Protein AF-A0A1F3BP06-F1 (afdb_monomer_lite)

pLDDT: mean 85.28, std 14.92, range [28.75, 98.5]

Secondary structure (DSSP, 8-state):
--HHHHHHHHHHHHHHHHHHT-HHHHHHHHHHHHHH--TTTHHHHHHHHHHHHHHHHHHHHHHHHHHHHHTT-HHHHHHHHHHHHHH--HHHHHHHHHHHHHHHHHHHHHTT-EEEEPPTTTS-S--GGGGGG---STTSPPPEE-TTSSEEEEEEEETTEEEEEEEETTTTEEEEEEEEE-SS---S-EEEEETTEEEEE-TTSEEEEEEETTEEEEEEEESGGGS-TTPPEEEEEE-TTSSEEEEEE--TTT--EEEEETTTTEEEEEETT-SEEEE-TT-SS-EEEEE-SS-TT-EEEEETTSPBPS----TT--EEEEEE-TTSSSEEEEEE---SSSTT-PPEEEEEE-TTSPPPPPEE-TTB-TTS--EEEEETTTTEEEEEEEETTEEEEEEEEEETTEEEEEEEEE--TT-EEEE-TTSS-EEEEEEETTEEEEEE--SS----------GGG---SS-TTTS-------HHHHHHHHHHHHT-SHHHHHHHHHHHHHHHTT-HHHHHHHHHHHHHTT-HHHHHHHHHHHHHHSTT-HHHHHHHHHHHHHTT-HHHHHHHHTT--GGGS-HHHHHHHHHHHHHHHHHTT-HHHHHHHHHHHHHH-TTSS-THHHHHHHHHHHS---SS--TTS-HHHHHHHHHHHHHHHHHHT-HHHHHHHH-SHHHHHS--HHHHHHHHHHHHHSPP-SHHHHHHHHHHHHHHHT--SSS-S---PPTT-PPPHHHHHHHHHHHHHHHHHHTTS--PPPPPP--------------------PPP---PPPPPP-PPPPHHHHHHHHSTTHHHHHHHHHHHHHHSTT--TT----TTGGGSHHHHHHHHHHHHHHHHTT--HHHHHHHHHHHHHHHHHHHHHHHTT--EEEE-HHHHHHHHTB---SBGGG---SSSEEEEEE--HHHHHHHHHHHHHHT-TTTTPPPSEEEEEEEEEE-TTS-EEEEEEEEEE--SSSPPEEEEEEEEE-TT-BHHHHHH---TT--TTHHHHTTSHHHHHHHHHHHHHHHHHTSTT---PEEPPHHHHHHHHHTTS-HHHHHHHHHHHHHHHTTS--S-EEEE--SS-HHHHHHHHHHHTSTTHHHHHHHHEEPBEEEPPPTT-S----EEE--EESSHHHHTTTTS------

Radius of gyration: 38.18 Å; chains: 1; bounding box: 111×83×106 Å

Sequence (1154 aa):
MNRKRLATEAFDEVEALLRGGDLRAARRALVAARELATPAELERAAALGQRLEACERLEGPSVAYDDALARGDWLAARNQAERAAGLVAGEEGSVWRARAADLAARVTAEWRVGEVELDGATAGGELADCAGLISTTFAAPPPLLTDDGSSLLLVSTFGRWVFVREVAVEPLRLRRICWLRSRVRLDYPTIQVEGNSIHLVASGGEVLQLSLNPFGVVRRYSLRPFMLPDRSVAESHVVSSGRYVWAQVKELEEGGIVVVDRDEWRVARRLHRFDLFEAVPGSEPSRMLATAFDEVTHAGLHDESGKAVEWSAPPELAVKSLAAHPGGEGFLALVEAEGADGFDDIPFGLVELLPGKRPSGPLVVTGSHHEVQVSFAVSRDERLAWLLTDVEGRPSLTAFCPTSKGLEIAWRVGASHVTALARDSRSRRVIAVTPSATGLDIAVLRDSPPAIPETPRLHLGTGLATAPFTSCAFQARTAEAVDLVEELHRHREEERLARWVEVRRRERRGDPVALAELADALLNSHELDLAEELLALSLDRHPGHPLLQLCLADLAAGRDRWDDVERWIEGIAPAELPRPRGCHVHHLRGLARLRAGDPDGSLAHFVAGAELGPRQCDVEWNLDLSRALLAPLETDLEPGASALSRVVRACRLADAQLARGEWAAARDALEIPPVHFRLEVQSAARLAAAHLALEPSTPRDLFRKAVALARYASVDPAERIPRSEIPGLGRDAGRLAAIRERAERWLEEFERRELGPPPPPSRAGHAQPEATSGPQAPGRAVPADAPKTPPTHALPPLGHEAIRAFVPRLDAAVRETVRYAREQPGWDETQTLRDDLPDFRPVRTFLHGYLDEQLERGADKELALAEAELVGQHLDYCVNFELHRRKVFFADASLAWMLGRTNLDIEARALRLPFPCFAVVFTDRATLAIAEALLKEDGGILAGQRLEILTVYVKRTPAPDGHSGMSLSMVFDSRAGEWPYLLGRDLCFAEDDDLETILDSRFRDVAPHARETFRRPEMRKLVHVVVNAILYATSADVAWPLTPSPVRALRAESRTRGKAKQARVAHRAEELRRTRSGEDVYYLPGRIPISQLRALEQVERQPTGHELLSRFMVRGHWRRANPGWLNQRLRWIEPYWKGPELAAIVEKEYRLKI

Structure (mmCIF, N/CA/C/O backbone):
data_AF-A0A1F3BP06-F1
#
_entry.id   AF-A0A1F3BP06-F1
#
loop_
_atom_site.group_PDB
_atom_site.id
_atom_site.type_symbol
_atom_site.label_atom_id
_atom_site.label_alt_id
_atom_site.label_comp_id
_atom_site.label_asym_id
_atom_site.label_entity_id
_atom_site.label_seq_id
_atom_site.pdbx_PDB_ins_code
_atom_site.Cartn_x
_atom_site.Cartn_y
_atom_site.Cartn_z
_atom_site.occupancy
_atom_site.B_iso_or_equiv
_atom_site.auth_seq_id
_atom_site.auth_comp_id
_atom_site.auth_asym_id
_atom_site.auth_atom_id
_atom_site.pdbx_PDB_model_num
ATOM 1 N N . MET A 1 1 ? -44.894 7.930 62.038 1.00 55.56 1 MET A N 1
ATOM 2 C CA . MET A 1 1 ? -43.973 6.956 61.408 1.00 55.56 1 MET A CA 1
ATOM 3 C C . MET A 1 1 ? -42.545 7.399 61.674 1.00 55.56 1 MET A C 1
ATOM 5 O O . MET A 1 1 ? -42.266 8.584 61.571 1.00 55.56 1 MET A O 1
ATOM 9 N N . ASN A 1 2 ? -41.682 6.486 62.115 1.00 83.50 2 ASN A N 1
ATOM 10 C CA . ASN A 1 2 ? -40.335 6.804 62.589 1.00 83.50 2 ASN A CA 1
ATOM 11 C C . ASN A 1 2 ? -39.445 7.201 61.393 1.00 83.50 2 ASN A C 1
ATOM 13 O O . ASN A 1 2 ? -39.225 6.366 60.521 1.00 83.50 2 ASN A O 1
ATOM 17 N N . ARG A 1 3 ? -38.966 8.454 61.325 1.00 86.94 3 ARG A N 1
ATOM 18 C CA . ARG A 1 3 ? -38.182 9.012 60.194 1.00 86.94 3 ARG A CA 1
ATOM 19 C C . ARG A 1 3 ? -37.010 8.111 59.777 1.00 86.94 3 ARG A C 1
ATOM 21 O O . ARG A 1 3 ? -36.770 7.934 58.592 1.00 86.94 3 ARG A O 1
ATOM 28 N N . LYS A 1 4 ? -36.377 7.450 60.752 1.00 87.25 4 LYS A N 1
ATOM 29 C CA . LYS A 1 4 ? -35.311 6.456 60.552 1.00 87.25 4 LYS A CA 1
ATOM 30 C C . LYS A 1 4 ? -35.734 5.267 59.674 1.00 87.25 4 LYS A C 1
ATOM 32 O O . LYS A 1 4 ? -34.972 4.807 58.834 1.00 87.25 4 LYS A O 1
ATOM 37 N N . ARG A 1 5 ? -36.965 4.772 59.848 1.00 90.88 5 ARG A N 1
ATOM 38 C CA . ARG A 1 5 ? -37.495 3.652 59.056 1.00 90.88 5 ARG A CA 1
ATOM 39 C C . ARG A 1 5 ? -37.707 4.059 57.595 1.00 90.88 5 ARG A C 1
ATOM 41 O O . ARG A 1 5 ? -37.316 3.310 56.714 1.00 90.88 5 ARG A O 1
ATOM 48 N N . LEU A 1 6 ? -38.251 5.256 57.362 1.00 92.19 6 LEU A N 1
ATOM 49 C CA . LEU A 1 6 ? -38.431 5.808 56.014 1.00 92.19 6 LEU A CA 1
ATOM 50 C C . LEU A 1 6 ? -37.092 6.042 55.302 1.00 92.19 6 LEU A C 1
ATOM 52 O O . LEU A 1 6 ? -36.970 5.724 54.127 1.00 92.19 6 LEU A O 1
ATOM 56 N N . ALA A 1 7 ? -36.080 6.553 56.013 1.00 91.25 7 ALA A N 1
ATOM 57 C CA . ALA A 1 7 ? -34.735 6.703 55.459 1.00 91.25 7 ALA A CA 1
ATOM 58 C C . ALA A 1 7 ? -34.120 5.343 55.084 1.00 91.25 7 ALA A C 1
ATOM 60 O O . ALA A 1 7 ? -33.553 5.202 54.006 1.00 91.25 7 ALA A O 1
ATOM 61 N N . THR A 1 8 ? -34.284 4.325 55.938 1.00 92.62 8 THR A N 1
ATOM 62 C CA . THR A 1 8 ? -33.804 2.959 55.659 1.00 92.62 8 THR A CA 1
ATOM 63 C C . THR A 1 8 ? -34.478 2.368 54.418 1.00 92.62 8 THR A C 1
ATOM 65 O O . THR A 1 8 ? -33.775 1.928 53.515 1.00 92.62 8 THR A O 1
ATOM 68 N N . GLU A 1 9 ? -35.813 2.429 54.337 1.00 94.44 9 GLU A N 1
ATOM 69 C CA . GLU A 1 9 ? -36.585 1.953 53.177 1.00 94.44 9 GLU A CA 1
ATOM 70 C C . GLU A 1 9 ? -36.152 2.675 51.883 1.00 94.44 9 GLU A C 1
ATOM 72 O O . GLU A 1 9 ? -35.949 2.026 50.859 1.00 94.44 9 GLU A O 1
ATOM 77 N N . ALA A 1 10 ? -35.912 3.991 51.942 1.00 94.25 10 ALA A N 1
ATOM 78 C CA . ALA A 1 10 ? -35.436 4.768 50.796 1.00 94.25 10 ALA A CA 1
ATOM 79 C C . ALA A 1 10 ? -34.009 4.383 50.355 1.00 94.25 10 ALA A C 1
ATOM 81 O O . ALA A 1 10 ? -33.737 4.295 49.159 1.00 94.25 10 ALA A O 1
ATOM 82 N N . PHE A 1 11 ? -33.081 4.120 51.283 1.00 96.94 11 PHE A N 1
ATOM 83 C CA . PHE A 1 11 ? -31.737 3.645 50.918 1.00 96.94 11 PHE A CA 1
ATOM 84 C C . PHE A 1 11 ? -31.742 2.219 50.357 1.00 96.94 11 PHE A C 1
ATOM 86 O O . PHE A 1 11 ? -30.967 1.926 49.445 1.00 96.94 11 PHE A O 1
ATOM 93 N N . ASP A 1 12 ? -32.617 1.347 50.858 1.00 95.50 12 ASP A N 1
ATOM 94 C CA . ASP A 1 12 ? -32.779 -0.009 50.330 1.00 95.50 12 ASP A CA 1
ATOM 95 C C . ASP A 1 12 ? -33.375 0.017 48.907 1.00 95.50 12 ASP A C 1
ATOM 97 O O . ASP A 1 12 ? -32.960 -0.767 48.051 1.00 95.50 12 ASP A O 1
ATOM 101 N N . GLU A 1 13 ? -34.273 0.967 48.615 1.00 96.75 13 GLU A N 1
ATOM 102 C CA . GLU A 1 13 ? -34.768 1.233 47.257 1.00 96.75 13 GLU A CA 1
ATOM 103 C C . GLU A 1 13 ? -33.640 1.695 46.321 1.00 96.75 13 GLU A C 1
ATOM 105 O O . GLU A 1 13 ? -33.503 1.157 45.221 1.00 96.75 13 GLU A O 1
ATOM 110 N N . VAL A 1 14 ? -32.780 2.626 46.757 1.00 96.94 14 VAL A N 1
ATOM 111 C CA . VAL A 1 14 ? -31.599 3.047 45.976 1.00 96.94 14 VAL A CA 1
ATOM 112 C C . VAL A 1 14 ? -30.707 1.850 45.651 1.00 96.94 14 VAL A C 1
ATOM 114 O O . VAL A 1 14 ? -30.286 1.692 44.506 1.00 96.94 14 VAL A O 1
ATOM 117 N N . GLU A 1 15 ? -30.432 0.982 46.625 1.00 95.94 15 GLU A N 1
ATOM 118 C CA . GLU A 1 15 ? -29.653 -0.236 46.387 1.00 95.94 15 GLU A CA 1
ATOM 119 C C . GLU A 1 15 ? -30.330 -1.195 45.407 1.00 95.94 15 GLU A C 1
ATOM 121 O O . GLU A 1 15 ? -29.646 -1.782 44.566 1.00 95.94 15 GLU A O 1
ATOM 126 N N . ALA A 1 16 ? -31.648 -1.377 45.509 1.00 94.56 16 ALA A N 1
ATOM 127 C CA . ALA A 1 16 ? -32.401 -2.231 44.599 1.00 94.56 16 ALA A CA 1
ATOM 128 C C . ALA A 1 16 ? -32.359 -1.692 43.161 1.00 94.56 16 ALA A C 1
ATOM 130 O O . ALA A 1 16 ? -32.106 -2.457 42.231 1.00 94.56 16 ALA A O 1
ATOM 131 N N . LEU A 1 17 ? -32.524 -0.378 42.984 1.00 95.56 17 LEU A N 1
ATOM 132 C CA . LEU A 1 17 ? -32.450 0.289 41.682 1.00 95.56 17 LEU A CA 1
ATOM 133 C C . LEU A 1 17 ? -31.041 0.222 41.083 1.00 95.56 17 LEU A C 1
ATOM 135 O O . LEU A 1 17 ? -30.901 -0.071 39.897 1.00 95.56 17 LEU A O 1
ATOM 139 N N . LEU A 1 18 ? -29.998 0.401 41.902 1.00 92.19 18 LEU A N 1
ATOM 140 C CA . LEU A 1 18 ? -28.608 0.209 41.476 1.00 92.19 18 LEU A CA 1
ATOM 141 C C . LEU A 1 18 ? -28.344 -1.232 41.023 1.00 92.19 18 LEU A C 1
ATOM 143 O O . LEU A 1 18 ? -27.716 -1.437 39.989 1.00 92.19 18 LEU A O 1
ATOM 147 N N . ARG A 1 19 ? -28.851 -2.238 41.749 1.00 89.19 19 ARG A N 1
ATOM 148 C CA . ARG A 1 19 ? -28.746 -3.651 41.335 1.00 89.19 19 ARG A CA 1
ATOM 149 C C . ARG A 1 19 ? -29.540 -3.952 40.061 1.00 89.19 19 ARG A C 1
ATOM 151 O O . ARG A 1 19 ? -29.143 -4.833 39.308 1.00 89.19 19 ARG A O 1
ATOM 158 N N . GLY A 1 20 ? -30.644 -3.243 39.834 1.00 89.50 20 GLY A N 1
ATOM 159 C CA . GLY A 1 20 ? -31.466 -3.356 38.628 1.00 89.50 20 GLY A CA 1
ATOM 160 C C . GLY A 1 20 ? -30.930 -2.590 37.413 1.00 89.50 20 GLY A C 1
ATOM 161 O O . GLY A 1 20 ? -31.470 -2.760 36.324 1.00 89.50 20 GLY A O 1
ATOM 162 N N . GLY A 1 21 ? -29.896 -1.758 37.580 1.00 89.88 21 GLY A N 1
ATOM 163 C CA . GLY A 1 21 ? -29.308 -0.954 36.505 1.00 89.88 21 GLY A CA 1
ATOM 164 C C . GLY A 1 21 ? -30.097 0.306 36.120 1.00 89.88 21 GLY A C 1
ATOM 165 O O . GLY A 1 21 ? -29.717 0.977 35.164 1.00 89.88 21 GLY A O 1
ATOM 166 N N . ASP A 1 22 ? -31.160 0.684 36.844 1.00 93.62 22 ASP A N 1
ATOM 167 C CA . ASP A 1 22 ? -31.890 1.938 36.582 1.00 93.62 22 ASP A CA 1
ATOM 168 C C . ASP A 1 22 ? -31.203 3.112 37.292 1.00 93.62 22 ASP A C 1
ATOM 170 O O . ASP A 1 22 ? -31.629 3.592 38.348 1.00 93.62 22 ASP A O 1
ATOM 174 N N . LEU A 1 23 ? -30.095 3.572 36.706 1.00 93.38 23 LEU A N 1
ATOM 175 C CA . LEU A 1 23 ? -29.242 4.615 37.285 1.00 93.38 23 LEU A CA 1
ATOM 176 C C . LEU A 1 23 ? -29.985 5.948 37.445 1.00 93.38 23 LEU A C 1
ATOM 178 O O . LEU A 1 23 ? -29.809 6.655 38.440 1.00 93.38 23 LEU A O 1
ATOM 182 N N . ARG A 1 24 ? -30.890 6.272 36.511 1.00 93.50 24 ARG A N 1
ATOM 183 C CA . ARG A 1 24 ? -31.710 7.491 36.584 1.00 93.50 24 ARG A CA 1
ATOM 184 C C . ARG A 1 24 ? -32.691 7.434 37.750 1.00 93.50 24 ARG A C 1
ATOM 186 O O . ARG A 1 24 ? -32.846 8.438 38.450 1.00 93.50 24 ARG A O 1
ATOM 193 N N . ALA A 1 25 ? -33.369 6.305 37.960 1.00 94.06 25 ALA A N 1
ATOM 194 C CA . ALA A 1 25 ? -34.243 6.134 39.116 1.00 94.06 25 ALA A CA 1
ATOM 195 C C . ALA A 1 25 ? -33.443 6.104 40.421 1.00 94.06 25 ALA A C 1
ATOM 197 O O . ALA A 1 25 ? -33.821 6.800 41.362 1.00 94.06 25 ALA A O 1
ATOM 198 N N . ALA A 1 26 ? -32.305 5.405 40.455 1.00 95.38 26 ALA A N 1
ATOM 199 C CA . ALA A 1 26 ? -31.419 5.362 41.615 1.00 95.38 26 ALA A CA 1
ATOM 200 C C . ALA A 1 26 ? -30.927 6.763 42.021 1.00 95.38 26 ALA A C 1
ATOM 202 O O . ALA A 1 26 ? -30.936 7.091 43.207 1.00 95.38 26 ALA A O 1
ATOM 203 N N . ARG A 1 27 ? -30.577 7.630 41.057 1.00 97.19 27 ARG A N 1
ATOM 204 C CA . ARG A 1 27 ? -30.199 9.028 41.326 1.00 97.19 27 ARG A CA 1
ATOM 205 C C . ARG A 1 27 ? -31.329 9.820 41.972 1.00 97.19 27 ARG A C 1
ATOM 207 O O . ARG A 1 27 ? -31.093 10.518 42.956 1.00 97.19 27 ARG A O 1
ATOM 214 N N . ARG A 1 28 ? -32.556 9.696 41.453 1.00 95.94 28 ARG A N 1
ATOM 215 C CA . ARG A 1 28 ? -33.739 10.355 42.037 1.00 95.94 28 ARG A CA 1
ATOM 216 C C . ARG A 1 28 ? -34.028 9.841 43.449 1.00 95.94 28 ARG A C 1
ATOM 218 O O . ARG A 1 28 ? -34.210 10.650 44.355 1.00 95.94 28 ARG A O 1
ATOM 225 N N . ALA A 1 29 ? -34.006 8.523 43.640 1.00 95.56 29 ALA A N 1
ATOM 226 C CA . ALA A 1 29 ? -34.218 7.891 44.938 1.00 95.56 29 ALA A CA 1
ATOM 227 C C . ALA A 1 29 ? -33.137 8.299 45.956 1.00 95.56 29 ALA A C 1
ATOM 229 O O . ALA A 1 29 ? -33.453 8.559 47.113 1.00 95.56 29 ALA A O 1
ATOM 230 N N . LEU A 1 30 ? -31.876 8.456 45.533 1.00 97.19 30 LEU A N 1
ATOM 231 C CA . LEU A 1 30 ? -30.782 8.872 46.413 1.00 97.19 30 LEU A CA 1
ATOM 232 C C . LEU A 1 30 ? -30.933 10.322 46.884 1.00 97.19 30 LEU A C 1
ATOM 234 O O . LEU A 1 30 ? -30.637 10.619 48.043 1.00 97.19 30 LEU A O 1
ATOM 238 N N . VAL A 1 31 ? -31.395 11.222 46.010 1.00 96.75 31 VAL A N 1
ATOM 239 C CA . VAL A 1 31 ? -31.714 12.606 46.397 1.00 96.75 31 VAL A CA 1
ATOM 240 C C . VAL A 1 31 ? -32.822 12.610 47.452 1.00 96.75 31 VAL A C 1
ATOM 242 O O . VAL A 1 31 ? -32.635 13.210 48.507 1.00 96.75 31 VAL A O 1
ATOM 245 N N . ALA A 1 32 ? -33.907 11.862 47.230 1.00 94.94 32 ALA A N 1
ATOM 246 C CA . ALA A 1 32 ? -35.000 11.744 48.198 1.00 94.94 32 ALA A CA 1
ATOM 247 C C . ALA A 1 32 ? -34.546 11.113 49.533 1.00 94.94 32 ALA A C 1
ATOM 249 O O . ALA A 1 32 ? -34.895 11.596 50.610 1.00 94.94 32 ALA A O 1
ATOM 250 N N . ALA A 1 33 ? -33.706 10.073 49.489 1.00 95.38 33 ALA A N 1
ATOM 251 C CA . ALA A 1 33 ? -33.167 9.423 50.683 1.00 95.38 33 ALA A CA 1
ATOM 252 C C . ALA A 1 33 ? -32.270 10.366 51.510 1.00 95.38 33 ALA A C 1
ATOM 254 O O . ALA A 1 33 ? -32.316 10.340 52.742 1.00 95.38 33 ALA A O 1
ATOM 255 N N . ARG A 1 34 ? -31.494 11.247 50.857 1.00 96.38 34 ARG A N 1
ATOM 256 C CA . ARG A 1 34 ? -30.649 12.255 51.527 1.00 96.38 34 ARG A CA 1
ATOM 257 C C . ARG A 1 34 ? -31.455 13.277 52.329 1.00 96.38 34 ARG A C 1
ATOM 259 O O . ARG A 1 34 ? -30.985 13.700 53.380 1.00 96.38 34 ARG A O 1
ATOM 266 N N . GLU A 1 35 ? -32.658 13.640 51.888 1.00 95.31 35 GLU A N 1
ATOM 267 C CA . GLU A 1 35 ? -33.542 14.562 52.627 1.00 95.31 35 GLU A CA 1
ATOM 268 C C . GLU A 1 35 ? -34.089 13.934 53.925 1.00 95.31 35 GLU A C 1
ATOM 270 O O . GLU A 1 35 ? -34.347 14.613 54.930 1.00 95.31 35 GLU A O 1
ATOM 275 N N . LEU A 1 36 ? -34.243 12.609 53.926 1.00 93.56 36 LEU A N 1
ATOM 276 C CA . LEU A 1 36 ? -34.746 11.840 55.063 1.00 93.56 36 LEU A CA 1
ATOM 277 C C . LEU A 1 36 ? -33.640 11.425 56.046 1.00 93.56 36 LEU A C 1
ATOM 279 O O . LEU A 1 36 ? -33.959 11.151 57.207 1.00 93.56 36 LEU A O 1
ATOM 283 N N . ALA A 1 37 ? -32.378 11.429 55.604 1.00 94.62 37 ALA A N 1
ATOM 284 C CA . ALA A 1 37 ? -31.219 10.909 56.322 1.00 94.62 37 ALA A CA 1
ATOM 285 C C . ALA A 1 37 ? -30.910 11.638 57.642 1.00 94.62 37 ALA A C 1
ATOM 287 O O . ALA A 1 37 ? -30.903 12.867 57.738 1.00 94.62 37 ALA A O 1
ATOM 288 N N . THR A 1 38 ? -30.588 10.859 58.671 1.00 92.69 38 THR A N 1
ATOM 289 C CA . THR A 1 38 ? -29.954 11.335 59.909 1.00 92.69 38 THR A CA 1
ATOM 290 C C . THR A 1 38 ? -28.439 11.520 59.720 1.00 92.69 38 THR A C 1
ATOM 292 O O . THR A 1 38 ? -27.876 10.969 58.774 1.00 92.69 38 THR A O 1
ATOM 295 N N . PRO A 1 39 ? -27.726 12.227 60.624 1.00 90.81 39 PRO A N 1
ATOM 296 C CA . PRO A 1 39 ? -26.273 12.395 60.513 1.00 90.81 39 PRO A CA 1
ATOM 297 C C . PRO A 1 39 ? -25.488 11.080 60.386 1.00 90.81 39 PRO A C 1
ATOM 299 O O . PRO A 1 39 ? -24.510 11.030 59.651 1.00 90.81 39 PRO A O 1
ATOM 302 N N . ALA A 1 40 ? -25.946 10.006 61.040 1.00 88.06 40 ALA A N 1
ATOM 303 C CA . ALA A 1 40 ? -25.337 8.678 60.930 1.00 88.06 40 ALA A CA 1
ATOM 304 C C . ALA A 1 40 ? -25.599 7.995 59.571 1.00 88.06 40 ALA A C 1
ATOM 306 O O . ALA A 1 40 ? -24.833 7.138 59.149 1.00 88.06 40 ALA A O 1
ATOM 307 N N . GLU A 1 41 ? -26.673 8.363 58.869 1.00 93.81 41 GLU A N 1
ATOM 308 C CA . GLU A 1 41 ? -27.045 7.791 57.567 1.00 93.81 41 GLU A CA 1
ATOM 309 C C . GLU A 1 41 ? -26.444 8.567 56.385 1.00 93.81 41 GLU A C 1
ATOM 311 O O . GLU A 1 41 ? -26.406 8.049 55.268 1.00 93.81 41 GLU A O 1
ATOM 316 N N . LEU A 1 42 ? -25.924 9.780 56.613 1.00 92.94 42 LEU A N 1
ATOM 317 C CA . LEU A 1 42 ? -25.230 10.559 55.582 1.00 92.94 42 LEU A CA 1
ATOM 318 C C . LEU A 1 42 ? -23.994 9.832 55.036 1.00 92.94 42 LEU A C 1
ATOM 320 O O . LEU A 1 42 ? -23.699 9.954 53.850 1.00 92.94 42 LEU A O 1
ATOM 324 N N . GLU A 1 43 ? -23.318 9.028 55.858 1.00 92.25 43 GLU A N 1
ATOM 325 C CA . GLU A 1 43 ? -22.202 8.185 55.418 1.00 92.25 43 GLU A CA 1
ATOM 326 C C . GLU A 1 43 ? -22.671 7.095 54.438 1.00 92.25 43 GLU A C 1
ATOM 328 O O . GLU A 1 43 ? -22.087 6.928 53.365 1.00 92.25 43 GLU A O 1
ATOM 333 N N . ARG A 1 44 ? -23.805 6.434 54.725 1.00 94.31 44 ARG A N 1
ATOM 334 C CA . ARG A 1 44 ? -24.442 5.476 53.800 1.00 94.31 44 ARG A CA 1
ATOM 335 C C . ARG A 1 44 ? -24.867 6.163 52.498 1.00 94.31 44 ARG A C 1
ATOM 337 O O . ARG A 1 44 ? -24.647 5.621 51.417 1.00 94.31 44 ARG A O 1
ATOM 344 N N . ALA A 1 45 ? -25.418 7.375 52.578 1.00 93.94 45 ALA A N 1
ATOM 345 C CA . ALA A 1 45 ? -25.799 8.169 51.409 1.00 93.94 45 ALA A CA 1
ATOM 346 C C . ALA A 1 45 ? -24.596 8.625 50.563 1.00 93.94 45 ALA A C 1
ATOM 348 O O . ALA A 1 45 ? -24.706 8.768 49.341 1.00 93.94 45 ALA A O 1
ATOM 349 N N . ALA A 1 46 ? -23.455 8.895 51.200 1.00 93.12 46 ALA A N 1
ATOM 350 C CA . ALA A 1 46 ? -22.206 9.207 50.519 1.00 93.12 46 ALA A CA 1
ATOM 351 C C . ALA A 1 46 ? -21.665 7.966 49.797 1.00 93.12 46 ALA A C 1
ATOM 353 O O . ALA A 1 46 ? -21.367 8.051 48.607 1.00 93.12 46 ALA A O 1
ATOM 354 N N . ALA A 1 47 ? -21.648 6.808 50.464 1.00 91.69 47 ALA A N 1
ATOM 355 C CA . ALA A 1 47 ? -21.233 5.538 49.869 1.00 91.69 47 ALA A CA 1
ATOM 356 C C . ALA A 1 47 ? -22.117 5.134 48.673 1.00 91.69 47 ALA A C 1
ATOM 358 O O . ALA A 1 47 ? -21.602 4.785 47.611 1.00 91.69 47 ALA A O 1
ATOM 359 N N . LEU A 1 48 ? -23.447 5.247 48.795 1.00 93.50 48 LEU A N 1
ATOM 360 C CA . LEU A 1 48 ? -24.374 4.984 47.686 1.00 93.50 48 LEU A CA 1
ATOM 361 C C . LEU A 1 48 ? -24.233 6.003 46.550 1.00 93.50 48 LEU A C 1
ATOM 363 O O . LEU A 1 48 ? -24.350 5.628 45.388 1.00 93.50 48 LEU A O 1
ATOM 367 N N . GLY A 1 49 ? -23.927 7.265 46.865 1.00 94.81 49 GLY A N 1
ATOM 368 C CA . GLY A 1 49 ? -23.614 8.282 45.860 1.00 94.81 49 GLY A CA 1
ATOM 369 C C . GLY A 1 49 ? -22.350 7.965 45.070 1.00 94.81 49 GLY A C 1
ATOM 370 O O . GLY A 1 49 ? -22.388 7.973 43.845 1.00 94.81 49 GLY A O 1
ATOM 371 N N . GLN A 1 50 ? -21.265 7.602 45.756 1.00 91.31 50 GLN A N 1
ATOM 372 C CA . GLN A 1 50 ? -20.024 7.170 45.108 1.00 91.31 50 GLN A CA 1
ATOM 373 C C . GLN A 1 50 ? -20.249 5.929 44.236 1.00 91.31 50 GLN A C 1
ATOM 375 O O . GLN A 1 50 ? -19.720 5.847 43.128 1.00 91.31 50 GLN A O 1
ATOM 380 N N . ARG A 1 51 ? -21.067 4.980 44.708 1.00 90.25 51 ARG A N 1
ATOM 381 C CA . ARG A 1 51 ? -21.407 3.766 43.959 1.00 90.25 51 ARG A CA 1
ATOM 382 C C . ARG A 1 51 ? -22.275 4.053 42.731 1.00 90.25 51 ARG A C 1
ATOM 384 O O . ARG A 1 51 ? -22.027 3.475 41.680 1.00 90.25 51 ARG A O 1
ATOM 391 N N . LEU A 1 52 ? -23.251 4.954 42.836 1.00 93.25 52 LEU A N 1
ATOM 392 C CA . LEU A 1 52 ? -24.054 5.409 41.699 1.00 93.25 52 LEU A CA 1
ATOM 393 C C . LEU A 1 52 ? -23.186 6.101 40.643 1.00 93.25 52 LEU A C 1
ATOM 395 O O . LEU A 1 52 ? -23.272 5.750 39.474 1.00 93.25 52 LEU A O 1
ATOM 399 N N . GLU A 1 53 ? -22.318 7.031 41.049 1.00 92.38 53 GLU A N 1
ATOM 400 C CA . GLU A 1 53 ? -21.386 7.702 40.132 1.00 92.38 53 GLU A CA 1
ATOM 401 C C . GLU A 1 53 ? -20.432 6.709 39.457 1.00 92.38 53 GLU A C 1
ATOM 403 O O . GLU A 1 53 ? -20.126 6.844 38.275 1.00 92.38 53 GLU A O 1
ATOM 408 N N . ALA A 1 54 ? -19.974 5.691 40.190 1.00 88.25 54 ALA A N 1
ATOM 409 C CA . ALA A 1 54 ? -19.207 4.585 39.629 1.00 88.25 54 ALA A CA 1
ATOM 410 C C . ALA A 1 54 ? -20.007 3.811 38.564 1.00 88.25 54 ALA A C 1
ATOM 412 O O . ALA A 1 54 ? -19.490 3.596 37.469 1.00 88.25 54 ALA A O 1
ATOM 413 N N . CYS A 1 55 ? -21.269 3.461 38.839 1.00 89.06 55 CYS A N 1
ATOM 414 C CA . CYS A 1 55 ? -22.139 2.771 37.879 1.00 89.06 55 CYS A CA 1
ATOM 415 C C . CYS A 1 55 ? -22.421 3.627 36.630 1.00 89.06 55 CYS A C 1
ATOM 417 O O . CYS A 1 55 ? -22.361 3.122 35.514 1.00 89.06 55 CYS A O 1
ATOM 419 N N . GLU A 1 56 ? -22.667 4.931 36.792 1.00 91.94 56 GLU A N 1
ATOM 420 C CA . GLU A 1 56 ? -22.878 5.865 35.672 1.00 91.94 56 GLU A CA 1
ATOM 421 C C . GLU A 1 56 ? -21.621 6.007 34.805 1.00 91.94 56 GLU A C 1
ATOM 423 O O . GLU A 1 56 ? -21.710 6.023 33.578 1.00 91.94 56 GLU A O 1
ATOM 428 N N . ARG A 1 57 ? -20.428 6.042 35.415 1.00 90.50 57 ARG A N 1
ATOM 429 C CA . ARG A 1 57 ? -19.161 6.023 34.664 1.00 90.50 57 ARG A CA 1
ATOM 430 C C . ARG A 1 57 ? -18.940 4.700 33.922 1.00 90.50 57 ARG A C 1
ATOM 432 O O . ARG A 1 57 ? -18.277 4.710 32.885 1.00 90.50 57 ARG A O 1
ATOM 439 N N . LEU A 1 58 ? -19.476 3.586 34.429 1.00 92.50 58 LEU A N 1
ATOM 440 C CA . LEU A 1 58 ? -19.372 2.261 33.811 1.00 92.50 58 LEU A CA 1
ATOM 441 C C . LEU A 1 58 ? -20.356 2.012 32.666 1.00 92.50 58 LEU A C 1
ATOM 443 O O . LEU A 1 58 ? -20.038 1.188 31.812 1.00 92.50 58 LEU A O 1
ATOM 447 N N . GLU A 1 59 ? -21.509 2.686 32.622 1.00 91.94 59 GLU A N 1
ATOM 448 C CA . GLU A 1 59 ? -22.566 2.415 31.632 1.00 91.94 59 GLU A CA 1
ATOM 449 C C . GLU A 1 59 ? -22.023 2.442 30.192 1.00 91.94 59 GLU A C 1
ATOM 451 O O . GLU A 1 59 ? -22.173 1.473 29.449 1.00 91.94 59 GLU A O 1
ATOM 456 N N . GLY A 1 60 ? -21.288 3.498 29.826 1.00 91.38 60 GLY A N 1
ATOM 457 C CA . GLY A 1 60 ? -20.673 3.630 28.500 1.00 91.38 60 GLY A CA 1
ATOM 458 C C . GLY A 1 60 ? -19.672 2.510 28.168 1.00 91.38 60 GLY A C 1
ATOM 459 O O . GLY A 1 60 ? -19.872 1.796 27.183 1.00 91.38 60 GLY A O 1
ATOM 460 N N . PRO A 1 61 ? -18.597 2.323 28.963 1.00 92.88 61 PRO A N 1
ATOM 461 C CA . PRO A 1 61 ? -17.636 1.239 28.761 1.00 92.88 61 PRO A CA 1
ATOM 462 C C . PRO A 1 61 ? -18.256 -0.163 28.775 1.00 92.88 61 PRO A C 1
ATOM 464 O O . PRO A 1 61 ? -17.836 -1.004 27.986 1.00 92.88 61 PRO A O 1
ATOM 467 N N . SER A 1 62 ? -19.259 -0.426 29.621 1.00 92.44 62 SER A N 1
ATOM 468 C CA . SER A 1 62 ? -19.917 -1.737 29.693 1.00 92.44 62 SER A CA 1
ATOM 469 C C . SER A 1 62 ? -20.725 -2.037 28.430 1.00 92.44 62 SER A C 1
ATOM 471 O O . SER A 1 62 ? -20.591 -3.122 27.873 1.00 92.44 62 SER A O 1
ATOM 473 N N . VAL A 1 63 ? -21.504 -1.073 27.928 1.00 92.31 63 VAL A N 1
ATOM 474 C CA . VAL A 1 63 ? -22.240 -1.237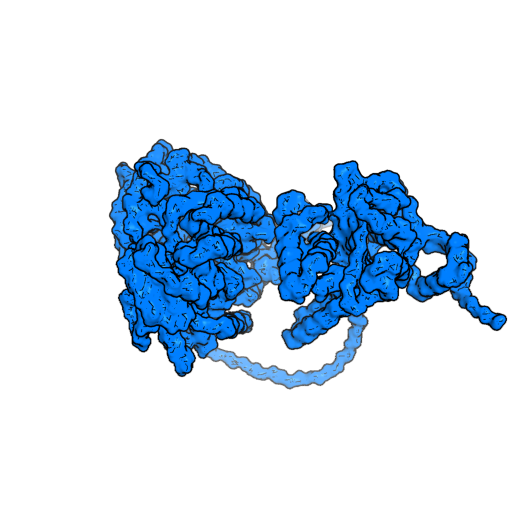 26.662 1.00 92.31 63 VAL A CA 1
ATOM 475 C C . VAL A 1 63 ? -21.265 -1.421 25.496 1.00 92.31 63 VAL A C 1
ATOM 477 O O . VAL A 1 63 ? -21.416 -2.344 24.700 1.00 92.31 63 VAL A O 1
ATOM 480 N N . ALA A 1 64 ? -20.207 -0.606 25.431 1.00 91.44 64 ALA A N 1
ATOM 481 C CA . ALA A 1 64 ? -19.189 -0.721 24.387 1.00 91.44 64 ALA A CA 1
ATOM 482 C C . ALA A 1 64 ? -18.418 -2.056 24.447 1.00 91.44 64 ALA A C 1
ATOM 484 O O . ALA A 1 64 ? -18.005 -2.573 23.406 1.00 91.44 64 ALA A O 1
ATOM 485 N N . TYR A 1 65 ? -18.220 -2.609 25.649 1.00 96.31 65 TYR A N 1
ATOM 486 C CA . TYR A 1 65 ? -17.645 -3.934 25.875 1.00 96.31 65 TYR A CA 1
ATOM 487 C C . TYR A 1 65 ? -18.535 -5.038 25.291 1.00 96.31 65 TYR A C 1
ATOM 489 O O . TYR A 1 65 ? -18.052 -5.842 24.491 1.00 96.31 65 TYR A O 1
ATOM 497 N N . ASP A 1 66 ? -19.825 -5.049 25.633 1.00 95.12 66 ASP A N 1
ATOM 498 C CA . ASP A 1 66 ? -20.776 -6.058 25.152 1.00 95.12 66 ASP A CA 1
ATOM 499 C C . ASP A 1 66 ? -20.961 -5.974 23.629 1.00 95.12 66 ASP A C 1
ATOM 501 O O . ASP A 1 66 ? -20.917 -6.989 22.928 1.00 95.12 66 ASP A O 1
ATOM 505 N N . ASP A 1 67 ? -21.053 -4.757 23.093 1.00 94.00 67 ASP A N 1
ATOM 506 C CA . ASP A 1 67 ? -21.101 -4.491 21.656 1.00 94.00 67 ASP A CA 1
ATOM 507 C C . ASP A 1 67 ? -19.851 -5.009 20.926 1.00 94.00 67 ASP A C 1
ATOM 509 O O . ASP A 1 67 ? -19.937 -5.563 19.824 1.00 94.00 67 ASP A O 1
ATOM 513 N N . ALA A 1 68 ? -18.666 -4.831 21.519 1.00 93.44 68 ALA A N 1
ATOM 514 C CA . ALA A 1 68 ? -17.418 -5.340 20.960 1.00 93.44 68 ALA A CA 1
ATOM 515 C C . ALA A 1 68 ? -17.366 -6.875 20.983 1.00 93.44 68 ALA A C 1
ATOM 517 O O . ALA A 1 68 ? -16.985 -7.481 19.978 1.00 93.44 68 ALA A O 1
ATOM 518 N N . LEU A 1 69 ? -17.814 -7.511 22.072 1.00 94.81 69 LEU A N 1
ATOM 519 C CA . LEU A 1 69 ? -17.942 -8.969 22.147 1.00 94.81 69 LEU A CA 1
ATOM 520 C C . LEU A 1 69 ? -18.913 -9.511 21.094 1.00 94.81 69 LEU A C 1
ATOM 522 O O . LEU A 1 69 ? -18.593 -10.491 20.422 1.00 94.81 69 LEU A O 1
ATOM 526 N N . ALA A 1 70 ? -20.061 -8.857 20.898 1.00 93.62 70 ALA A N 1
ATOM 527 C CA . ALA A 1 70 ? -21.058 -9.257 19.905 1.00 93.62 70 ALA A CA 1
ATOM 528 C C . ALA A 1 70 ? -20.514 -9.205 18.465 1.00 93.62 70 ALA A C 1
ATOM 530 O O . ALA A 1 70 ? -20.885 -10.030 17.629 1.00 93.62 70 ALA A O 1
ATOM 531 N N . ARG A 1 71 ? -19.593 -8.274 18.176 1.00 92.88 71 ARG A N 1
ATOM 532 C CA . ARG A 1 71 ? -18.882 -8.187 16.887 1.00 92.88 71 ARG A CA 1
ATOM 533 C C . ARG A 1 71 ? -17.682 -9.135 16.769 1.00 92.88 71 ARG A C 1
ATOM 535 O O . ARG A 1 71 ? -17.108 -9.234 15.686 1.00 92.88 71 ARG A O 1
ATOM 542 N N . GLY A 1 72 ? -17.286 -9.807 17.851 1.00 93.38 72 GLY A N 1
ATOM 543 C CA . GLY A 1 72 ? -16.059 -10.607 17.909 1.00 93.38 72 GLY A CA 1
ATOM 544 C C . GLY A 1 72 ? -14.775 -9.768 17.881 1.00 93.38 72 GLY A C 1
ATOM 545 O O . GLY A 1 72 ? -13.733 -10.259 17.451 1.00 93.38 72 GLY A O 1
ATOM 546 N N . ASP A 1 73 ? -14.836 -8.500 18.300 1.00 93.50 73 ASP A N 1
ATOM 547 C CA . ASP A 1 73 ? -13.671 -7.618 18.405 1.00 93.50 73 ASP A CA 1
ATOM 548 C C . ASP A 1 73 ? -13.068 -7.698 19.814 1.00 93.50 73 ASP A C 1
ATOM 550 O O . ASP A 1 73 ? -13.328 -6.870 20.691 1.00 93.50 73 ASP A O 1
ATOM 554 N N . TRP A 1 74 ? -12.258 -8.736 20.039 1.00 95.31 74 TRP A N 1
ATOM 555 C CA . TRP A 1 74 ? -11.648 -9.004 21.345 1.00 95.31 74 TRP A CA 1
ATOM 556 C C . TRP A 1 74 ? -10.729 -7.876 21.822 1.00 95.31 74 TRP A C 1
ATOM 558 O O . TRP A 1 74 ? -10.624 -7.649 23.025 1.00 95.31 74 TRP A O 1
ATOM 568 N N . LEU A 1 75 ? -10.086 -7.155 20.896 1.00 95.06 75 LEU A N 1
ATOM 569 C CA . LEU A 1 75 ? -9.186 -6.050 21.224 1.00 95.06 75 LEU A CA 1
ATOM 570 C C . LEU A 1 75 ? -9.971 -4.847 21.750 1.00 95.06 75 LEU A C 1
ATOM 572 O O . LEU A 1 75 ? -9.631 -4.298 22.798 1.00 95.06 75 LEU A O 1
ATOM 576 N N . ALA A 1 76 ? -11.046 -4.467 21.054 1.00 93.25 76 ALA A N 1
ATOM 577 C CA . ALA A 1 76 ? -11.930 -3.409 21.525 1.00 93.25 76 ALA A CA 1
ATOM 578 C C . ALA A 1 76 ? -12.583 -3.784 22.864 1.00 93.25 76 ALA A C 1
ATOM 580 O O . ALA A 1 76 ? -12.579 -2.967 23.784 1.00 93.25 76 ALA A O 1
ATOM 581 N N . ALA A 1 77 ? -13.064 -5.025 23.008 1.00 96.12 77 ALA A N 1
ATOM 582 C CA . ALA A 1 77 ? -13.643 -5.509 24.259 1.00 96.12 77 ALA A CA 1
ATOM 583 C C . ALA A 1 77 ? -12.626 -5.456 25.412 1.00 96.12 77 ALA A C 1
ATOM 585 O O . ALA A 1 77 ? -12.942 -4.941 26.483 1.00 96.12 77 ALA A O 1
ATOM 586 N N . ARG A 1 78 ? -11.378 -5.905 25.199 1.00 96.88 78 ARG A N 1
ATOM 587 C CA . ARG A 1 78 ? -10.319 -5.822 26.218 1.00 96.88 78 ARG A CA 1
ATOM 588 C C . ARG A 1 78 ? -10.114 -4.383 26.684 1.00 96.88 78 ARG A C 1
ATOM 590 O O . ARG A 1 78 ? -10.149 -4.123 27.882 1.00 96.88 78 ARG A O 1
ATOM 597 N N . ASN A 1 79 ? -9.961 -3.452 25.745 1.00 94.00 79 ASN A N 1
ATOM 598 C CA . ASN A 1 79 ? -9.706 -2.046 26.055 1.00 94.00 79 ASN A CA 1
ATOM 599 C C . ASN A 1 79 ? -10.869 -1.407 26.840 1.00 94.00 79 ASN A C 1
ATOM 601 O O . ASN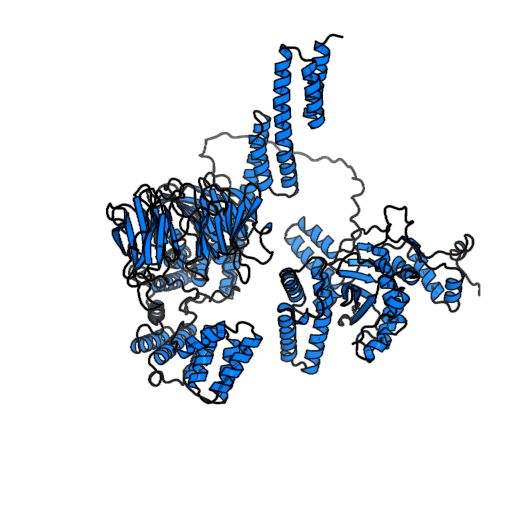 A 1 79 ? -10.634 -0.621 27.757 1.00 94.00 79 ASN A O 1
ATOM 605 N N . GLN A 1 80 ? -12.123 -1.758 26.526 1.00 95.56 80 GLN A N 1
ATOM 606 C CA . GLN A 1 80 ? -13.275 -1.288 27.306 1.00 95.56 80 GLN A CA 1
ATOM 607 C C . GLN A 1 80 ? -13.326 -1.914 28.706 1.00 95.56 80 GLN A C 1
ATOM 609 O O . GLN A 1 80 ? -13.654 -1.214 29.661 1.00 95.56 80 GLN A O 1
ATOM 614 N N . ALA A 1 81 ? -12.938 -3.184 28.859 1.00 96.56 81 ALA A N 1
ATOM 615 C CA . ALA A 1 81 ? -12.830 -3.828 30.169 1.00 96.56 81 ALA A CA 1
ATOM 616 C C . ALA A 1 81 ? -11.719 -3.213 31.040 1.00 96.56 81 ALA A C 1
ATOM 618 O O . ALA A 1 81 ? -11.928 -3.006 32.232 1.00 96.56 81 ALA A O 1
ATOM 619 N N . GLU A 1 82 ? -10.562 -2.871 30.465 1.00 95.56 82 GLU A N 1
ATOM 620 C CA . GLU A 1 82 ? -9.481 -2.155 31.166 1.00 95.56 82 GLU A CA 1
ATOM 621 C C . GLU A 1 82 ? -9.930 -0.758 31.603 1.00 95.56 82 GLU A C 1
ATOM 623 O O . GLU A 1 82 ? -9.708 -0.353 32.746 1.00 95.56 82 GLU A O 1
ATOM 628 N N . ARG A 1 83 ? -10.631 -0.036 30.719 1.00 94.12 83 ARG A N 1
ATOM 629 C CA . ARG A 1 83 ? -11.222 1.263 31.049 1.00 94.12 83 ARG A CA 1
ATOM 630 C C . ARG A 1 83 ? -12.245 1.138 32.176 1.00 94.12 83 ARG A C 1
ATOM 632 O O . ARG A 1 83 ? -12.188 1.915 33.123 1.00 94.12 83 ARG A O 1
ATOM 639 N N . ALA A 1 84 ? -13.144 0.157 32.100 1.00 94.38 84 ALA A N 1
ATOM 640 C CA . ALA A 1 84 ? -14.118 -0.133 33.147 1.00 94.38 84 ALA A CA 1
ATOM 641 C C . ALA A 1 84 ? -13.425 -0.435 34.485 1.00 94.38 84 ALA A C 1
ATOM 643 O O . ALA A 1 84 ? -13.764 0.166 35.501 1.00 94.38 84 ALA A O 1
ATOM 644 N N . ALA A 1 85 ? -12.388 -1.276 34.476 1.00 95.50 85 ALA A N 1
ATOM 645 C CA . ALA A 1 85 ? -11.584 -1.585 35.655 1.00 95.50 85 ALA A CA 1
ATOM 646 C C . ALA A 1 85 ? -10.931 -0.352 36.301 1.00 95.50 85 ALA A C 1
ATOM 648 O O . ALA A 1 85 ? -10.816 -0.308 37.522 1.00 95.50 85 ALA A O 1
ATOM 649 N N . GLY A 1 86 ? -10.506 0.639 35.510 1.00 93.94 86 GLY A N 1
ATOM 650 C CA . GLY A 1 86 ? -9.939 1.890 36.025 1.00 93.94 86 GLY A CA 1
ATOM 651 C C . GLY A 1 86 ? -10.970 2.849 36.635 1.00 93.94 86 GLY A C 1
ATOM 652 O O . GLY A 1 86 ? -10.599 3.735 37.402 1.00 93.94 86 GLY A O 1
ATOM 653 N N . LEU A 1 87 ? -12.258 2.686 36.314 1.00 92.00 87 LEU A N 1
ATOM 654 C CA . LEU A 1 87 ? -13.340 3.569 36.769 1.00 92.00 87 LEU A CA 1
ATOM 655 C C . LEU A 1 87 ? -13.992 3.117 38.083 1.00 92.00 87 LEU A C 1
ATOM 657 O O . LEU A 1 87 ? -14.679 3.925 38.721 1.00 92.00 87 LEU A O 1
ATOM 661 N N . VAL A 1 88 ? -13.777 1.861 38.492 1.00 91.56 88 VAL A N 1
ATOM 662 C CA . VAL A 1 88 ? -14.338 1.277 39.720 1.00 91.56 88 VAL A CA 1
ATOM 663 C C . VAL A 1 88 ? -13.290 0.579 40.579 1.00 91.56 88 VAL A C 1
ATOM 665 O O . VAL A 1 88 ? -12.388 -0.090 40.087 1.00 91.56 88 VAL A O 1
ATOM 668 N N . ALA A 1 89 ? -13.420 0.721 41.897 1.00 90.06 89 ALA A N 1
ATOM 669 C CA . ALA A 1 89 ? -12.517 0.113 42.869 1.00 90.06 89 ALA A CA 1
ATOM 670 C C . ALA A 1 89 ? -13.067 -1.219 43.417 1.00 90.06 89 ALA A C 1
ATOM 672 O O . ALA A 1 89 ? -14.217 -1.590 43.184 1.00 90.06 89 ALA A O 1
ATOM 673 N N . GLY A 1 90 ? -12.246 -1.936 44.188 1.00 91.44 90 GLY A N 1
ATOM 674 C CA . GLY A 1 90 ? -12.674 -3.119 44.940 1.00 91.44 90 GLY A CA 1
ATOM 675 C C . GLY A 1 90 ? -12.907 -4.373 44.088 1.00 91.44 90 GLY A C 1
ATOM 676 O O . GLY A 1 90 ? -12.165 -4.661 43.143 1.00 91.44 90 GLY A O 1
ATOM 677 N N . GLU A 1 91 ? -13.912 -5.161 44.470 1.00 90.88 91 GLU A N 1
ATOM 678 C CA . GLU A 1 91 ? -14.233 -6.449 43.844 1.00 90.88 91 GLU A CA 1
ATOM 679 C C . GLU A 1 91 ? -14.693 -6.280 42.390 1.00 90.88 91 GLU A C 1
ATOM 681 O O . GLU A 1 91 ? -14.200 -6.975 41.506 1.00 90.88 91 GLU A O 1
ATOM 686 N N . GLU A 1 92 ? -15.538 -5.285 42.109 1.00 89.38 92 GLU A N 1
ATOM 687 C CA . GLU A 1 92 ? -16.044 -5.012 40.759 1.00 89.38 92 GLU A CA 1
ATOM 688 C C . GLU A 1 92 ? -14.917 -4.640 39.782 1.00 89.38 92 GLU A C 1
ATOM 690 O O . GLU A 1 92 ? -14.824 -5.196 38.685 1.00 89.38 92 GLU A O 1
ATOM 695 N N . GLY A 1 93 ? -13.976 -3.791 40.209 1.00 92.62 93 GLY A N 1
ATOM 696 C CA . GLY A 1 93 ? -12.771 -3.498 39.424 1.00 92.62 93 GLY A CA 1
ATOM 697 C C . GLY A 1 93 ? -11.866 -4.718 39.240 1.00 92.62 93 GLY A C 1
ATOM 698 O O . GLY A 1 93 ? -11.170 -4.839 38.233 1.00 92.62 93 GLY A O 1
ATOM 699 N N . SER A 1 94 ? -11.876 -5.663 40.182 1.00 95.50 94 SER A N 1
ATOM 700 C CA . SER A 1 94 ? -11.149 -6.935 40.052 1.00 95.50 94 SER A CA 1
ATOM 701 C C . SER A 1 94 ? -11.804 -7.864 39.024 1.00 95.50 94 SER A C 1
ATOM 703 O O . SER A 1 94 ? -11.091 -8.488 38.239 1.00 95.50 94 SER A O 1
ATOM 705 N N . VAL A 1 95 ? -13.141 -7.894 38.952 1.00 95.62 95 VAL A N 1
ATOM 706 C CA . VAL A 1 95 ? -13.893 -8.632 37.921 1.00 95.62 95 VAL A CA 1
ATOM 707 C C . VAL A 1 95 ? -13.584 -8.090 36.525 1.00 95.62 95 VAL A C 1
ATOM 709 O O . VAL A 1 95 ? -13.282 -8.867 35.619 1.00 95.62 95 VAL A O 1
ATOM 712 N N . TRP A 1 96 ? -13.596 -6.767 36.340 1.00 96.06 96 TRP A N 1
ATOM 713 C CA . TRP A 1 96 ? -13.248 -6.159 35.051 1.00 96.06 96 TRP A CA 1
ATOM 714 C C . TRP A 1 96 ? -11.786 -6.404 34.655 1.00 96.06 96 TRP A C 1
ATOM 716 O O . TRP A 1 96 ? -11.527 -6.721 33.495 1.00 96.06 96 TRP A O 1
ATOM 726 N N . ARG A 1 97 ? -10.839 -6.377 35.607 1.00 96.69 97 ARG A N 1
ATOM 727 C CA . ARG A 1 97 ? -9.440 -6.778 35.353 1.00 96.69 97 ARG A CA 1
ATOM 728 C C . ARG A 1 97 ? -9.319 -8.239 34.928 1.00 96.69 97 ARG A C 1
ATOM 730 O O . ARG A 1 97 ? -8.561 -8.533 34.011 1.00 96.69 97 ARG A O 1
ATOM 737 N N . ALA A 1 98 ? -10.078 -9.144 35.544 1.00 96.69 98 ALA A N 1
ATOM 738 C CA . ALA A 1 98 ? -10.093 -10.551 35.148 1.00 96.69 98 ALA A CA 1
ATOM 739 C C . ALA A 1 98 ? -10.654 -10.741 33.726 1.00 96.69 98 ALA A C 1
ATOM 741 O O . ALA A 1 98 ? -10.077 -11.484 32.935 1.00 96.69 98 ALA A O 1
ATOM 742 N N . ARG A 1 99 ? -11.726 -10.019 33.365 1.00 97.75 99 ARG A N 1
ATOM 743 C CA . ARG A 1 99 ? -12.271 -10.006 31.992 1.00 97.75 99 ARG A CA 1
ATOM 744 C C . ARG A 1 99 ? -11.265 -9.462 30.980 1.00 97.75 99 ARG A C 1
ATOM 746 O O . ARG A 1 99 ? -11.107 -10.043 29.910 1.00 97.75 99 ARG A O 1
ATOM 753 N N . ALA A 1 100 ? -10.584 -8.367 31.317 1.00 96.19 100 ALA A N 1
ATOM 754 C CA . ALA A 1 100 ? -9.519 -7.810 30.492 1.00 96.19 100 ALA A CA 1
ATOM 755 C C . ALA A 1 100 ? -8.373 -8.815 30.305 1.00 96.19 100 ALA A C 1
ATOM 757 O O . ALA A 1 100 ? -7.925 -9.008 29.182 1.00 96.19 100 ALA A O 1
ATOM 758 N N . ALA A 1 101 ? -7.949 -9.513 31.362 1.00 95.19 101 ALA A N 1
ATOM 759 C CA . ALA A 1 101 ? -6.905 -10.533 31.277 1.00 95.19 101 ALA A CA 1
ATOM 760 C C . ALA A 1 101 ? -7.306 -11.733 30.392 1.00 95.19 101 ALA A C 1
ATOM 762 O O . ALA A 1 101 ? -6.504 -12.161 29.562 1.00 95.19 101 ALA A O 1
ATOM 763 N N . ASP A 1 102 ? -8.546 -12.236 30.498 1.00 95.75 102 ASP A N 1
ATOM 764 C CA . ASP A 1 102 ? -9.059 -13.296 29.606 1.00 95.75 102 ASP A CA 1
ATOM 765 C C . ASP A 1 102 ? -9.050 -12.839 28.140 1.00 95.75 102 ASP A C 1
ATOM 767 O O . ASP A 1 102 ? -8.551 -13.534 27.254 1.00 95.75 102 ASP A O 1
ATOM 771 N N . LEU A 1 103 ? -9.541 -11.625 27.875 1.00 96.00 103 LEU A N 1
ATOM 772 C CA . LEU A 1 103 ? -9.550 -11.065 26.526 1.00 96.00 103 LEU A CA 1
ATOM 773 C C . LEU A 1 103 ? -8.145 -10.762 26.007 1.00 96.00 103 LEU A C 1
ATOM 775 O O . LEU A 1 103 ? -7.899 -10.951 24.819 1.00 96.00 103 LEU A O 1
ATOM 779 N N . ALA A 1 104 ? -7.209 -10.355 26.866 1.00 93.81 104 ALA A N 1
ATOM 780 C CA . ALA A 1 104 ? -5.806 -10.196 26.505 1.00 93.81 104 ALA A CA 1
ATOM 781 C C . ALA A 1 104 ? -5.212 -11.528 26.034 1.00 93.81 104 ALA A C 1
ATOM 783 O O . ALA A 1 104 ? -4.607 -11.566 24.967 1.00 93.81 104 ALA A O 1
ATOM 784 N N . ALA A 1 105 ? -5.470 -12.629 26.748 1.00 92.31 105 ALA A N 1
ATOM 785 C CA . ALA A 1 105 ? -5.046 -13.962 26.324 1.00 92.31 105 ALA A CA 1
ATOM 786 C C . ALA A 1 105 ? -5.661 -14.361 24.968 1.00 92.31 105 ALA A C 1
ATOM 788 O O . ALA A 1 105 ? -4.964 -14.904 24.109 1.00 92.31 105 ALA A O 1
ATOM 789 N N . ARG A 1 106 ? -6.938 -14.028 24.723 1.00 94.19 106 ARG A N 1
ATOM 790 C CA . ARG A 1 106 ? -7.588 -14.252 23.416 1.00 94.19 106 ARG A CA 1
ATOM 791 C C . ARG A 1 106 ? -7.000 -13.396 22.301 1.00 94.19 106 ARG A C 1
ATOM 793 O O . ARG A 1 106 ? -6.844 -13.900 21.195 1.00 94.19 106 ARG A O 1
ATOM 800 N N . VAL A 1 107 ? -6.667 -12.133 22.572 1.00 93.69 107 VAL A N 1
ATOM 801 C CA . VAL A 1 107 ? -5.991 -11.244 21.614 1.00 93.69 107 VAL A CA 1
ATOM 802 C C . VAL A 1 107 ? -4.603 -11.788 21.290 1.00 93.69 107 VAL A C 1
ATOM 804 O O . VAL A 1 107 ? -4.287 -11.930 20.115 1.00 93.69 107 VAL A O 1
ATOM 807 N N . THR A 1 108 ? -3.804 -12.157 22.294 1.00 92.44 108 THR A N 1
ATOM 808 C CA . THR A 1 108 ? -2.488 -12.796 22.118 1.00 92.44 108 THR A CA 1
ATOM 809 C C . THR A 1 108 ? -2.602 -14.048 21.259 1.00 92.44 108 THR A C 1
ATOM 811 O O . THR A 1 108 ? -1.857 -14.198 20.290 1.00 92.44 108 THR A O 1
ATOM 814 N N . ALA A 1 109 ? -3.575 -14.913 21.563 1.00 90.44 109 ALA A N 1
ATOM 815 C CA . ALA A 1 109 ? -3.839 -16.099 20.770 1.00 90.44 109 ALA A CA 1
ATOM 816 C C . ALA A 1 109 ? -4.217 -15.717 19.338 1.00 90.44 109 ALA A C 1
ATOM 818 O O . ALA A 1 109 ? -3.578 -16.178 18.404 1.00 90.44 109 ALA A O 1
ATOM 819 N N . GLU A 1 110 ? -5.206 -14.858 19.127 1.00 91.00 110 GLU A N 1
ATOM 820 C CA . GLU A 1 110 ? -5.683 -14.512 17.791 1.00 91.00 110 GLU A CA 1
ATOM 821 C C . GLU A 1 110 ? -4.622 -13.834 16.913 1.00 91.00 110 GLU A C 1
ATOM 823 O O . GLU A 1 110 ? -4.478 -14.177 15.739 1.00 91.00 110 GLU A O 1
ATOM 828 N N . TRP A 1 111 ? -3.884 -12.883 17.480 1.00 93.25 111 TRP A N 1
ATOM 829 C CA . TRP A 1 111 ? -2.832 -12.133 16.797 1.00 93.25 111 TRP A CA 1
ATOM 830 C C . TRP A 1 111 ? -1.499 -12.881 16.776 1.00 93.25 111 TRP A C 1
ATOM 832 O O . TRP A 1 111 ? -0.522 -12.363 16.243 1.00 93.25 111 TRP A O 1
ATOM 842 N N . ARG A 1 112 ? -1.449 -14.100 17.332 1.00 92.75 112 ARG A N 1
ATOM 843 C CA . ARG A 1 112 ? -0.262 -14.970 17.358 1.00 92.75 112 ARG A CA 1
ATOM 844 C C . ARG A 1 112 ? 0.966 -14.245 17.893 1.00 92.75 112 ARG A C 1
ATOM 846 O O . ARG A 1 112 ? 2.050 -14.339 17.322 1.00 92.75 112 ARG A O 1
ATOM 853 N N . VAL A 1 113 ? 0.754 -13.489 18.965 1.00 94.44 113 VAL A N 1
ATOM 854 C CA . VAL A 1 113 ? 1.810 -12.729 19.621 1.00 94.44 113 VAL A CA 1
ATOM 855 C C . VAL A 1 113 ? 2.756 -13.719 20.295 1.00 94.44 113 VAL A C 1
ATOM 857 O O . VAL A 1 113 ? 2.328 -14.528 21.117 1.00 94.44 113 VAL A O 1
ATOM 860 N N . GLY A 1 114 ? 4.029 -13.665 19.922 1.00 93.44 114 GLY A N 1
ATOM 861 C CA . GLY A 1 114 ? 5.111 -14.406 20.552 1.00 93.44 114 GLY A CA 1
ATOM 862 C C . GLY A 1 114 ? 6.214 -13.460 21.002 1.00 93.44 114 GLY A C 1
ATOM 863 O O . GLY A 1 114 ? 6.512 -12.470 20.334 1.00 93.44 114 GLY A O 1
ATOM 864 N N . GLU A 1 115 ? 6.805 -13.770 22.147 1.00 95.38 115 GLU A N 1
ATOM 865 C CA . GLU A 1 115 ? 7.871 -13.001 22.778 1.00 95.38 115 GLU A CA 1
ATOM 866 C C . GLU A 1 115 ? 8.861 -13.983 23.400 1.00 95.38 115 GLU A C 1
ATOM 868 O O . GLU A 1 115 ? 8.460 -14.941 24.065 1.00 95.38 115 GLU A O 1
ATOM 873 N N . VAL A 1 116 ? 10.152 -13.760 23.160 1.00 94.44 116 VAL A N 1
ATOM 874 C CA . VAL A 1 116 ? 11.230 -14.555 23.745 1.00 94.44 116 VAL A CA 1
ATOM 875 C C . VAL A 1 116 ? 12.357 -13.628 24.173 1.00 94.44 116 VAL A C 1
ATOM 877 O O . VAL A 1 116 ? 12.959 -12.942 23.344 1.00 94.44 116 VAL A O 1
ATOM 880 N N . GLU A 1 117 ? 12.661 -13.641 25.467 1.00 93.31 117 GLU A N 1
ATOM 881 C CA . GLU A 1 117 ? 13.889 -13.062 26.002 1.00 93.31 117 GLU A CA 1
ATOM 882 C C . GLU A 1 117 ? 15.045 -14.047 25.774 1.00 93.31 117 GLU A C 1
ATOM 884 O O . GLU A 1 117 ? 14.931 -15.239 26.070 1.00 93.31 117 GLU A O 1
ATOM 889 N N . LEU A 1 118 ? 16.136 -13.563 25.188 1.00 90.50 118 LEU A N 1
ATOM 890 C CA . LEU A 1 118 ? 17.319 -14.357 24.878 1.00 90.50 118 LEU A CA 1
ATOM 891 C C . LEU A 1 118 ? 18.317 -14.259 26.034 1.00 90.50 118 LEU A C 1
ATOM 893 O O . LEU A 1 118 ? 18.617 -13.172 26.534 1.00 90.50 118 LEU A O 1
ATOM 897 N N . ASP A 1 119 ? 18.848 -15.404 26.456 1.00 79.75 119 ASP A N 1
ATOM 898 C CA . ASP A 1 119 ? 19.880 -15.454 27.486 1.00 79.75 119 ASP A CA 1
ATOM 899 C C . ASP A 1 119 ? 21.250 -15.006 26.938 1.00 79.75 119 ASP A C 1
ATOM 901 O O . ASP A 1 119 ? 21.488 -14.952 25.732 1.00 79.75 119 ASP A O 1
ATOM 905 N N . GLY A 1 120 ? 22.194 -14.684 27.827 1.00 69.25 120 GLY A N 1
ATOM 906 C CA . GLY A 1 120 ? 23.518 -14.191 27.427 1.00 69.25 120 GLY A CA 1
ATOM 907 C C . GLY A 1 120 ? 24.356 -15.169 26.585 1.00 69.25 120 GLY A C 1
ATOM 908 O O . GLY A 1 120 ? 25.300 -14.724 25.942 1.00 69.25 120 GLY A O 1
ATOM 909 N N . ALA A 1 121 ? 24.026 -16.468 26.574 1.00 61.97 121 ALA A N 1
ATOM 910 C CA . ALA A 1 121 ? 24.727 -17.488 25.789 1.00 61.97 121 ALA A CA 1
ATOM 911 C C . ALA A 1 121 ? 24.153 -17.636 24.366 1.00 61.97 121 ALA A C 1
ATOM 913 O O . ALA A 1 121 ? 24.903 -17.863 23.420 1.00 61.97 121 ALA A O 1
ATOM 914 N N . THR A 1 122 ? 22.837 -17.471 24.197 1.00 56.31 122 THR A N 1
ATOM 915 C CA . THR A 1 122 ? 22.122 -17.512 22.905 1.00 56.31 122 THR A CA 1
ATOM 916 C C . THR A 1 122 ? 22.041 -16.147 22.214 1.00 56.31 122 THR A C 1
ATOM 918 O O . THR A 1 122 ? 21.862 -16.073 20.992 1.00 56.31 122 THR A O 1
ATOM 921 N N . ALA A 1 123 ? 22.260 -15.065 22.965 1.00 55.88 123 ALA A N 1
ATOM 922 C CA . ALA A 1 123 ? 22.388 -13.692 22.481 1.00 55.88 123 ALA A CA 1
ATOM 923 C C . ALA A 1 123 ? 23.707 -13.410 21.736 1.00 55.88 123 ALA A C 1
ATOM 925 O O . ALA A 1 123 ? 24.050 -12.239 21.579 1.00 55.88 123 ALA A O 1
ATOM 926 N N . GLY A 1 124 ? 24.445 -14.453 21.312 1.00 50.91 124 GLY A N 1
ATOM 927 C CA . GLY A 1 124 ? 25.750 -14.359 20.648 1.00 50.91 124 GLY A CA 1
ATOM 928 C C . GLY A 1 124 ? 25.829 -13.178 19.680 1.00 50.91 124 GLY A C 1
ATOM 929 O O . GLY A 1 124 ? 24.859 -12.911 18.968 1.00 50.91 124 GLY A O 1
ATOM 930 N N . GLY A 1 125 ? 26.970 -12.476 19.693 1.00 54.94 125 GLY A N 1
ATOM 931 C CA . GLY A 1 125 ? 27.170 -11.140 19.104 1.00 54.94 125 GLY A CA 1
ATOM 932 C C . GLY A 1 125 ? 26.954 -11.010 17.593 1.00 54.94 125 GLY A C 1
ATOM 933 O O . GLY A 1 125 ? 27.132 -9.932 17.039 1.00 54.94 125 GLY A O 1
ATOM 934 N N . GLU A 1 126 ? 26.553 -12.079 16.916 1.00 65.81 126 GLU A N 1
ATOM 935 C CA . GLU A 1 126 ? 26.206 -12.059 15.504 1.00 65.81 126 GLU A CA 1
ATOM 936 C C . GLU A 1 126 ? 24.799 -11.480 15.329 1.00 65.81 126 GLU A C 1
ATOM 938 O O . GLU A 1 126 ? 23.788 -12.139 15.579 1.00 65.81 126 GLU A O 1
ATOM 943 N N 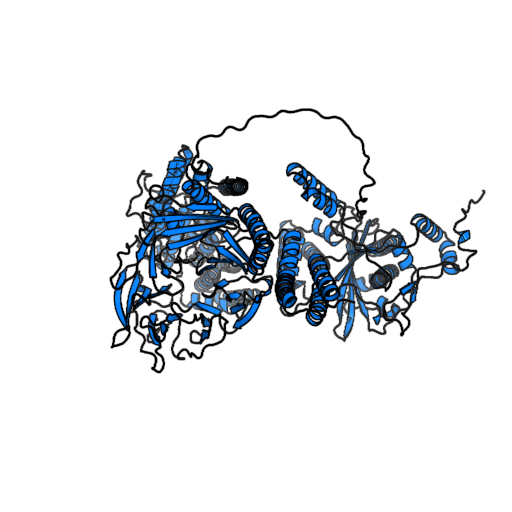. LEU A 1 127 ? 24.732 -10.227 14.883 1.00 78.62 127 LEU A N 1
ATOM 944 C CA . LEU A 1 127 ? 23.507 -9.534 14.468 1.00 78.62 127 LEU A CA 1
ATOM 945 C C . LEU A 1 127 ? 23.282 -9.688 12.950 1.00 78.62 127 LEU A C 1
ATOM 947 O O . LEU A 1 127 ? 22.704 -8.812 12.308 1.00 78.62 127 LEU A O 1
ATOM 951 N N . ALA A 1 128 ? 23.789 -10.775 12.355 1.00 74.38 128 ALA A N 1
ATOM 952 C CA . ALA A 1 128 ? 23.803 -11.006 10.907 1.00 74.38 128 ALA A CA 1
ATOM 953 C C . ALA A 1 128 ? 22.407 -10.895 10.274 1.00 74.38 128 ALA A C 1
ATOM 955 O O . ALA A 1 128 ? 22.220 -10.193 9.279 1.00 74.38 128 ALA A O 1
ATOM 956 N N . ASP A 1 129 ? 21.399 -11.490 10.918 1.00 75.94 129 ASP A N 1
ATOM 957 C CA . ASP A 1 129 ? 20.002 -11.463 10.475 1.00 75.94 129 ASP A CA 1
ATOM 958 C C . ASP A 1 129 ? 19.300 -10.110 10.703 1.00 75.94 129 ASP A C 1
ATOM 960 O O . ASP A 1 129 ? 18.176 -9.897 10.236 1.00 75.94 129 ASP A O 1
ATOM 964 N N . CYS A 1 130 ? 19.961 -9.179 11.395 1.00 81.50 130 CYS A N 1
ATOM 965 C CA . CYS A 1 130 ? 19.496 -7.811 11.607 1.00 81.50 130 CYS A CA 1
ATOM 966 C C . CYS A 1 130 ? 20.028 -6.837 10.545 1.00 81.50 130 CYS A C 1
ATOM 968 O O . CYS A 1 130 ? 19.438 -5.776 10.354 1.00 81.50 130 CYS A O 1
ATOM 970 N N . ALA A 1 131 ? 21.104 -7.186 9.834 1.00 76.81 131 ALA A N 1
ATOM 971 C CA . ALA A 1 131 ? 21.784 -6.283 8.907 1.00 76.81 131 ALA A CA 1
ATOM 972 C C . ALA A 1 131 ? 20.882 -5.766 7.779 1.00 76.81 131 ALA A C 1
ATOM 974 O O . ALA A 1 131 ? 20.919 -4.593 7.424 1.00 76.81 131 ALA A O 1
ATOM 975 N N . GLY A 1 132 ? 20.009 -6.631 7.258 1.00 69.75 132 GLY A N 1
ATOM 976 C CA . GLY A 1 132 ? 19.060 -6.261 6.208 1.00 69.75 132 GLY A CA 1
ATOM 977 C C . GLY A 1 132 ? 17.837 -5.476 6.675 1.00 69.75 132 GLY A C 1
ATOM 978 O O . GLY A 1 132 ? 16.906 -5.311 5.895 1.00 69.75 132 GLY A O 1
ATOM 979 N N . LEU A 1 133 ? 17.783 -5.067 7.945 1.00 75.88 133 LEU A N 1
ATOM 980 C CA . LEU A 1 133 ? 16.726 -4.197 8.473 1.00 75.88 133 LEU A CA 1
ATOM 981 C C . LEU A 1 133 ? 17.106 -2.724 8.403 1.00 75.88 133 LEU A C 1
ATOM 983 O O . LEU A 1 133 ? 16.247 -1.866 8.562 1.00 75.88 133 LEU A O 1
ATOM 987 N N . ILE A 1 134 ? 18.382 -2.442 8.162 1.00 71.50 134 ILE A N 1
ATOM 988 C CA . ILE A 1 134 ? 18.892 -1.093 7.991 1.00 71.50 134 ILE A CA 1
ATOM 989 C C . ILE A 1 134 ? 19.037 -0.902 6.501 1.00 71.50 134 ILE A C 1
ATOM 991 O O . ILE A 1 134 ? 20.063 -1.236 5.919 1.00 71.50 134 ILE A O 1
ATOM 995 N N . SER A 1 135 ? 17.955 -0.461 5.873 1.00 66.06 135 SER A N 1
ATOM 996 C CA . SER A 1 135 ? 18.009 0.030 4.507 1.00 66.06 135 SER A CA 1
ATOM 997 C C . SER A 1 135 ? 17.720 1.516 4.537 1.00 66.06 135 SER A C 1
ATOM 999 O O . SER A 1 135 ? 16.760 1.954 5.158 1.00 66.06 135 SER A O 1
ATOM 1001 N N . THR A 1 136 ? 18.570 2.283 3.869 1.00 50.09 136 THR A N 1
ATOM 1002 C CA . THR A 1 136 ? 18.359 3.707 3.617 1.00 50.09 136 THR A CA 1
ATOM 1003 C C . THR A 1 136 ? 17.343 3.934 2.492 1.00 50.09 136 THR A C 1
ATOM 1005 O O . THR A 1 136 ? 16.917 5.060 2.265 1.00 50.09 136 THR A O 1
ATOM 1008 N N . THR A 1 137 ? 16.891 2.876 1.808 1.00 54.72 137 THR A N 1
ATOM 1009 C CA . THR A 1 137 ? 15.830 2.990 0.799 1.00 54.72 137 THR A CA 1
ATOM 1010 C C . THR A 1 137 ? 14.474 3.290 1.447 1.00 54.72 137 THR A C 1
ATOM 1012 O O . THR A 1 137 ? 14.172 2.774 2.522 1.00 54.72 137 THR A O 1
ATOM 1015 N N . PHE A 1 138 ? 13.638 4.079 0.759 1.00 49.34 138 PHE A N 1
ATOM 1016 C CA . PHE A 1 138 ? 12.338 4.618 1.209 1.00 49.34 138 PHE A CA 1
ATOM 1017 C C . PHE A 1 138 ? 11.330 3.609 1.808 1.00 49.34 138 PHE A C 1
ATOM 1019 O O . PHE A 1 138 ? 10.298 4.012 2.334 1.00 49.34 138 PHE A O 1
ATOM 1026 N N . ALA A 1 139 ? 11.588 2.304 1.725 1.00 56.22 139 ALA A N 1
ATOM 1027 C CA . ALA A 1 139 ? 10.675 1.251 2.157 1.00 56.22 139 ALA A CA 1
ATOM 1028 C C . ALA A 1 139 ? 10.967 0.685 3.557 1.00 56.22 139 ALA A C 1
ATOM 1030 O O . ALA A 1 139 ? 10.069 0.085 4.155 1.00 56.22 139 ALA A O 1
ATOM 1031 N N . ALA A 1 140 ? 12.199 0.809 4.069 1.00 62.78 140 ALA A N 1
ATOM 1032 C CA . ALA A 1 140 ? 12.534 0.260 5.379 1.00 62.78 140 ALA A CA 1
ATOM 1033 C C . ALA A 1 140 ? 12.330 1.313 6.478 1.00 62.78 140 ALA A C 1
ATOM 1035 O O . ALA A 1 140 ? 12.796 2.444 6.345 1.00 62.78 140 ALA A O 1
ATOM 1036 N N . PRO A 1 141 ? 11.660 0.955 7.583 1.00 72.81 141 PRO A N 1
ATOM 1037 C CA . PRO A 1 141 ? 11.538 1.847 8.723 1.00 72.81 141 PRO A CA 1
ATOM 1038 C C . PRO A 1 141 ? 12.929 2.136 9.307 1.00 72.81 141 PRO A C 1
ATOM 1040 O O . PRO A 1 141 ? 13.742 1.210 9.418 1.00 72.81 141 PRO A O 1
ATOM 1043 N N . PRO A 1 142 ? 13.214 3.386 9.708 1.00 81.75 142 PRO A N 1
ATOM 1044 C CA . PRO A 1 142 ? 14.495 3.717 10.313 1.00 81.75 142 PRO A CA 1
ATOM 1045 C C . PRO A 1 142 ? 14.691 2.931 11.621 1.00 81.75 142 PRO A C 1
ATOM 1047 O O . PRO A 1 142 ? 13.709 2.573 12.278 1.00 81.75 142 PRO A O 1
ATOM 1050 N N . PRO A 1 143 ? 15.942 2.662 12.033 1.00 89.12 143 PRO A N 1
ATOM 1051 C CA . PRO A 1 143 ? 16.221 2.137 13.366 1.00 89.12 143 PRO A CA 1
ATOM 1052 C C . PRO A 1 143 ? 15.711 3.105 14.448 1.00 89.12 143 PRO A C 1
ATOM 1054 O O . PRO A 1 143 ? 15.874 4.319 14.332 1.00 89.12 143 PRO A O 1
ATOM 1057 N N . LEU A 1 144 ? 15.099 2.575 15.512 1.00 92.38 144 LEU A N 1
ATOM 1058 C CA . LEU A 1 144 ? 14.438 3.377 16.553 1.00 92.38 144 LEU A CA 1
ATOM 1059 C C . LEU A 1 144 ? 15.070 3.106 17.914 1.00 92.38 144 LEU A C 1
ATOM 1061 O O . LEU A 1 144 ? 15.311 1.950 18.250 1.00 92.38 144 LEU A O 1
ATOM 1065 N N . LEU A 1 145 ? 15.302 4.138 18.723 1.00 95.31 145 LEU A N 1
ATOM 1066 C CA . LEU A 1 145 ? 15.682 3.944 20.123 1.00 95.31 145 LEU A CA 1
ATOM 1067 C C . LEU A 1 145 ? 14.452 3.988 21.027 1.00 95.31 145 LEU A C 1
ATOM 1069 O O . LEU A 1 145 ? 13.506 4.736 20.780 1.00 95.31 145 LEU A O 1
ATOM 1073 N N . THR A 1 146 ? 14.492 3.213 22.106 1.00 95.19 146 THR A N 1
ATOM 1074 C CA . THR A 1 146 ? 13.589 3.406 23.244 1.00 95.19 146 THR A CA 1
ATOM 1075 C C . THR A 1 146 ? 13.788 4.793 23.861 1.00 95.19 146 THR A C 1
ATOM 1077 O O . THR A 1 146 ? 14.856 5.387 23.736 1.00 95.19 146 THR A O 1
ATOM 1080 N N . ASP A 1 147 ? 12.779 5.314 24.562 1.00 91.56 147 ASP A N 1
ATOM 1081 C CA . ASP A 1 147 ? 12.819 6.657 25.173 1.00 91.56 147 ASP A CA 1
ATOM 1082 C C . ASP A 1 147 ? 13.976 6.873 26.166 1.00 91.56 147 ASP A C 1
ATOM 1084 O O . ASP A 1 147 ? 14.393 8.003 26.415 1.00 91.56 147 ASP A O 1
ATOM 1088 N N . ASP A 1 148 ? 14.479 5.800 26.776 1.00 92.75 148 ASP A N 1
ATOM 1089 C CA . ASP A 1 148 ? 15.644 5.823 27.667 1.00 92.75 148 ASP A CA 1
ATOM 1090 C C . ASP A 1 148 ? 16.982 5.666 26.915 1.00 92.75 148 ASP A C 1
ATOM 1092 O O . ASP A 1 148 ? 18.054 5.710 27.524 1.00 92.75 148 ASP A O 1
ATOM 1096 N N . GLY A 1 149 ? 16.923 5.448 25.598 1.00 93.75 149 GLY A N 1
ATOM 1097 C CA . GLY A 1 149 ? 18.047 5.174 24.711 1.00 93.75 149 GLY A CA 1
ATOM 1098 C C . GLY A 1 149 ? 18.892 3.974 25.140 1.00 93.75 149 GLY A C 1
ATOM 1099 O O . GLY A 1 149 ? 20.094 3.947 24.863 1.00 93.75 149 GLY A O 1
ATOM 1100 N N . SER A 1 150 ? 18.309 3.018 25.874 1.00 94.88 150 SER A N 1
ATOM 1101 C CA . SER A 1 150 ? 19.001 1.803 26.322 1.00 94.88 150 SER A CA 1
ATOM 1102 C C . SER A 1 150 ? 18.937 0.678 25.292 1.00 94.88 150 SER A C 1
ATOM 1104 O O . SER A 1 150 ? 19.815 -0.192 25.277 1.00 94.88 150 SER A O 1
ATOM 1106 N N . SER A 1 151 ? 17.922 0.700 24.424 1.00 95.75 151 SER A N 1
ATOM 1107 C CA . SER A 1 151 ? 17.669 -0.362 23.459 1.00 95.75 151 SER A CA 1
ATOM 1108 C C . SER A 1 151 ? 17.346 0.191 22.074 1.00 95.75 151 SER A C 1
ATOM 1110 O O . SER A 1 151 ? 16.587 1.144 21.914 1.00 95.75 151 SER A O 1
ATOM 1112 N N . LEU A 1 152 ? 17.932 -0.444 21.065 1.00 95.62 152 LEU A N 1
ATOM 1113 C CA . LEU A 1 152 ? 17.627 -0.270 19.657 1.00 95.62 152 LEU A CA 1
ATOM 1114 C C . LEU A 1 152 ? 16.545 -1.274 19.253 1.00 95.62 152 LEU A C 1
ATOM 1116 O O . LEU A 1 152 ? 16.688 -2.482 19.447 1.00 95.62 152 LEU A O 1
ATOM 1120 N N . LEU A 1 153 ? 15.479 -0.770 18.651 1.00 95.81 153 LEU A N 1
ATOM 1121 C CA . LEU A 1 153 ? 14.371 -1.543 18.123 1.00 95.81 153 LEU A CA 1
ATOM 1122 C C . LEU A 1 153 ? 14.487 -1.619 16.603 1.00 95.81 153 LEU A C 1
ATOM 1124 O O . LEU A 1 153 ? 14.511 -0.604 15.907 1.00 95.81 153 LEU A O 1
ATOM 1128 N N . LEU A 1 154 ? 14.537 -2.848 16.095 1.00 94.00 154 LEU A N 1
ATOM 1129 C CA . LEU A 1 154 ? 14.531 -3.142 14.667 1.00 94.00 154 LEU A CA 1
ATOM 1130 C C . LEU A 1 154 ? 13.243 -3.880 14.330 1.00 94.00 154 LEU A C 1
ATOM 1132 O O . LEU A 1 154 ? 13.031 -5.022 14.755 1.00 94.00 154 LEU A O 1
ATOM 1136 N N . VAL A 1 155 ? 12.381 -3.225 13.560 1.00 93.81 155 VAL A N 1
ATOM 1137 C CA . VAL A 1 155 ? 11.063 -3.751 13.214 1.00 93.81 155 VAL A CA 1
ATOM 1138 C C . VAL A 1 155 ? 11.010 -4.051 11.722 1.00 93.81 155 VAL A C 1
ATOM 1140 O O . VAL A 1 155 ? 11.365 -3.225 10.894 1.00 93.81 155 VAL A O 1
ATOM 1143 N N . SER A 1 156 ? 10.572 -5.257 11.372 1.00 92.19 156 SER A N 1
ATOM 1144 C CA . SER A 1 156 ? 10.307 -5.664 9.986 1.00 92.19 156 SER A CA 1
ATOM 1145 C C . SER A 1 156 ? 8.856 -6.068 9.838 1.00 92.19 156 SER A C 1
ATOM 1147 O O . SER A 1 156 ? 8.280 -6.685 10.737 1.00 92.19 156 SER A O 1
ATOM 1149 N N . THR A 1 157 ? 8.286 -5.767 8.677 1.00 92.50 157 THR A N 1
ATOM 1150 C CA . THR A 1 157 ? 6.944 -6.211 8.315 1.00 92.50 157 THR A CA 1
ATOM 1151 C C . THR A 1 157 ? 6.975 -6.923 6.972 1.00 92.50 157 THR A C 1
ATOM 1153 O O . THR A 1 157 ? 7.682 -6.510 6.058 1.00 92.50 157 THR A O 1
ATOM 1156 N N . PHE A 1 158 ? 6.256 -8.040 6.883 1.00 91.81 158 PHE A N 1
ATOM 1157 C CA . PHE A 1 158 ? 6.175 -8.863 5.679 1.00 91.81 158 PHE A CA 1
ATOM 1158 C C . PHE A 1 158 ? 4.729 -9.322 5.492 1.00 91.81 158 PHE A C 1
ATOM 1160 O O . PHE A 1 158 ? 4.256 -10.270 6.132 1.00 91.81 158 PHE A O 1
ATOM 1167 N N . GLY A 1 159 ? 3.988 -8.588 4.658 1.00 90.75 159 GLY A N 1
ATOM 1168 C CA . GLY A 1 159 ? 2.551 -8.766 4.483 1.00 90.75 159 GLY A CA 1
ATOM 1169 C C . GLY A 1 159 ? 1.804 -8.557 5.801 1.00 90.75 159 GLY A C 1
ATOM 1170 O O . GLY A 1 159 ? 1.585 -7.434 6.234 1.00 90.75 159 GLY A O 1
ATOM 1171 N N . ARG A 1 160 ? 1.379 -9.644 6.451 1.00 94.06 160 ARG A N 1
ATOM 1172 C CA . ARG A 1 160 ? 0.658 -9.593 7.739 1.00 94.06 160 ARG A CA 1
ATOM 1173 C C . ARG A 1 160 ? 1.556 -9.778 8.957 1.00 94.06 160 ARG A C 1
ATOM 1175 O O . ARG A 1 160 ? 1.085 -9.603 10.074 1.00 94.06 160 ARG A O 1
ATOM 1182 N N . TRP A 1 161 ? 2.803 -10.184 8.774 1.00 95.44 161 TRP A N 1
ATOM 1183 C CA . TRP A 1 161 ? 3.693 -10.483 9.888 1.00 95.44 161 TRP A CA 1
ATOM 1184 C C . TRP A 1 161 ? 4.464 -9.246 10.322 1.00 95.44 161 TRP A C 1
ATOM 1186 O O . TRP A 1 161 ? 4.948 -8.497 9.477 1.00 95.44 161 TRP A O 1
ATOM 1196 N N . VAL A 1 162 ? 4.594 -9.065 11.633 1.00 95.88 162 VAL A N 1
ATOM 1197 C CA . VAL A 1 162 ? 5.448 -8.049 12.254 1.00 95.88 162 VAL A CA 1
ATOM 1198 C C . VAL A 1 162 ? 6.477 -8.773 13.105 1.00 95.88 162 VAL A C 1
ATOM 1200 O O . VAL A 1 162 ? 6.111 -9.621 13.918 1.00 95.88 162 VAL A O 1
ATOM 1203 N N . PHE A 1 163 ? 7.748 -8.430 12.927 1.00 95.56 163 PHE A N 1
ATOM 1204 C CA . PHE A 1 163 ? 8.872 -8.981 13.673 1.00 95.56 163 PHE A CA 1
ATOM 1205 C C . PHE A 1 163 ? 9.646 -7.841 14.325 1.00 95.56 163 PHE A C 1
ATOM 1207 O O . PHE A 1 163 ? 10.101 -6.930 13.635 1.00 95.56 163 PHE A O 1
ATOM 1214 N N . VAL A 1 164 ? 9.823 -7.908 15.638 1.00 95.94 164 VAL A N 1
ATOM 1215 C CA . VAL A 1 164 ? 10.512 -6.904 16.452 1.00 95.94 164 VAL A CA 1
ATOM 1216 C C . VAL A 1 164 ? 11.747 -7.548 17.066 1.00 95.94 164 VAL A C 1
ATOM 1218 O O . VAL A 1 164 ? 11.681 -8.654 17.600 1.00 95.94 164 VAL A O 1
ATOM 1221 N N . ARG A 1 165 ? 12.881 -6.861 16.976 1.00 95.06 165 ARG A N 1
ATOM 1222 C CA . ARG A 1 165 ? 14.132 -7.228 17.642 1.00 95.06 165 ARG A CA 1
ATOM 1223 C C . ARG A 1 165 ? 14.529 -6.080 18.545 1.00 95.06 165 ARG A C 1
ATOM 1225 O O . ARG A 1 165 ? 14.581 -4.943 18.089 1.00 95.06 165 ARG A O 1
ATOM 1232 N N . GLU A 1 166 ? 14.828 -6.390 19.791 1.00 95.44 166 GLU A N 1
ATOM 1233 C CA . GLU A 1 166 ? 15.355 -5.433 20.750 1.00 95.44 166 GLU A CA 1
ATOM 1234 C C . GLU A 1 166 ? 16.817 -5.756 21.024 1.00 95.44 166 GLU A C 1
ATOM 1236 O O . GLU A 1 166 ? 17.155 -6.818 21.556 1.00 95.44 166 GLU A O 1
ATOM 1241 N N . VAL A 1 167 ? 17.686 -4.833 20.637 1.00 94.19 167 VAL A N 1
ATOM 1242 C CA . VAL A 1 167 ? 19.132 -4.912 20.807 1.00 94.19 167 VAL A CA 1
ATOM 1243 C C . VAL A 1 167 ? 19.516 -3.943 21.915 1.00 94.19 167 VAL A C 1
ATOM 1245 O O . VAL A 1 167 ? 19.243 -2.753 21.807 1.00 94.19 167 VAL A O 1
ATOM 1248 N N . ALA A 1 168 ? 20.147 -4.418 22.987 1.00 93.31 168 ALA A N 1
ATOM 1249 C CA . ALA A 1 168 ? 20.722 -3.507 23.973 1.00 93.31 168 ALA A CA 1
ATOM 1250 C C . ALA A 1 168 ? 21.824 -2.691 23.297 1.00 93.31 168 ALA A C 1
ATOM 1252 O O . ALA A 1 168 ? 22.693 -3.267 22.646 1.00 93.31 168 ALA A O 1
ATOM 1253 N N . VAL A 1 169 ? 21.810 -1.374 23.488 1.00 92.31 169 VAL A N 1
ATOM 1254 C CA . VAL A 1 169 ? 22.877 -0.492 22.996 1.00 92.31 169 VAL A CA 1
ATOM 1255 C C . VAL A 1 169 ? 24.168 -0.733 23.788 1.00 92.31 169 VAL A C 1
ATOM 1257 O O . VAL A 1 169 ? 25.262 -0.692 23.239 1.00 92.31 169 VAL A O 1
ATOM 1260 N N . GLU A 1 170 ? 24.055 -1.063 25.075 1.00 89.12 170 GLU A N 1
ATOM 1261 C CA . GLU A 1 170 ? 25.189 -1.424 25.927 1.00 89.12 170 GLU A CA 1
ATOM 1262 C C . GLU A 1 170 ? 24.774 -2.566 26.883 1.00 89.12 170 GLU A C 1
ATOM 1264 O O . GLU A 1 170 ? 23.876 -2.372 27.707 1.00 89.12 170 GLU A O 1
ATOM 1269 N N . PRO A 1 171 ? 25.379 -3.774 26.816 1.00 85.38 171 PRO A N 1
ATOM 1270 C CA . PRO A 1 171 ? 26.316 -4.269 25.799 1.00 85.38 171 PRO A CA 1
ATOM 1271 C C . PRO A 1 171 ? 25.576 -4.635 24.501 1.00 85.38 171 PRO A C 1
ATOM 1273 O O . PRO A 1 171 ? 24.471 -5.158 24.586 1.00 85.38 171 PRO A O 1
ATOM 1276 N N . LEU A 1 172 ? 26.186 -4.409 23.333 1.00 85.62 172 LEU A N 1
ATOM 1277 C CA . LEU A 1 172 ? 25.625 -4.676 21.996 1.00 85.62 172 LEU A CA 1
ATOM 1278 C C . LEU A 1 172 ? 25.167 -6.126 21.795 1.00 85.62 172 LEU A C 1
ATOM 1280 O O . LEU A 1 172 ? 25.895 -6.962 21.265 1.00 85.62 172 LEU A O 1
ATOM 1284 N N . ARG A 1 173 ? 23.950 -6.439 22.244 1.00 88.19 173 ARG A N 1
ATOM 1285 C CA . ARG A 1 173 ? 23.407 -7.801 22.253 1.00 88.19 173 ARG A CA 1
ATOM 1286 C C . ARG A 1 173 ? 21.926 -7.804 21.935 1.00 88.19 173 ARG A C 1
ATOM 1288 O O . ARG A 1 173 ? 21.172 -6.978 22.448 1.00 88.19 173 ARG A O 1
ATOM 1295 N N . LEU A 1 174 ? 21.494 -8.785 21.153 1.00 91.44 174 LEU A N 1
ATOM 1296 C CA . LEU A 1 174 ? 20.076 -9.047 20.939 1.00 91.44 174 LEU A CA 1
ATOM 1297 C C . LEU A 1 174 ? 19.467 -9.571 22.247 1.00 91.44 174 LEU A C 1
ATOM 1299 O O . LEU A 1 174 ? 19.787 -10.675 22.679 1.00 91.44 174 LEU A O 1
ATOM 1303 N N . ARG A 1 175 ? 18.622 -8.770 22.898 1.00 92.00 175 ARG A N 1
ATOM 1304 C CA . ARG A 1 175 ? 17.991 -9.119 24.180 1.00 92.00 175 ARG A CA 1
ATOM 1305 C C . ARG A 1 175 ? 16.705 -9.889 23.990 1.00 92.00 175 ARG A C 1
ATOM 1307 O O . ARG A 1 175 ? 16.421 -10.805 24.751 1.00 92.00 175 ARG A O 1
ATOM 1314 N N . ARG A 1 176 ? 15.897 -9.471 23.022 1.00 94.06 176 ARG A N 1
ATOM 1315 C CA . ARG A 1 176 ? 14.528 -9.950 22.897 1.00 94.06 176 ARG A CA 1
ATOM 1316 C C . ARG A 1 176 ? 14.091 -9.967 21.443 1.00 94.06 176 ARG A C 1
ATOM 1318 O O . ARG A 1 176 ? 14.446 -9.087 20.659 1.00 94.06 176 ARG A O 1
ATOM 1325 N N . ILE A 1 177 ? 13.329 -10.995 21.097 1.00 95.38 177 ILE A N 1
ATOM 1326 C CA . ILE A 1 177 ? 12.695 -11.155 19.792 1.00 95.38 177 ILE A CA 1
ATOM 1327 C C . ILE A 1 177 ? 11.199 -11.344 19.991 1.00 95.38 177 ILE A C 1
ATOM 1329 O O . ILE A 1 177 ? 10.762 -12.127 20.836 1.00 95.38 177 ILE A O 1
ATOM 1333 N N . CYS A 1 178 ? 10.417 -10.627 19.197 1.00 96.50 178 CYS A N 1
ATOM 1334 C CA . CYS A 1 178 ? 8.970 -10.686 19.256 1.00 96.50 178 CYS A CA 1
ATOM 1335 C C . CYS A 1 178 ? 8.376 -10.781 17.857 1.00 96.50 178 CYS A C 1
ATOM 1337 O O . CYS A 1 178 ? 8.933 -10.266 16.886 1.00 96.50 178 CYS A O 1
ATOM 1339 N N . TRP A 1 179 ? 7.218 -11.415 17.746 1.00 96.38 179 TRP A N 1
ATOM 1340 C CA . TRP A 1 179 ? 6.480 -11.486 16.496 1.00 96.38 179 TRP A CA 1
ATOM 1341 C C . TRP A 1 179 ? 4.981 -11.467 16.739 1.00 96.38 179 TRP A C 1
ATOM 1343 O O . TRP A 1 179 ? 4.499 -11.823 17.811 1.00 96.38 179 TRP A O 1
ATOM 1353 N N . LEU A 1 180 ? 4.234 -11.059 15.723 1.00 96.69 180 LEU A N 1
ATOM 1354 C CA . LEU A 1 180 ? 2.786 -11.203 15.674 1.00 96.69 180 LEU A CA 1
ATOM 1355 C C . LEU A 1 180 ? 2.315 -11.264 14.226 1.00 96.69 180 LEU A C 1
ATOM 1357 O O . LEU A 1 180 ? 3.044 -10.907 13.296 1.00 96.69 180 LEU A O 1
ATOM 1361 N N . ARG A 1 181 ? 1.060 -11.661 14.044 1.00 94.81 181 ARG A N 1
ATOM 1362 C CA . ARG A 1 181 ? 0.359 -11.600 12.769 1.00 94.81 181 ARG A CA 1
ATOM 1363 C C . ARG A 1 181 ? -0.824 -10.644 12.860 1.00 94.81 181 ARG A C 1
ATOM 1365 O O . ARG A 1 181 ? -1.802 -10.892 13.561 1.00 94.81 181 ARG A O 1
ATOM 1372 N N . SER A 1 182 ? -0.751 -9.569 12.091 1.00 94.00 182 SER A N 1
ATOM 1373 C CA . SER A 1 182 ? -1.840 -8.627 11.895 1.00 94.00 182 SER A CA 1
ATOM 1374 C C . SER A 1 182 ? -2.996 -9.244 11.107 1.00 94.00 182 SER A C 1
ATOM 1376 O O . SER A 1 182 ? -2.813 -10.067 10.206 1.00 94.00 182 SER A O 1
ATOM 1378 N N . ARG A 1 183 ? -4.224 -8.811 11.410 1.00 90.06 183 ARG A N 1
ATOM 1379 C CA . ARG A 1 183 ? -5.416 -9.176 10.621 1.00 90.06 183 ARG A CA 1
ATOM 1380 C C . ARG A 1 183 ? -5.424 -8.530 9.229 1.00 90.06 183 ARG A C 1
ATOM 1382 O O . ARG A 1 183 ? -6.131 -9.000 8.339 1.00 90.06 183 ARG A O 1
ATOM 1389 N N . VAL A 1 184 ? -4.649 -7.465 9.046 1.00 89.38 184 VAL A N 1
ATOM 1390 C CA . VAL A 1 184 ? -4.523 -6.693 7.804 1.00 89.38 184 VAL A CA 1
ATOM 1391 C C . VAL A 1 184 ? -3.083 -6.719 7.315 1.00 89.38 184 VAL A C 1
ATOM 1393 O O . VAL A 1 184 ? -2.163 -6.914 8.109 1.00 89.38 184 VAL A O 1
ATOM 1396 N N . ARG A 1 185 ? -2.886 -6.555 6.003 1.00 90.12 185 ARG A N 1
ATOM 1397 C CA . ARG A 1 185 ? -1.539 -6.348 5.466 1.00 90.12 185 ARG A CA 1
ATOM 1398 C C . ARG A 1 185 ? -1.015 -4.996 5.953 1.00 90.12 185 ARG A C 1
ATOM 1400 O O . ARG A 1 185 ? -1.774 -4.032 6.024 1.00 90.12 185 ARG A O 1
ATOM 1407 N N . LEU A 1 186 ? 0.254 -4.969 6.326 1.00 90.50 186 LEU A N 1
ATOM 1408 C CA . LEU A 1 186 ? 0.990 -3.794 6.766 1.00 90.50 186 LEU A CA 1
ATOM 1409 C C . LEU A 1 186 ? 2.089 -3.542 5.738 1.00 90.50 186 LEU A C 1
ATOM 1411 O O . LEU A 1 186 ? 3.259 -3.788 6.005 1.00 90.50 186 LEU A O 1
ATOM 1415 N N . ASP A 1 187 ? 1.691 -3.156 4.530 1.00 83.81 187 ASP A N 1
ATOM 1416 C CA . ASP A 1 187 ? 2.634 -2.893 3.448 1.00 83.81 187 ASP A CA 1
ATOM 1417 C C . ASP A 1 187 ? 3.273 -1.506 3.673 1.00 83.81 187 ASP A C 1
ATOM 1419 O O . ASP A 1 187 ? 2.555 -0.512 3.842 1.00 83.81 187 ASP A O 1
ATOM 1423 N N . TYR A 1 188 ? 4.610 -1.460 3.710 1.00 83.12 188 TYR A N 1
ATOM 1424 C CA . TYR A 1 188 ? 5.440 -0.257 3.905 1.00 83.12 188 TYR A CA 1
ATOM 1425 C C . TYR A 1 188 ? 5.019 0.630 5.091 1.00 83.12 188 TYR A C 1
ATOM 1427 O O . TYR A 1 188 ? 4.662 1.791 4.897 1.00 83.12 188 TYR A O 1
ATOM 1435 N N . PRO A 1 189 ? 4.980 0.104 6.329 1.00 89.81 189 PRO A N 1
ATOM 1436 C CA . PRO A 1 189 ? 4.518 0.893 7.450 1.00 89.81 189 PRO A CA 1
ATOM 1437 C C . PRO A 1 189 ? 5.583 1.888 7.905 1.00 89.81 189 PRO A C 1
ATOM 1439 O O . PRO A 1 189 ? 6.746 1.519 8.074 1.00 89.81 189 PRO A O 1
ATOM 1442 N N . THR A 1 190 ? 5.166 3.113 8.221 1.00 90.31 190 THR A N 1
ATOM 1443 C CA . THR A 1 190 ? 5.987 3.997 9.050 1.00 90.31 190 THR A CA 1
ATOM 1444 C C . THR A 1 190 ? 5.971 3.478 10.483 1.00 90.31 190 THR A C 1
ATOM 1446 O O . THR A 1 190 ? 4.916 3.077 10.987 1.00 90.31 190 THR A O 1
ATOM 1449 N N . ILE A 1 191 ? 7.135 3.450 11.136 1.00 92.06 191 ILE A N 1
ATOM 1450 C CA . ILE A 1 191 ? 7.289 2.874 12.474 1.00 92.06 191 ILE A CA 1
ATOM 1451 C C . ILE A 1 191 ? 7.897 3.890 13.416 1.00 92.06 191 ILE A C 1
ATOM 1453 O O . ILE A 1 191 ? 8.840 4.594 13.063 1.00 92.06 191 ILE A O 1
ATOM 1457 N N . GLN A 1 192 ? 7.347 3.948 14.622 1.00 91.88 192 GLN A N 1
ATOM 1458 C CA . GLN A 1 192 ? 7.773 4.875 15.655 1.00 91.88 192 GLN A CA 1
ATOM 1459 C C . GLN A 1 192 ? 7.689 4.255 17.031 1.00 91.88 192 GLN A C 1
ATOM 1461 O O . GLN A 1 192 ? 6.923 3.318 17.256 1.00 91.88 192 GLN A O 1
ATOM 1466 N N . VAL A 1 193 ? 8.476 4.800 17.948 1.00 91.62 193 VAL A N 1
ATOM 1467 C CA . VAL A 1 193 ? 8.535 4.360 19.336 1.00 91.62 193 VAL A CA 1
ATOM 1468 C C . VAL A 1 193 ? 8.207 5.544 20.225 1.00 91.62 193 VAL A C 1
ATOM 1470 O O . VAL A 1 193 ? 8.756 6.629 20.052 1.00 91.62 193 VAL A O 1
ATOM 1473 N N . GLU A 1 194 ? 7.294 5.313 21.158 1.00 89.56 194 GLU A N 1
ATOM 1474 C CA . GLU A 1 194 ? 6.858 6.295 22.139 1.00 89.56 194 GLU A CA 1
ATOM 1475 C C . GLU A 1 194 ? 6.623 5.583 23.472 1.00 89.56 194 GLU A C 1
ATOM 1477 O O . GLU A 1 194 ? 5.735 4.731 23.606 1.00 89.56 194 GLU A O 1
ATOM 1482 N N . GLY A 1 195 ? 7.442 5.896 24.473 1.00 90.12 195 GLY A N 1
ATOM 1483 C CA . GLY A 1 195 ? 7.401 5.238 25.771 1.00 90.12 195 GLY A CA 1
ATOM 1484 C C . GLY A 1 195 ? 7.514 3.722 25.644 1.00 90.12 195 GLY A C 1
ATOM 1485 O O . GLY A 1 195 ? 8.504 3.175 25.166 1.00 90.12 195 GLY A O 1
ATOM 1486 N N . ASN A 1 196 ? 6.465 3.033 26.091 1.00 93.19 196 ASN A N 1
ATOM 1487 C CA . ASN A 1 196 ? 6.351 1.578 26.030 1.00 93.19 196 ASN A CA 1
ATOM 1488 C C . ASN A 1 196 ? 5.568 1.096 24.793 1.00 93.19 196 ASN A C 1
ATOM 1490 O O . ASN A 1 196 ? 5.019 -0.007 24.822 1.00 93.19 196 ASN A O 1
ATOM 1494 N N . SER A 1 197 ? 5.437 1.918 23.748 1.00 94.56 197 SER A N 1
ATOM 1495 C CA . SER A 1 197 ? 4.651 1.600 22.555 1.00 94.56 197 SER A CA 1
ATOM 1496 C C . SER A 1 197 ? 5.468 1.650 21.265 1.00 94.56 197 SER A C 1
ATOM 1498 O O . SER A 1 197 ? 6.286 2.543 21.077 1.00 94.56 197 SER A O 1
ATOM 1500 N N . ILE A 1 198 ? 5.189 0.719 20.351 1.00 95.38 198 ILE A N 1
ATOM 1501 C CA . ILE A 1 198 ? 5.549 0.820 18.932 1.00 95.38 198 ILE A CA 1
ATOM 1502 C C . ILE A 1 198 ? 4.285 1.177 18.155 1.00 95.38 198 ILE A C 1
ATOM 1504 O O . ILE A 1 198 ? 3.266 0.495 18.274 1.00 95.38 198 ILE A O 1
ATOM 1508 N N . HIS A 1 199 ? 4.354 2.202 17.321 1.00 94.94 199 HIS A N 1
ATOM 1509 C CA . HIS A 1 199 ? 3.293 2.595 16.405 1.00 94.94 199 HIS A CA 1
ATOM 1510 C C . HIS A 1 199 ? 3.693 2.187 14.993 1.00 94.94 199 HIS A C 1
ATOM 1512 O O . HIS A 1 199 ? 4.775 2.542 14.543 1.00 94.94 199 HIS A O 1
ATOM 1518 N N . LEU A 1 200 ? 2.836 1.431 14.307 1.00 95.06 200 LEU A N 1
ATOM 1519 C CA . LEU A 1 200 ? 2.987 1.080 12.899 1.00 95.06 200 LEU A CA 1
ATOM 1520 C C . LEU A 1 200 ? 1.810 1.664 12.131 1.00 95.06 200 LEU A C 1
ATOM 1522 O O . LEU A 1 200 ? 0.667 1.335 12.441 1.00 95.06 200 LEU A O 1
ATOM 1526 N N . VAL A 1 201 ? 2.074 2.486 11.125 1.00 93.62 201 VAL A N 1
ATOM 1527 C CA . VAL A 1 201 ? 1.048 3.057 10.247 1.00 93.62 201 VAL A CA 1
ATOM 1528 C C . VAL A 1 201 ? 1.314 2.563 8.832 1.00 93.62 201 VAL A C 1
ATOM 1530 O O . VAL A 1 201 ? 2.281 2.968 8.202 1.00 93.62 201 VAL A O 1
ATOM 1533 N N . ALA A 1 202 ? 0.484 1.646 8.345 1.00 92.38 202 ALA A N 1
ATOM 1534 C CA . ALA A 1 202 ? 0.609 1.081 7.008 1.00 92.38 202 ALA A CA 1
ATOM 1535 C C . ALA A 1 202 ? 0.140 2.059 5.926 1.00 92.38 202 ALA A C 1
ATOM 1537 O O . ALA A 1 202 ? -0.782 2.847 6.149 1.00 92.38 202 ALA A O 1
ATOM 1538 N N . SER A 1 203 ? 0.671 1.901 4.713 1.00 88.50 203 SER A N 1
ATOM 1539 C CA . SER A 1 203 ? 0.267 2.676 3.528 1.00 88.50 203 SER A CA 1
ATOM 1540 C C . SER A 1 203 ? -1.240 2.620 3.229 1.00 88.50 203 SER A C 1
ATOM 1542 O O . SER A 1 203 ? -1.819 3.565 2.704 1.00 88.50 203 SER A O 1
ATOM 1544 N N . GLY A 1 204 ? -1.932 1.548 3.627 1.00 87.94 204 GLY A N 1
ATOM 1545 C CA . GLY A 1 204 ? -3.394 1.432 3.527 1.00 87.94 204 GLY A CA 1
ATOM 1546 C C . GLY A 1 204 ? -4.199 2.240 4.560 1.00 87.94 204 GLY A C 1
ATOM 1547 O O . GLY A 1 204 ? -5.425 2.093 4.604 1.00 87.94 204 GLY A O 1
ATOM 1548 N N . GLY A 1 205 ? -3.530 3.023 5.415 1.00 91.00 205 GLY A N 1
ATOM 1549 C CA . GLY A 1 205 ? -4.112 3.805 6.509 1.00 91.00 205 GLY A CA 1
ATOM 1550 C C . GLY A 1 205 ? -4.362 3.014 7.796 1.00 91.00 205 GLY A C 1
ATOM 1551 O O . GLY A 1 205 ? -4.908 3.553 8.754 1.00 91.00 205 GLY A O 1
ATOM 1552 N N . GLU A 1 206 ? -3.999 1.733 7.852 1.00 93.44 206 GLU A N 1
ATOM 1553 C CA . GLU A 1 206 ? -4.157 0.930 9.066 1.00 93.44 206 GLU A CA 1
ATOM 1554 C C . GLU A 1 206 ? -3.085 1.300 10.084 1.00 93.44 206 GLU A C 1
ATOM 1556 O O . GLU A 1 206 ? -1.897 1.279 9.774 1.00 93.44 206 GLU A O 1
ATOM 1561 N N . VAL A 1 207 ? -3.501 1.579 11.315 1.00 93.56 207 VAL A N 1
ATOM 1562 C CA . VAL A 1 207 ? -2.588 1.901 12.404 1.00 93.56 207 VAL A CA 1
ATOM 1563 C C . VAL A 1 207 ? -2.674 0.846 13.491 1.00 93.56 207 VAL A C 1
ATOM 1565 O O . VAL A 1 207 ? -3.754 0.507 13.987 1.00 93.56 207 VAL A O 1
ATOM 1568 N N . LEU A 1 208 ? -1.513 0.345 13.883 1.00 95.56 208 LEU A N 1
ATOM 1569 C CA . LEU A 1 208 ? -1.328 -0.670 14.900 1.00 95.56 208 LEU A CA 1
ATOM 1570 C C . LEU A 1 208 ? -0.415 -0.116 15.993 1.00 95.56 208 LEU A C 1
ATOM 1572 O O . LEU A 1 208 ? 0.728 0.239 15.734 1.00 95.56 208 LEU A O 1
ATOM 1576 N N . GLN A 1 209 ? -0.918 -0.058 17.222 1.00 95.88 209 GLN A N 1
ATOM 1577 C CA . GLN A 1 209 ? -0.117 0.249 18.403 1.00 95.88 209 GLN A CA 1
ATOM 1578 C C . GLN A 1 209 ? 0.186 -1.050 19.142 1.00 95.88 209 GLN A C 1
ATOM 1580 O O . GLN A 1 209 ? -0.737 -1.779 19.519 1.00 95.88 209 GLN A O 1
AT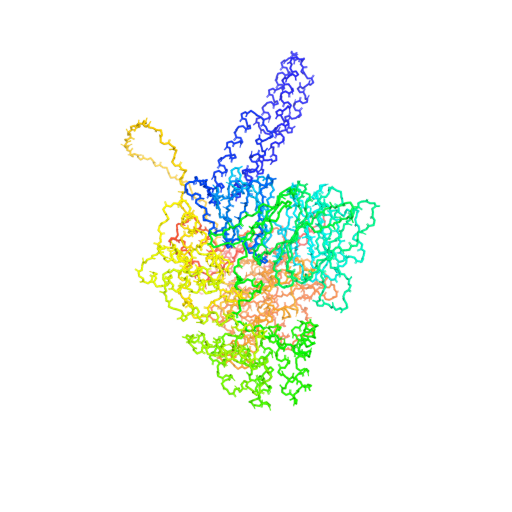OM 1585 N N . LEU A 1 210 ? 1.463 -1.316 19.377 1.00 96.50 210 LEU A N 1
ATOM 1586 C CA . LEU A 1 210 ? 1.972 -2.455 20.130 1.00 96.50 210 LEU A CA 1
ATOM 1587 C C . LEU A 1 210 ? 2.577 -1.966 21.437 1.00 96.50 210 LEU A C 1
ATOM 1589 O O . LEU A 1 210 ? 3.179 -0.905 21.449 1.00 96.50 210 LEU A O 1
ATOM 1593 N N . SER A 1 211 ? 2.449 -2.730 22.513 1.00 96.19 211 SER A N 1
ATOM 1594 C CA . SER A 1 211 ? 3.232 -2.529 23.726 1.00 96.19 211 SER A CA 1
ATOM 1595 C C . SER A 1 211 ? 4.564 -3.250 23.575 1.00 96.19 211 SER A C 1
ATOM 1597 O O . SER A 1 211 ? 4.620 -4.319 22.967 1.00 96.19 211 SER A O 1
ATOM 1599 N N . LEU A 1 212 ? 5.628 -2.659 24.111 1.00 94.19 212 LEU A N 1
ATOM 1600 C CA . LEU A 1 212 ? 6.943 -3.275 24.213 1.00 94.19 212 LEU A CA 1
ATOM 1601 C C . LEU A 1 212 ? 7.038 -4.189 25.433 1.00 94.19 212 LEU A C 1
ATOM 1603 O O . LEU A 1 212 ? 7.710 -5.208 25.357 1.00 94.19 212 LEU A O 1
ATOM 1607 N N . ASN A 1 213 ? 6.403 -3.851 26.555 1.00 93.31 213 ASN A N 1
ATOM 1608 C CA . ASN A 1 213 ? 6.506 -4.611 27.799 1.00 93.31 213 ASN A CA 1
ATOM 1609 C C . ASN A 1 213 ? 5.172 -4.637 28.580 1.00 93.31 213 ASN A C 1
ATOM 1611 O O . ASN A 1 213 ? 4.796 -3.606 29.150 1.00 93.31 213 ASN A O 1
ATOM 1615 N N . PRO A 1 214 ? 4.475 -5.789 28.652 1.00 94.06 214 PRO A N 1
ATOM 1616 C CA . PRO A 1 214 ? 4.731 -7.013 27.879 1.00 94.06 214 PRO A CA 1
ATOM 1617 C C . PRO A 1 214 ? 4.475 -6.791 26.382 1.00 94.06 214 PRO A C 1
ATOM 1619 O O . PRO A 1 214 ? 3.712 -5.894 26.013 1.00 94.06 214 PRO A O 1
ATOM 1622 N N . PHE A 1 215 ? 5.077 -7.600 25.508 1.00 96.38 215 PHE A N 1
ATOM 1623 C CA . PHE A 1 215 ? 4.847 -7.431 24.077 1.00 96.38 215 PHE A CA 1
ATOM 1624 C C . PHE A 1 215 ? 3.415 -7.832 23.694 1.00 96.38 215 PHE A C 1
ATOM 1626 O O . PHE A 1 215 ? 2.952 -8.929 24.008 1.00 96.38 215 PHE A O 1
ATOM 1633 N N . GLY A 1 216 ? 2.685 -6.958 22.996 1.00 95.75 216 GLY A N 1
ATOM 1634 C CA . GLY A 1 216 ? 1.312 -7.267 22.589 1.00 95.75 216 GLY A CA 1
ATOM 1635 C C . GLY A 1 216 ? 0.577 -6.133 21.891 1.00 95.75 216 GLY A C 1
ATOM 1636 O O . GLY A 1 216 ? 1.044 -5.004 21.833 1.00 95.75 216 GLY A O 1
ATOM 1637 N N . VAL A 1 217 ? -0.602 -6.424 21.342 1.00 96.50 217 VAL A N 1
ATOM 1638 C CA . VAL A 1 217 ? -1.398 -5.433 20.599 1.00 96.50 217 VAL A CA 1
ATOM 1639 C C . VAL A 1 217 ? -2.182 -4.551 21.566 1.00 96.50 217 VAL A C 1
ATOM 1641 O O . VAL A 1 217 ? -3.029 -5.046 22.303 1.00 96.50 217 VAL A O 1
ATOM 1644 N N . VAL A 1 218 ? -1.956 -3.239 21.547 1.00 95.12 218 VAL A N 1
ATOM 1645 C CA . VAL A 1 218 ? -2.627 -2.260 22.422 1.00 95.12 218 VAL A CA 1
ATOM 1646 C C . VAL A 1 218 ? -3.880 -1.708 21.752 1.00 95.12 218 VAL A C 1
ATOM 1648 O O . VAL A 1 218 ? -4.980 -1.790 22.298 1.00 95.12 218 VAL A O 1
ATOM 1651 N N . ARG A 1 219 ? -3.745 -1.176 20.537 1.00 93.00 219 ARG A N 1
ATOM 1652 C CA . ARG A 1 219 ? -4.856 -0.587 19.778 1.00 93.00 219 ARG A CA 1
ATOM 1653 C C . ARG A 1 219 ? -4.682 -0.858 18.291 1.00 93.00 219 ARG A C 1
ATOM 1655 O O . ARG A 1 219 ? -3.564 -0.949 17.794 1.00 93.00 219 ARG A O 1
ATOM 1662 N N . ARG A 1 220 ? -5.809 -0.933 17.590 1.00 93.38 220 ARG A N 1
ATOM 1663 C CA . ARG A 1 220 ? -5.880 -0.925 16.132 1.00 93.38 220 ARG A CA 1
ATOM 1664 C C . ARG A 1 220 ? -6.926 0.095 15.715 1.00 93.38 220 ARG A C 1
ATOM 1666 O O . ARG A 1 220 ? -8.021 0.102 16.273 1.00 93.38 220 ARG A O 1
ATOM 1673 N N . TYR A 1 221 ? -6.592 0.920 14.740 1.00 91.31 221 TYR A N 1
ATOM 1674 C CA . TYR A 1 221 ? -7.506 1.882 14.144 1.00 91.31 221 TYR A CA 1
ATOM 1675 C C . TYR A 1 221 ? -7.190 2.043 12.654 1.00 91.31 221 TYR A C 1
ATOM 1677 O O . TYR A 1 221 ? -6.187 1.530 12.167 1.00 91.31 221 TYR A O 1
ATOM 1685 N N . SER A 1 222 ? -8.085 2.686 11.910 1.00 91.56 222 SER A N 1
ATOM 1686 C CA . SER A 1 222 ? -7.966 2.844 10.459 1.00 91.56 222 SER A CA 1
ATOM 1687 C C . SER A 1 222 ? -8.151 4.307 10.114 1.00 91.56 222 SER A C 1
ATOM 1689 O O . SER A 1 222 ? -9.198 4.854 10.424 1.00 91.56 222 SER A O 1
ATOM 1691 N N . LEU A 1 223 ? -7.177 4.944 9.474 1.00 91.00 223 LEU A N 1
ATOM 1692 C CA . LEU A 1 223 ? -7.279 6.323 8.991 1.00 91.00 223 LEU A CA 1
ATOM 1693 C C . LEU A 1 223 ? -8.257 6.461 7.816 1.00 91.00 223 LEU A C 1
ATOM 1695 O O . LEU A 1 223 ? -8.627 7.577 7.464 1.00 91.00 223 LEU A O 1
ATOM 1699 N N . ARG A 1 224 ? -8.743 5.344 7.254 1.00 88.94 224 ARG A N 1
ATOM 1700 C CA . ARG A 1 224 ? -9.675 5.330 6.119 1.00 88.94 224 ARG A CA 1
ATOM 1701 C C . ARG A 1 224 ? -10.915 6.218 6.259 1.00 88.94 224 ARG A C 1
ATOM 1703 O O . ARG A 1 224 ? -11.276 6.813 5.257 1.00 88.94 224 ARG A O 1
ATOM 1710 N N . PRO A 1 225 ? -11.575 6.373 7.424 1.00 89.12 225 PRO A N 1
ATOM 1711 C CA . PRO A 1 225 ? -12.700 7.299 7.564 1.00 89.12 225 PRO A CA 1
ATOM 1712 C C . PRO A 1 225 ? -12.337 8.772 7.314 1.00 89.12 225 PRO A C 1
ATOM 1714 O O . PRO A 1 225 ? -13.234 9.586 7.119 1.00 89.12 225 PRO A O 1
ATOM 1717 N N . PHE A 1 226 ? -11.048 9.123 7.345 1.00 85.25 226 PHE A N 1
ATOM 1718 C CA . PHE A 1 226 ? -10.542 10.480 7.112 1.00 85.25 226 PHE A CA 1
ATOM 1719 C C . PHE A 1 226 ? -9.921 10.660 5.718 1.00 85.25 226 PHE A C 1
ATOM 1721 O O . PHE A 1 226 ? -9.503 11.770 5.378 1.00 85.25 226 PHE A O 1
ATOM 1728 N N . MET A 1 227 ? -9.879 9.581 4.932 1.00 80.56 227 MET A N 1
ATOM 1729 C CA . MET A 1 227 ? -9.285 9.488 3.600 1.00 80.56 227 MET A CA 1
ATOM 1730 C C . MET A 1 227 ? -10.362 9.123 2.570 1.00 80.56 227 MET A C 1
ATOM 1732 O O . MET A 1 227 ? -11.393 8.544 2.916 1.00 80.56 227 MET A O 1
ATOM 1736 N N . LEU A 1 228 ? -10.120 9.410 1.291 1.00 72.25 228 LEU A N 1
ATOM 1737 C CA . LEU A 1 228 ? -10.959 8.861 0.223 1.00 72.25 228 LEU A CA 1
ATOM 1738 C C . LEU A 1 228 ? -10.648 7.352 0.030 1.00 72.25 228 LEU A C 1
ATOM 1740 O O . LEU A 1 228 ? -9.540 6.915 0.361 1.00 72.25 228 LEU A O 1
ATOM 1744 N N . PRO A 1 229 ? -11.603 6.521 -0.442 1.00 67.88 229 PRO A N 1
ATOM 1745 C CA . PRO A 1 229 ? -11.491 5.051 -0.436 1.00 67.88 229 PRO A CA 1
ATOM 1746 C C . PRO A 1 229 ? -10.304 4.443 -1.206 1.00 67.88 229 PRO A C 1
ATOM 1748 O O . PRO A 1 229 ? -9.954 3.285 -0.956 1.00 67.88 229 PRO A O 1
ATOM 1751 N N . ASP A 1 230 ? -9.718 5.205 -2.125 1.00 63.59 230 ASP A N 1
ATOM 1752 C CA . ASP A 1 230 ? -8.638 4.851 -3.054 1.00 63.59 230 ASP A CA 1
ATOM 1753 C C . ASP A 1 230 ? -7.263 5.369 -2.630 1.00 63.59 230 ASP A C 1
ATOM 1755 O O . ASP A 1 230 ? -6.249 5.066 -3.258 1.00 63.59 230 ASP A O 1
ATOM 1759 N N . ARG A 1 231 ? -7.217 6.149 -1.550 1.00 77.50 231 ARG A N 1
ATOM 1760 C CA . ARG A 1 231 ? -6.010 6.863 -1.152 1.00 77.50 231 ARG A CA 1
ATOM 1761 C C . ARG A 1 231 ? -5.123 5.982 -0.296 1.00 77.50 231 ARG A C 1
ATOM 1763 O O . ARG A 1 231 ? -5.580 5.282 0.611 1.00 77.50 231 ARG A O 1
ATOM 1770 N N . SER A 1 232 ? -3.829 6.075 -0.561 1.00 83.69 232 SER A N 1
ATOM 1771 C CA . SER A 1 232 ? -2.785 5.555 0.309 1.00 83.69 232 SER A CA 1
ATOM 1772 C C . SER A 1 232 ? -2.215 6.676 1.171 1.00 83.69 232 SER A C 1
ATOM 1774 O O . SER A 1 232 ? -2.086 7.820 0.729 1.00 83.69 232 SER A O 1
ATOM 1776 N N . VAL A 1 233 ? -1.817 6.316 2.381 1.00 88.19 233 VAL A N 1
ATOM 1777 C CA . VAL A 1 233 ? -0.886 7.092 3.190 1.00 88.19 233 VAL A CA 1
ATOM 1778 C C . VAL A 1 233 ? 0.502 6.902 2.583 1.00 88.19 233 VAL A C 1
ATOM 1780 O O . VAL A 1 233 ? 0.973 5.770 2.479 1.00 88.19 233 VAL A O 1
ATOM 1783 N N . ALA A 1 234 ? 1.118 7.986 2.124 1.00 86.50 234 ALA A N 1
ATOM 1784 C CA . ALA A 1 234 ? 2.493 7.962 1.624 1.00 86.50 234 ALA A CA 1
ATOM 1785 C C . ALA A 1 234 ? 3.497 7.980 2.777 1.00 86.50 234 ALA A C 1
ATOM 1787 O O . ALA A 1 234 ? 4.429 7.184 2.808 1.00 86.50 234 ALA A O 1
ATOM 1788 N N . GLU A 1 235 ? 3.242 8.857 3.742 1.00 90.00 235 GLU A N 1
ATOM 1789 C CA . GLU A 1 235 ? 4.063 9.070 4.923 1.00 90.00 235 GLU A CA 1
ATOM 1790 C C . GLU A 1 235 ? 3.163 9.325 6.131 1.00 90.00 235 GLU A C 1
ATOM 1792 O O . GLU A 1 235 ? 2.049 9.841 6.003 1.00 90.00 235 GLU A O 1
ATOM 1797 N N . SER A 1 236 ? 3.620 8.948 7.323 1.00 92.88 236 SER A N 1
ATOM 1798 C CA . SER A 1 236 ? 2.885 9.208 8.556 1.00 92.88 236 SER A CA 1
ATOM 1799 C C . SER A 1 236 ? 3.792 9.369 9.764 1.00 92.88 236 SER A C 1
ATOM 1801 O O . SER A 1 236 ? 4.864 8.783 9.837 1.00 92.88 236 SER A O 1
ATOM 1803 N N . HIS A 1 237 ? 3.343 10.145 10.745 1.00 92.75 237 HIS A N 1
ATOM 1804 C CA . HIS A 1 237 ? 4.061 10.368 11.987 1.00 92.75 237 HIS A CA 1
ATOM 1805 C C . HIS A 1 237 ? 3.074 10.482 13.153 1.00 92.75 237 HIS A C 1
ATOM 1807 O O . HIS A 1 237 ? 2.249 11.389 13.205 1.00 92.75 237 HIS A O 1
ATOM 1813 N N . VAL A 1 238 ? 3.150 9.566 14.108 1.00 91.69 238 VAL A N 1
ATOM 1814 C CA . VAL A 1 238 ? 2.572 9.702 15.449 1.00 91.69 238 VAL A CA 1
ATOM 1815 C C . VAL A 1 238 ? 3.498 10.583 16.285 1.00 91.69 238 VAL A C 1
ATOM 1817 O O . VAL A 1 238 ? 4.684 10.314 16.444 1.00 91.69 238 VAL A O 1
ATOM 1820 N N . VAL A 1 239 ? 2.964 11.689 16.785 1.00 91.31 239 VAL A N 1
ATOM 1821 C CA . VAL A 1 239 ? 3.736 12.631 17.608 1.00 91.31 239 VAL A CA 1
ATOM 1822 C C . VAL A 1 239 ? 4.102 12.014 18.963 1.00 91.31 239 VAL A C 1
ATOM 1824 O O . VAL A 1 239 ? 3.442 11.089 19.427 1.00 91.31 239 VAL A O 1
ATOM 1827 N N . SER A 1 240 ? 5.102 12.580 19.637 1.00 85.00 240 SER A N 1
ATOM 1828 C CA . SER A 1 240 ? 5.641 12.108 20.927 1.00 85.00 240 SER A CA 1
ATOM 1829 C C . SER A 1 240 ? 4.651 12.069 22.099 1.00 85.00 240 SER A C 1
ATOM 1831 O O . SER A 1 240 ? 4.945 11.431 23.104 1.00 85.00 240 SER A O 1
ATOM 1833 N N . SER A 1 241 ? 3.518 12.776 22.018 1.00 86.00 241 SER A N 1
ATOM 1834 C CA . SER A 1 241 ? 2.434 12.680 23.006 1.00 86.00 241 SER A CA 1
ATOM 1835 C C . SER A 1 241 ? 1.501 11.496 22.767 1.00 86.00 241 SER A C 1
ATOM 1837 O O . SER A 1 241 ? 0.581 11.265 23.556 1.00 86.00 241 SER A O 1
ATOM 1839 N N . GLY A 1 242 ? 1.634 10.841 21.613 1.00 87.00 242 GLY A N 1
ATOM 1840 C CA . GLY A 1 242 ? 0.789 9.737 21.197 1.00 87.00 242 GLY A CA 1
ATOM 1841 C C . GLY A 1 242 ? -0.625 10.148 20.840 1.00 87.00 242 GLY A C 1
ATOM 1842 O O . GLY A 1 242 ? -1.405 9.305 20.403 1.00 87.00 242 GLY A O 1
ATOM 1843 N N . ARG A 1 243 ? -0.993 11.422 20.981 1.00 92.75 243 ARG A N 1
ATOM 1844 C CA . ARG A 1 243 ? -2.361 11.879 20.739 1.00 92.75 243 ARG A CA 1
ATOM 1845 C C . ARG A 1 243 ? -2.650 12.108 19.263 1.00 92.75 243 ARG A C 1
ATOM 1847 O O . ARG A 1 243 ? -3.747 11.790 18.818 1.00 92.75 243 ARG A O 1
ATOM 1854 N N . TYR A 1 244 ? -1.698 12.627 18.494 1.00 95.69 244 TYR A N 1
ATOM 1855 C CA . TYR A 1 244 ? -1.938 13.020 17.103 1.00 95.69 244 TYR A CA 1
ATOM 1856 C C . TYR A 1 244 ? -1.217 12.112 16.103 1.00 95.69 244 TYR A C 1
ATOM 1858 O O . TYR A 1 244 ? -0.101 11.657 16.348 1.00 95.69 244 TYR A O 1
ATOM 1866 N N . VAL A 1 245 ? -1.855 11.854 14.961 1.00 95.81 245 VAL A N 1
ATOM 1867 C CA . VAL A 1 245 ? -1.217 11.235 13.790 1.00 95.81 245 VAL A CA 1
ATOM 1868 C C . VAL A 1 245 ? -1.229 12.234 12.654 1.00 95.81 245 VAL A C 1
ATOM 1870 O O . VAL A 1 245 ? -2.295 12.682 12.237 1.00 95.81 245 VAL A O 1
ATOM 1873 N N . TRP A 1 246 ? -0.050 12.553 12.153 1.00 96.44 246 TRP A N 1
ATOM 1874 C CA . TRP A 1 246 ? 0.161 13.257 10.902 1.00 96.44 246 TRP A CA 1
ATOM 1875 C C . TRP A 1 246 ? 0.248 12.228 9.786 1.00 96.44 246 TRP A C 1
ATOM 1877 O O . TRP A 1 246 ? 0.910 11.206 9.949 1.00 96.44 246 TRP A O 1
ATOM 1887 N N . ALA A 1 247 ? -0.439 12.455 8.676 1.00 94.94 247 ALA A N 1
ATOM 1888 C CA . ALA A 1 247 ? -0.408 11.560 7.529 1.00 94.94 247 ALA A CA 1
ATOM 1889 C C . ALA A 1 247 ? -0.441 12.363 6.229 1.00 94.94 247 ALA A C 1
ATOM 1891 O O . ALA A 1 247 ? -1.312 13.215 6.057 1.00 94.94 247 ALA A O 1
ATOM 1892 N N . GLN A 1 248 ? 0.479 12.058 5.316 1.00 92.81 248 GLN A N 1
ATOM 1893 C CA . GLN A 1 248 ? 0.468 12.549 3.944 1.00 92.81 248 GLN A CA 1
ATOM 1894 C C . GLN A 1 248 ? -0.478 11.650 3.151 1.00 92.81 248 GLN A C 1
ATOM 1896 O O . GLN A 1 248 ? -0.224 10.451 2.982 1.00 92.81 248 GLN A O 1
ATOM 1901 N N . VAL A 1 249 ? -1.587 12.211 2.683 1.00 88.06 249 VAL A N 1
ATOM 1902 C CA . VAL A 1 249 ? -2.589 11.482 1.903 1.00 88.06 249 VAL A CA 1
ATOM 1903 C C . VAL A 1 249 ? -2.388 11.842 0.434 1.00 88.06 249 VAL A C 1
ATOM 1905 O O . VAL A 1 249 ? -2.443 13.015 0.082 1.00 88.06 249 VAL A O 1
ATOM 1908 N N . LYS A 1 250 ? -2.146 10.851 -0.439 1.00 76.38 250 LYS A N 1
ATOM 1909 C CA . LYS A 1 250 ? -1.945 11.101 -1.881 1.00 76.38 250 LYS A CA 1
ATOM 1910 C C . LYS A 1 250 ? -3.259 11.486 -2.576 1.00 76.38 250 LYS A C 1
ATOM 1912 O O . LYS A 1 250 ? -3.928 10.630 -3.159 1.00 76.38 250 LYS A O 1
ATOM 1917 N N . GLU A 1 251 ? -3.646 12.757 -2.518 1.00 65.75 251 GLU A N 1
ATOM 1918 C CA . GLU A 1 251 ? -4.628 13.353 -3.436 1.00 65.75 251 GLU A CA 1
ATOM 1919 C C . GLU A 1 251 ? -3.935 13.614 -4.788 1.00 65.75 251 GLU A C 1
ATOM 1921 O O . GLU A 1 251 ? -2.764 13.974 -4.818 1.00 65.75 251 GLU A O 1
ATOM 1926 N N . LEU A 1 252 ? -4.594 13.308 -5.912 1.00 43.72 252 LEU A N 1
ATOM 1927 C CA . LEU A 1 252 ? -3.910 13.065 -7.196 1.00 43.72 252 LEU A CA 1
ATOM 1928 C C . LEU A 1 252 ? -3.290 14.313 -7.856 1.00 43.72 252 LEU A C 1
ATOM 1930 O O . LEU A 1 252 ? -2.609 14.130 -8.857 1.00 43.72 252 LEU A O 1
ATOM 1934 N N . GLU A 1 253 ? -3.453 15.526 -7.311 1.00 49.25 253 GLU A N 1
ATOM 1935 C CA . GLU A 1 253 ? -2.875 16.748 -7.909 1.00 49.25 253 GLU A CA 1
ATOM 1936 C C . GLU A 1 253 ? -2.358 17.818 -6.920 1.00 49.25 253 GLU A C 1
ATOM 1938 O O . GLU A 1 253 ? -1.511 18.601 -7.329 1.00 49.25 253 GLU A O 1
ATOM 1943 N N . GLU A 1 254 ? -2.752 17.845 -5.636 1.00 54.91 254 GLU A N 1
ATOM 1944 C CA . GLU A 1 254 ? -2.310 18.908 -4.693 1.00 54.91 254 GLU A CA 1
ATOM 1945 C C . GLU A 1 254 ? -1.683 18.403 -3.381 1.00 54.91 254 GLU A C 1
ATOM 1947 O O . GLU A 1 254 ? -1.386 19.203 -2.497 1.00 54.91 254 GLU A O 1
ATOM 1952 N N . GLY A 1 255 ? -1.478 17.087 -3.224 1.00 62.62 255 GLY A N 1
ATOM 1953 C CA . GLY A 1 255 ? -0.967 16.548 -1.959 1.00 62.62 255 GLY A CA 1
ATOM 1954 C C . GLY A 1 255 ? -1.834 16.971 -0.762 1.00 62.62 255 GLY A C 1
ATOM 1955 O O . GLY A 1 255 ? -2.947 17.472 -0.904 1.00 62.62 255 GLY A O 1
ATOM 1956 N N . GLY A 1 256 ? -1.381 16.721 0.460 1.00 85.00 256 GLY A N 1
ATOM 1957 C CA . GLY A 1 256 ? -2.094 17.215 1.633 1.00 85.00 256 GLY A CA 1
ATOM 1958 C C . GLY A 1 256 ? -1.804 16.421 2.888 1.00 85.00 256 GLY A C 1
ATOM 1959 O O . GLY A 1 256 ? -1.829 15.186 2.916 1.00 85.00 256 GLY A O 1
ATOM 1960 N N . ILE A 1 257 ? -1.571 17.158 3.967 1.00 93.12 257 ILE A N 1
ATOM 1961 C CA . ILE A 1 257 ? -1.308 16.583 5.280 1.00 93.12 257 ILE A CA 1
ATOM 1962 C C . ILE A 1 257 ? -2.592 16.616 6.099 1.00 93.12 257 ILE A C 1
ATOM 1964 O O . ILE A 1 257 ? -3.213 17.667 6.288 1.00 93.12 257 ILE A O 1
ATOM 1968 N N . VAL A 1 258 ? -2.980 15.465 6.641 1.00 94.31 258 VAL A N 1
ATOM 1969 C CA . VAL A 1 258 ? -4.085 15.345 7.593 1.00 94.31 258 VAL A CA 1
ATOM 1970 C C . VAL A 1 258 ? -3.520 15.075 8.981 1.00 94.31 258 VAL A C 1
ATOM 1972 O O . VAL A 1 258 ? -2.715 14.166 9.168 1.00 94.31 258 VAL A O 1
ATOM 1975 N N . VAL A 1 259 ? -3.980 15.848 9.964 1.00 96.81 259 VAL A N 1
ATOM 1976 C CA . VAL A 1 259 ? -3.673 15.645 11.382 1.00 96.81 259 VAL A CA 1
ATOM 1977 C C . VAL A 1 259 ? -4.915 15.103 12.075 1.00 96.81 259 VAL A C 1
ATOM 1979 O O . VAL A 1 259 ? -5.958 15.761 12.106 1.00 96.81 259 VAL A O 1
ATOM 1982 N N . VAL A 1 260 ? -4.818 13.897 12.627 1.00 96.06 260 VAL A N 1
ATOM 1983 C CA . VAL A 1 260 ? -5.915 13.185 13.292 1.00 96.06 260 VAL A CA 1
ATOM 1984 C C . VAL A 1 260 ? -5.664 13.144 14.793 1.00 96.06 260 VAL A C 1
ATOM 1986 O O . VAL A 1 260 ? -4.633 12.644 15.233 1.00 96.06 260 VAL A O 1
ATOM 1989 N N . ASP A 1 261 ? -6.621 13.633 15.580 1.00 95.69 261 ASP A N 1
ATOM 1990 C CA . ASP A 1 261 ? -6.654 13.431 17.029 1.00 95.69 261 ASP A CA 1
ATOM 1991 C C . ASP A 1 261 ? -7.155 12.012 17.316 1.00 95.69 261 ASP A C 1
ATOM 1993 O O . ASP A 1 261 ? -8.282 11.660 16.963 1.00 95.69 261 ASP A O 1
ATOM 1997 N N . ARG A 1 262 ? -6.314 11.182 17.931 1.00 91.38 262 ARG A N 1
ATOM 1998 C CA . ARG A 1 262 ? -6.599 9.771 18.207 1.00 91.38 262 ARG A CA 1
ATOM 1999 C C . ARG A 1 262 ? -7.527 9.564 19.392 1.00 91.38 262 ARG A C 1
ATOM 2001 O O . ARG A 1 262 ? -8.212 8.543 19.430 1.00 91.38 262 ARG A O 1
ATOM 2008 N N . ASP A 1 263 ? -7.521 10.482 20.351 1.00 87.88 263 ASP A N 1
ATOM 2009 C CA . ASP A 1 263 ? -8.344 10.364 21.552 1.00 87.88 263 ASP A CA 1
ATOM 2010 C C . ASP A 1 263 ? -9.787 10.764 21.248 1.00 87.88 263 ASP A C 1
ATOM 2012 O O . ASP A 1 263 ? -10.727 10.102 21.691 1.00 87.88 263 ASP A O 1
ATOM 2016 N N . GLU A 1 264 ? -9.963 11.807 20.434 1.00 89.00 264 GLU A N 1
ATOM 2017 C CA . GLU A 1 264 ? -11.279 12.266 19.970 1.00 89.00 264 GLU A CA 1
ATOM 2018 C C . GLU A 1 264 ? -11.716 11.608 18.650 1.00 89.00 264 GLU A C 1
ATOM 2020 O O . GLU A 1 264 ? -12.864 11.754 18.232 1.00 89.00 264 GLU A O 1
ATOM 2025 N N . TRP A 1 265 ? -10.805 10.874 18.006 1.00 90.81 265 TRP A N 1
ATOM 2026 C CA . TRP A 1 265 ? -10.988 10.184 16.730 1.00 90.81 265 TRP A CA 1
ATOM 2027 C C . TRP A 1 265 ? -11.609 11.075 15.641 1.00 90.81 265 TRP A C 1
ATOM 2029 O O . TRP A 1 265 ? -12.588 10.715 14.981 1.00 90.81 265 TRP A O 1
ATOM 2039 N N . ARG A 1 266 ? -11.030 12.267 15.456 1.00 93.00 266 ARG A N 1
ATOM 2040 C CA . ARG A 1 266 ? -11.460 13.259 14.460 1.00 93.00 266 ARG A CA 1
ATOM 2041 C C . ARG A 1 266 ? -10.274 13.922 13.774 1.00 93.00 266 ARG A C 1
ATOM 2043 O O . ARG A 1 266 ? -9.177 13.981 14.324 1.00 93.00 266 ARG A O 1
ATOM 2050 N N . VAL A 1 267 ? -10.514 14.493 12.597 1.00 94.94 267 VAL A N 1
ATOM 2051 C CA . VAL A 1 267 ? -9.533 15.364 11.940 1.00 94.94 267 VAL A CA 1
ATOM 2052 C C . VAL A 1 267 ? -9.369 16.631 12.780 1.00 94.94 267 VAL A C 1
ATOM 2054 O O . VAL A 1 267 ? -10.300 17.430 12.893 1.00 94.94 267 VAL A O 1
ATOM 2057 N N . ALA A 1 268 ? -8.193 16.799 13.381 1.00 96.06 268 ALA A N 1
ATOM 2058 C CA . ALA A 1 268 ? -7.803 18.020 14.074 1.00 96.06 268 ALA A CA 1
ATOM 2059 C C . ALA A 1 268 ? -7.473 19.123 13.063 1.00 96.06 268 ALA A C 1
ATOM 2061 O O . ALA A 1 268 ? -7.856 20.280 13.259 1.00 96.06 268 ALA A O 1
ATOM 2062 N N . ARG A 1 269 ? -6.796 18.762 11.960 1.00 96.12 269 ARG A N 1
ATOM 2063 C CA . ARG A 1 269 ? -6.399 19.719 10.925 1.00 96.12 269 ARG A CA 1
ATOM 2064 C C . ARG A 1 269 ? -6.163 19.105 9.551 1.00 96.12 269 ARG A C 1
ATOM 2066 O O . ARG A 1 269 ? -5.849 17.926 9.435 1.00 96.12 269 ARG A O 1
ATOM 2073 N N . ARG A 1 270 ? -6.285 19.946 8.523 1.00 94.31 270 ARG A N 1
ATOM 2074 C CA . ARG A 1 270 ? -5.840 19.685 7.150 1.00 94.31 270 ARG A CA 1
ATOM 2075 C C . ARG A 1 270 ? -4.899 20.806 6.732 1.00 94.31 270 ARG A C 1
ATOM 2077 O O . ARG A 1 270 ? -5.223 21.975 6.955 1.00 94.31 270 ARG A O 1
ATOM 2084 N N . LEU A 1 271 ? -3.744 20.453 6.184 1.00 93.00 271 LEU A N 1
ATOM 2085 C CA . LEU A 1 271 ? -2.756 21.399 5.687 1.00 93.00 271 LEU A CA 1
ATOM 2086 C C . LEU A 1 271 ? -2.586 21.159 4.183 1.00 93.00 271 LEU A C 1
ATOM 2088 O O . LEU A 1 271 ? -1.888 20.242 3.772 1.00 93.00 271 LEU A O 1
ATOM 2092 N N . HIS A 1 272 ? -3.283 21.966 3.385 1.00 89.00 272 HIS A N 1
ATOM 2093 C CA . HIS A 1 272 ? -3.374 21.813 1.926 1.00 89.00 272 HIS A CA 1
ATOM 2094 C C . HIS A 1 272 ? -2.218 22.466 1.151 1.00 89.00 272 HIS A C 1
ATOM 2096 O O . HIS A 1 272 ? -2.201 22.408 -0.062 1.00 89.00 272 HIS A O 1
ATOM 2102 N N . ARG A 1 273 ? -1.297 23.154 1.837 1.00 86.31 273 ARG A N 1
ATOM 2103 C CA . ARG A 1 273 ? -0.160 23.866 1.216 1.00 86.31 273 ARG A CA 1
ATOM 2104 C C . ARG A 1 273 ? 1.174 23.152 1.397 1.00 86.31 273 ARG A C 1
ATOM 2106 O O . ARG A 1 273 ? 2.213 23.739 1.148 1.00 86.31 273 ARG A O 1
ATOM 2113 N N . PHE A 1 274 ? 1.148 21.967 1.986 1.00 89.81 274 PHE A N 1
ATOM 2114 C CA . PHE A 1 274 ? 2.358 21.253 2.343 1.00 89.81 274 PHE A CA 1
ATOM 2115 C C . PHE A 1 274 ? 2.219 19.822 1.871 1.00 89.81 274 PHE A C 1
ATOM 2117 O O . PHE A 1 274 ? 1.170 19.195 2.052 1.00 89.81 274 PHE A O 1
ATOM 2124 N N . ASP A 1 275 ? 3.313 19.319 1.331 1.00 88.19 275 ASP A N 1
ATOM 2125 C CA . ASP A 1 275 ? 3.413 17.972 0.807 1.00 88.19 275 ASP A CA 1
ATOM 2126 C C . ASP A 1 275 ? 4.114 17.075 1.808 1.00 88.19 275 ASP A C 1
ATOM 2128 O O . ASP A 1 275 ? 3.687 15.946 2.019 1.00 88.19 275 ASP A O 1
ATOM 2132 N N . LEU A 1 276 ? 5.153 17.583 2.463 1.00 90.94 276 LEU A N 1
ATOM 2133 C CA . LEU A 1 276 ? 6.014 16.812 3.345 1.00 90.94 276 LEU A CA 1
ATOM 2134 C C . LEU A 1 276 ? 5.918 17.333 4.773 1.00 90.94 276 LEU A C 1
ATOM 2136 O O . LEU A 1 276 ? 5.605 18.500 5.021 1.00 90.94 276 LEU A O 1
ATOM 2140 N N . PHE A 1 277 ? 6.201 16.458 5.730 1.00 94.25 277 PHE A N 1
ATOM 2141 C CA . PHE A 1 277 ? 6.384 16.860 7.114 1.00 94.25 277 PHE A CA 1
ATOM 2142 C C . PHE A 1 277 ? 7.376 15.968 7.828 1.00 94.25 277 PHE A C 1
ATOM 2144 O O . PHE A 1 277 ? 7.520 14.790 7.529 1.00 94.25 277 PHE A O 1
ATOM 2151 N N . GLU A 1 278 ? 7.979 16.517 8.869 1.00 93.75 278 GLU A N 1
ATOM 2152 C CA . GLU A 1 278 ? 8.819 15.765 9.785 1.00 93.75 278 GLU A CA 1
ATOM 2153 C C . GLU A 1 278 ? 8.660 16.287 11.214 1.00 93.75 278 GLU A C 1
ATOM 2155 O O . GLU A 1 278 ? 8.308 17.445 11.452 1.00 93.75 278 GLU A O 1
ATOM 2160 N N . ALA A 1 279 ? 8.921 15.429 12.198 1.00 93.69 279 ALA A N 1
ATOM 2161 C CA . ALA A 1 279 ? 9.018 15.885 13.578 1.00 93.69 279 ALA A CA 1
ATOM 2162 C C . ALA A 1 279 ? 10.359 16.567 13.822 1.00 93.69 279 ALA A C 1
ATOM 2164 O O . ALA A 1 279 ? 11.407 15.996 13.523 1.00 93.69 279 ALA A O 1
ATOM 2165 N N . VAL A 1 280 ? 10.309 17.739 14.455 1.00 95.25 280 VAL A N 1
ATOM 2166 C CA . VAL A 1 280 ? 11.482 18.550 14.787 1.00 95.25 280 VAL A CA 1
ATOM 2167 C C . VAL A 1 280 ? 12.212 17.915 15.974 1.00 95.25 280 VAL A C 1
ATOM 2169 O O . VAL A 1 280 ? 11.731 18.004 17.115 1.00 95.25 280 VAL A O 1
ATOM 2172 N N . PRO A 1 281 ? 13.370 17.277 15.752 1.00 92.00 281 PRO A N 1
ATOM 2173 C CA . PRO A 1 281 ? 14.042 16.468 16.761 1.00 92.00 281 PRO A CA 1
ATOM 2174 C C . PRO A 1 281 ? 14.454 17.303 17.973 1.00 92.00 281 PRO A C 1
ATOM 2176 O O . PRO A 1 281 ? 15.000 18.391 17.818 1.00 92.00 281 PRO A O 1
ATOM 2179 N N . GLY A 1 282 ? 14.233 16.789 19.185 1.00 91.56 282 GLY A N 1
ATOM 2180 C CA . GLY A 1 282 ? 14.655 17.434 20.435 1.00 91.56 282 GLY A CA 1
ATOM 2181 C C . GLY A 1 282 ? 13.854 18.675 20.835 1.00 91.56 282 GLY A C 1
ATOM 2182 O O . GLY A 1 282 ? 14.210 19.331 21.815 1.00 91.56 282 GLY A O 1
ATOM 2183 N N . SER A 1 283 ? 12.788 19.009 20.100 1.00 94.50 283 SER A N 1
ATOM 2184 C CA . SER A 1 283 ? 11.910 20.131 20.436 1.00 94.50 283 SER A CA 1
ATOM 2185 C C . SER A 1 283 ? 11.026 19.813 21.650 1.00 94.50 283 SER A C 1
ATOM 2187 O O . SER A 1 283 ? 10.353 18.782 21.707 1.00 94.50 283 SER A O 1
ATOM 2189 N N . GLU A 1 284 ? 11.012 20.721 22.628 1.00 92.06 284 GLU A N 1
ATOM 2190 C CA . GLU A 1 284 ? 10.121 20.679 23.791 1.00 92.06 284 GLU A CA 1
ATOM 2191 C C . GLU A 1 284 ? 9.437 22.052 23.955 1.00 92.06 284 GLU A C 1
ATOM 2193 O O . GLU A 1 284 ? 10.124 23.044 24.209 1.00 92.06 284 GLU A O 1
ATOM 2198 N N . PRO A 1 285 ? 8.099 22.149 23.808 1.00 92.81 285 PRO A N 1
ATOM 2199 C CA . PRO A 1 285 ? 7.171 21.080 23.416 1.00 92.81 285 PRO A CA 1
ATOM 2200 C C . PRO A 1 285 ? 7.410 20.609 21.972 1.00 92.81 285 PRO A C 1
ATOM 2202 O O . PRO A 1 285 ? 8.001 21.335 21.174 1.00 92.81 285 PRO A O 1
ATOM 2205 N N . SER A 1 286 ? 6.925 19.411 21.636 1.00 93.00 286 SER A N 1
ATOM 2206 C CA . SER A 1 286 ? 7.149 18.819 20.315 1.00 93.00 286 SER A CA 1
ATOM 2207 C C . SER A 1 286 ? 6.541 19.644 19.181 1.00 93.00 286 SER A C 1
ATOM 2209 O O . SER A 1 286 ? 5.438 20.195 19.291 1.00 93.00 286 SER A O 1
ATOM 2211 N N . ARG A 1 287 ? 7.304 19.744 18.091 1.00 95.94 287 ARG A N 1
ATOM 2212 C CA . ARG A 1 287 ? 6.978 20.506 16.884 1.00 95.94 287 ARG A CA 1
ATOM 2213 C C . ARG A 1 287 ? 7.065 19.638 15.637 1.00 95.94 287 ARG A C 1
ATOM 2215 O O . ARG A 1 287 ? 7.819 18.669 15.601 1.00 95.94 287 ARG A O 1
ATOM 2222 N N . MET A 1 288 ? 6.321 20.049 14.620 1.00 96.88 288 MET A N 1
ATOM 2223 C CA . MET A 1 288 ? 6.307 19.450 13.291 1.00 96.88 288 MET A CA 1
ATOM 2224 C C . MET A 1 288 ? 6.691 20.520 12.272 1.00 96.88 288 MET A C 1
ATOM 2226 O O . MET A 1 288 ? 6.131 21.618 12.298 1.00 96.88 288 MET A O 1
ATOM 2230 N N . LEU A 1 289 ? 7.652 20.215 11.410 1.00 95.94 289 LEU A N 1
ATOM 2231 C CA . LEU A 1 289 ? 7.954 21.003 10.221 1.00 95.94 289 LEU A CA 1
ATOM 2232 C C . LEU A 1 289 ? 7.070 20.480 9.089 1.00 95.94 289 LEU A C 1
ATOM 2234 O O . LEU A 1 289 ? 6.971 19.269 8.927 1.00 95.94 289 LEU A O 1
ATOM 2238 N N . ALA A 1 290 ? 6.437 21.366 8.328 1.00 94.44 290 ALA A N 1
ATOM 2239 C CA . ALA A 1 290 ? 5.726 21.030 7.099 1.00 94.44 290 ALA A CA 1
ATOM 2240 C C . ALA A 1 290 ? 6.313 21.848 5.938 1.00 94.44 290 ALA A C 1
ATOM 2242 O O . ALA A 1 290 ? 6.564 23.041 6.115 1.00 94.44 290 ALA A O 1
ATOM 2243 N N . THR A 1 291 ? 6.553 21.227 4.783 1.00 91.19 291 THR A N 1
ATOM 2244 C CA . THR A 1 291 ? 7.197 21.857 3.613 1.00 91.19 291 THR A CA 1
ATOM 2245 C C . THR A 1 291 ? 6.420 21.580 2.323 1.00 91.19 291 THR A C 1
ATOM 2247 O O . THR A 1 291 ? 5.806 20.521 2.171 1.00 91.19 291 THR A O 1
ATOM 2250 N N . ALA A 1 292 ? 6.394 22.562 1.419 1.00 88.50 292 ALA A N 1
ATOM 2251 C CA . ALA A 1 292 ? 5.800 22.457 0.082 1.00 88.50 292 ALA A CA 1
ATOM 2252 C C . ALA A 1 292 ? 6.841 21.963 -0.940 1.00 88.50 292 ALA A C 1
ATOM 2254 O O . ALA A 1 292 ? 8.027 22.274 -0.805 1.00 88.50 292 ALA A O 1
ATOM 2255 N N . PHE A 1 293 ? 6.425 21.176 -1.936 1.00 77.06 293 PHE A N 1
ATOM 2256 C CA . PHE A 1 293 ? 7.331 20.623 -2.951 1.00 77.06 293 PHE A CA 1
ATOM 2257 C C . PHE A 1 293 ? 7.662 21.624 -4.069 1.00 77.06 293 PHE A C 1
ATOM 2259 O O . PHE A 1 293 ? 8.784 21.643 -4.572 1.00 77.06 293 PHE A O 1
ATOM 2266 N N . ASP A 1 294 ? 6.687 22.443 -4.463 1.00 68.56 294 ASP A N 1
ATOM 2267 C CA . ASP A 1 294 ? 6.755 23.401 -5.574 1.00 68.56 294 ASP A CA 1
ATOM 2268 C C . ASP A 1 294 ? 7.459 24.714 -5.210 1.00 68.56 294 ASP A C 1
ATOM 2270 O O . ASP A 1 294 ? 8.066 25.366 -6.062 1.00 68.56 294 ASP A O 1
ATOM 2274 N N . GLU A 1 295 ? 7.440 25.075 -3.933 1.00 61.97 295 GLU A N 1
ATOM 2275 C CA . GLU A 1 295 ? 8.069 26.277 -3.416 1.00 61.97 295 GLU A CA 1
ATOM 2276 C C . GLU A 1 295 ? 8.992 25.888 -2.259 1.00 61.97 295 GLU A C 1
ATOM 2278 O O . GLU A 1 295 ? 8.594 25.928 -1.098 1.00 61.97 295 GLU A O 1
ATOM 2283 N N . VAL A 1 296 ? 10.249 25.526 -2.554 1.00 57.88 296 VAL A N 1
ATOM 2284 C CA . VAL A 1 296 ? 11.263 25.109 -1.552 1.00 57.88 296 VAL A CA 1
ATOM 2285 C C . VAL A 1 296 ? 11.421 26.126 -0.396 1.00 57.88 296 VAL A C 1
ATOM 2287 O O . VAL A 1 296 ? 11.893 25.795 0.690 1.00 57.88 296 VAL A O 1
ATOM 2290 N N . THR A 1 297 ? 10.964 27.365 -0.586 1.00 65.06 297 THR A N 1
ATOM 2291 C CA . THR A 1 297 ? 10.936 28.441 0.414 1.00 65.06 297 THR A CA 1
ATOM 2292 C C . THR A 1 297 ? 9.744 28.395 1.385 1.00 65.06 297 THR A C 1
ATOM 2294 O O . THR A 1 297 ? 9.773 29.063 2.421 1.00 65.06 297 THR A O 1
ATOM 2297 N N . HIS A 1 298 ? 8.696 27.610 1.119 1.00 83.44 298 HIS A N 1
ATOM 2298 C CA . HIS A 1 298 ? 7.496 27.547 1.954 1.00 83.44 298 HIS A CA 1
ATOM 2299 C C . HIS A 1 298 ? 7.585 26.419 2.982 1.00 83.44 298 HIS A C 1
ATOM 2301 O O . HIS A 1 298 ? 7.063 25.315 2.811 1.00 83.44 298 HIS A O 1
ATOM 2307 N N . ALA A 1 299 ? 8.215 26.742 4.111 1.00 91.19 299 ALA A N 1
ATOM 2308 C CA . ALA A 1 299 ? 8.223 25.917 5.311 1.00 91.19 299 ALA A CA 1
ATOM 2309 C C . ALA A 1 299 ? 7.337 26.527 6.412 1.00 91.19 299 ALA A C 1
ATOM 2311 O O . ALA A 1 299 ? 7.374 27.731 6.679 1.00 91.19 299 ALA A O 1
ATOM 2312 N N . GLY A 1 300 ? 6.561 25.686 7.095 1.00 93.38 300 GLY A N 1
ATOM 2313 C CA . GLY A 1 300 ? 5.739 26.047 8.249 1.00 93.38 300 GLY A CA 1
ATOM 2314 C C . GLY A 1 300 ? 6.107 25.232 9.486 1.00 93.38 300 GLY A C 1
ATOM 2315 O O . GLY A 1 300 ? 6.295 24.020 9.406 1.00 93.38 300 GLY A O 1
ATOM 2316 N N . LEU A 1 301 ? 6.172 25.883 10.652 1.00 96.00 301 LEU A N 1
ATOM 2317 C CA . LEU A 1 301 ? 6.330 25.201 11.937 1.00 96.00 301 LEU A CA 1
ATOM 2318 C C . LEU A 1 301 ? 4.978 25.086 12.632 1.00 96.00 301 LEU A C 1
ATOM 2320 O O . LEU A 1 301 ? 4.241 26.062 12.788 1.00 96.00 301 LEU A O 1
ATOM 2324 N N . HIS A 1 302 ? 4.675 23.888 13.105 1.00 96.81 302 HIS A N 1
ATOM 2325 C CA . HIS A 1 302 ? 3.409 23.552 13.729 1.00 96.81 302 HIS A CA 1
ATOM 2326 C C . HIS A 1 302 ? 3.634 22.890 15.089 1.00 96.81 302 HIS A C 1
ATOM 2328 O O . HIS A 1 302 ? 4.680 22.295 15.357 1.00 96.81 302 HIS A O 1
ATOM 2334 N N . ASP A 1 303 ? 2.649 22.999 15.976 1.00 96.94 303 ASP A N 1
ATOM 2335 C CA . ASP A 1 303 ? 2.577 22.135 17.147 1.00 96.94 303 ASP A CA 1
ATOM 2336 C C . ASP A 1 303 ? 2.078 20.738 16.762 1.00 96.94 303 ASP A C 1
ATOM 2338 O O . ASP A 1 303 ? 1.695 20.483 15.622 1.00 96.94 303 ASP A O 1
ATOM 2342 N N . GLU A 1 304 ? 2.063 19.824 17.725 1.00 96.06 304 GLU A N 1
ATOM 2343 C CA . GLU A 1 304 ? 1.619 18.446 17.515 1.00 96.06 304 GLU A CA 1
ATOM 2344 C C . GLU A 1 304 ? 0.193 18.303 16.942 1.00 96.06 304 GLU A C 1
ATOM 2346 O O . GLU A 1 304 ? -0.093 17.310 16.276 1.00 96.06 304 GLU A O 1
ATOM 2351 N N . SER A 1 305 ? -0.683 19.296 17.142 1.00 96.69 305 SER A N 1
ATOM 2352 C CA . SER A 1 305 ? -2.069 19.303 16.649 1.00 96.69 305 SER A CA 1
ATOM 2353 C C . SER A 1 305 ? -2.213 19.877 15.231 1.00 96.69 305 SER A C 1
ATOM 2355 O O . SER A 1 305 ? -3.317 19.936 14.683 1.00 96.69 305 SER A O 1
ATOM 2357 N N . GLY A 1 306 ? -1.111 20.337 14.628 1.00 96.75 306 GLY A N 1
ATOM 2358 C CA . GLY A 1 306 ? -1.101 21.022 13.333 1.00 96.75 306 GLY A CA 1
ATOM 2359 C C . GLY A 1 306 ? -1.349 22.521 13.423 1.00 96.75 306 GLY A C 1
ATOM 2360 O O . GLY A 1 306 ? -1.387 23.211 12.395 1.00 96.75 306 GLY A O 1
ATOM 2361 N N . LYS A 1 307 ? -1.529 23.079 14.622 1.00 97.00 307 LYS A N 1
ATOM 2362 C CA . LYS A 1 307 ? -1.693 24.523 14.773 1.00 97.00 307 LYS A CA 1
ATOM 2363 C C . LYS A 1 307 ? -0.361 25.201 14.464 1.00 97.00 307 LYS A C 1
ATOM 2365 O O . LYS A 1 307 ? 0.673 24.813 14.996 1.00 97.00 307 LYS A O 1
ATOM 2370 N N . ALA A 1 308 ? -0.401 26.206 13.593 1.00 95.62 308 ALA A N 1
ATOM 2371 C CA . ALA A 1 308 ? 0.783 26.983 13.252 1.00 95.62 308 ALA A CA 1
ATOM 2372 C C . ALA A 1 308 ? 1.360 27.639 14.515 1.00 95.62 308 ALA A C 1
ATOM 2374 O O . ALA A 1 308 ? 0.619 28.215 15.321 1.00 95.62 308 ALA A O 1
ATOM 2375 N N . VAL A 1 309 ? 2.671 27.523 14.676 1.00 94.81 309 VAL A N 1
ATOM 2376 C CA . VAL A 1 309 ? 3.454 28.210 15.700 1.00 94.81 309 VAL A CA 1
ATOM 2377 C C . VAL A 1 309 ? 4.012 29.475 15.066 1.00 94.81 309 VAL A C 1
ATOM 2379 O O . VAL A 1 309 ? 4.319 29.484 13.878 1.00 94.81 309 VAL A O 1
ATOM 2382 N N . GLU A 1 310 ? 4.116 30.551 15.844 1.00 89.81 310 GLU A N 1
ATOM 2383 C CA . GLU A 1 310 ? 4.756 31.778 15.378 1.00 89.81 310 GLU A CA 1
ATOM 2384 C C . GLU A 1 310 ? 6.236 31.498 15.100 1.00 89.81 310 GLU A C 1
ATOM 2386 O O . GLU A 1 310 ? 7.077 31.426 15.994 1.00 89.81 310 GLU A O 1
ATOM 2391 N N . TRP A 1 311 ? 6.507 31.243 13.831 1.00 86.00 311 TRP A N 1
ATOM 2392 C CA . TRP A 1 311 ? 7.805 30.989 13.252 1.00 86.00 311 TRP A CA 1
ATOM 2393 C C . TRP A 1 311 ? 7.656 31.288 11.771 1.00 86.00 311 TRP A C 1
ATOM 2395 O O . TRP A 1 311 ? 6.714 30.831 11.121 1.00 86.00 311 TRP A O 1
ATOM 2405 N N . SER A 1 312 ? 8.571 32.080 11.245 1.00 71.06 312 SER A N 1
ATOM 2406 C CA . SER A 1 312 ? 8.677 32.294 9.814 1.00 71.06 312 SER A CA 1
ATOM 2407 C C . SER A 1 312 ? 10.059 31.821 9.435 1.00 71.06 312 SER A C 1
ATOM 2409 O O . SER A 1 312 ? 11.047 32.361 9.943 1.00 71.06 312 SER A O 1
ATOM 2411 N N . ALA A 1 313 ? 10.120 30.798 8.581 1.00 78.38 313 ALA A N 1
ATOM 2412 C CA . ALA A 1 313 ? 11.333 30.547 7.831 1.00 78.38 313 ALA A CA 1
ATOM 2413 C C . ALA A 1 313 ? 11.729 31.878 7.175 1.00 78.38 313 ALA A C 1
ATOM 2415 O O . ALA A 1 313 ? 10.857 32.550 6.608 1.00 78.38 313 ALA A O 1
ATOM 2416 N N . PRO A 1 314 ? 12.986 32.321 7.313 1.00 82.06 314 PRO A N 1
ATOM 2417 C CA . PRO A 1 314 ? 13.456 33.449 6.531 1.00 82.06 314 PRO A CA 1
ATOM 2418 C C . PRO A 1 314 ? 13.177 33.139 5.051 1.00 82.06 314 PRO A C 1
ATOM 2420 O O . PRO A 1 314 ? 13.502 32.032 4.622 1.00 82.06 314 PRO A O 1
ATOM 2423 N N . PRO A 1 315 ? 12.517 34.036 4.297 1.00 80.44 315 PRO A N 1
ATOM 2424 C CA . PRO A 1 315 ? 12.062 33.752 2.931 1.00 80.44 315 PRO A CA 1
ATOM 2425 C C . PRO A 1 315 ? 13.206 33.388 1.973 1.00 80.44 315 PRO A C 1
ATOM 2427 O O . PRO A 1 315 ? 12.966 32.778 0.939 1.00 80.44 315 PRO A O 1
ATOM 2430 N N . GLU A 1 316 ? 14.439 33.746 2.330 1.00 83.81 316 GLU A N 1
ATOM 2431 C CA . GLU A 1 316 ? 15.680 33.393 1.644 1.00 83.81 316 GLU A CA 1
ATOM 2432 C C . GLU A 1 316 ? 16.223 31.983 1.958 1.00 83.81 316 GLU A C 1
ATOM 2434 O O . GLU A 1 316 ? 17.238 31.592 1.393 1.00 83.81 316 GLU A O 1
ATOM 2439 N N . LEU A 1 317 ? 15.615 31.222 2.877 1.00 86.31 317 LEU A N 1
ATOM 2440 C CA . LEU A 1 317 ? 16.106 29.900 3.275 1.00 86.31 317 LEU A CA 1
ATOM 2441 C C . LEU A 1 317 ? 15.199 28.775 2.771 1.00 86.31 317 LEU A C 1
ATOM 2443 O O . LEU A 1 317 ? 14.081 28.581 3.246 1.00 86.31 317 LEU A O 1
ATOM 2447 N N . ALA A 1 318 ? 15.759 27.952 1.891 1.00 89.69 318 ALA A N 1
ATOM 2448 C CA . ALA A 1 318 ? 15.229 26.662 1.474 1.00 89.69 318 ALA A CA 1
ATOM 2449 C C . ALA A 1 318 ? 15.419 25.607 2.585 1.00 89.69 318 ALA A C 1
ATOM 2451 O O . ALA A 1 318 ? 16.380 24.834 2.573 1.00 89.69 318 ALA A O 1
ATOM 2452 N N . VAL A 1 319 ? 14.545 25.607 3.599 1.00 91.88 319 VAL A N 1
ATOM 2453 C CA . VAL A 1 319 ? 14.653 24.700 4.759 1.00 91.88 319 VAL A CA 1
ATOM 2454 C C . VAL A 1 319 ? 14.266 23.272 4.365 1.00 91.88 319 VAL A C 1
ATOM 2456 O O . VAL A 1 319 ? 13.102 22.988 4.099 1.00 91.88 319 VAL A O 1
ATOM 2459 N N . LYS A 1 320 ? 15.238 22.356 4.399 1.00 90.56 320 LYS A N 1
ATOM 2460 C CA . LYS A 1 320 ? 15.042 20.922 4.126 1.00 90.56 320 LYS A CA 1
ATOM 2461 C C . LYS A 1 320 ? 14.725 20.115 5.370 1.00 90.56 320 LYS A C 1
ATOM 2463 O O . LYS A 1 320 ? 13.931 19.186 5.301 1.00 90.56 320 LYS A O 1
ATOM 2468 N N . SER A 1 321 ? 15.359 20.456 6.489 1.00 93.75 321 SER A N 1
ATOM 2469 C CA . SER A 1 321 ? 15.095 19.813 7.773 1.00 93.75 321 SER A CA 1
ATOM 2470 C C . SER A 1 321 ? 15.325 20.772 8.937 1.00 93.75 321 SER A C 1
ATOM 2472 O O . SER A 1 321 ? 16.097 21.728 8.826 1.00 93.75 321 SER A O 1
ATOM 2474 N N . LEU A 1 322 ? 14.659 20.534 10.065 1.00 95.75 322 LEU A N 1
ATOM 2475 C CA . LEU A 1 322 ? 14.762 21.370 11.260 1.00 95.75 322 LEU A CA 1
ATOM 2476 C C . LEU A 1 322 ? 14.945 20.518 12.514 1.00 95.75 322 LEU A C 1
ATOM 2478 O O . LEU A 1 322 ? 14.197 19.573 12.737 1.00 95.75 322 LEU A O 1
ATOM 2482 N N . ALA A 1 323 ? 15.863 20.914 13.398 1.00 96.38 323 ALA A N 1
ATOM 2483 C CA . ALA A 1 323 ? 16.013 20.332 14.732 1.00 96.38 323 ALA A CA 1
ATOM 2484 C C . ALA A 1 323 ? 16.114 21.379 15.832 1.00 96.38 323 ALA A C 1
ATOM 2486 O O . ALA A 1 323 ? 16.416 22.541 15.580 1.00 96.38 323 ALA A O 1
ATOM 2487 N N . ALA A 1 324 ? 15.848 20.977 17.074 1.00 96.44 324 ALA A N 1
ATOM 2488 C CA . ALA A 1 324 ? 16.146 21.815 18.224 1.00 96.44 324 ALA A CA 1
ATOM 2489 C C . ALA A 1 324 ? 17.643 22.112 18.270 1.00 96.44 324 ALA A C 1
ATOM 2491 O O . ALA A 1 324 ? 18.476 21.252 17.978 1.00 96.44 324 ALA A O 1
ATOM 2492 N N . HIS A 1 325 ? 17.989 23.334 18.654 1.00 96.75 325 HIS A N 1
ATOM 2493 C CA . HIS A 1 325 ? 19.383 23.712 18.773 1.00 96.75 325 HIS A CA 1
ATOM 2494 C C . HIS A 1 325 ? 20.071 22.887 19.885 1.00 96.75 325 HIS A C 1
ATOM 2496 O O . HIS A 1 325 ? 19.540 22.823 21.001 1.00 96.75 325 HIS A O 1
ATOM 2502 N N . PRO A 1 326 ? 21.261 22.294 19.653 1.00 95.81 326 PRO A N 1
ATOM 2503 C CA . PRO A 1 326 ? 21.953 21.477 20.659 1.00 95.81 326 PRO A CA 1
ATOM 2504 C C . PRO A 1 326 ? 22.300 22.251 21.943 1.00 95.81 326 PRO A C 1
ATOM 2506 O O . PRO A 1 326 ? 22.401 21.665 23.018 1.00 95.81 326 PRO A O 1
ATOM 2509 N N . GLY A 1 327 ? 22.437 23.579 21.852 1.00 93.81 327 GLY A N 1
ATOM 2510 C CA . GLY A 1 327 ? 22.633 24.470 23.002 1.00 93.81 327 GLY A CA 1
ATOM 2511 C C . GLY A 1 327 ? 21.376 24.727 23.849 1.00 93.81 327 GLY A C 1
ATOM 2512 O O . GLY A 1 327 ? 21.481 25.359 24.896 1.00 93.81 327 GLY A O 1
ATOM 2513 N N . GLY A 1 328 ? 20.200 24.249 23.426 1.00 89.06 328 GLY A N 1
ATOM 2514 C CA . GLY A 1 328 ? 18.954 24.262 24.200 1.00 89.06 328 GLY A CA 1
ATOM 2515 C C . GLY A 1 328 ? 17.946 25.365 23.859 1.00 89.06 328 GLY A C 1
ATOM 2516 O O . GLY A 1 328 ? 16.765 25.176 24.138 1.00 89.06 328 GLY A O 1
ATOM 2517 N N . GLU A 1 329 ? 18.360 26.471 23.236 1.00 90.50 329 GLU A N 1
ATOM 2518 C CA . GLU A 1 329 ? 17.457 27.543 22.784 1.00 90.50 329 GLU A CA 1
ATOM 2519 C C . GLU A 1 329 ? 17.467 27.677 21.260 1.00 90.50 329 GLU A C 1
ATOM 2521 O O . GLU A 1 329 ? 18.534 27.759 20.658 1.00 90.50 329 GLU A O 1
ATOM 2526 N N . GLY A 1 330 ? 16.283 27.763 20.649 1.00 94.88 330 GLY A N 1
ATOM 2527 C CA . GLY A 1 330 ? 16.129 27.940 19.204 1.00 94.88 330 GLY A CA 1
ATOM 2528 C C . GLY A 1 330 ? 16.183 26.642 18.404 1.00 94.88 330 GLY A C 1
ATOM 2529 O O . GLY A 1 330 ? 15.980 25.547 18.934 1.00 94.88 330 GLY A O 1
ATOM 2530 N N . PHE A 1 331 ? 16.452 26.784 17.110 1.00 96.75 331 PHE A N 1
ATOM 2531 C CA . PHE A 1 331 ? 16.516 25.678 16.161 1.00 96.75 331 PHE A CA 1
ATOM 2532 C C . PHE A 1 331 ? 17.806 25.707 15.345 1.00 96.75 331 PHE A C 1
ATOM 2534 O O . PHE A 1 331 ? 18.473 26.735 15.235 1.00 96.75 331 PHE A O 1
ATOM 2541 N N . LEU A 1 332 ? 18.134 24.563 14.763 1.00 96.88 332 LEU A N 1
ATOM 2542 C CA . LEU A 1 332 ? 19.158 24.400 13.752 1.00 96.88 332 LEU A CA 1
ATOM 2543 C C . LEU A 1 332 ? 18.468 23.922 12.471 1.00 96.88 332 LEU A C 1
ATOM 2545 O O . LEU A 1 332 ? 17.841 22.861 12.471 1.00 96.88 332 LEU A O 1
ATOM 2549 N N . ALA A 1 333 ? 18.535 24.732 11.418 1.00 96.00 333 ALA A N 1
ATOM 2550 C CA . ALA A 1 333 ? 17.942 24.432 10.121 1.00 96.00 333 ALA A CA 1
ATOM 2551 C C . ALA A 1 333 ? 19.008 23.893 9.166 1.00 96.00 333 ALA A C 1
ATOM 2553 O O . ALA A 1 333 ? 20.069 24.499 9.012 1.00 96.00 333 ALA A O 1
ATOM 2554 N N . LEU A 1 334 ? 18.706 22.774 8.517 1.00 95.56 334 LEU A N 1
ATOM 2555 C CA . LEU A 1 334 ? 19.417 22.296 7.342 1.00 95.56 334 LEU A CA 1
ATOM 2556 C C . LEU A 1 334 ? 18.800 22.968 6.115 1.00 95.56 334 LEU A C 1
ATOM 2558 O O . LEU A 1 334 ? 17.598 22.831 5.878 1.00 95.56 334 LEU A O 1
ATOM 2562 N N . VAL A 1 335 ? 19.613 23.696 5.358 1.00 94.19 335 VAL A N 1
ATOM 2563 C CA . VAL A 1 335 ? 19.185 24.485 4.199 1.00 94.19 335 VAL A CA 1
ATOM 2564 C C . VAL A 1 335 ? 20.002 24.136 2.961 1.00 94.19 335 VAL A C 1
ATOM 2566 O O . VAL A 1 335 ? 21.121 23.630 3.070 1.00 94.19 335 VAL A O 1
ATOM 2569 N N . GLU A 1 336 ? 19.470 24.447 1.787 1.00 91.19 336 GLU A N 1
ATOM 2570 C CA . GLU A 1 336 ? 20.280 24.594 0.576 1.00 91.19 336 GLU A CA 1
ATOM 2571 C C . GLU A 1 336 ? 21.038 25.926 0.655 1.00 91.19 336 GLU A C 1
ATOM 2573 O O . GLU A 1 336 ? 20.435 26.983 0.850 1.00 91.19 336 GLU A O 1
ATOM 2578 N N . ALA A 1 337 ? 22.368 25.893 0.580 1.00 87.50 337 ALA A N 1
ATOM 2579 C CA . ALA A 1 337 ? 23.171 27.107 0.655 1.00 87.50 337 ALA A CA 1
ATOM 2580 C C . ALA A 1 337 ? 23.245 27.770 -0.733 1.00 87.50 337 ALA A C 1
ATOM 2582 O O . ALA A 1 337 ? 24.142 27.465 -1.519 1.00 87.50 337 ALA A O 1
ATOM 2583 N N . GLU A 1 338 ? 22.300 28.668 -1.039 1.00 72.38 338 GLU A N 1
ATOM 2584 C CA . GLU A 1 338 ? 22.319 29.480 -2.266 1.00 72.38 338 GLU A CA 1
ATOM 2585 C C . GLU A 1 338 ? 23.636 30.270 -2.385 1.00 72.38 338 GLU A C 1
ATOM 2587 O O . GLU A 1 338 ? 24.034 31.000 -1.471 1.00 72.38 338 GLU A O 1
ATOM 2592 N N . GLY A 1 339 ? 24.329 30.124 -3.520 1.00 58.38 339 GLY A N 1
ATOM 2593 C CA . GLY A 1 339 ? 25.587 30.836 -3.772 1.00 58.38 339 GLY A CA 1
ATOM 2594 C C . GLY A 1 339 ? 26.463 30.329 -4.923 1.00 58.38 339 GLY A C 1
ATOM 2595 O O . GLY A 1 339 ? 27.485 30.957 -5.197 1.00 58.38 339 GLY A O 1
ATOM 2596 N N . ALA A 1 340 ? 26.104 29.237 -5.603 1.00 48.19 340 ALA A N 1
ATOM 2597 C CA . ALA A 1 340 ? 26.799 28.772 -6.803 1.00 48.19 340 ALA A CA 1
ATOM 2598 C C . ALA A 1 340 ? 25.884 28.940 -8.023 1.00 48.19 340 ALA A C 1
ATOM 2600 O O . ALA A 1 340 ? 24.751 28.468 -8.017 1.00 48.19 340 ALA A O 1
ATOM 2601 N N . ASP A 1 341 ? 26.360 29.636 -9.054 1.00 46.50 341 ASP A N 1
ATOM 2602 C CA . ASP A 1 341 ? 25.664 29.773 -10.334 1.00 46.50 341 ASP A CA 1
ATOM 2603 C C . ASP A 1 341 ? 25.560 28.389 -11.013 1.00 46.50 341 ASP A C 1
ATOM 2605 O O . ASP A 1 341 ? 26.459 27.980 -11.745 1.00 46.50 341 ASP A O 1
ATOM 2609 N N . GLY A 1 342 ? 24.491 27.637 -10.735 1.00 59.97 342 GLY A N 1
ATOM 2610 C CA . GLY A 1 342 ? 24.222 26.326 -11.334 1.00 59.97 342 GLY A CA 1
ATOM 2611 C C . GLY A 1 342 ? 23.313 25.458 -10.462 1.00 59.97 342 GLY A C 1
ATOM 2612 O O . GLY A 1 342 ? 23.545 25.328 -9.264 1.00 59.97 342 GLY A O 1
ATOM 2613 N N . PHE A 1 343 ? 22.285 24.856 -11.063 1.00 60.38 343 PHE A N 1
ATOM 2614 C CA . PHE A 1 343 ? 21.329 23.986 -10.363 1.00 60.38 343 PHE A CA 1
ATOM 2615 C C . PHE A 1 343 ? 21.964 22.687 -9.826 1.00 60.38 343 PHE A C 1
ATOM 2617 O O . PHE A 1 343 ? 21.440 22.106 -8.881 1.00 60.38 343 PHE A O 1
ATOM 2624 N N . ASP A 1 344 ? 23.116 22.272 -10.358 1.00 66.50 344 ASP A N 1
ATOM 2625 C CA . ASP A 1 344 ? 23.617 20.905 -10.158 1.00 66.50 344 ASP A CA 1
ATOM 2626 C C . ASP A 1 344 ? 24.507 20.717 -8.906 1.00 66.50 344 ASP A C 1
ATOM 2628 O O . ASP A 1 344 ? 24.682 19.594 -8.442 1.00 66.50 344 ASP A O 1
ATOM 2632 N N . ASP A 1 345 ? 25.037 21.789 -8.299 1.00 75.94 345 ASP A N 1
ATOM 2633 C CA . ASP A 1 345 ? 26.070 21.697 -7.243 1.00 75.94 345 ASP A CA 1
ATOM 2634 C C . ASP A 1 345 ? 25.756 22.522 -5.980 1.00 75.94 345 ASP A C 1
ATOM 2636 O O . ASP A 1 345 ? 26.652 23.061 -5.328 1.00 75.94 345 ASP A O 1
ATOM 2640 N N . ILE A 1 346 ? 24.480 22.643 -5.600 1.00 86.19 346 ILE A N 1
ATOM 2641 C CA . ILE A 1 346 ? 24.109 23.368 -4.373 1.00 86.19 346 ILE A CA 1
ATOM 2642 C C . ILE A 1 346 ? 24.470 22.516 -3.138 1.00 86.19 346 ILE A C 1
ATOM 2644 O O . ILE A 1 346 ? 23.916 21.418 -2.979 1.00 86.19 346 ILE A O 1
ATOM 2648 N N . PRO A 1 347 ? 25.374 22.980 -2.247 1.00 92.12 347 PRO A N 1
ATOM 2649 C CA . PRO A 1 347 ? 25.739 22.242 -1.047 1.00 92.12 347 PRO A CA 1
ATOM 2650 C C . PRO A 1 347 ? 24.722 22.452 0.076 1.00 92.12 347 PRO A C 1
ATOM 2652 O O . PRO A 1 347 ? 24.010 23.459 0.136 1.00 92.12 347 PRO A O 1
ATOM 2655 N N . PHE A 1 348 ? 24.712 21.533 1.040 1.00 93.38 348 PHE A N 1
ATOM 2656 C CA . PHE A 1 348 ? 23.970 21.735 2.277 1.00 93.38 348 PHE A CA 1
ATOM 2657 C C . PHE A 1 348 ? 24.653 22.777 3.172 1.00 93.38 348 PHE A C 1
ATOM 2659 O O . PHE A 1 348 ? 25.881 22.822 3.302 1.00 93.38 348 PHE A O 1
ATOM 2666 N N . GLY A 1 349 ? 23.841 23.586 3.847 1.00 95.00 349 GLY A N 1
ATOM 2667 C CA . GLY A 1 349 ? 24.257 24.519 4.887 1.00 95.00 349 GLY A CA 1
ATOM 2668 C C . GLY A 1 349 ? 23.486 24.301 6.185 1.00 95.00 349 GLY A C 1
ATOM 2669 O O . GLY A 1 349 ? 22.344 23.848 6.178 1.00 95.00 349 GLY A O 1
ATOM 2670 N N . LEU A 1 350 ? 24.105 24.644 7.314 1.00 96.69 350 LEU A N 1
ATOM 2671 C CA . LEU A 1 350 ? 23.444 24.667 8.621 1.00 96.69 350 LEU A CA 1
ATOM 2672 C C . LEU A 1 350 ? 23.288 26.106 9.120 1.00 96.69 350 LEU A C 1
ATOM 2674 O O . LEU A 1 350 ? 24.266 26.850 9.166 1.00 96.69 350 LEU A O 1
ATOM 2678 N N . VAL A 1 351 ? 22.072 26.490 9.508 1.00 96.12 351 VAL A N 1
ATOM 2679 C CA . VAL A 1 351 ? 21.734 27.843 9.980 1.00 96.12 351 VAL A CA 1
ATOM 2680 C C . VAL A 1 351 ? 21.165 27.794 11.397 1.00 96.12 351 VAL A C 1
ATOM 2682 O O . VAL A 1 351 ? 20.172 27.113 11.660 1.00 96.12 351 VAL A O 1
ATOM 2685 N N . GLU A 1 352 ? 21.766 28.550 12.316 1.00 96.44 352 GLU A N 1
ATOM 2686 C CA . GLU A 1 352 ? 21.261 28.735 13.676 1.00 96.44 352 GLU A CA 1
ATOM 2687 C C . GLU A 1 352 ? 20.104 29.748 13.685 1.00 96.44 352 GLU A C 1
ATOM 2689 O O . GLU A 1 352 ? 20.252 30.908 13.289 1.00 96.44 352 GLU A O 1
ATOM 2694 N N . LEU A 1 353 ? 18.948 29.318 14.194 1.00 94.94 353 LEU A N 1
ATOM 2695 C CA . LEU A 1 353 ? 17.731 30.114 14.350 1.00 94.94 353 LEU A CA 1
ATOM 2696 C C . LEU A 1 353 ? 17.458 30.344 15.842 1.00 94.94 353 LEU A C 1
ATOM 2698 O O . LEU A 1 353 ? 16.671 29.633 16.474 1.00 94.94 353 LEU A O 1
ATOM 2702 N N . LEU A 1 354 ? 18.144 31.330 16.425 1.00 93.75 354 LEU A N 1
ATOM 2703 C CA . LEU A 1 354 ? 18.069 31.637 17.857 1.00 93.75 354 LEU A CA 1
ATOM 2704 C C . LEU A 1 354 ? 16.987 32.697 18.162 1.00 93.75 354 LEU A C 1
ATOM 2706 O O . LEU A 1 354 ? 16.881 33.683 17.427 1.00 93.75 354 LEU A O 1
ATOM 2710 N N . PRO A 1 355 ? 16.215 32.568 19.262 1.00 91.88 355 PRO A N 1
ATOM 2711 C CA . PRO A 1 355 ? 15.166 33.526 19.609 1.00 91.88 355 PRO A CA 1
ATOM 2712 C C . PRO A 1 355 ? 15.695 34.962 19.733 1.00 91.88 355 PRO A C 1
ATOM 2714 O O . PRO A 1 355 ? 16.695 35.218 20.403 1.00 91.88 355 PRO A O 1
ATOM 2717 N N . GLY A 1 356 ? 15.019 35.913 19.083 1.00 91.44 356 GLY A N 1
ATOM 2718 C CA . GLY A 1 356 ? 15.375 37.337 19.126 1.00 91.44 356 GLY A CA 1
ATOM 2719 C C . GLY A 1 356 ? 16.670 37.714 18.393 1.00 91.44 356 GLY A C 1
ATOM 2720 O O . GLY A 1 356 ? 17.070 38.878 18.440 1.00 91.44 356 GLY A O 1
ATOM 2721 N N . LYS A 1 357 ? 17.326 36.768 17.710 1.00 91.94 357 LYS A N 1
ATOM 2722 C CA . LYS A 1 357 ? 18.512 37.019 16.885 1.00 91.94 357 LYS A CA 1
ATOM 2723 C C . LYS A 1 357 ? 18.172 36.853 15.408 1.00 91.94 357 LYS A C 1
ATOM 2725 O O . LYS A 1 357 ? 17.225 36.163 15.045 1.00 91.94 357 LYS A O 1
ATOM 2730 N N . ARG A 1 358 ? 18.959 37.504 14.549 1.00 91.31 358 ARG A N 1
ATOM 2731 C CA . ARG A 1 358 ? 18.919 37.213 13.112 1.00 91.31 358 ARG A CA 1
ATOM 2732 C C . ARG A 1 358 ? 19.463 35.797 12.872 1.00 91.31 358 ARG A C 1
ATOM 2734 O O . ARG A 1 358 ? 20.363 35.404 13.621 1.00 91.31 358 ARG A O 1
ATOM 2741 N N . PRO A 1 359 ? 18.953 35.071 11.860 1.00 93.62 359 PRO A N 1
ATOM 2742 C CA . PRO A 1 359 ? 19.550 33.816 11.414 1.00 93.62 359 PRO A CA 1
ATOM 2743 C C . PRO A 1 359 ? 21.061 33.970 11.216 1.00 93.62 359 PRO A C 1
ATOM 2745 O O . PRO A 1 359 ? 21.520 35.019 10.746 1.00 93.62 359 PRO A O 1
ATOM 2748 N N . SER A 1 360 ? 21.841 32.956 11.596 1.00 93.62 360 SER A N 1
ATOM 2749 C CA . SER A 1 360 ? 23.264 32.932 11.246 1.00 93.62 360 SER A CA 1
ATOM 2750 C C . SER A 1 360 ? 23.442 32.830 9.725 1.00 93.62 360 SER A C 1
ATOM 2752 O O . SER A 1 360 ? 22.522 32.458 9.000 1.00 93.62 360 SER A O 1
ATOM 2754 N N . GLY A 1 361 ? 24.649 33.109 9.226 1.00 92.31 361 GLY A N 1
ATOM 2755 C CA . GLY A 1 361 ? 25.006 32.642 7.883 1.00 92.31 361 GLY A CA 1
ATOM 2756 C C . GLY A 1 361 ? 25.021 31.104 7.836 1.00 92.31 361 GLY A C 1
ATOM 2757 O O . GLY A 1 361 ? 25.247 30.484 8.883 1.00 92.31 361 GLY A O 1
ATOM 2758 N N . PRO A 1 362 ? 24.788 30.484 6.664 1.00 93.44 362 PRO A N 1
ATOM 2759 C CA . PRO A 1 362 ? 24.876 29.037 6.526 1.00 93.44 362 PRO A CA 1
ATOM 2760 C C . PRO A 1 362 ? 26.322 28.570 6.727 1.00 93.44 362 PRO A C 1
ATOM 2762 O O . PRO A 1 362 ? 27.236 28.998 6.020 1.00 93.44 362 PRO A O 1
ATOM 2765 N N . LEU A 1 363 ? 26.537 27.661 7.678 1.00 95.75 363 LEU A N 1
ATOM 2766 C CA . LEU A 1 363 ? 27.767 26.882 7.764 1.00 95.75 363 LEU A CA 1
ATOM 2767 C C . LEU A 1 363 ? 27.736 25.835 6.646 1.00 95.75 363 LEU A C 1
ATOM 2769 O O . LEU A 1 363 ? 27.114 24.783 6.791 1.00 95.75 363 LEU A O 1
ATOM 2773 N N . VAL A 1 364 ? 28.365 26.160 5.517 1.00 95.12 364 VAL A N 1
ATOM 2774 C CA . VAL A 1 364 ? 28.379 25.311 4.320 1.00 95.12 364 VAL A CA 1
ATOM 2775 C C . VAL A 1 364 ? 29.175 24.033 4.573 1.00 95.12 364 VAL A C 1
ATOM 2777 O O . VAL A 1 364 ? 30.331 24.065 5.002 1.00 95.12 364 VAL A O 1
ATOM 2780 N N . VAL A 1 365 ? 28.570 22.894 4.255 1.00 93.81 365 VAL A N 1
ATOM 2781 C CA . VAL A 1 365 ? 29.224 21.587 4.272 1.00 93.81 365 VAL A CA 1
ATOM 2782 C C . VAL A 1 365 ? 29.860 21.362 2.901 1.00 93.81 365 VAL A C 1
ATOM 2784 O O . VAL A 1 365 ? 29.262 20.765 2.008 1.00 93.81 365 VAL A O 1
ATOM 2787 N N . THR A 1 366 ? 31.078 21.879 2.714 1.00 91.94 366 THR A N 1
ATOM 2788 C CA . THR A 1 366 ? 31.807 21.794 1.437 1.00 91.94 366 THR A CA 1
ATOM 2789 C C . THR A 1 366 ? 31.901 20.355 0.930 1.00 91.94 366 THR A C 1
ATOM 2791 O O . THR A 1 366 ? 32.286 19.464 1.692 1.00 91.94 366 THR A O 1
ATOM 2794 N N . GLY A 1 367 ? 31.570 20.156 -0.350 1.00 89.56 367 GLY A N 1
ATOM 2795 C CA . GLY A 1 367 ? 31.573 18.859 -1.031 1.00 89.56 367 GLY A CA 1
ATOM 2796 C C . GLY A 1 367 ? 30.274 18.062 -0.890 1.00 89.56 367 GLY A C 1
ATOM 2797 O O . GLY A 1 367 ? 30.187 16.981 -1.464 1.00 89.56 367 GLY A O 1
ATOM 2798 N N . SER A 1 368 ? 29.290 18.553 -0.130 1.00 91.50 368 SER A N 1
ATOM 2799 C CA . SER A 1 368 ? 27.950 17.955 -0.107 1.00 91.50 368 SER A CA 1
ATOM 2800 C C . SER A 1 368 ? 27.100 18.392 -1.298 1.00 91.50 368 SER A C 1
ATOM 2802 O O . SER A 1 368 ? 27.355 19.449 -1.870 1.00 91.50 368 SER A O 1
ATOM 2804 N N . HIS A 1 369 ? 26.092 17.587 -1.643 1.00 84.69 369 HIS A N 1
ATOM 2805 C CA . HIS A 1 369 ? 25.144 17.862 -2.727 1.00 84.69 369 HIS A CA 1
ATOM 2806 C C . HIS A 1 369 ? 23.708 17.687 -2.223 1.00 84.69 369 HIS A C 1
ATOM 2808 O O . HIS A 1 369 ? 23.399 16.678 -1.584 1.00 84.69 369 HIS A O 1
ATOM 2814 N N . HIS A 1 370 ? 22.839 18.657 -2.516 1.00 78.56 370 HIS A N 1
ATOM 2815 C CA . HIS A 1 370 ? 21.466 18.701 -2.001 1.00 78.56 370 HIS A CA 1
ATOM 2816 C C . HIS A 1 370 ? 20.560 17.550 -2.480 1.00 78.56 370 HIS A C 1
ATOM 2818 O O . HIS A 1 370 ? 19.612 17.185 -1.785 1.00 78.56 370 HIS A O 1
ATOM 2824 N N . GLU A 1 371 ? 20.858 16.957 -3.638 1.00 76.75 371 GLU A N 1
ATOM 2825 C CA . GLU A 1 371 ? 20.098 15.827 -4.193 1.00 76.75 371 GLU A CA 1
ATOM 2826 C C . GLU A 1 371 ? 20.368 14.500 -3.468 1.00 76.75 371 GLU A C 1
ATOM 2828 O O . GLU A 1 371 ? 19.663 13.509 -3.675 1.00 76.75 371 GLU A O 1
ATOM 2833 N N . VAL A 1 372 ? 21.397 14.450 -2.618 1.00 78.88 372 VAL A N 1
ATOM 2834 C CA . VAL A 1 372 ? 21.776 13.221 -1.926 1.00 78.88 372 VAL A CA 1
ATOM 2835 C C . VAL A 1 372 ? 20.952 13.048 -0.658 1.00 78.88 372 VAL A C 1
ATOM 2837 O O . VAL A 1 372 ? 20.656 13.997 0.068 1.00 78.88 372 VAL A O 1
ATOM 2840 N N . GLN A 1 373 ? 20.619 11.793 -0.355 1.00 80.06 373 GLN A N 1
ATOM 2841 C CA . GLN A 1 373 ? 19.958 11.430 0.888 1.00 80.06 373 GLN A CA 1
ATOM 2842 C C . GLN A 1 373 ? 20.727 11.969 2.101 1.00 80.06 373 GLN A C 1
ATOM 2844 O O . GLN A 1 373 ? 21.920 11.717 2.277 1.00 80.06 373 GLN A O 1
ATOM 2849 N N . VAL A 1 374 ? 20.005 12.675 2.967 1.00 89.62 374 VAL A N 1
ATOM 2850 C CA . VAL A 1 374 ? 20.549 13.283 4.177 1.00 89.62 374 VAL A CA 1
ATOM 2851 C C . VAL A 1 374 ? 19.826 12.756 5.411 1.00 89.62 374 VAL A C 1
ATOM 2853 O O . VAL A 1 374 ? 18.610 12.573 5.411 1.00 89.62 374 VAL A O 1
ATOM 2856 N N . SER A 1 375 ? 20.576 12.499 6.481 1.00 91.62 375 SER A N 1
ATOM 2857 C CA . SER A 1 375 ? 20.021 12.216 7.804 1.00 91.62 375 SER A CA 1
ATOM 2858 C C . SER A 1 375 ? 20.563 13.218 8.811 1.00 91.62 375 SER A C 1
ATOM 2860 O O . SER A 1 375 ? 21.776 13.416 8.921 1.00 91.62 375 SER A O 1
ATOM 2862 N N . PHE A 1 376 ? 19.652 13.853 9.544 1.00 94.25 376 PHE A N 1
ATOM 2863 C CA . PHE A 1 376 ? 19.964 14.907 10.497 1.00 94.25 376 PHE A CA 1
ATOM 2864 C C . PHE A 1 376 ? 19.451 14.547 11.895 1.00 94.25 376 PHE A C 1
ATOM 2866 O O . PHE A 1 376 ? 18.282 14.198 12.099 1.00 94.25 376 PHE A O 1
ATOM 2873 N N . ALA A 1 377 ? 20.344 14.601 12.882 1.00 95.38 377 ALA A N 1
ATOM 2874 C CA . ALA A 1 377 ? 20.036 14.271 14.267 1.00 95.38 377 ALA A CA 1
ATOM 2875 C C . ALA A 1 377 ? 20.710 15.247 15.233 1.00 95.38 377 ALA A C 1
ATOM 2877 O O . ALA A 1 377 ? 21.757 15.814 14.943 1.00 95.38 377 ALA A O 1
ATOM 2878 N N . VAL A 1 378 ? 20.128 15.407 16.419 1.00 96.75 378 VAL A N 1
ATOM 2879 C CA . VAL A 1 378 ? 20.681 16.225 17.503 1.00 96.75 378 VAL A CA 1
ATOM 2880 C C . VAL A 1 378 ? 20.661 15.422 18.797 1.00 96.75 378 VAL A C 1
ATOM 2882 O O . VAL A 1 378 ? 19.773 14.592 18.984 1.00 96.75 378 VAL A O 1
ATOM 2885 N N . SER A 1 379 ? 21.623 15.663 19.684 1.00 96.62 379 SER A N 1
ATOM 2886 C CA . SER A 1 379 ? 21.586 15.228 21.080 1.00 96.62 379 SER A CA 1
ATOM 2887 C C . SER A 1 379 ? 21.670 16.443 21.990 1.00 96.62 379 SER A C 1
ATOM 2889 O O . SER A 1 379 ? 22.612 17.235 21.908 1.00 96.62 379 SER A O 1
ATOM 2891 N N . ARG A 1 380 ? 20.700 16.573 22.897 1.00 92.56 380 ARG A N 1
ATOM 2892 C CA . ARG A 1 380 ? 20.722 17.609 23.939 1.00 92.56 380 ARG A CA 1
ATOM 2893 C C . ARG A 1 380 ? 21.669 17.274 25.090 1.00 92.56 380 ARG A C 1
ATOM 2895 O O . ARG A 1 380 ? 22.205 18.196 25.702 1.00 92.56 380 ARG A O 1
ATOM 2902 N N . ASP A 1 381 ? 21.884 15.989 25.368 1.00 94.88 381 ASP A N 1
ATOM 2903 C CA . ASP A 1 381 ? 22.776 15.551 26.446 1.00 94.88 381 ASP A CA 1
ATOM 2904 C C . ASP A 1 381 ? 24.244 15.759 26.043 1.00 94.88 381 ASP A C 1
ATOM 2906 O O . ASP A 1 381 ? 25.022 16.311 26.819 1.00 94.88 381 ASP A O 1
ATOM 2910 N N . GLU A 1 382 ? 24.597 15.413 24.800 1.00 96.56 382 GLU A N 1
ATOM 2911 C CA . GLU A 1 382 ? 25.944 15.609 24.244 1.00 96.56 382 GLU A CA 1
ATOM 2912 C C . GLU A 1 382 ? 26.166 17.039 23.722 1.00 96.56 382 GLU A C 1
ATOM 2914 O O . GLU A 1 382 ? 27.303 17.453 23.517 1.00 96.56 382 GLU A O 1
ATOM 2919 N N . ARG A 1 383 ? 25.090 17.817 23.521 1.00 96.94 383 ARG A N 1
ATOM 2920 C CA . ARG A 1 383 ? 25.110 19.168 22.923 1.00 96.94 383 ARG A CA 1
ATOM 2921 C C . ARG A 1 383 ? 25.756 19.195 21.537 1.00 96.94 383 ARG A C 1
ATOM 2923 O O . ARG A 1 383 ? 26.514 20.107 21.205 1.00 96.94 383 ARG A O 1
ATOM 2930 N N . LEU A 1 384 ? 25.409 18.211 20.717 1.00 97.94 384 LEU A N 1
ATOM 2931 C CA . LEU A 1 384 ? 25.923 18.049 19.360 1.00 97.94 384 LEU A CA 1
ATOM 2932 C C . LEU A 1 384 ? 24.783 17.860 18.368 1.00 97.94 384 LEU A C 1
ATOM 2934 O O . LEU A 1 384 ? 23.728 17.321 18.707 1.00 97.94 384 LEU A O 1
ATOM 2938 N N . ALA A 1 385 ? 25.025 18.276 17.132 1.00 97.75 385 ALA A N 1
ATOM 2939 C CA . ALA A 1 385 ? 24.233 17.883 15.976 1.00 97.75 385 ALA A CA 1
ATOM 2940 C C . ALA A 1 385 ? 25.086 17.015 15.048 1.00 97.75 385 ALA A C 1
ATOM 2942 O O . ALA A 1 385 ? 26.294 17.214 14.951 1.00 97.75 385 ALA A O 1
ATOM 2943 N N . TRP A 1 386 ? 24.466 16.068 14.354 1.00 97.75 386 TRP A N 1
ATOM 2944 C CA . TRP A 1 386 ? 25.126 15.208 13.381 1.00 97.75 386 TRP A CA 1
ATOM 2945 C C . TRP A 1 386 ? 24.405 15.264 12.047 1.00 97.75 386 TRP A C 1
ATOM 2947 O O . TRP A 1 386 ? 23.177 15.172 11.989 1.00 97.75 386 TRP A O 1
ATOM 2957 N N . LEU A 1 387 ? 25.197 15.367 10.985 1.00 96.69 387 LEU A N 1
ATOM 2958 C CA . LEU A 1 387 ? 24.755 15.274 9.604 1.00 96.69 387 LEU A CA 1
ATOM 2959 C C . LEU A 1 387 ? 25.426 14.065 8.961 1.00 96.69 387 LEU A C 1
ATOM 2961 O O . LEU A 1 387 ? 26.656 13.998 8.904 1.00 96.69 387 LEU A O 1
ATOM 2965 N N . LEU A 1 388 ? 24.617 13.125 8.486 1.00 94.94 388 LEU A N 1
ATOM 2966 C CA . LEU A 1 388 ? 25.050 12.040 7.617 1.00 94.94 388 LEU A CA 1
ATOM 2967 C C . LEU A 1 388 ? 24.612 12.378 6.190 1.00 94.94 388 LEU A C 1
ATOM 2969 O O . LEU A 1 388 ? 23.415 12.449 5.916 1.00 94.94 388 LEU A O 1
ATOM 2973 N N . THR A 1 389 ? 25.577 12.629 5.313 1.00 93.44 389 THR A N 1
ATOM 2974 C CA . THR A 1 389 ? 25.369 12.998 3.902 1.00 93.44 389 THR A CA 1
ATOM 2975 C C . THR A 1 389 ? 26.592 12.579 3.086 1.00 93.44 389 THR A C 1
ATOM 2977 O O . THR A 1 389 ? 27.632 12.253 3.669 1.00 93.44 389 THR A O 1
ATOM 2980 N N . ASP A 1 390 ? 26.504 12.595 1.758 1.00 90.69 390 ASP A N 1
ATOM 2981 C CA . ASP A 1 390 ? 27.688 12.409 0.923 1.00 90.69 390 ASP A CA 1
ATOM 2982 C C . ASP A 1 390 ? 28.495 13.706 0.856 1.00 90.69 390 ASP A C 1
ATOM 2984 O O . ASP A 1 390 ? 27.955 14.793 0.680 1.00 90.69 390 ASP A O 1
ATOM 2988 N N . VAL A 1 391 ? 29.811 13.579 0.992 1.00 91.25 391 VAL A N 1
ATOM 2989 C CA . VAL A 1 391 ? 30.800 14.642 0.837 1.00 91.25 391 VAL A CA 1
ATOM 2990 C C . VAL A 1 391 ? 31.835 14.154 -0.169 1.00 91.25 391 VAL A C 1
ATOM 2992 O O . VAL A 1 391 ? 32.452 13.110 0.037 1.00 91.25 391 VAL A O 1
ATOM 2995 N N . GLU A 1 392 ? 32.001 14.877 -1.275 1.00 89.31 392 GLU A N 1
ATOM 2996 C CA . GLU A 1 392 ? 32.874 14.497 -2.396 1.00 89.31 392 GLU A CA 1
ATOM 2997 C C . GLU A 1 392 ? 32.521 13.099 -2.952 1.00 89.31 392 GLU A C 1
ATOM 2999 O O . GLU A 1 392 ? 33.388 12.282 -3.281 1.00 89.31 392 GLU A O 1
ATOM 3004 N N . GLY A 1 393 ? 31.216 12.796 -3.002 1.00 83.38 393 GLY A N 1
ATOM 3005 C CA . GLY A 1 393 ? 30.680 11.507 -3.450 1.00 83.38 393 GLY A CA 1
ATOM 3006 C C . GLY A 1 393 ? 30.969 10.335 -2.503 1.00 83.38 393 GLY A C 1
ATOM 3007 O O . GLY A 1 393 ? 31.007 9.182 -2.944 1.00 83.38 393 GLY A O 1
ATOM 3008 N N . ARG A 1 394 ? 31.246 10.607 -1.220 1.00 87.75 394 ARG A N 1
ATOM 3009 C CA . ARG A 1 394 ? 31.458 9.585 -0.185 1.00 87.75 394 ARG A CA 1
ATOM 3010 C C . ARG A 1 394 ? 30.604 9.867 1.053 1.00 87.75 394 ARG A C 1
ATOM 3012 O O . ARG A 1 394 ? 30.650 10.992 1.543 1.00 87.75 394 ARG A O 1
ATOM 3019 N N . PRO A 1 395 ? 29.927 8.868 1.637 1.00 89.38 395 PRO A N 1
ATOM 3020 C CA . PRO A 1 395 ? 29.152 9.062 2.853 1.00 89.38 395 PRO A CA 1
ATOM 3021 C C . PRO A 1 395 ? 30.052 9.503 3.994 1.00 89.38 395 PRO A C 1
ATOM 3023 O O . PRO A 1 395 ? 31.096 8.900 4.264 1.00 89.38 395 PRO A O 1
ATOM 3026 N N . SER A 1 396 ? 29.635 10.550 4.688 1.00 94.00 396 SER A N 1
ATOM 3027 C CA . SER A 1 396 ? 30.368 11.107 5.808 1.00 94.00 396 SER A CA 1
ATOM 3028 C C . SER A 1 396 ? 29.426 11.489 6.938 1.00 94.00 396 SER A C 1
ATOM 3030 O O . SER A 1 396 ? 28.380 12.100 6.725 1.00 94.00 396 SER A O 1
ATOM 3032 N N . LEU A 1 397 ? 29.829 11.145 8.161 1.00 96.56 397 LEU A N 1
ATOM 3033 C CA . LEU A 1 397 ? 29.183 11.595 9.384 1.00 96.56 397 LEU A CA 1
ATOM 3034 C C . LEU A 1 397 ? 29.962 12.794 9.933 1.00 96.56 397 LEU A C 1
ATOM 3036 O O . LEU A 1 397 ? 31.109 12.653 10.367 1.00 96.56 397 LEU A O 1
ATOM 3040 N N . THR A 1 398 ? 29.341 13.971 9.916 1.00 97.75 398 THR A N 1
ATOM 3041 C CA . THR A 1 398 ? 29.915 15.212 10.456 1.00 97.75 398 THR A CA 1
ATOM 3042 C C . THR A 1 398 ? 29.190 15.603 11.738 1.00 97.75 398 THR A C 1
ATOM 3044 O O . THR A 1 398 ? 27.964 15.689 11.745 1.00 97.75 398 THR A O 1
ATOM 3047 N N . ALA A 1 399 ? 29.939 15.854 12.811 1.00 98.19 399 ALA A N 1
ATOM 3048 C CA . ALA A 1 399 ? 29.423 16.378 14.068 1.00 98.19 399 ALA A CA 1
ATOM 3049 C C . ALA A 1 399 ? 29.658 17.885 14.172 1.00 98.19 399 ALA A C 1
ATOM 3051 O O . ALA A 1 399 ? 30.727 18.385 13.816 1.00 98.19 399 ALA A O 1
ATOM 3052 N N . PHE A 1 400 ? 28.681 18.590 14.725 1.00 98.06 400 PHE A N 1
ATOM 3053 C CA . PHE A 1 400 ? 28.684 20.033 14.904 1.00 98.06 400 PHE A CA 1
ATOM 3054 C C . PHE A 1 400 ? 28.441 20.374 16.368 1.00 98.06 400 PHE A C 1
ATOM 3056 O O . PHE A 1 400 ? 27.547 19.805 17.000 1.00 98.06 400 PHE A O 1
ATOM 3063 N N . CYS A 1 401 ? 29.216 21.317 16.896 1.00 97.38 401 CYS A N 1
ATOM 3064 C CA . CYS A 1 401 ? 29.076 21.817 18.255 1.00 97.38 401 CYS A CA 1
ATOM 3065 C C . CYS A 1 401 ? 28.816 23.333 18.249 1.00 97.38 401 CYS A C 1
ATOM 3067 O O . CYS A 1 401 ? 29.424 24.067 17.467 1.00 97.38 401 CYS A O 1
ATOM 3069 N N . PRO A 1 402 ? 27.913 23.833 19.106 1.00 96.19 402 PRO A N 1
ATOM 3070 C CA . PRO A 1 402 ? 27.722 25.266 19.270 1.00 96.19 402 PRO A CA 1
ATOM 3071 C C . PRO A 1 402 ? 28.876 25.861 20.088 1.00 96.19 402 PRO A C 1
ATOM 3073 O O . PRO A 1 402 ? 29.178 25.392 21.189 1.00 96.19 402 PRO A O 1
ATOM 3076 N N . THR A 1 403 ? 29.503 26.920 19.578 1.00 95.44 403 THR A N 1
ATOM 3077 C CA . THR A 1 403 ? 30.561 27.679 20.262 1.00 95.44 403 THR A CA 1
ATOM 3078 C C . THR A 1 403 ? 30.132 29.130 20.485 1.00 95.44 403 THR A C 1
ATOM 3080 O O . THR A 1 403 ? 29.049 29.565 20.095 1.00 95.44 403 THR A O 1
ATOM 3083 N N . SER A 1 404 ? 30.984 29.931 21.130 1.00 92.50 404 SER A N 1
ATOM 3084 C CA . SER A 1 404 ? 30.733 31.371 21.276 1.00 92.50 404 SER A CA 1
ATOM 3085 C C . SER A 1 404 ? 30.783 32.140 19.949 1.00 92.50 404 SER A C 1
ATOM 3087 O O . SER A 1 404 ? 30.326 33.283 19.905 1.00 92.50 404 SER A O 1
ATOM 3089 N N . LYS A 1 405 ? 31.332 31.540 18.884 1.00 92.75 405 LYS A N 1
ATOM 3090 C CA . LYS A 1 405 ? 31.415 32.118 17.535 1.00 92.75 405 LYS A CA 1
ATOM 3091 C C . LYS A 1 405 ? 30.298 31.635 16.602 1.00 92.75 405 LYS A C 1
ATOM 3093 O O . LYS A 1 405 ? 30.277 32.051 15.448 1.00 92.75 405 LYS A O 1
ATOM 3098 N N . GLY A 1 406 ? 29.385 30.809 17.110 1.00 93.12 406 GLY A N 1
ATOM 3099 C CA . GLY A 1 406 ? 28.365 30.107 16.336 1.00 93.12 406 GLY A CA 1
ATOM 3100 C C . GLY A 1 406 ? 28.682 28.619 16.220 1.00 93.12 406 GLY A C 1
ATOM 3101 O O . GLY A 1 406 ? 29.482 28.079 16.985 1.00 93.12 406 GLY A O 1
ATOM 3102 N N . LEU A 1 407 ? 28.034 27.947 15.280 1.00 96.38 407 LEU A N 1
ATOM 3103 C CA . LEU A 1 407 ? 28.228 26.523 15.033 1.00 96.38 407 LEU A CA 1
ATOM 3104 C C . LEU A 1 407 ? 29.597 26.220 14.390 1.00 96.38 407 LEU A C 1
ATOM 3106 O O . LEU A 1 407 ? 29.974 26.834 13.393 1.00 96.38 407 LEU A O 1
ATOM 3110 N N . GLU A 1 408 ? 30.323 25.233 14.921 1.00 96.81 408 GLU A N 1
ATOM 3111 C CA . GLU A 1 408 ? 31.602 24.749 14.379 1.00 96.81 408 GLU A CA 1
ATOM 3112 C C . GLU A 1 408 ? 31.566 23.226 14.156 1.00 96.81 408 GLU A C 1
ATOM 3114 O O . GLU A 1 408 ? 30.797 22.505 14.794 1.00 96.81 408 GLU A O 1
ATOM 3119 N N . ILE A 1 409 ? 32.403 22.715 13.245 1.00 97.56 409 ILE A N 1
ATOM 3120 C CA . ILE A 1 409 ? 32.577 21.267 13.045 1.00 97.56 409 ILE A CA 1
ATOM 3121 C C . ILE A 1 409 ? 33.427 20.717 14.195 1.00 97.56 409 ILE A C 1
ATOM 3123 O O . ILE A 1 409 ? 34.593 21.080 14.330 1.00 97.56 409 ILE A O 1
ATOM 3127 N N . ALA A 1 410 ? 32.862 19.808 14.990 1.00 97.50 410 ALA A N 1
ATOM 3128 C CA . ALA A 1 410 ? 33.576 19.126 16.067 1.00 97.50 410 ALA A CA 1
ATOM 3129 C C . ALA A 1 410 ? 34.504 18.033 15.516 1.00 97.50 410 ALA A C 1
ATOM 3131 O O . ALA A 1 410 ? 35.672 17.945 15.890 1.00 97.50 410 ALA A O 1
ATOM 3132 N N . TRP A 1 411 ? 33.984 17.207 14.605 1.00 97.75 411 TRP A N 1
ATOM 3133 C CA . TRP A 1 411 ? 34.738 16.173 13.897 1.00 97.75 411 TRP A CA 1
ATOM 3134 C C . TRP A 1 411 ? 33.979 15.694 12.655 1.00 97.75 411 TRP A C 1
ATOM 3136 O O . TRP A 1 411 ? 32.778 15.921 12.504 1.00 97.75 411 TRP A O 1
ATOM 3146 N N . ARG A 1 412 ? 34.690 15.001 11.762 1.00 96.75 412 ARG A N 1
ATOM 3147 C CA . ARG A 1 412 ? 34.137 14.344 10.574 1.00 96.75 412 ARG A CA 1
ATOM 3148 C C . ARG A 1 412 ? 34.798 12.982 10.392 1.00 96.75 412 ARG A C 1
ATOM 3150 O O . ARG A 1 412 ? 36.019 12.886 10.491 1.00 96.75 412 ARG A O 1
ATOM 3157 N N . VAL A 1 413 ? 34.003 11.955 10.104 1.00 96.25 413 VAL A N 1
ATOM 3158 C CA . VAL A 1 413 ? 34.485 10.601 9.783 1.00 96.25 413 VAL A CA 1
ATOM 3159 C C . VAL A 1 413 ? 33.807 10.061 8.525 1.00 96.25 413 VAL A C 1
ATOM 3161 O O . VAL A 1 413 ? 32.720 10.512 8.151 1.00 96.25 413 VAL A O 1
ATOM 3164 N N . GLY A 1 414 ? 34.459 9.110 7.855 1.00 93.00 414 GLY A N 1
ATOM 3165 C CA . GLY A 1 414 ? 33.831 8.326 6.792 1.00 93.00 414 GLY A CA 1
ATOM 3166 C C . GLY A 1 414 ? 32.715 7.444 7.355 1.00 93.00 414 GLY A C 1
ATOM 3167 O O . GLY A 1 414 ? 32.784 6.997 8.501 1.00 93.00 414 GLY A O 1
ATOM 3168 N N . ALA A 1 415 ? 31.676 7.219 6.560 1.00 91.19 415 ALA A N 1
ATOM 3169 C CA . ALA A 1 415 ? 30.564 6.342 6.895 1.00 91.19 415 ALA A CA 1
ATOM 3170 C C . ALA A 1 415 ? 30.258 5.395 5.726 1.00 91.19 415 ALA A C 1
ATOM 3172 O O . ALA A 1 415 ? 30.814 5.511 4.633 1.00 91.19 415 ALA A O 1
ATOM 3173 N N . SER A 1 416 ? 29.361 4.442 5.955 1.00 86.00 416 SER A N 1
ATOM 3174 C CA . SER A 1 416 ? 28.835 3.587 4.897 1.00 86.00 416 SER A CA 1
ATOM 3175 C C . SER A 1 416 ? 27.598 4.215 4.258 1.00 86.00 416 SER A C 1
ATOM 3177 O O . SER A 1 416 ? 26.829 4.886 4.941 1.00 86.00 416 SER A O 1
ATOM 3179 N N . HIS A 1 417 ? 27.326 3.920 2.981 1.00 79.62 417 HIS A N 1
ATOM 3180 C CA . HIS A 1 417 ? 26.099 4.371 2.289 1.00 79.62 417 HIS A CA 1
ATOM 3181 C C . HIS A 1 417 ? 24.811 3.818 2.928 1.00 79.62 417 HIS A C 1
ATOM 3183 O O . HIS A 1 417 ? 23.709 4.274 2.643 1.00 79.62 417 HIS A O 1
ATOM 3189 N N . VAL A 1 418 ? 24.953 2.798 3.773 1.00 81.19 418 VAL A N 1
ATOM 3190 C CA . VAL A 1 418 ? 23.862 2.131 4.492 1.00 81.19 418 VAL A CA 1
ATOM 3191 C C . VAL A 1 418 ? 23.874 2.440 5.988 1.00 81.19 418 VAL A C 1
ATOM 3193 O O . VAL A 1 418 ? 23.139 1.814 6.750 1.00 81.19 418 VAL A O 1
ATOM 3196 N N . THR A 1 419 ? 24.727 3.367 6.432 1.00 90.00 419 THR A N 1
ATOM 3197 C CA . THR A 1 419 ? 24.676 3.871 7.803 1.00 90.00 419 THR A CA 1
ATOM 3198 C C . THR A 1 419 ? 23.354 4.614 8.001 1.00 90.00 419 THR A C 1
ATOM 3200 O O . THR A 1 419 ? 22.931 5.391 7.150 1.00 90.00 419 THR A O 1
ATOM 3203 N N . ALA A 1 420 ? 22.699 4.386 9.134 1.00 92.00 420 ALA A N 1
ATOM 3204 C CA . ALA A 1 420 ? 21.504 5.114 9.539 1.00 92.00 420 ALA A CA 1
ATOM 3205 C C . ALA A 1 420 ? 21.694 5.703 10.938 1.00 92.00 420 ALA A C 1
ATOM 3207 O O . ALA A 1 420 ? 22.377 5.117 11.783 1.00 92.00 420 ALA A O 1
ATOM 3208 N N . LEU A 1 421 ? 21.072 6.854 11.191 1.00 94.44 421 LEU A N 1
ATOM 3209 C CA . LEU A 1 421 ? 21.025 7.460 12.517 1.00 94.44 421 LEU A CA 1
ATOM 3210 C C . LEU A 1 421 ? 19.731 7.051 13.222 1.00 94.44 421 LEU A C 1
ATOM 3212 O O . LEU A 1 421 ? 18.647 7.172 12.655 1.00 94.44 421 LEU A O 1
ATOM 3216 N N . ALA A 1 422 ? 19.848 6.594 14.466 1.00 94.44 422 ALA A N 1
ATOM 3217 C CA . ALA A 1 422 ? 18.713 6.360 15.353 1.00 94.44 422 ALA A CA 1
ATOM 3218 C C . ALA A 1 422 ? 18.811 7.282 16.565 1.00 94.44 422 ALA A C 1
ATOM 3220 O O . ALA A 1 422 ? 19.901 7.543 17.076 1.00 94.44 422 ALA A O 1
ATOM 3221 N N . ARG A 1 423 ? 17.664 7.752 17.044 1.00 94.38 423 ARG A N 1
ATOM 3222 C CA . ARG A 1 423 ? 17.559 8.630 18.212 1.00 94.38 423 ARG A CA 1
ATOM 3223 C C . ARG A 1 423 ? 16.359 8.249 19.062 1.00 94.38 423 ARG A C 1
ATOM 3225 O O . ARG A 1 423 ? 15.414 7.651 18.544 1.00 94.38 423 ARG A O 1
ATOM 3232 N N . ASP A 1 424 ? 16.396 8.595 20.343 1.00 93.31 424 ASP A N 1
ATOM 3233 C CA . ASP A 1 424 ? 15.210 8.511 21.197 1.00 93.31 424 ASP A CA 1
ATOM 3234 C C . ASP A 1 424 ? 14.251 9.676 20.905 1.00 93.31 424 ASP A C 1
ATOM 3236 O O . ASP A 1 424 ? 14.625 10.679 20.289 1.00 93.31 424 ASP A O 1
ATOM 3240 N N . SER A 1 425 ? 13.005 9.552 21.363 1.00 87.06 425 SER A N 1
ATOM 3241 C CA . SER A 1 425 ? 11.938 10.534 21.123 1.00 87.06 425 SER A CA 1
ATOM 3242 C C . SER A 1 425 ? 12.248 11.939 21.660 1.00 87.06 425 SER A C 1
ATOM 3244 O O . SER A 1 425 ? 11.726 12.924 21.136 1.00 87.06 425 SER A O 1
ATOM 3246 N N . ARG A 1 426 ? 13.123 12.059 22.669 1.00 89.31 426 ARG A N 1
ATOM 3247 C CA . ARG A 1 426 ? 13.561 13.338 23.245 1.00 89.31 426 ARG A CA 1
ATOM 3248 C C . ARG A 1 426 ? 14.896 13.822 22.692 1.00 89.31 426 ARG A C 1
ATOM 3250 O O . ARG A 1 426 ? 15.378 14.866 23.135 1.00 89.31 426 ARG A O 1
ATOM 3257 N N . SER A 1 427 ? 15.489 13.100 21.739 1.00 92.81 427 SER A N 1
ATOM 3258 C CA . SER A 1 427 ? 16.804 13.407 21.173 1.00 92.81 427 SER A CA 1
ATOM 3259 C C . SER A 1 427 ? 17.865 13.624 22.260 1.00 92.81 427 SER A C 1
ATOM 3261 O O . SER A 1 427 ? 18.593 14.619 22.258 1.00 92.81 427 SER A O 1
ATOM 3263 N N . ARG A 1 428 ? 17.926 12.729 23.249 1.00 93.00 428 ARG A N 1
ATOM 3264 C CA . ARG A 1 428 ? 18.970 12.730 24.286 1.00 93.00 428 ARG A CA 1
ATOM 3265 C C . ARG A 1 428 ? 20.180 11.925 23.848 1.00 93.00 428 ARG A C 1
ATOM 3267 O O . ARG A 1 428 ? 21.312 12.344 24.051 1.00 93.00 428 ARG A O 1
ATOM 3274 N N . ARG A 1 429 ? 19.954 10.808 23.174 1.00 94.94 429 ARG A N 1
ATOM 3275 C CA . ARG A 1 429 ? 20.965 9.912 22.632 1.00 94.94 429 ARG A CA 1
ATOM 3276 C C . ARG A 1 429 ? 20.758 9.746 21.139 1.00 94.94 429 ARG A C 1
ATOM 3278 O O . ARG A 1 429 ? 19.636 9.613 20.654 1.00 94.94 429 ARG A O 1
ATOM 3285 N N . VAL A 1 430 ? 21.874 9.708 20.426 1.00 96.38 430 VAL A N 1
ATOM 3286 C CA . VAL A 1 430 ? 21.922 9.375 19.007 1.00 96.38 430 VAL A CA 1
ATOM 3287 C C . VAL A 1 430 ? 22.942 8.263 18.829 1.00 96.38 430 VAL A C 1
ATOM 3289 O O . VAL A 1 430 ? 24.027 8.297 19.412 1.00 96.38 430 VAL A O 1
ATOM 3292 N N . ILE A 1 431 ? 22.588 7.260 18.036 1.00 96.75 431 ILE A N 1
ATOM 3293 C CA . ILE A 1 431 ? 23.499 6.197 17.626 1.00 96.75 431 ILE A CA 1
ATOM 3294 C C . ILE A 1 431 ? 23.593 6.167 16.101 1.00 96.75 431 ILE A C 1
ATOM 3296 O O . ILE A 1 431 ? 22.611 6.436 15.407 1.00 96.75 431 ILE A O 1
ATOM 3300 N N . ALA A 1 432 ? 24.765 5.816 15.583 1.00 95.38 432 ALA A N 1
ATOM 3301 C CA . ALA A 1 432 ? 24.935 5.409 14.197 1.00 95.38 432 ALA A CA 1
ATOM 3302 C C . ALA A 1 432 ? 24.884 3.885 14.126 1.00 95.38 432 ALA A C 1
ATOM 3304 O O . ALA A 1 432 ? 25.536 3.199 14.916 1.00 95.38 432 ALA A O 1
ATOM 3305 N N . VAL A 1 433 ? 24.122 3.355 13.177 1.00 93.38 433 VAL A N 1
ATOM 3306 C CA . VAL A 1 433 ? 23.994 1.916 12.972 1.00 93.38 433 VAL A CA 1
ATOM 3307 C C . VAL A 1 433 ? 24.384 1.576 11.546 1.00 93.38 433 VAL A C 1
ATOM 3309 O O . VAL A 1 433 ? 23.870 2.172 10.603 1.00 93.38 433 VAL A O 1
ATOM 3312 N N . THR A 1 434 ? 25.315 0.639 11.391 1.00 89.81 434 THR A N 1
ATOM 3313 C CA . THR A 1 434 ? 25.908 0.283 10.100 1.00 89.81 434 THR A CA 1
ATOM 3314 C C . THR A 1 434 ? 25.944 -1.235 9.938 1.00 89.81 434 THR A C 1
ATOM 3316 O O . THR A 1 434 ? 26.453 -1.926 10.820 1.00 89.81 434 THR A O 1
ATOM 3319 N N . PRO A 1 435 ? 25.433 -1.788 8.827 1.00 84.69 435 PRO A N 1
ATOM 3320 C CA . PRO A 1 435 ? 25.676 -3.175 8.457 1.00 84.69 435 PRO A CA 1
ATOM 3321 C C . PRO A 1 435 ? 27.170 -3.515 8.413 1.00 84.69 435 PRO A C 1
ATOM 3323 O O . PRO A 1 435 ? 27.964 -2.800 7.806 1.00 84.69 435 PRO A O 1
ATOM 3326 N N . SER A 1 436 ? 27.546 -4.639 9.011 1.00 82.38 436 SER A N 1
ATOM 3327 C CA . SER A 1 436 ? 28.929 -5.117 9.085 1.00 82.38 436 SER A CA 1
ATOM 3328 C C . SER A 1 436 ? 29.031 -6.581 8.680 1.00 82.38 436 SER A C 1
ATOM 3330 O O . SER A 1 436 ? 28.019 -7.248 8.467 1.00 82.38 436 SER A O 1
ATOM 3332 N N . ALA A 1 437 ? 30.250 -7.115 8.550 1.00 73.12 437 ALA A N 1
ATOM 3333 C CA . ALA A 1 437 ? 30.448 -8.521 8.185 1.00 73.12 437 ALA A CA 1
ATOM 3334 C C . ALA A 1 437 ? 29.844 -9.499 9.212 1.00 73.12 437 ALA A C 1
ATOM 3336 O O . ALA A 1 437 ? 29.420 -10.586 8.825 1.00 73.12 437 ALA A O 1
ATOM 3337 N N . THR A 1 438 ? 29.769 -9.095 10.482 1.00 75.00 438 THR A N 1
ATOM 3338 C CA . THR A 1 438 ? 29.181 -9.846 11.605 1.00 75.00 438 THR A CA 1
ATOM 3339 C C . THR A 1 438 ? 27.713 -9.487 11.859 1.00 75.00 438 THR A C 1
ATOM 3341 O O . THR A 1 438 ? 27.065 -10.078 12.728 1.00 75.00 438 THR A O 1
ATOM 3344 N N . GLY A 1 439 ? 27.165 -8.539 11.094 1.00 82.00 439 GLY A N 1
ATOM 3345 C CA . GLY A 1 439 ? 25.765 -8.155 11.127 1.00 82.00 439 GLY A CA 1
ATOM 3346 C C . GLY A 1 439 ? 25.544 -6.664 11.243 1.00 82.00 439 GLY A C 1
ATOM 3347 O O . GLY A 1 439 ? 25.327 -6.005 10.231 1.00 82.00 439 GLY A O 1
ATOM 3348 N N . LEU A 1 440 ? 25.555 -6.147 12.468 1.00 86.81 440 LEU A N 1
ATOM 3349 C CA . LEU A 1 440 ? 25.331 -4.737 12.757 1.00 86.81 440 LEU A CA 1
ATOM 3350 C C . LEU A 1 440 ? 26.394 -4.219 13.709 1.00 86.81 440 LEU A C 1
ATOM 3352 O O . LEU A 1 440 ? 26.546 -4.750 14.808 1.00 86.81 440 LEU A O 1
ATOM 3356 N N . ASP A 1 441 ? 27.023 -3.122 13.313 1.00 89.00 441 ASP A N 1
ATOM 3357 C CA . ASP A 1 441 ? 27.846 -2.306 14.185 1.00 89.00 441 ASP A CA 1
ATOM 3358 C C . ASP A 1 441 ? 27.034 -1.088 14.622 1.00 89.00 441 ASP A C 1
ATOM 3360 O O . ASP A 1 441 ? 26.395 -0.406 13.815 1.00 89.00 441 ASP A O 1
ATOM 3364 N N . ILE A 1 442 ? 27.030 -0.838 15.926 1.00 92.12 442 ILE A N 1
ATOM 3365 C CA . ILE A 1 442 ? 26.304 0.260 16.559 1.00 92.12 442 ILE A CA 1
ATOM 3366 C C . ILE A 1 442 ? 27.334 1.120 17.282 1.00 92.12 442 ILE A C 1
ATOM 3368 O O . ILE A 1 442 ? 28.065 0.632 18.143 1.00 92.12 442 ILE A O 1
ATOM 3372 N N . ALA A 1 443 ? 27.366 2.406 16.954 1.00 94.69 443 ALA A N 1
ATOM 3373 C CA . ALA A 1 443 ? 28.223 3.382 17.603 1.00 94.69 443 ALA A CA 1
ATOM 3374 C C . ALA A 1 443 ? 27.369 4.439 18.305 1.00 94.69 443 ALA A C 1
ATOM 3376 O O . ALA A 1 443 ? 26.586 5.141 17.664 1.00 94.69 443 ALA A O 1
ATOM 3377 N N . VAL A 1 444 ? 27.533 4.572 19.623 1.00 95.25 444 VAL A N 1
ATOM 3378 C CA . VAL A 1 444 ? 26.945 5.687 20.377 1.00 95.25 444 VAL A CA 1
ATOM 3379 C C . VAL A 1 444 ? 27.698 6.961 20.013 1.00 95.25 444 VAL A C 1
ATOM 3381 O O . VAL A 1 444 ? 28.915 7.019 20.182 1.00 95.25 444 VAL A O 1
ATOM 3384 N N . LEU A 1 445 ? 26.987 7.963 19.498 1.00 96.94 445 LEU A N 1
ATOM 3385 C CA . LEU A 1 445 ? 27.603 9.208 19.052 1.00 96.94 445 LEU A CA 1
ATOM 3386 C C . LEU A 1 445 ? 27.828 10.147 20.235 1.00 96.94 445 LEU A C 1
ATOM 3388 O O . LEU A 1 445 ? 26.932 10.346 21.053 1.00 96.94 445 LEU A O 1
ATOM 3392 N N . ARG A 1 446 ? 29.038 10.704 20.315 1.00 96.31 446 ARG A N 1
ATOM 3393 C CA . ARG A 1 446 ? 29.510 11.577 21.400 1.00 96.31 446 ARG A CA 1
ATOM 3394 C C . ARG A 1 446 ? 30.378 12.708 20.836 1.00 96.31 446 ARG A C 1
ATOM 3396 O O . ARG A 1 446 ? 30.457 12.900 19.622 1.00 96.31 446 ARG A O 1
ATOM 3403 N N . ASP A 1 447 ? 31.060 13.434 21.713 1.00 95.06 447 ASP A N 1
ATOM 3404 C CA . ASP A 1 447 ? 32.047 14.475 21.388 1.00 95.06 447 ASP A CA 1
ATOM 3405 C C . ASP A 1 447 ? 33.316 13.974 20.680 1.00 95.06 447 ASP A C 1
ATOM 3407 O O . ASP A 1 447 ? 34.056 14.771 20.105 1.00 95.06 447 ASP A O 1
ATOM 3411 N N . SER A 1 448 ? 33.536 12.662 20.653 1.00 96.25 448 SER A N 1
ATOM 3412 C CA . SER A 1 448 ? 34.647 12.010 19.965 1.00 96.25 448 SER A CA 1
ATOM 3413 C C . SER A 1 448 ? 34.175 11.229 18.732 1.00 96.25 448 SER A C 1
ATOM 3415 O O . SER A 1 448 ? 33.071 10.675 18.734 1.00 96.25 448 SER A O 1
ATOM 3417 N N . PRO A 1 449 ? 34.999 11.171 17.666 1.00 96.44 449 PRO A N 1
ATOM 3418 C CA . PRO A 1 449 ? 34.651 10.456 16.446 1.00 96.44 449 PRO A CA 1
ATOM 3419 C C . PRO A 1 449 ? 34.466 8.953 16.724 1.00 96.44 449 PRO A C 1
ATOM 3421 O O . PRO A 1 449 ? 35.362 8.326 17.298 1.00 96.44 449 PRO A O 1
ATOM 3424 N N . PRO A 1 450 ? 33.336 8.349 16.315 1.00 95.31 450 PRO A N 1
ATOM 3425 C CA . PRO A 1 450 ? 33.104 6.922 16.486 1.00 95.31 450 PRO A CA 1
ATOM 3426 C C . PRO A 1 450 ? 33.964 6.093 15.524 1.00 95.31 450 PRO A C 1
ATOM 3428 O O . PRO A 1 450 ? 34.281 6.521 14.415 1.00 95.31 450 PRO A O 1
ATOM 3431 N N . ALA A 1 451 ? 34.262 4.852 15.912 1.00 90.44 451 ALA A N 1
ATOM 3432 C CA . ALA A 1 451 ? 34.774 3.850 14.984 1.00 90.44 451 ALA A CA 1
ATOM 3433 C C . ALA A 1 451 ? 33.603 3.277 14.173 1.00 90.44 451 ALA A C 1
ATOM 3435 O O . ALA A 1 451 ? 32.934 2.343 14.611 1.00 90.44 451 ALA A O 1
ATOM 3436 N N . ILE A 1 452 ? 33.337 3.865 13.008 1.00 86.69 452 ILE A N 1
ATOM 3437 C CA . ILE A 1 452 ? 32.401 3.311 12.028 1.00 86.69 452 ILE A CA 1
ATOM 3438 C C . ILE A 1 452 ? 33.251 2.580 10.990 1.00 86.69 452 ILE A C 1
ATOM 3440 O O . ILE A 1 452 ? 34.110 3.212 10.372 1.00 86.69 452 ILE A O 1
ATOM 3444 N N . PRO A 1 453 ? 33.077 1.264 10.803 1.00 80.44 453 PRO A N 1
ATOM 3445 C CA . PRO A 1 453 ? 33.808 0.571 9.765 1.00 80.44 453 PRO A CA 1
ATOM 3446 C C . PRO A 1 453 ? 33.383 1.128 8.416 1.00 80.44 453 PRO A C 1
ATOM 3448 O O . PRO A 1 453 ? 32.194 1.153 8.085 1.00 80.44 453 PRO A O 1
ATOM 3451 N N . GLU A 1 454 ? 34.367 1.521 7.614 1.00 71.44 454 GLU A N 1
ATOM 3452 C CA . GLU A 1 454 ? 34.155 1.667 6.184 1.00 71.44 454 GLU A CA 1
ATOM 3453 C C . GLU A 1 454 ? 33.775 0.284 5.658 1.00 71.44 454 GLU A C 1
ATOM 3455 O O . GLU A 1 454 ? 34.605 -0.619 5.533 1.00 71.44 454 GLU A O 1
ATOM 3460 N N . THR A 1 455 ? 32.485 0.068 5.420 1.00 65.75 455 THR A N 1
ATOM 3461 C CA . THR A 1 455 ? 32.063 -1.148 4.739 1.00 65.75 455 THR A CA 1
ATOM 3462 C C . THR A 1 455 ? 32.598 -1.045 3.310 1.00 65.75 455 THR A C 1
ATOM 3464 O O . THR A 1 455 ? 32.451 0.021 2.701 1.00 65.75 455 THR A O 1
ATOM 3467 N N . PRO A 1 456 ? 33.212 -2.111 2.750 1.00 59.06 456 PRO A N 1
ATOM 3468 C CA . PRO A 1 456 ? 33.577 -2.132 1.338 1.00 59.06 456 PRO A CA 1
ATOM 3469 C C . PRO A 1 456 ? 32.359 -1.674 0.562 1.00 59.06 456 PRO A C 1
ATOM 3471 O O . PRO A 1 456 ? 31.275 -2.175 0.883 1.00 59.06 456 PRO A O 1
ATOM 3474 N N . ARG A 1 457 ? 32.532 -0.714 -0.369 1.00 58.38 457 ARG A N 1
ATOM 3475 C CA . ARG A 1 457 ? 31.445 -0.137 -1.177 1.00 58.38 457 ARG A CA 1
ATOM 3476 C C . ARG A 1 457 ? 30.443 -1.241 -1.435 1.00 58.38 457 ARG A C 1
ATOM 3478 O O . ARG A 1 457 ? 30.752 -2.194 -2.158 1.00 58.38 457 ARG A O 1
ATOM 3485 N N . LEU A 1 458 ? 29.308 -1.185 -0.726 1.00 55.47 458 LEU A N 1
ATOM 3486 C CA . LEU A 1 458 ? 28.267 -2.174 -0.905 1.00 55.47 458 LEU A CA 1
ATOM 3487 C C . LEU A 1 458 ? 27.801 -1.873 -2.290 1.00 55.47 458 LEU A C 1
ATOM 3489 O O . LEU A 1 458 ? 27.090 -0.903 -2.530 1.00 55.47 458 LEU A O 1
ATOM 3493 N N . HIS A 1 459 ? 28.333 -2.659 -3.203 1.00 53.91 459 HIS A N 1
ATOM 3494 C CA . HIS A 1 459 ? 28.151 -2.348 -4.574 1.00 53.91 459 HIS A CA 1
ATOM 3495 C C . HIS A 1 459 ? 26.598 -2.380 -4.818 1.00 53.91 459 HIS A C 1
ATOM 3497 O O . HIS A 1 459 ? 25.972 -1.477 -5.357 1.00 53.91 459 HIS A O 1
ATOM 3503 N N . LEU A 1 460 ? 25.884 -3.273 -4.156 1.00 54.03 460 LEU A N 1
ATOM 3504 C CA . LEU A 1 460 ? 24.424 -3.296 -4.118 1.00 54.03 460 LEU A CA 1
ATOM 3505 C C . LEU A 1 460 ? 23.712 -2.044 -3.509 1.00 54.03 460 LEU A C 1
ATOM 3507 O O . LEU A 1 460 ? 22.523 -2.135 -3.223 1.00 54.03 460 LEU A O 1
ATOM 3511 N N . GLY A 1 461 ? 24.370 -0.906 -3.273 1.00 44.19 461 GLY A N 1
ATOM 3512 C CA . GLY A 1 461 ? 23.938 0.193 -2.401 1.00 44.19 461 GLY A CA 1
ATOM 3513 C C . GLY A 1 461 ? 23.365 1.468 -3.032 1.00 44.19 461 GLY A C 1
ATOM 3514 O O . GLY A 1 461 ? 22.990 2.350 -2.269 1.00 44.19 461 GLY A O 1
ATOM 3515 N N . THR A 1 462 ? 23.235 1.623 -4.352 1.00 42.56 462 THR A N 1
ATOM 3516 C CA . THR A 1 462 ? 22.530 2.812 -4.870 1.00 42.56 462 THR A CA 1
ATOM 3517 C C . THR A 1 462 ? 21.024 2.601 -4.747 1.00 42.56 462 THR A C 1
ATOM 3519 O O . THR A 1 462 ? 20.490 1.594 -5.221 1.00 42.56 462 THR A O 1
ATOM 3522 N N . GLY A 1 463 ? 20.336 3.540 -4.093 1.00 42.38 463 GLY A N 1
ATOM 3523 C CA . GLY A 1 463 ? 18.879 3.601 -3.914 1.00 42.38 463 GLY A CA 1
ATOM 3524 C C . GLY A 1 463 ? 18.069 3.718 -5.211 1.00 42.38 463 GLY A C 1
ATOM 3525 O O . GLY A 1 463 ? 16.941 4.197 -5.190 1.00 42.38 463 GLY A O 1
ATOM 3526 N N . LEU A 1 464 ? 18.621 3.269 -6.338 1.00 44.34 464 LEU A N 1
ATOM 3527 C CA . LEU A 1 464 ? 17.889 3.070 -7.570 1.00 44.34 464 LEU A CA 1
ATOM 3528 C C . LEU A 1 464 ? 16.896 1.923 -7.352 1.00 44.34 464 LEU A C 1
ATOM 3530 O O . LEU A 1 464 ? 17.265 0.790 -7.023 1.00 44.34 464 LEU A O 1
ATOM 3534 N N . ALA A 1 465 ? 15.617 2.251 -7.536 1.00 42.47 465 ALA A N 1
ATOM 3535 C CA . ALA A 1 465 ? 14.496 1.314 -7.514 1.00 42.47 465 ALA A CA 1
ATOM 3536 C C . ALA A 1 465 ? 14.640 0.184 -8.556 1.00 42.47 465 ALA A C 1
ATOM 3538 O O . ALA A 1 465 ? 13.971 -0.842 -8.459 1.00 42.47 465 ALA A O 1
ATOM 3539 N N . THR A 1 466 ? 15.537 0.345 -9.530 1.00 51.28 466 THR A N 1
ATOM 3540 C CA . THR A 1 466 ? 15.915 -0.656 -10.523 1.00 51.28 466 THR A CA 1
ATOM 3541 C C . THR A 1 466 ? 17.216 -1.341 -10.106 1.00 51.28 466 THR A C 1
ATOM 3543 O O . THR A 1 466 ? 18.234 -0.704 -9.834 1.00 51.28 466 THR A O 1
ATOM 3546 N N . ALA A 1 467 ? 17.213 -2.674 -10.044 1.00 53.28 467 ALA A N 1
ATOM 3547 C CA . ALA A 1 467 ? 18.471 -3.403 -9.960 1.00 53.28 467 ALA A CA 1
ATOM 3548 C C . ALA A 1 467 ? 19.267 -3.143 -11.257 1.00 53.28 467 ALA A C 1
ATOM 3550 O O . ALA A 1 467 ? 18.690 -3.299 -12.340 1.00 53.28 467 ALA A O 1
ATOM 3551 N N . PRO A 1 468 ? 20.574 -2.823 -11.182 1.00 54.84 468 PRO A N 1
ATOM 3552 C CA . PRO A 1 468 ? 21.393 -2.472 -12.352 1.00 54.84 468 PRO A CA 1
ATOM 3553 C C . PRO A 1 468 ? 21.519 -3.608 -13.387 1.00 54.84 468 PRO A C 1
ATOM 3555 O O . PRO A 1 468 ? 22.080 -3.415 -14.457 1.00 54.84 468 PRO A O 1
ATOM 3558 N N . PHE A 1 469 ? 20.984 -4.795 -13.086 1.00 60.56 469 PHE A N 1
ATOM 3559 C CA . PHE A 1 469 ? 21.045 -5.998 -13.917 1.00 60.56 469 PHE A CA 1
ATOM 3560 C C . PHE A 1 469 ? 19.836 -6.198 -14.850 1.00 60.56 469 PHE A C 1
ATOM 3562 O O . PHE A 1 469 ? 19.786 -7.184 -15.589 1.00 60.56 469 PHE A O 1
ATOM 3569 N N . THR A 1 470 ? 18.821 -5.330 -14.765 1.00 56.84 470 THR A N 1
ATOM 3570 C CA . THR A 1 470 ? 17.566 -5.476 -15.539 1.00 56.84 470 THR A CA 1
ATOM 3571 C C . THR A 1 470 ? 17.390 -4.459 -16.647 1.00 56.84 470 THR A C 1
ATOM 3573 O O . THR A 1 470 ? 16.756 -4.761 -17.650 1.00 56.84 470 THR A O 1
ATOM 3576 N N . SER A 1 471 ? 17.965 -3.276 -16.487 1.00 59.19 471 SER A N 1
ATOM 3577 C CA . SER A 1 471 ? 17.847 -2.195 -17.450 1.00 59.19 471 SER A CA 1
ATOM 3578 C C . SER A 1 471 ? 19.152 -1.435 -17.480 1.00 59.19 471 SER A C 1
ATOM 3580 O O . SER A 1 471 ? 19.690 -1.081 -16.427 1.00 59.19 471 SER A O 1
ATOM 3582 N N . CYS A 1 472 ? 19.638 -1.141 -18.677 1.00 66.25 472 CYS A N 1
ATOM 3583 C CA . CYS A 1 472 ? 20.685 -0.159 -18.805 1.00 66.25 472 CYS A CA 1
ATOM 3584 C C . CYS A 1 472 ? 20.099 1.222 -18.479 1.00 66.25 472 CYS A C 1
ATOM 3586 O O . CYS A 1 472 ? 19.251 1.717 -19.213 1.00 66.25 472 CYS A O 1
ATOM 3588 N N . ALA A 1 473 ? 20.545 1.852 -17.390 1.00 56.34 473 ALA A N 1
ATOM 3589 C CA . ALA A 1 473 ? 20.217 3.246 -17.077 1.00 56.34 473 ALA A CA 1
ATOM 3590 C C . ALA A 1 473 ? 21.100 4.221 -17.879 1.00 56.34 473 ALA A C 1
ATOM 3592 O O . ALA A 1 473 ? 21.520 5.255 -17.363 1.00 56.34 473 ALA A O 1
ATOM 3593 N N . PHE A 1 474 ? 21.461 3.862 -19.114 1.00 63.88 474 PHE A N 1
ATOM 3594 C CA . PHE A 1 474 ? 22.335 4.674 -19.946 1.00 63.88 474 PHE A CA 1
ATOM 3595 C C . PHE A 1 474 ? 21.640 5.981 -20.303 1.00 63.88 474 PHE A C 1
ATOM 3597 O O . PHE A 1 474 ? 20.797 6.052 -21.187 1.00 63.88 474 PHE A O 1
ATOM 3604 N N . GLN A 1 475 ? 22.045 7.032 -19.605 1.00 60.59 475 GLN A N 1
ATOM 3605 C CA . GLN A 1 475 ? 21.643 8.399 -19.867 1.00 60.59 475 GLN A CA 1
ATOM 3606 C C . GLN A 1 475 ? 22.723 9.089 -20.700 1.00 60.59 475 GLN A C 1
ATOM 3608 O O . GLN A 1 475 ? 23.298 10.083 -20.261 1.00 60.59 475 GLN A O 1
ATOM 3613 N N . ALA A 1 476 ? 23.004 8.629 -21.926 1.00 56.47 476 ALA A N 1
ATOM 3614 C CA . ALA A 1 476 ? 23.602 9.557 -22.896 1.00 56.47 476 ALA A CA 1
ATOM 3615 C C . ALA A 1 476 ? 22.523 10.530 -23.365 1.00 56.47 476 ALA A C 1
ATOM 3617 O O . ALA A 1 476 ? 22.114 10.530 -24.526 1.00 56.47 476 ALA A O 1
ATOM 3618 N N . ARG A 1 477 ? 22.052 11.337 -22.415 1.00 64.19 477 ARG A N 1
ATOM 3619 C CA . ARG A 1 477 ? 21.154 12.444 -22.651 1.00 64.19 477 ARG A CA 1
ATOM 3620 C C . ARG A 1 477 ? 21.953 13.464 -23.448 1.00 64.19 477 ARG A C 1
ATOM 3622 O O . ARG A 1 477 ? 22.828 14.145 -22.918 1.00 64.19 477 ARG A O 1
ATOM 3629 N N . THR A 1 478 ? 21.701 13.518 -24.750 1.00 74.75 478 THR A N 1
ATOM 3630 C CA . THR A 1 478 ? 21.975 14.747 -25.489 1.00 74.75 478 THR A CA 1
ATOM 3631 C C . THR A 1 478 ? 21.083 15.834 -24.888 1.00 74.75 478 THR A C 1
ATOM 3633 O O . THR A 1 478 ? 20.020 15.519 -24.350 1.00 74.75 478 THR A O 1
ATOM 3636 N N . ALA A 1 479 ? 21.506 17.101 -24.933 1.00 75.56 479 ALA A N 1
ATOM 3637 C CA . ALA A 1 479 ? 20.673 18.208 -24.444 1.00 75.56 479 ALA A CA 1
ATOM 3638 C C . ALA A 1 479 ? 19.256 18.140 -25.050 1.00 75.56 479 ALA A C 1
ATOM 3640 O O . ALA A 1 479 ? 18.262 18.273 -24.351 1.00 75.56 479 ALA A O 1
ATOM 3641 N N . GLU A 1 480 ? 19.181 17.754 -26.324 1.00 80.25 480 GLU A N 1
ATOM 3642 C CA . GLU A 1 480 ? 17.934 17.544 -27.050 1.00 80.25 480 GLU A CA 1
ATOM 3643 C C . GLU A 1 480 ? 17.049 16.424 -26.472 1.00 80.25 480 GLU A C 1
ATOM 3645 O O . GLU A 1 480 ? 15.836 16.594 -26.368 1.00 80.25 480 GLU A O 1
ATOM 3650 N N . ALA A 1 481 ? 17.618 15.293 -26.042 1.00 75.00 481 ALA A N 1
ATOM 3651 C CA . ALA A 1 481 ? 16.843 14.240 -25.385 1.00 75.00 481 ALA A CA 1
ATOM 3652 C C . ALA A 1 481 ? 16.278 14.696 -24.025 1.00 75.00 481 ALA A C 1
ATOM 3654 O O . ALA A 1 481 ? 15.175 14.286 -23.664 1.00 75.00 481 ALA A O 1
ATOM 3655 N N . VAL A 1 482 ? 16.998 15.551 -23.284 1.00 76.00 482 VAL A N 1
ATOM 3656 C CA . VAL A 1 482 ? 16.491 16.152 -22.033 1.00 76.00 482 VAL A CA 1
ATOM 3657 C C . VAL A 1 482 ? 15.302 17.056 -22.323 1.00 76.00 482 VAL A C 1
ATOM 3659 O O . VAL A 1 482 ? 14.238 16.854 -21.739 1.00 76.00 482 VAL A O 1
ATOM 3662 N N . ASP A 1 483 ? 15.453 17.967 -23.286 1.00 81.56 483 ASP A N 1
ATOM 3663 C CA . ASP A 1 483 ? 14.395 18.892 -23.696 1.00 81.56 483 ASP A CA 1
ATOM 3664 C C . ASP A 1 483 ? 13.131 18.134 -24.142 1.00 81.56 483 ASP A C 1
ATOM 3666 O O . ASP A 1 483 ? 12.006 18.511 -23.806 1.00 81.56 483 ASP A O 1
ATOM 3670 N N . LEU A 1 484 ? 13.298 17.016 -24.861 1.00 85.75 484 LEU A N 1
ATOM 3671 C CA . LEU A 1 484 ? 12.190 16.153 -25.277 1.00 85.75 484 LEU A CA 1
ATOM 3672 C C . LEU A 1 484 ? 11.507 15.451 -24.101 1.00 85.75 484 LEU A C 1
ATOM 3674 O O . LEU A 1 484 ? 10.284 15.328 -24.111 1.00 85.75 484 LEU A O 1
ATOM 3678 N N . VAL A 1 485 ? 12.257 14.998 -23.091 1.00 81.94 485 VAL A N 1
ATOM 3679 C CA . VAL A 1 485 ? 11.671 14.426 -21.868 1.00 81.94 485 VAL A CA 1
ATOM 3680 C C . VAL A 1 485 ? 10.876 15.496 -21.116 1.00 81.94 485 VAL A C 1
ATOM 3682 O O . VAL A 1 485 ? 9.755 15.223 -20.687 1.00 81.94 485 VAL A O 1
ATOM 3685 N N . GLU A 1 486 ? 11.387 16.721 -20.996 1.00 80.94 486 GLU A N 1
ATOM 3686 C CA . GLU A 1 486 ? 10.661 17.836 -20.372 1.00 80.94 486 GLU A CA 1
ATOM 3687 C C . GLU A 1 486 ? 9.399 18.233 -21.156 1.00 80.94 486 GLU A C 1
ATOM 3689 O O . GLU A 1 486 ? 8.340 18.483 -20.575 1.00 80.94 486 GLU A O 1
ATOM 3694 N N . GLU A 1 487 ? 9.471 18.267 -22.489 1.00 85.31 487 GLU A N 1
ATOM 3695 C CA . GLU A 1 487 ? 8.302 18.436 -23.356 1.00 85.31 487 GLU A CA 1
ATOM 3696 C C . GLU A 1 487 ? 7.272 17.324 -23.153 1.00 85.31 487 GLU A C 1
ATOM 3698 O O . GLU A 1 487 ? 6.089 17.611 -22.969 1.00 85.31 487 GLU A O 1
ATOM 3703 N N . LEU A 1 488 ? 7.712 16.066 -23.129 1.00 84.31 488 LEU A N 1
ATOM 3704 C CA . LEU A 1 488 ? 6.855 14.905 -22.909 1.00 84.31 488 LEU A CA 1
ATOM 3705 C C . LEU A 1 488 ? 6.108 15.010 -21.574 1.00 84.31 488 LEU A C 1
ATOM 3707 O O . LEU A 1 488 ? 4.895 14.792 -21.526 1.00 84.31 488 LEU A O 1
ATOM 3711 N N . HIS A 1 489 ? 6.791 15.433 -20.506 1.00 77.44 489 HIS A N 1
ATOM 3712 C CA . HIS A 1 489 ? 6.183 15.636 -19.188 1.00 77.44 489 HIS A CA 1
ATOM 3713 C C . HIS A 1 489 ? 5.070 16.699 -19.192 1.00 77.44 489 HIS A C 1
ATOM 3715 O O . HIS A 1 489 ? 4.130 16.593 -18.403 1.00 77.44 489 HIS A O 1
ATOM 3721 N N . ARG A 1 490 ? 5.108 17.675 -20.111 1.00 78.56 490 ARG A N 1
ATOM 3722 C CA . ARG A 1 490 ? 4.033 18.669 -20.303 1.00 78.56 490 ARG A CA 1
ATOM 3723 C C . ARG A 1 490 ? 2.812 18.118 -21.048 1.00 78.56 490 ARG A C 1
ATOM 3725 O O . ARG A 1 490 ? 1.757 18.752 -21.045 1.00 78.56 490 ARG A O 1
ATOM 3732 N N . HIS A 1 491 ? 2.923 16.944 -21.665 1.00 78.94 491 HIS A N 1
ATOM 3733 C CA . HIS A 1 491 ? 1.888 16.330 -22.499 1.00 78.94 491 HIS A CA 1
ATOM 3734 C C . HIS A 1 491 ? 1.317 15.029 -21.909 1.00 78.94 491 HIS A C 1
ATOM 3736 O O . HIS A 1 491 ? 0.847 14.190 -22.665 1.00 78.94 491 HIS A O 1
ATOM 3742 N N . ARG A 1 492 ? 1.283 14.874 -20.574 1.00 72.56 492 ARG A N 1
ATOM 3743 C CA . ARG A 1 492 ? 0.870 13.639 -19.861 1.00 72.56 492 ARG A CA 1
ATOM 3744 C C . ARG A 1 492 ? -0.529 13.078 -20.174 1.00 72.56 492 ARG A C 1
ATOM 3746 O O . ARG A 1 492 ? -0.804 11.932 -19.829 1.00 72.56 492 ARG A O 1
ATOM 3753 N N . GLU A 1 493 ? -1.419 13.836 -20.812 1.00 75.94 493 GLU A N 1
ATOM 3754 C CA . GLU A 1 493 ? -2.667 13.275 -21.345 1.00 75.94 493 GLU A CA 1
ATOM 3755 C C . GLU A 1 493 ? -2.352 12.358 -22.541 1.00 75.94 493 GLU A C 1
ATOM 3757 O O . GLU A 1 493 ? -1.882 12.841 -23.566 1.00 75.94 493 GLU A O 1
ATOM 3762 N N . GLU A 1 494 ? -2.655 11.059 -22.441 1.00 71.00 494 GLU A N 1
ATOM 3763 C CA . GLU A 1 494 ? -2.326 10.010 -23.432 1.00 71.00 494 GLU A CA 1
ATOM 3764 C C . GLU A 1 494 ? -2.616 10.419 -24.894 1.00 71.00 494 GLU A C 1
ATOM 3766 O O . GLU A 1 494 ? -1.766 10.297 -25.776 1.00 71.00 494 GLU A O 1
ATOM 3771 N N . GLU A 1 495 ? -3.785 11.012 -25.158 1.00 75.12 495 GLU A N 1
ATOM 3772 C CA . GLU A 1 495 ? -4.159 11.484 -26.500 1.00 75.12 495 GLU A CA 1
ATOM 3773 C C . GLU A 1 495 ? -3.367 12.710 -26.969 1.00 75.12 495 GLU A C 1
ATOM 3775 O O . GLU A 1 495 ? -3.205 12.931 -28.174 1.00 75.12 495 GLU A O 1
ATOM 3780 N N . ARG A 1 496 ? -2.917 13.567 -26.049 1.00 85.31 496 ARG A N 1
ATOM 3781 C CA . ARG A 1 496 ? -2.030 14.690 -26.378 1.00 85.31 496 ARG A CA 1
ATOM 3782 C C . ARG A 1 496 ? -0.611 14.193 -26.598 1.00 85.31 496 ARG A C 1
ATOM 3784 O O . ARG A 1 496 ? 0.028 14.675 -27.529 1.00 85.31 496 ARG A O 1
ATOM 3791 N N . LEU A 1 497 ? -0.166 13.215 -25.813 1.00 88.31 497 LEU A N 1
ATOM 3792 C CA . LEU A 1 497 ? 1.147 12.603 -25.945 1.00 88.31 497 LEU A CA 1
ATOM 3793 C C . LEU A 1 497 ? 1.311 11.924 -27.305 1.00 88.31 497 LEU A C 1
ATOM 3795 O O . LEU A 1 497 ? 2.221 12.279 -28.049 1.00 88.31 497 LEU A O 1
ATOM 3799 N N . ALA A 1 498 ? 0.393 11.030 -27.685 1.00 90.06 498 ALA A N 1
ATOM 3800 C CA . ALA A 1 498 ? 0.452 10.342 -28.977 1.00 90.06 498 ALA A CA 1
ATOM 3801 C C . ALA A 1 498 ? 0.459 11.332 -30.159 1.00 90.06 498 ALA A C 1
ATOM 3803 O O . ALA A 1 498 ? 1.240 11.198 -31.102 1.00 90.06 498 ALA A O 1
ATOM 3804 N N . ARG A 1 499 ? -0.359 12.394 -30.083 1.00 90.19 499 ARG A N 1
ATOM 3805 C CA . ARG A 1 499 ? -0.358 13.476 -31.083 1.00 90.19 499 ARG A CA 1
ATOM 3806 C C . ARG A 1 499 ? 0.960 14.246 -31.115 1.00 90.19 499 ARG A C 1
ATOM 3808 O O . ARG A 1 499 ? 1.441 14.557 -32.202 1.00 90.19 499 ARG A O 1
ATOM 3815 N N . TRP A 1 500 ? 1.532 14.565 -29.958 1.00 94.00 500 TRP A N 1
ATOM 3816 C CA . TRP A 1 500 ? 2.824 15.243 -29.866 1.00 94.00 500 TRP A CA 1
ATOM 3817 C C . TRP A 1 500 ? 3.941 14.384 -30.473 1.00 94.00 500 TRP A C 1
ATOM 3819 O O . TRP A 1 500 ? 4.689 14.883 -31.316 1.00 94.00 500 TRP A O 1
ATOM 3829 N N . VAL A 1 501 ? 3.986 13.082 -30.158 1.00 94.88 501 VAL A N 1
ATOM 3830 C CA . VAL A 1 501 ? 4.944 12.130 -30.748 1.00 94.88 501 VAL A CA 1
ATOM 3831 C C . VAL A 1 501 ? 4.803 12.091 -32.269 1.00 94.88 501 VAL A C 1
ATOM 3833 O O . VAL A 1 501 ? 5.801 12.191 -32.981 1.00 94.88 501 VAL A O 1
ATOM 3836 N N . GLU A 1 502 ? 3.575 12.020 -32.789 1.00 95.38 502 GLU A N 1
ATOM 3837 C CA . GLU A 1 502 ? 3.316 12.027 -34.233 1.00 95.38 502 GLU A CA 1
ATOM 3838 C C . GLU A 1 502 ? 3.825 13.306 -34.915 1.00 95.38 502 GLU A C 1
ATOM 3840 O O . GLU A 1 502 ? 4.428 13.250 -35.992 1.00 95.38 502 GLU A O 1
ATOM 3845 N N . VAL A 1 503 ? 3.598 14.469 -34.297 1.00 95.00 503 VAL A N 1
ATOM 3846 C CA . VAL A 1 503 ? 4.082 15.760 -34.806 1.00 95.00 503 VAL A CA 1
ATOM 3847 C C . VAL A 1 503 ? 5.609 15.778 -34.833 1.00 95.00 503 VAL A C 1
ATOM 3849 O O . VAL A 1 503 ? 6.191 16.001 -35.899 1.00 95.00 503 VAL A O 1
ATOM 3852 N N . ARG A 1 504 ? 6.261 15.450 -33.711 1.00 95.88 504 ARG A N 1
ATOM 3853 C CA . ARG A 1 504 ? 7.726 15.404 -33.613 1.00 95.88 504 ARG A CA 1
ATOM 3854 C C . ARG A 1 504 ? 8.333 14.399 -34.592 1.00 95.88 504 ARG A C 1
ATOM 3856 O O . ARG A 1 504 ? 9.312 14.720 -35.266 1.00 95.88 504 ARG A O 1
ATOM 3863 N N . ARG A 1 505 ? 7.715 13.228 -34.775 1.00 96.50 505 ARG A N 1
ATOM 3864 C CA . ARG A 1 505 ? 8.125 12.243 -35.787 1.00 96.50 505 ARG A CA 1
ATOM 3865 C C . ARG A 1 505 ? 8.085 12.828 -37.196 1.00 96.50 505 ARG A C 1
ATOM 3867 O O . ARG A 1 505 ? 9.027 12.640 -37.964 1.00 96.50 505 ARG A O 1
ATOM 3874 N N . ARG A 1 506 ? 7.006 13.525 -37.573 1.00 95.56 506 ARG A N 1
ATOM 3875 C CA . ARG A 1 506 ? 6.872 14.131 -38.913 1.00 95.56 506 ARG A CA 1
ATOM 3876 C C . ARG A 1 506 ? 7.912 15.212 -39.165 1.00 95.56 506 ARG A C 1
ATOM 3878 O O . ARG A 1 506 ? 8.460 15.253 -40.266 1.00 95.56 506 ARG A O 1
ATOM 3885 N N . GLU A 1 507 ? 8.179 16.050 -38.167 1.00 96.25 507 GLU A N 1
ATOM 3886 C CA . GLU A 1 507 ? 9.212 17.091 -38.216 1.00 96.25 507 GLU A CA 1
ATOM 3887 C C . GLU A 1 507 ? 10.606 16.479 -38.412 1.00 96.25 507 GLU A C 1
ATOM 3889 O O . GLU A 1 507 ? 11.390 16.965 -39.225 1.00 96.25 507 GLU A O 1
ATOM 3894 N N . ARG A 1 508 ? 10.874 15.353 -37.740 1.00 95.88 508 ARG A N 1
ATOM 3895 C CA . ARG A 1 508 ? 12.178 14.673 -37.707 1.00 95.88 508 ARG A CA 1
ATOM 3896 C C . ARG A 1 508 ? 12.337 13.558 -38.746 1.00 95.88 508 ARG A C 1
ATOM 3898 O O . ARG A 1 508 ? 13.388 12.940 -38.834 1.00 95.88 508 ARG A O 1
ATOM 3905 N N . ARG A 1 509 ? 11.336 13.301 -39.598 1.00 94.50 509 ARG A N 1
ATOM 3906 C CA . ARG A 1 509 ? 11.282 12.127 -40.504 1.00 94.50 509 ARG A CA 1
ATOM 3907 C C . ARG A 1 509 ? 12.483 11.951 -41.449 1.00 94.50 509 ARG A C 1
ATOM 3909 O O . ARG A 1 509 ? 12.675 10.870 -42.006 1.00 94.50 509 ARG A O 1
ATOM 3916 N N . GLY A 1 510 ? 13.216 13.026 -41.738 1.00 95.81 510 GLY A N 1
ATOM 3917 C CA . GLY A 1 510 ? 14.391 13.017 -42.616 1.00 95.81 510 GLY A CA 1
ATOM 3918 C C . GLY A 1 510 ? 15.709 12.724 -41.899 1.00 95.81 510 GLY A C 1
ATOM 3919 O O . GLY A 1 510 ? 16.695 12.472 -42.581 1.00 95.81 510 GLY A O 1
ATOM 3920 N N . ASP A 1 511 ? 15.712 12.740 -40.568 1.00 97.38 511 ASP A N 1
ATOM 3921 C CA . ASP A 1 511 ? 16.908 12.656 -39.739 1.00 97.38 511 ASP A CA 1
ATOM 3922 C C . ASP A 1 511 ? 16.808 11.451 -38.783 1.00 97.38 511 ASP A C 1
ATOM 3924 O O . ASP A 1 511 ? 16.078 11.496 -37.788 1.00 97.38 511 ASP A O 1
ATOM 3928 N N . PRO A 1 512 ? 17.511 10.344 -39.075 1.00 96.00 512 PRO A N 1
ATOM 3929 C CA . PRO A 1 512 ? 17.457 9.151 -38.241 1.00 96.00 512 PRO A CA 1
ATOM 3930 C C . PRO A 1 512 ? 18.107 9.336 -36.860 1.00 96.00 512 PRO A C 1
ATOM 3932 O O . PRO A 1 512 ? 17.801 8.557 -35.958 1.00 96.00 512 PRO A O 1
ATOM 3935 N N . VAL A 1 513 ? 18.970 10.341 -36.665 1.00 94.44 513 VAL A N 1
ATOM 3936 C CA . VAL A 1 513 ? 19.558 10.655 -35.352 1.00 94.44 513 VAL A CA 1
ATOM 3937 C C . VAL A 1 513 ? 18.508 11.327 -34.473 1.00 94.44 513 VAL A C 1
ATOM 3939 O O . VAL A 1 513 ? 18.228 10.835 -33.383 1.00 94.44 513 VAL A O 1
ATOM 3942 N N . ALA A 1 514 ? 17.841 12.363 -34.989 1.00 94.38 514 ALA A N 1
ATOM 3943 C CA . ALA A 1 514 ? 16.779 13.068 -34.269 1.00 94.38 514 ALA A CA 1
ATOM 3944 C C . ALA A 1 514 ? 15.579 12.158 -33.930 1.00 94.38 514 ALA A C 1
ATOM 3946 O O . ALA A 1 514 ? 14.904 12.363 -32.917 1.00 94.38 514 ALA A O 1
ATOM 3947 N N . LEU A 1 515 ? 15.294 11.154 -34.771 1.00 96.69 515 LEU A N 1
ATOM 3948 C CA . LEU A 1 515 ? 14.293 10.115 -34.491 1.00 96.69 515 LEU A CA 1
ATOM 3949 C C . LEU A 1 515 ? 14.742 9.151 -33.384 1.00 96.69 515 LEU A C 1
ATOM 3951 O O . LEU A 1 515 ? 13.918 8.758 -32.561 1.00 96.69 515 LEU A O 1
ATOM 3955 N N . ALA A 1 516 ? 16.027 8.784 -33.345 1.00 94.38 516 ALA A N 1
ATOM 3956 C CA . ALA A 1 516 ? 16.575 7.950 -32.277 1.00 94.38 516 ALA A CA 1
ATOM 3957 C C . ALA A 1 516 ? 16.531 8.673 -30.922 1.00 94.38 516 ALA A C 1
ATOM 3959 O O . ALA A 1 516 ? 16.168 8.059 -29.927 1.00 94.38 516 ALA A O 1
ATOM 3960 N N . GLU A 1 517 ? 16.813 9.978 -30.880 1.00 93.00 517 GLU A N 1
ATOM 3961 C CA . GLU A 1 517 ? 16.695 10.787 -29.655 1.00 93.00 517 GLU A CA 1
ATOM 3962 C C . GLU A 1 517 ? 15.253 10.883 -29.145 1.00 93.00 517 GLU A C 1
ATOM 3964 O O . GLU A 1 517 ? 15.014 10.787 -27.943 1.00 93.00 517 GLU A O 1
ATOM 3969 N N . LEU A 1 518 ? 14.275 11.002 -30.051 1.00 94.38 518 LEU A N 1
ATOM 3970 C CA . LEU A 1 518 ? 12.858 10.952 -29.684 1.00 94.38 518 LEU A CA 1
ATOM 3971 C C . LEU A 1 518 ? 12.461 9.579 -29.122 1.00 94.38 518 LEU A C 1
ATOM 3973 O O . LEU A 1 518 ? 11.733 9.511 -28.133 1.00 94.38 518 LEU A O 1
ATOM 3977 N N . ALA A 1 519 ? 12.949 8.490 -29.721 1.00 94.19 519 ALA A N 1
ATOM 3978 C CA . ALA A 1 519 ? 12.722 7.145 -29.199 1.00 94.19 519 ALA A CA 1
ATOM 3979 C C . ALA A 1 519 ? 13.371 6.954 -27.820 1.00 94.19 519 ALA A C 1
ATOM 3981 O O . ALA A 1 519 ? 12.736 6.409 -26.922 1.00 94.19 519 ALA A O 1
ATOM 3982 N N . ASP A 1 520 ? 14.593 7.453 -27.627 1.00 90.06 520 ASP A N 1
ATOM 3983 C CA . ASP A 1 520 ? 15.302 7.432 -26.344 1.00 90.06 520 ASP A CA 1
ATOM 3984 C C . ASP A 1 520 ? 14.517 8.200 -25.264 1.00 90.06 520 ASP A C 1
ATOM 3986 O O . ASP A 1 520 ? 14.322 7.703 -24.155 1.00 90.06 520 ASP A O 1
ATOM 3990 N N . ALA A 1 521 ? 13.965 9.375 -25.590 1.00 89.56 521 ALA A N 1
ATOM 3991 C CA . ALA A 1 521 ? 13.112 10.138 -24.675 1.00 89.56 521 ALA A CA 1
ATOM 3992 C C . ALA A 1 521 ? 11.842 9.365 -24.258 1.00 89.56 521 ALA A C 1
ATOM 3994 O O . ALA A 1 521 ? 11.467 9.375 -23.080 1.00 89.56 521 ALA A O 1
ATOM 3995 N N . LEU A 1 522 ? 11.205 8.650 -25.194 1.00 91.12 522 LEU A N 1
ATOM 3996 C CA . LEU A 1 522 ? 10.038 7.803 -24.906 1.00 91.12 522 LEU A CA 1
ATOM 3997 C C . LEU A 1 522 ? 10.403 6.606 -24.022 1.00 91.12 522 LEU A C 1
ATOM 3999 O O . LEU A 1 522 ? 9.713 6.337 -23.039 1.00 91.12 522 LEU A O 1
ATOM 4003 N N . LEU A 1 523 ? 11.512 5.923 -24.318 1.00 88.38 523 LEU A N 1
ATOM 4004 C CA . LEU A 1 523 ? 12.009 4.799 -23.520 1.00 88.38 523 LEU A CA 1
ATOM 4005 C C . LEU A 1 523 ? 12.339 5.225 -22.084 1.00 88.38 523 LEU A C 1
ATOM 4007 O O . LEU A 1 523 ? 11.917 4.559 -21.138 1.00 88.38 523 LEU A O 1
ATOM 4011 N N . ASN A 1 524 ? 13.013 6.367 -21.911 1.00 82.69 524 ASN A N 1
ATOM 4012 C CA . ASN A 1 524 ? 13.336 6.933 -20.596 1.00 82.69 524 ASN A CA 1
ATOM 4013 C C . ASN A 1 524 ? 12.096 7.374 -19.806 1.00 82.69 524 ASN A C 1
ATOM 4015 O O . ASN A 1 524 ? 12.132 7.410 -18.577 1.00 82.69 524 ASN A O 1
ATOM 4019 N N . SER A 1 525 ? 11.000 7.683 -20.499 1.00 83.31 525 SER A N 1
ATOM 4020 C CA . SER A 1 525 ? 9.710 8.020 -19.883 1.00 83.31 525 SER A CA 1
ATOM 4021 C C . SER A 1 525 ? 8.810 6.795 -19.667 1.00 83.31 525 SER A C 1
ATOM 4023 O O . SER A 1 525 ? 7.679 6.941 -19.219 1.00 83.31 525 SER A O 1
ATOM 4025 N N . HIS A 1 526 ? 9.313 5.587 -19.958 1.00 86.31 526 HIS A N 1
ATOM 4026 C CA . HIS A 1 526 ? 8.584 4.316 -19.919 1.00 86.31 526 HIS A CA 1
ATOM 4027 C C . HIS A 1 526 ? 7.383 4.218 -20.885 1.00 86.31 526 HIS A C 1
ATOM 4029 O O . HIS A 1 526 ? 6.515 3.362 -20.709 1.00 86.31 526 HIS A O 1
ATOM 4035 N N . GLU A 1 527 ? 7.372 5.009 -21.960 1.00 90.06 527 GLU A N 1
ATOM 4036 C CA . GLU A 1 527 ? 6.341 5.010 -23.010 1.00 90.06 527 GLU A CA 1
ATOM 4037 C C . GLU A 1 527 ? 6.667 3.979 -24.108 1.00 90.06 527 GLU A C 1
ATOM 4039 O O . GLU A 1 527 ? 6.893 4.306 -25.277 1.00 90.06 527 GLU A O 1
ATOM 4044 N N . LEU A 1 528 ? 6.760 2.704 -23.710 1.00 90.56 528 LEU A N 1
ATOM 4045 C CA . LEU A 1 528 ? 7.315 1.625 -24.543 1.00 90.56 528 LEU A CA 1
ATOM 4046 C C . LEU A 1 528 ? 6.510 1.349 -25.823 1.00 90.56 528 LEU A C 1
ATOM 4048 O O . LEU A 1 528 ? 7.095 0.995 -26.846 1.00 90.56 528 LEU A O 1
ATOM 4052 N N . ASP A 1 529 ? 5.187 1.505 -25.777 1.00 93.56 529 ASP A N 1
ATOM 4053 C CA . ASP A 1 529 ? 4.314 1.225 -26.923 1.00 93.56 529 ASP A CA 1
ATOM 4054 C C . ASP A 1 529 ? 4.446 2.312 -28.001 1.00 93.56 529 ASP A C 1
ATOM 4056 O O . ASP A 1 529 ? 4.611 2.002 -29.182 1.00 93.56 529 ASP A O 1
ATOM 4060 N N . LEU A 1 530 ? 4.505 3.585 -27.593 1.00 94.00 530 LEU A N 1
ATOM 4061 C CA . LEU A 1 530 ? 4.774 4.706 -28.500 1.00 94.00 530 LEU A CA 1
ATOM 4062 C C . LEU A 1 530 ? 6.194 4.641 -29.079 1.00 94.00 530 LEU A C 1
ATOM 4064 O O . LEU A 1 530 ? 6.395 4.937 -30.259 1.00 94.00 530 LEU A O 1
ATOM 4068 N N . ALA A 1 531 ? 7.180 4.227 -28.273 1.00 95.19 531 ALA A N 1
ATOM 4069 C CA . ALA A 1 531 ? 8.540 3.997 -28.751 1.00 95.19 531 ALA A CA 1
ATOM 4070 C C . ALA A 1 531 ? 8.583 2.892 -29.820 1.00 95.19 531 ALA A C 1
ATOM 4072 O O . ALA A 1 531 ? 9.280 3.043 -30.823 1.00 95.19 531 ALA A O 1
ATOM 4073 N N . GLU A 1 532 ? 7.823 1.805 -29.650 1.00 96.62 532 GLU A N 1
ATOM 4074 C CA . GLU A 1 532 ? 7.737 0.728 -30.643 1.00 96.62 532 GLU A CA 1
ATOM 4075 C C . GLU A 1 532 ? 7.141 1.202 -31.967 1.00 96.62 532 GLU A C 1
ATOM 4077 O O . GLU A 1 532 ? 7.732 0.951 -33.020 1.00 96.62 532 GLU A O 1
ATOM 4082 N N . GLU A 1 533 ? 6.015 1.920 -31.928 1.00 96.06 533 GLU A N 1
ATOM 4083 C CA . GLU A 1 533 ? 5.384 2.460 -33.136 1.00 96.06 533 GLU A CA 1
ATOM 4084 C C . GLU A 1 533 ? 6.331 3.423 -33.871 1.00 96.06 533 GLU A C 1
ATOM 4086 O O . GLU A 1 533 ? 6.528 3.322 -35.089 1.00 96.06 533 GLU A O 1
ATOM 4091 N N . LEU A 1 534 ? 6.973 4.329 -33.125 1.00 97.19 534 LEU A N 1
ATOM 4092 C CA . LEU A 1 534 ? 7.958 5.262 -33.663 1.00 97.19 534 LEU A CA 1
ATOM 4093 C C . LEU A 1 534 ? 9.128 4.528 -34.329 1.00 97.19 534 LEU A C 1
ATOM 4095 O O . LEU A 1 534 ? 9.513 4.885 -35.447 1.00 97.19 534 LEU A O 1
ATOM 4099 N N . LEU A 1 535 ? 9.703 3.526 -33.660 1.00 97.06 535 LEU A N 1
ATOM 4100 C CA . LEU A 1 535 ? 10.864 2.785 -34.154 1.00 97.06 535 LEU A CA 1
ATOM 4101 C C . LEU A 1 535 ? 10.524 1.944 -35.384 1.00 97.06 535 LEU A C 1
ATOM 4103 O O . LEU A 1 535 ? 11.297 1.956 -36.342 1.00 97.06 535 LEU A O 1
ATOM 4107 N N . ALA A 1 536 ? 9.363 1.283 -35.404 1.00 96.19 536 ALA A N 1
ATOM 4108 C CA . ALA A 1 536 ? 8.906 0.502 -36.551 1.00 96.19 536 ALA A CA 1
ATOM 4109 C C . ALA A 1 536 ? 8.828 1.364 -37.823 1.00 96.19 536 ALA A C 1
ATOM 4111 O O . ALA A 1 536 ? 9.378 1.004 -38.865 1.00 96.19 536 ALA A O 1
ATOM 4112 N N . LEU A 1 537 ? 8.218 2.547 -37.722 1.00 95.81 537 LEU A N 1
ATOM 4113 C CA . LEU A 1 537 ? 8.075 3.470 -38.851 1.00 95.81 537 LEU A CA 1
ATOM 4114 C C . LEU A 1 537 ? 9.393 4.153 -39.233 1.00 95.81 537 LEU A C 1
ATOM 4116 O O . LEU A 1 537 ? 9.639 4.434 -40.408 1.00 95.81 537 LEU A O 1
ATOM 4120 N N . SER A 1 538 ? 10.256 4.418 -38.253 1.00 97.06 538 SER A N 1
ATOM 4121 C CA . SER A 1 538 ? 11.568 5.021 -38.499 1.00 97.06 538 SER A CA 1
ATOM 4122 C C . SER A 1 538 ? 12.509 4.051 -39.216 1.00 97.06 538 SER A C 1
ATOM 4124 O O . SER A 1 538 ? 13.231 4.470 -40.119 1.00 97.06 538 SER A O 1
ATOM 4126 N N . LEU A 1 539 ? 12.475 2.761 -38.865 1.00 96.00 539 LEU A N 1
ATOM 4127 C CA . LEU A 1 539 ? 13.306 1.717 -39.475 1.00 96.00 539 LEU A CA 1
ATOM 4128 C C . LEU A 1 539 ? 12.837 1.300 -40.873 1.00 96.00 539 LEU A C 1
ATOM 4130 O O . LEU A 1 539 ? 13.683 0.960 -41.694 1.00 96.00 539 LEU A O 1
ATOM 4134 N N . ASP A 1 540 ? 11.537 1.374 -41.175 1.00 96.00 540 ASP A N 1
ATOM 4135 C CA . ASP A 1 540 ? 11.034 1.203 -42.550 1.00 96.00 540 ASP A CA 1
ATOM 4136 C C . ASP A 1 540 ? 11.656 2.241 -43.502 1.00 96.00 540 ASP A C 1
ATOM 4138 O O . ASP A 1 540 ? 12.072 1.939 -44.621 1.00 96.00 540 ASP A O 1
ATOM 4142 N N . ARG A 1 541 ? 11.799 3.478 -43.017 1.00 95.94 541 ARG A N 1
ATOM 4143 C CA . ARG A 1 541 ? 12.350 4.596 -43.788 1.00 95.94 541 ARG A CA 1
ATOM 4144 C C . ARG A 1 541 ? 13.878 4.642 -43.802 1.00 95.94 541 ARG A C 1
ATOM 4146 O O . ARG A 1 541 ? 14.459 5.050 -44.807 1.00 95.94 541 ARG A O 1
ATOM 4153 N N . HIS A 1 542 ? 14.511 4.263 -42.696 1.00 96.62 542 HIS A N 1
ATOM 4154 C CA . HIS A 1 542 ? 15.963 4.304 -42.495 1.00 96.62 542 HIS A CA 1
ATOM 4155 C C . HIS A 1 542 ? 16.492 2.913 -42.104 1.00 96.62 542 HIS A C 1
ATOM 4157 O O . HIS A 1 542 ? 16.970 2.721 -40.979 1.00 96.62 542 HIS A O 1
ATOM 4163 N N . PRO A 1 543 ? 16.393 1.918 -43.005 1.00 95.75 543 PRO A N 1
ATOM 4164 C CA . PRO A 1 543 ? 16.735 0.539 -42.688 1.00 95.75 543 PRO A CA 1
ATOM 4165 C C . PRO A 1 543 ? 18.224 0.400 -42.358 1.00 95.75 543 PRO A C 1
ATOM 4167 O O . PRO A 1 543 ? 19.087 0.885 -43.087 1.00 95.75 543 PRO A O 1
ATOM 4170 N N . GLY A 1 544 ? 18.526 -0.289 -41.256 1.00 92.25 544 GLY A N 1
ATOM 4171 C CA . GLY A 1 544 ? 19.901 -0.578 -40.837 1.00 92.25 544 GLY A CA 1
ATOM 4172 C C . GLY A 1 544 ? 20.644 0.583 -40.167 1.00 92.25 544 GLY A C 1
ATOM 4173 O O . GLY A 1 544 ? 21.839 0.461 -39.920 1.00 92.25 544 GLY A O 1
ATOM 4174 N N . HIS A 1 545 ? 19.979 1.704 -39.864 1.00 96.25 545 HIS A N 1
ATOM 4175 C CA . HIS A 1 545 ? 20.635 2.801 -39.152 1.00 96.25 545 HIS A CA 1
ATOM 4176 C C . HIS A 1 545 ? 21.012 2.379 -37.715 1.00 96.25 545 HIS A C 1
ATOM 4178 O O . HIS A 1 545 ? 20.120 2.012 -36.940 1.00 96.25 545 HIS A O 1
ATOM 4184 N N . PRO A 1 546 ? 22.293 2.475 -37.304 1.00 96.31 546 PRO A N 1
ATOM 4185 C CA . PRO A 1 546 ? 22.777 1.820 -36.088 1.00 96.31 546 PRO A CA 1
ATOM 4186 C C . PRO A 1 546 ? 22.183 2.403 -34.797 1.00 96.31 546 PRO A C 1
ATOM 4188 O O . PRO A 1 546 ? 21.956 1.660 -33.848 1.00 96.31 546 PRO A O 1
ATOM 4191 N N . LEU A 1 547 ? 21.861 3.705 -34.748 1.00 94.31 547 LEU A N 1
ATOM 4192 C CA . LEU A 1 547 ? 21.213 4.298 -33.564 1.00 94.31 547 LEU A CA 1
ATOM 4193 C C . LEU A 1 547 ? 19.750 3.865 -33.406 1.00 94.31 547 LEU A C 1
ATOM 4195 O O . LEU A 1 547 ? 19.309 3.631 -32.288 1.00 94.31 547 LEU A O 1
ATOM 4199 N N . LEU A 1 548 ? 19.012 3.704 -34.510 1.00 96.06 548 LEU A N 1
ATOM 4200 C CA . LEU A 1 548 ? 17.623 3.235 -34.451 1.00 96.06 548 LEU A CA 1
ATOM 4201 C C . LEU A 1 548 ? 17.572 1.747 -34.078 1.00 96.06 548 LEU A C 1
ATOM 4203 O O . LEU A 1 548 ? 16.712 1.337 -33.304 1.00 96.06 548 LEU A O 1
ATOM 4207 N N . GLN A 1 549 ? 18.524 0.947 -34.574 1.00 96.56 549 GLN A N 1
ATOM 4208 C CA . GLN A 1 549 ? 18.688 -0.450 -34.160 1.00 96.56 549 GLN A CA 1
ATOM 4209 C C . GLN A 1 549 ? 19.066 -0.577 -32.681 1.00 96.56 549 GLN A C 1
ATOM 4211 O O . GLN A 1 549 ? 18.541 -1.452 -31.997 1.00 96.56 549 GLN A O 1
ATOM 4216 N N . LEU A 1 550 ? 19.927 0.311 -32.171 1.00 94.94 550 LEU A N 1
ATOM 4217 C CA . LEU A 1 550 ? 20.263 0.359 -30.749 1.00 94.94 550 LEU A CA 1
ATOM 4218 C C . LEU A 1 550 ? 19.030 0.684 -29.891 1.00 94.94 550 LEU A C 1
ATOM 4220 O O . LEU A 1 550 ? 18.764 -0.044 -28.943 1.00 94.94 550 LEU A O 1
ATOM 4224 N N . CYS A 1 551 ? 18.217 1.677 -30.270 1.00 94.00 551 CYS A N 1
ATOM 4225 C CA . CYS A 1 551 ? 16.954 1.965 -29.577 1.00 94.00 551 CYS A CA 1
ATOM 4226 C C . CYS A 1 551 ? 15.957 0.791 -29.640 1.00 94.00 551 CYS A C 1
ATOM 4228 O O . CYS A 1 551 ? 15.229 0.547 -28.681 1.00 94.00 551 CYS A O 1
ATOM 4230 N N . LEU A 1 552 ? 15.923 0.033 -30.743 1.00 95.00 552 LEU A N 1
ATOM 4231 C CA . LEU A 1 552 ? 15.104 -1.180 -30.843 1.00 95.00 552 LEU A CA 1
ATOM 4232 C C . LEU A 1 552 ? 15.606 -2.290 -29.910 1.00 95.00 552 LEU A C 1
ATOM 4234 O O . LEU A 1 552 ? 14.798 -3.006 -29.316 1.00 95.00 552 LEU A O 1
ATOM 4238 N N . ALA A 1 553 ? 16.923 -2.409 -29.741 1.00 94.31 553 ALA A N 1
ATOM 4239 C CA . ALA A 1 553 ? 17.516 -3.294 -28.750 1.00 94.31 553 ALA A CA 1
ATOM 4240 C C . ALA A 1 553 ? 17.196 -2.839 -27.316 1.00 94.31 553 ALA A C 1
ATOM 4242 O O . ALA A 1 553 ? 16.836 -3.673 -26.491 1.00 94.31 553 ALA A O 1
ATOM 4243 N N . ASP A 1 554 ? 17.231 -1.537 -27.026 1.00 91.75 554 ASP A N 1
ATOM 4244 C CA . ASP A 1 554 ? 16.812 -0.991 -25.728 1.00 91.75 554 ASP A CA 1
ATOM 4245 C C . ASP A 1 554 ? 15.331 -1.268 -25.438 1.00 91.75 554 ASP A C 1
ATOM 4247 O O . ASP A 1 554 ? 14.986 -1.722 -24.347 1.00 91.75 554 ASP A O 1
ATOM 4251 N N . LEU A 1 555 ? 14.453 -1.093 -26.430 1.00 92.31 555 LEU A N 1
ATOM 4252 C CA . LEU A 1 555 ? 13.041 -1.467 -26.329 1.00 92.31 555 LEU A CA 1
ATOM 4253 C C . LEU A 1 555 ? 12.869 -2.973 -26.077 1.00 92.31 555 LEU A C 1
ATOM 4255 O O . LEU A 1 555 ? 12.049 -3.379 -25.250 1.00 92.31 555 LEU A O 1
ATOM 4259 N N . ALA A 1 556 ? 13.622 -3.814 -26.791 1.00 92.62 556 ALA A N 1
ATOM 4260 C CA . ALA A 1 556 ? 13.599 -5.258 -26.595 1.00 92.62 556 ALA A CA 1
ATOM 4261 C C . ALA A 1 556 ? 14.047 -5.632 -25.174 1.00 92.62 556 ALA A C 1
ATOM 4263 O O . ALA A 1 556 ? 13.357 -6.412 -24.519 1.00 92.62 556 ALA A O 1
ATOM 4264 N N . ALA A 1 557 ? 15.119 -5.018 -24.664 1.00 88.81 557 ALA A N 1
ATOM 4265 C CA . ALA A 1 557 ? 15.580 -5.187 -23.289 1.00 88.81 557 ALA A CA 1
ATOM 4266 C C . ALA A 1 557 ? 14.522 -4.720 -22.273 1.00 88.81 557 ALA A C 1
ATOM 4268 O O . ALA A 1 557 ? 14.208 -5.451 -21.336 1.00 88.81 557 ALA A O 1
ATOM 4269 N N . GLY A 1 558 ? 13.893 -3.560 -22.499 1.00 84.56 558 GLY A N 1
ATOM 4270 C CA . GLY A 1 558 ? 12.796 -3.038 -21.674 1.00 84.56 558 GLY A CA 1
ATOM 4271 C C . GLY A 1 558 ? 11.551 -3.936 -21.643 1.00 84.56 558 GLY A C 1
ATOM 4272 O O . GLY A 1 558 ? 10.781 -3.888 -20.684 1.00 84.56 558 GLY A O 1
ATOM 4273 N N . ARG A 1 559 ? 11.373 -4.797 -22.654 1.00 87.19 559 ARG A N 1
ATOM 4274 C CA . ARG A 1 559 ? 10.335 -5.841 -22.713 1.00 87.19 559 ARG A CA 1
ATOM 4275 C C . ARG A 1 559 ? 10.838 -7.249 -22.366 1.00 87.19 559 ARG A C 1
ATOM 4277 O O . ARG A 1 559 ? 10.114 -8.212 -22.604 1.00 87.19 559 ARG A O 1
ATOM 4284 N N . ASP A 1 560 ? 12.046 -7.377 -21.817 1.00 86.38 560 ASP A N 1
ATOM 4285 C CA . ASP A 1 560 ? 12.668 -8.656 -21.432 1.00 86.38 560 ASP A CA 1
ATOM 4286 C C . ASP A 1 560 ? 12.842 -9.648 -22.612 1.00 86.38 560 ASP A C 1
ATOM 4288 O O . ASP A 1 560 ? 12.877 -10.864 -22.431 1.00 86.38 560 ASP A O 1
ATOM 4292 N N . ARG A 1 561 ? 12.968 -9.140 -23.851 1.00 91.12 561 ARG A N 1
ATOM 4293 C CA . ARG A 1 561 ? 13.173 -9.912 -25.097 1.00 91.12 561 ARG A CA 1
ATOM 4294 C C . ARG A 1 561 ? 14.661 -10.029 -25.456 1.00 91.12 561 ARG A C 1
ATOM 4296 O O . ARG A 1 561 ? 15.107 -9.519 -26.481 1.00 91.12 561 ARG A O 1
ATOM 4303 N N . TRP A 1 562 ? 15.454 -10.683 -24.609 1.00 90.88 562 TRP A N 1
ATOM 4304 C CA . TRP A 1 562 ? 16.923 -10.709 -24.742 1.00 90.88 562 TRP A CA 1
ATOM 4305 C C . TRP A 1 562 ? 17.456 -11.388 -26.014 1.00 90.88 562 TRP A C 1
ATOM 4307 O O . TRP A 1 562 ? 18.481 -10.958 -26.539 1.00 90.88 562 TRP A O 1
ATOM 4317 N N . ASP A 1 563 ? 16.740 -12.370 -26.565 1.00 92.81 563 ASP A N 1
ATOM 4318 C CA . ASP A 1 563 ? 17.104 -12.978 -27.856 1.00 92.81 563 ASP A CA 1
ATOM 4319 C C . ASP A 1 563 ? 16.994 -11.968 -29.013 1.00 92.81 563 ASP A C 1
ATOM 4321 O O . ASP A 1 563 ? 17.769 -12.002 -29.971 1.00 92.81 563 ASP A O 1
ATOM 4325 N N . ASP A 1 564 ? 16.032 -11.044 -28.928 1.00 94.88 564 ASP A N 1
ATOM 4326 C CA . ASP A 1 564 ? 15.878 -9.971 -29.906 1.00 94.88 564 ASP A CA 1
ATOM 4327 C C . ASP A 1 564 ? 16.956 -8.897 -29.710 1.00 94.88 564 ASP A C 1
ATOM 4329 O O . ASP A 1 564 ? 17.477 -8.389 -30.700 1.00 94.88 564 ASP A O 1
ATOM 4333 N N . VAL A 1 565 ? 17.344 -8.589 -28.463 1.00 94.19 565 VAL A N 1
ATOM 4334 C CA . VAL A 1 565 ? 18.450 -7.658 -28.157 1.00 94.19 565 VAL A CA 1
ATOM 4335 C C . VAL A 1 565 ? 19.705 -8.056 -28.927 1.00 94.19 565 VAL A C 1
ATOM 4337 O O . VAL A 1 565 ? 20.262 -7.233 -29.652 1.00 94.19 565 VAL A O 1
ATOM 4340 N N . GLU A 1 566 ? 20.117 -9.322 -28.824 1.00 92.94 566 GLU A N 1
ATOM 4341 C CA . GLU A 1 566 ? 21.302 -9.825 -29.519 1.00 92.94 566 GLU A CA 1
ATOM 4342 C C . GLU A 1 566 ? 21.166 -9.731 -31.044 1.00 92.94 566 GLU A C 1
ATOM 4344 O O . GLU A 1 566 ? 22.069 -9.222 -31.712 1.00 92.94 566 GLU A O 1
ATOM 4349 N N . ARG A 1 567 ? 20.009 -10.133 -31.585 1.00 94.94 567 ARG A N 1
ATOM 4350 C CA . ARG A 1 567 ? 19.721 -10.055 -33.024 1.00 94.94 567 ARG A CA 1
ATOM 4351 C C . ARG A 1 567 ? 19.833 -8.626 -33.558 1.00 94.94 567 ARG A C 1
ATOM 4353 O O . ARG A 1 567 ? 20.374 -8.417 -34.641 1.00 94.94 567 ARG A O 1
ATOM 4360 N N . TRP A 1 568 ? 19.317 -7.642 -32.822 1.00 94.56 568 TRP A N 1
ATOM 4361 C CA . TRP A 1 568 ? 19.303 -6.248 -33.271 1.00 94.56 568 TRP A CA 1
ATOM 4362 C C . TRP A 1 568 ? 20.670 -5.575 -33.181 1.00 94.56 568 TRP A C 1
ATOM 4364 O O . TRP A 1 568 ? 20.987 -4.737 -34.025 1.00 94.56 568 TRP A O 1
ATOM 4374 N N . ILE A 1 569 ? 21.499 -5.954 -32.206 1.00 94.69 569 ILE A N 1
ATOM 4375 C CA . ILE A 1 569 ? 22.828 -5.357 -32.029 1.00 94.69 569 ILE A CA 1
ATOM 4376 C C . ILE A 1 569 ? 23.939 -6.089 -32.781 1.00 94.69 569 ILE A C 1
ATOM 4378 O O . ILE A 1 569 ? 25.029 -5.533 -32.882 1.00 94.69 569 ILE A O 1
ATOM 4382 N N . GLU A 1 570 ? 23.726 -7.299 -33.309 1.00 92.88 570 GLU A N 1
ATOM 4383 C CA . GLU A 1 570 ? 24.750 -8.090 -34.019 1.00 92.88 570 GLU A CA 1
ATOM 4384 C C . GLU A 1 570 ? 25.422 -7.302 -35.159 1.00 92.88 570 GLU A C 1
ATOM 4386 O O . GLU A 1 570 ? 26.648 -7.299 -35.271 1.00 92.88 570 GLU A O 1
ATOM 4391 N N . GLY A 1 571 ? 24.639 -6.551 -35.941 1.00 89.00 571 GLY A N 1
ATOM 4392 C CA . GLY A 1 571 ? 25.129 -5.759 -37.077 1.00 89.00 571 GLY A CA 1
ATOM 4393 C C . GLY A 1 571 ? 25.770 -4.412 -36.723 1.00 89.00 571 GLY A C 1
ATOM 4394 O O . GLY A 1 571 ? 26.305 -3.747 -37.607 1.00 89.00 571 GLY A O 1
ATOM 4395 N N . ILE A 1 572 ? 25.730 -3.989 -35.456 1.00 96.00 572 ILE A N 1
ATOM 4396 C CA . ILE A 1 572 ? 26.253 -2.687 -35.032 1.00 96.00 572 ILE A CA 1
ATOM 4397 C C . ILE A 1 572 ? 27.749 -2.813 -34.725 1.00 96.00 572 ILE A C 1
ATOM 4399 O O . ILE A 1 572 ? 28.149 -3.593 -33.854 1.00 96.00 572 ILE A O 1
ATOM 4403 N N . ALA A 1 573 ? 28.581 -2.016 -35.400 1.00 95.62 573 ALA A N 1
ATOM 4404 C CA . ALA A 1 573 ? 30.007 -1.886 -35.110 1.00 95.62 573 ALA A CA 1
ATOM 4405 C C . ALA A 1 573 ? 30.227 -0.856 -33.978 1.00 95.62 573 ALA A C 1
ATOM 4407 O O . ALA A 1 573 ? 30.108 0.346 -34.221 1.00 95.62 573 ALA A O 1
ATOM 4408 N N . PRO A 1 574 ? 30.578 -1.264 -32.737 1.00 94.31 574 PRO A N 1
ATOM 4409 C CA . PRO A 1 574 ? 30.646 -0.334 -31.602 1.00 94.31 574 PRO A CA 1
ATOM 4410 C C . PRO A 1 574 ? 31.684 0.781 -31.784 1.00 94.31 574 PRO A C 1
ATOM 4412 O O . PRO A 1 574 ? 31.506 1.879 -31.267 1.00 94.31 574 PRO A O 1
ATOM 4415 N N . ALA A 1 575 ? 32.750 0.506 -32.543 1.00 92.06 575 ALA A N 1
ATOM 4416 C CA . ALA A 1 575 ? 33.819 1.457 -32.845 1.00 92.06 575 ALA A CA 1
ATOM 4417 C C . ALA A 1 575 ? 33.400 2.580 -33.813 1.00 92.06 575 ALA A C 1
ATOM 4419 O O . ALA A 1 575 ? 34.088 3.596 -33.889 1.00 92.06 575 ALA A O 1
ATOM 4420 N N . GLU A 1 576 ? 32.297 2.407 -34.547 1.00 92.00 576 GLU A N 1
ATOM 4421 C CA . GLU A 1 576 ? 31.759 3.414 -35.474 1.00 92.00 576 GLU A CA 1
ATOM 4422 C C . GLU A 1 576 ? 30.779 4.377 -34.787 1.00 92.00 576 GLU A C 1
ATOM 4424 O O . GLU A 1 576 ? 30.415 5.409 -35.350 1.00 92.00 576 GLU A O 1
ATOM 4429 N N . LEU A 1 577 ? 30.364 4.067 -33.556 1.00 91.81 577 LEU A N 1
ATOM 4430 C CA . LEU A 1 577 ? 29.492 4.911 -32.750 1.00 91.81 577 LEU A CA 1
ATOM 4431 C C . LEU A 1 577 ? 30.300 5.841 -31.830 1.00 91.81 577 LEU A C 1
ATOM 4433 O O . LEU A 1 577 ? 31.436 5.532 -31.459 1.00 91.81 577 LEU A O 1
ATOM 4437 N N . PRO A 1 578 ? 29.709 6.964 -31.373 1.00 89.88 578 PRO A N 1
ATOM 4438 C CA . PRO A 1 578 ? 30.270 7.725 -30.263 1.00 89.88 578 PRO A CA 1
ATOM 4439 C C . PRO A 1 578 ? 30.553 6.809 -29.065 1.00 89.88 578 PRO A C 1
ATOM 4441 O O . PRO A 1 578 ? 29.729 5.951 -28.744 1.00 89.88 578 PRO A O 1
ATOM 4444 N N . ARG A 1 579 ? 31.685 7.019 -28.374 1.00 89.38 579 ARG A N 1
ATOM 4445 C CA . ARG A 1 579 ? 32.149 6.158 -27.262 1.00 89.38 579 ARG A CA 1
ATOM 4446 C C . ARG A 1 579 ? 31.047 5.748 -26.263 1.00 89.38 579 ARG A C 1
ATOM 4448 O O . ARG A 1 579 ? 30.978 4.552 -25.986 1.00 89.38 579 ARG A O 1
ATOM 4455 N N . PRO A 1 580 ? 30.139 6.647 -25.813 1.00 87.38 580 PRO A N 1
ATOM 4456 C CA . PRO A 1 580 ? 29.008 6.259 -24.961 1.00 87.38 580 PRO A CA 1
ATOM 4457 C C . PRO A 1 580 ? 28.129 5.171 -25.563 1.00 87.38 580 PRO A C 1
ATOM 4459 O O . PRO A 1 580 ? 27.842 4.169 -24.915 1.00 87.38 580 PRO A O 1
ATOM 4462 N N . ARG A 1 581 ? 27.738 5.338 -26.825 1.00 90.00 581 ARG A N 1
ATOM 4463 C CA . ARG A 1 581 ? 26.855 4.406 -27.530 1.00 90.00 581 ARG A CA 1
ATOM 4464 C C . ARG A 1 581 ? 27.588 3.098 -27.856 1.00 90.00 581 ARG A C 1
ATOM 4466 O O . ARG A 1 581 ? 26.993 2.035 -27.743 1.00 90.00 581 ARG A O 1
ATOM 4473 N N . GLY A 1 582 ? 28.885 3.151 -28.175 1.00 92.81 582 GLY A N 1
ATOM 4474 C CA . GLY A 1 582 ? 29.719 1.953 -28.341 1.00 92.81 582 GLY A CA 1
ATOM 4475 C C . GLY A 1 582 ? 29.857 1.130 -27.051 1.00 92.81 582 GLY A C 1
ATOM 4476 O O . GLY A 1 582 ? 29.703 -0.092 -27.075 1.00 92.81 582 GLY A O 1
ATOM 4477 N N . CYS A 1 583 ? 30.077 1.794 -25.910 1.00 91.62 583 CYS A N 1
ATOM 4478 C CA . CYS A 1 583 ? 30.072 1.165 -24.584 1.00 91.62 583 CYS A CA 1
ATOM 4479 C C . CYS A 1 583 ? 28.709 0.519 -24.278 1.00 91.62 583 CYS A C 1
ATOM 4481 O O . CYS A 1 583 ? 28.655 -0.634 -23.848 1.00 91.62 583 CYS A O 1
ATOM 4483 N N . HIS A 1 584 ? 27.612 1.213 -24.596 1.00 91.75 584 HIS A N 1
ATOM 4484 C CA . HIS A 1 584 ? 26.246 0.712 -24.418 1.00 91.75 584 HIS A CA 1
ATOM 4485 C C . HIS A 1 584 ? 25.933 -0.535 -25.257 1.00 91.75 584 HIS A C 1
ATOM 4487 O O . HIS A 1 584 ? 25.378 -1.500 -24.738 1.00 91.75 584 HIS A O 1
ATOM 4493 N N . VAL A 1 585 ? 26.388 -0.604 -26.515 1.00 93.94 585 VAL A N 1
ATOM 4494 C CA . VAL A 1 585 ? 26.263 -1.832 -27.330 1.00 93.94 585 VAL A CA 1
ATOM 4495 C C . VAL A 1 585 ? 26.946 -3.020 -26.646 1.00 93.94 585 VAL A C 1
ATOM 4497 O O . VAL A 1 585 ? 26.370 -4.105 -26.560 1.00 93.94 585 VAL A O 1
ATOM 4500 N N . HIS A 1 586 ? 28.165 -2.830 -26.132 1.00 94.19 586 HIS A N 1
ATOM 4501 C CA . HIS A 1 586 ? 28.871 -3.872 -25.384 1.00 94.19 586 HIS A CA 1
ATOM 4502 C C . HIS A 1 586 ? 28.155 -4.252 -24.083 1.00 94.19 586 HIS A C 1
ATOM 4504 O O . HIS A 1 586 ? 28.105 -5.433 -23.742 1.00 94.19 586 HIS A O 1
ATOM 4510 N N . HIS A 1 587 ? 27.559 -3.283 -23.388 1.00 91.69 587 HIS A N 1
ATOM 4511 C CA . HIS A 1 587 ? 26.743 -3.530 -22.205 1.00 91.69 587 HIS A CA 1
ATOM 4512 C C . HIS A 1 587 ? 25.513 -4.397 -22.533 1.00 91.69 587 HIS A C 1
ATOM 4514 O O . HIS A 1 587 ? 25.320 -5.435 -21.901 1.00 91.69 587 HIS A O 1
ATOM 4520 N N . LEU A 1 588 ? 24.729 -4.052 -23.560 1.00 92.50 588 LEU A N 1
ATOM 4521 C CA . LEU A 1 588 ? 23.570 -4.850 -23.981 1.00 92.50 588 LEU A CA 1
ATOM 4522 C C . LEU A 1 588 ? 23.965 -6.258 -24.441 1.00 92.50 588 LEU A C 1
ATOM 4524 O O . LEU A 1 588 ? 23.315 -7.227 -24.049 1.00 92.50 588 LEU A O 1
ATOM 4528 N N . ARG A 1 589 ? 25.059 -6.396 -25.209 1.00 94.56 589 ARG A N 1
ATOM 4529 C CA . ARG A 1 589 ? 25.597 -7.712 -25.601 1.00 94.56 589 ARG A CA 1
ATOM 4530 C C . ARG A 1 589 ? 25.973 -8.543 -24.381 1.00 94.56 589 ARG A C 1
ATOM 4532 O O . ARG A 1 589 ? 25.603 -9.710 -24.305 1.00 94.56 589 ARG A O 1
ATOM 4539 N N . GLY A 1 590 ? 26.681 -7.953 -23.419 1.00 93.31 590 GLY A N 1
ATOM 4540 C CA . GLY A 1 590 ? 27.061 -8.657 -22.200 1.00 93.31 590 GLY A CA 1
ATOM 4541 C C . GLY A 1 590 ? 25.845 -9.116 -21.387 1.00 93.31 590 GLY A C 1
ATOM 4542 O O . GLY A 1 590 ? 25.793 -10.270 -20.967 1.00 93.31 590 GLY A O 1
ATOM 4543 N N . LEU A 1 591 ? 24.820 -8.267 -21.239 1.00 91.00 591 LEU A N 1
ATOM 4544 C CA . LEU A 1 591 ? 23.574 -8.632 -20.553 1.00 91.00 591 LEU A CA 1
ATOM 4545 C C . LEU A 1 591 ? 22.811 -9.748 -21.280 1.00 91.00 591 LEU A C 1
ATOM 4547 O O . LEU A 1 591 ? 22.372 -10.698 -20.631 1.00 91.00 591 LEU A O 1
ATOM 4551 N N . ALA A 1 592 ? 22.696 -9.674 -22.610 1.00 92.19 592 ALA A N 1
ATOM 4552 C CA . ALA A 1 592 ? 22.075 -10.726 -23.414 1.00 92.19 592 ALA A CA 1
ATOM 4553 C C . ALA A 1 592 ? 22.810 -12.068 -23.238 1.00 92.19 592 ALA A C 1
ATOM 4555 O O . ALA A 1 592 ? 22.175 -13.088 -22.969 1.00 92.19 592 ALA A O 1
ATOM 4556 N N . ARG A 1 593 ? 24.152 -12.061 -23.256 1.00 93.69 593 ARG A N 1
ATOM 4557 C CA . ARG A 1 593 ? 24.975 -13.256 -22.998 1.00 93.69 593 ARG A CA 1
ATOM 4558 C C . ARG A 1 593 ? 24.792 -13.809 -21.584 1.00 93.69 593 ARG A C 1
ATOM 4560 O O . ARG A 1 593 ? 24.611 -15.015 -21.436 1.00 93.69 593 ARG A O 1
ATOM 4567 N N . LEU A 1 594 ? 24.732 -12.962 -20.549 1.00 91.00 594 LEU A N 1
ATOM 4568 C CA . LEU A 1 594 ? 24.408 -13.420 -19.186 1.00 91.00 594 LEU A CA 1
ATOM 4569 C C . LEU A 1 594 ? 23.043 -14.101 -19.111 1.00 91.00 594 LEU A C 1
ATOM 4571 O O . LEU A 1 594 ? 22.903 -15.131 -18.449 1.00 91.00 594 LEU A O 1
ATOM 4575 N N . ARG A 1 595 ? 22.033 -13.529 -19.771 1.00 88.44 595 ARG A N 1
ATOM 4576 C CA . ARG A 1 595 ? 20.669 -14.074 -19.809 1.00 88.44 595 ARG A CA 1
ATOM 4577 C C . ARG A 1 595 ? 20.606 -15.394 -20.577 1.00 88.44 595 ARG A C 1
ATOM 4579 O O . ARG A 1 595 ? 19.872 -16.285 -20.160 1.00 88.44 595 ARG A O 1
ATOM 4586 N N . ALA A 1 596 ? 21.440 -15.552 -21.602 1.00 91.00 596 ALA A N 1
ATOM 4587 C CA . ALA A 1 596 ? 21.644 -16.806 -22.323 1.00 91.00 596 ALA A CA 1
ATOM 4588 C C . ALA A 1 596 ? 22.484 -17.848 -21.547 1.00 91.00 596 ALA A C 1
ATOM 4590 O O . ALA A 1 596 ? 22.665 -18.967 -22.024 1.00 91.00 596 ALA A O 1
ATOM 4591 N N . GLY A 1 597 ? 22.990 -17.514 -20.351 1.00 91.19 597 GLY A N 1
ATOM 4592 C CA . GLY A 1 597 ? 23.807 -18.417 -19.535 1.00 91.19 597 GLY A CA 1
ATOM 4593 C C . GLY A 1 597 ? 25.277 -18.507 -19.960 1.00 91.19 597 GLY A C 1
ATOM 4594 O O . GLY A 1 597 ? 25.930 -19.498 -19.643 1.00 91.19 597 GLY A O 1
ATOM 4595 N N . ASP A 1 598 ? 25.799 -17.487 -20.646 1.00 94.75 598 ASP A N 1
ATOM 4596 C CA . ASP A 1 598 ? 27.187 -17.375 -21.114 1.00 94.75 598 ASP A CA 1
ATOM 4597 C C . ASP A 1 598 ? 27.957 -16.272 -20.345 1.00 94.75 598 ASP A C 1
ATOM 4599 O O . ASP A 1 598 ? 28.124 -15.148 -20.836 1.00 94.75 598 ASP A O 1
ATOM 4603 N N . PRO A 1 599 ? 28.407 -16.545 -19.101 1.00 94.00 599 PRO A N 1
ATOM 4604 C CA . PRO A 1 599 ? 29.139 -15.570 -18.293 1.00 94.00 599 PRO A CA 1
ATOM 4605 C C . PRO A 1 599 ? 30.534 -15.233 -18.844 1.00 94.00 599 PRO A C 1
ATOM 4607 O O . PRO A 1 599 ? 31.016 -14.126 -18.602 1.00 94.00 599 PRO A O 1
ATOM 4610 N N . ASP A 1 600 ? 31.164 -16.135 -19.604 1.00 96.25 600 ASP A N 1
ATOM 4611 C CA . ASP A 1 600 ? 32.458 -15.895 -20.256 1.00 96.25 600 ASP A CA 1
ATOM 4612 C C . ASP A 1 600 ? 32.325 -14.885 -21.404 1.00 96.25 600 ASP A C 1
ATOM 4614 O O . ASP A 1 600 ? 33.033 -13.872 -21.430 1.00 96.25 600 ASP A O 1
ATOM 4618 N N . GLY A 1 601 ? 31.379 -15.111 -22.325 1.00 96.06 601 GLY A N 1
ATOM 4619 C CA . GLY A 1 601 ? 31.091 -14.180 -23.421 1.00 96.06 601 GLY A CA 1
ATOM 4620 C C . GLY A 1 601 ? 30.611 -12.822 -22.911 1.00 96.06 601 GLY A C 1
ATOM 4621 O O . GLY A 1 601 ? 31.014 -11.769 -23.414 1.00 96.06 601 GLY A O 1
ATOM 4622 N N . SER A 1 602 ? 29.824 -12.837 -21.837 1.00 95.12 602 SER A N 1
ATOM 4623 C CA . SER A 1 602 ? 29.447 -11.640 -21.095 1.00 95.12 602 SER A CA 1
ATOM 4624 C C . SER A 1 602 ? 30.655 -10.849 -20.579 1.00 95.12 602 SER A C 1
ATOM 4626 O O . SER A 1 602 ? 30.784 -9.654 -20.863 1.00 95.12 602 SER A O 1
ATOM 4628 N N . LEU A 1 603 ? 31.565 -11.510 -19.849 1.00 95.69 603 LEU A N 1
ATOM 4629 C CA . LEU A 1 603 ? 32.762 -10.877 -19.294 1.00 95.69 603 LEU A CA 1
ATOM 4630 C C . LEU A 1 603 ? 33.592 -10.214 -20.398 1.00 95.69 603 LEU A C 1
ATOM 4632 O O . LEU A 1 603 ? 34.021 -9.072 -20.232 1.00 95.69 603 LEU A O 1
ATOM 4636 N N . ALA A 1 604 ? 33.779 -10.900 -21.529 1.00 96.56 604 ALA A N 1
ATOM 4637 C CA . ALA A 1 604 ? 34.514 -10.366 -22.670 1.00 96.56 604 ALA A CA 1
ATOM 4638 C C . ALA A 1 604 ? 33.898 -9.056 -23.194 1.00 96.56 604 ALA A C 1
ATOM 4640 O O . ALA A 1 604 ? 34.616 -8.083 -23.431 1.00 96.56 604 ALA A O 1
ATOM 4641 N N . HIS A 1 605 ? 32.569 -8.993 -23.323 1.00 95.50 605 HIS A N 1
ATOM 4642 C CA . HIS A 1 605 ? 31.890 -7.776 -23.763 1.00 95.50 605 HIS A CA 1
ATOM 4643 C C . HIS A 1 605 ? 31.952 -6.650 -22.734 1.00 95.50 605 HIS A C 1
ATOM 4645 O O . HIS A 1 605 ? 32.202 -5.509 -23.118 1.00 95.50 605 HIS A O 1
ATOM 4651 N N . PHE A 1 606 ? 31.792 -6.935 -21.443 1.00 93.94 606 PHE A N 1
ATOM 4652 C CA . PHE A 1 606 ? 31.909 -5.895 -20.423 1.00 93.94 606 PHE A CA 1
ATOM 4653 C C . PHE A 1 606 ? 33.332 -5.342 -20.295 1.00 93.94 606 PHE A C 1
ATOM 4655 O O . PHE A 1 606 ? 33.486 -4.144 -20.064 1.00 93.94 606 PHE A O 1
ATOM 4662 N N . VAL A 1 607 ? 34.369 -6.168 -20.494 1.00 94.75 607 VAL A N 1
ATOM 4663 C CA . VAL A 1 607 ? 35.765 -5.696 -20.552 1.00 94.75 607 VAL A CA 1
ATOM 4664 C C . VAL A 1 607 ? 35.949 -4.760 -21.745 1.00 94.75 607 VAL A C 1
ATOM 4666 O O . VAL A 1 607 ? 36.418 -3.640 -21.560 1.00 94.75 607 VAL A O 1
ATOM 4669 N N . ALA A 1 608 ? 35.486 -5.162 -22.933 1.00 94.19 608 ALA A N 1
ATOM 4670 C CA . ALA A 1 608 ? 35.548 -4.319 -24.127 1.00 94.19 608 ALA A CA 1
ATOM 4671 C C . ALA A 1 608 ? 34.780 -2.991 -23.952 1.00 94.19 608 ALA A C 1
ATOM 4673 O O . ALA A 1 608 ? 35.263 -1.933 -24.346 1.00 94.19 608 ALA A O 1
ATOM 4674 N N . GLY A 1 609 ? 33.609 -3.015 -23.306 1.00 91.44 609 GLY A N 1
ATOM 4675 C CA . GLY A 1 609 ? 32.856 -1.802 -22.969 1.00 91.44 609 GLY A CA 1
ATOM 4676 C C . GLY A 1 609 ? 33.602 -0.888 -21.989 1.00 91.44 609 GLY A C 1
ATOM 4677 O O . GLY A 1 609 ? 33.648 0.326 -22.192 1.00 91.44 609 GLY A O 1
ATOM 4678 N N . ALA A 1 610 ? 34.239 -1.457 -20.959 1.00 90.06 610 ALA A N 1
ATOM 4679 C CA . ALA A 1 610 ? 35.020 -0.702 -19.977 1.00 90.06 610 ALA A CA 1
ATOM 4680 C C . ALA A 1 610 ? 36.245 -0.009 -20.600 1.00 90.06 610 ALA A C 1
ATOM 4682 O O . ALA A 1 610 ? 36.587 1.104 -20.199 1.00 90.06 610 ALA A O 1
ATOM 4683 N N . GLU A 1 611 ? 36.868 -0.628 -21.608 1.00 91.69 611 GLU A N 1
ATOM 4684 C CA . GLU A 1 611 ? 37.983 -0.048 -22.370 1.00 91.69 611 GLU A CA 1
ATOM 4685 C C . GLU A 1 611 ? 37.568 1.177 -23.207 1.00 91.69 611 GLU A C 1
ATOM 4687 O O . GLU A 1 611 ? 38.384 2.076 -23.422 1.00 91.69 611 GLU A O 1
ATOM 4692 N N . LEU A 1 612 ? 36.302 1.263 -23.644 1.00 87.75 612 LEU A N 1
ATOM 4693 C CA . LEU A 1 612 ? 35.783 2.411 -24.405 1.00 87.75 612 LEU A CA 1
ATOM 4694 C C . LEU A 1 612 ? 35.506 3.647 -23.533 1.00 87.75 612 LEU A C 1
ATOM 4696 O O . LEU A 1 612 ? 35.551 4.774 -24.038 1.00 87.75 612 LEU A O 1
ATOM 4700 N N . GLY A 1 613 ? 35.236 3.458 -22.238 1.00 76.56 613 GLY A N 1
ATOM 4701 C CA . GLY A 1 613 ? 34.970 4.550 -21.305 1.00 76.56 613 GLY A CA 1
ATOM 4702 C C . GLY A 1 613 ? 34.441 4.070 -19.948 1.00 76.56 613 GLY A C 1
ATOM 4703 O O . GLY A 1 613 ? 33.288 3.636 -19.875 1.00 76.56 613 GLY A O 1
ATOM 4704 N N . PRO A 1 614 ? 35.215 4.190 -18.853 1.00 60.66 614 PRO A N 1
ATOM 4705 C CA . PRO A 1 614 ? 34.698 3.927 -17.515 1.00 60.66 614 PRO A CA 1
ATOM 4706 C C . PRO A 1 614 ? 33.618 4.973 -17.186 1.00 60.66 614 PRO A C 1
ATOM 4708 O O . PRO A 1 614 ? 33.839 6.161 -17.412 1.00 60.66 614 PRO A O 1
ATOM 4711 N N . ARG A 1 615 ? 32.477 4.542 -16.626 1.00 65.81 615 ARG A N 1
ATOM 4712 C CA . ARG A 1 615 ? 31.341 5.364 -16.123 1.00 65.81 615 ARG A CA 1
ATOM 4713 C C . ARG A 1 615 ? 30.223 5.781 -17.090 1.00 65.81 615 ARG A C 1
ATOM 4715 O O . ARG A 1 615 ? 29.328 6.494 -16.665 1.00 65.81 615 ARG A O 1
ATOM 4722 N N . GLN A 1 616 ? 30.213 5.362 -18.357 1.00 67.94 616 GLN A N 1
ATOM 4723 C CA . GLN A 1 616 ? 29.092 5.726 -19.253 1.00 67.94 616 GLN A CA 1
ATOM 4724 C C . GLN A 1 616 ? 27.878 4.790 -19.118 1.00 67.94 616 GLN A C 1
ATOM 4726 O O . GLN A 1 616 ? 26.751 5.242 -19.252 1.00 67.94 616 GLN A O 1
ATOM 4731 N N . CYS A 1 617 ? 28.101 3.506 -18.821 1.00 76.69 617 CYS A N 1
ATOM 4732 C CA . CYS A 1 617 ? 27.071 2.464 -18.657 1.00 76.69 617 CYS A CA 1
ATOM 4733 C C . CYS A 1 617 ? 27.170 1.712 -17.315 1.00 76.69 617 CYS A C 1
ATOM 4735 O O . CYS A 1 617 ? 26.550 0.664 -17.157 1.00 76.69 617 CYS A O 1
ATOM 4737 N N . ASP A 1 618 ? 28.024 2.177 -16.396 1.00 73.75 618 ASP A N 1
ATOM 4738 C CA . ASP A 1 618 ? 28.381 1.484 -15.148 1.00 73.75 618 ASP A CA 1
ATOM 4739 C C . ASP A 1 618 ? 28.672 -0.024 -15.318 1.00 73.75 618 ASP A C 1
ATOM 4741 O O . ASP A 1 618 ? 28.266 -0.871 -14.527 1.00 73.75 618 ASP A O 1
ATOM 4745 N N . VAL A 1 619 ? 29.440 -0.398 -16.346 1.00 81.69 619 VAL A N 1
ATOM 4746 C CA . VAL A 1 619 ? 29.770 -1.811 -16.636 1.00 81.69 619 VAL A CA 1
ATOM 4747 C C . VAL A 1 619 ? 30.551 -2.524 -15.519 1.00 81.69 619 VAL A C 1
ATOM 4749 O O . VAL A 1 619 ? 30.670 -3.746 -15.540 1.00 81.69 619 VAL A O 1
ATOM 4752 N N . GLU A 1 620 ? 31.055 -1.797 -14.518 1.00 80.19 620 GLU A N 1
ATOM 4753 C CA . GLU A 1 620 ? 31.754 -2.354 -13.352 1.00 80.19 620 GLU A CA 1
ATOM 4754 C C . GLU A 1 620 ? 30.891 -3.368 -12.577 1.00 80.19 620 GLU A C 1
ATOM 4756 O O . GLU A 1 620 ? 31.403 -4.419 -12.187 1.00 80.19 620 GLU A O 1
ATOM 4761 N N . TRP A 1 621 ? 29.579 -3.118 -12.447 1.00 79.31 621 TRP A N 1
ATOM 4762 C CA . TRP A 1 621 ? 28.595 -4.054 -11.869 1.00 79.31 621 TRP A CA 1
ATOM 4763 C C . TRP A 1 621 ? 28.625 -5.416 -12.531 1.00 79.31 621 TRP A C 1
ATOM 4765 O O . TRP A 1 621 ? 28.628 -6.472 -11.904 1.00 79.31 621 TRP A O 1
ATOM 4775 N N . ASN A 1 622 ? 28.597 -5.343 -13.847 1.00 86.75 622 ASN A N 1
ATOM 4776 C CA . ASN A 1 622 ? 28.390 -6.452 -14.736 1.00 86.75 622 ASN A CA 1
ATOM 4777 C C . ASN A 1 622 ? 29.682 -7.259 -14.913 1.00 86.75 622 ASN A C 1
ATOM 4779 O O . ASN A 1 622 ? 29.650 -8.490 -14.998 1.00 86.75 622 ASN A O 1
ATOM 4783 N N . LEU A 1 623 ? 30.830 -6.575 -14.863 1.00 88.88 623 LEU A N 1
ATOM 4784 C CA . LEU A 1 623 ? 32.149 -7.187 -14.717 1.00 88.88 623 LEU A CA 1
ATOM 4785 C C . LEU A 1 623 ? 32.258 -7.982 -13.416 1.00 88.88 623 LEU A C 1
ATOM 4787 O O . LEU A 1 623 ? 32.667 -9.141 -13.446 1.00 88.88 623 LEU A O 1
ATOM 4791 N N . ASP A 1 624 ? 31.905 -7.369 -12.287 1.00 87.62 624 ASP A N 1
ATOM 4792 C CA . ASP A 1 624 ? 31.937 -8.012 -10.973 1.00 87.62 624 ASP A CA 1
ATOM 4793 C C . ASP A 1 624 ? 30.985 -9.219 -10.919 1.00 87.62 624 ASP A C 1
ATOM 4795 O O . ASP A 1 624 ? 31.402 -10.309 -10.532 1.00 87.62 624 ASP A O 1
ATOM 4799 N N . LEU A 1 625 ? 29.758 -9.083 -11.440 1.00 89.19 625 LEU A N 1
ATOM 4800 C CA . LEU A 1 625 ? 28.815 -10.196 -11.597 1.00 89.19 625 LEU A CA 1
ATOM 4801 C C . LEU A 1 625 ? 29.405 -11.346 -12.422 1.00 89.19 625 LEU A C 1
ATOM 4803 O O . LEU A 1 625 ? 29.397 -12.494 -11.978 1.00 89.19 625 LEU A O 1
ATOM 4807 N N . SER A 1 626 ? 29.925 -11.052 -13.616 1.00 92.44 626 SER A N 1
ATOM 4808 C CA . SER A 1 626 ? 30.453 -12.083 -14.518 1.00 92.44 626 SER A CA 1
ATOM 4809 C C . SER A 1 626 ? 31.654 -12.797 -13.895 1.00 92.44 626 SER A C 1
ATOM 4811 O O . SER A 1 626 ? 31.725 -14.024 -13.913 1.00 92.44 626 SER A O 1
ATOM 4813 N N . ARG A 1 627 ? 32.559 -12.051 -13.246 1.00 93.25 627 ARG A N 1
ATOM 4814 C CA . ARG A 1 627 ? 33.683 -12.627 -12.490 1.00 93.25 627 ARG A CA 1
ATOM 4815 C C . ARG A 1 627 ? 33.198 -13.504 -11.340 1.00 93.25 627 ARG A C 1
ATOM 4817 O O . ARG A 1 627 ? 33.717 -14.601 -11.168 1.00 93.25 627 ARG A O 1
ATOM 4824 N N . ALA A 1 628 ? 32.183 -13.075 -10.592 1.00 91.06 628 ALA A N 1
ATOM 4825 C CA . ALA A 1 628 ? 31.613 -13.857 -9.497 1.00 91.06 628 ALA A CA 1
ATOM 4826 C C . ALA A 1 628 ? 30.941 -15.159 -9.968 1.00 91.06 628 ALA A C 1
ATOM 4828 O O . ALA A 1 628 ? 30.985 -16.178 -9.270 1.00 91.06 628 ALA A O 1
ATOM 4829 N N . LEU A 1 629 ? 30.320 -15.145 -11.151 1.00 92.75 629 LEU A N 1
ATOM 4830 C CA . LEU A 1 629 ? 29.734 -16.332 -11.778 1.00 92.75 629 LEU A CA 1
ATOM 4831 C C . LEU A 1 629 ? 30.808 -17.323 -12.252 1.00 92.75 629 LEU A C 1
ATOM 4833 O O . LEU A 1 629 ? 30.608 -18.530 -12.123 1.00 92.75 629 LEU A O 1
ATOM 4837 N N . LEU A 1 630 ? 31.949 -16.824 -12.737 1.00 93.88 630 LEU A N 1
ATOM 4838 C CA . LEU A 1 630 ? 33.072 -17.635 -13.225 1.00 93.88 630 LEU A CA 1
ATOM 4839 C C . LEU A 1 630 ? 34.030 -18.098 -12.123 1.00 93.88 630 LEU A C 1
ATOM 4841 O O . LEU A 1 630 ? 34.729 -19.096 -12.298 1.00 93.88 630 LEU A O 1
ATOM 4845 N N . ALA A 1 631 ? 34.062 -17.405 -10.983 1.00 92.44 631 ALA A N 1
ATOM 4846 C CA . ALA A 1 631 ? 34.944 -17.745 -9.874 1.00 92.44 631 ALA A CA 1
ATOM 4847 C C . ALA A 1 631 ? 34.740 -19.208 -9.423 1.00 92.44 631 ALA A C 1
ATOM 4849 O O . ALA A 1 631 ? 33.600 -19.703 -9.415 1.00 92.44 631 ALA A O 1
ATOM 4850 N N . PRO A 1 632 ? 35.811 -19.920 -9.033 1.00 91.31 632 PRO A N 1
ATOM 4851 C CA . PRO A 1 632 ? 35.690 -21.268 -8.499 1.00 91.31 632 PRO A CA 1
ATOM 4852 C C . PRO A 1 632 ? 34.833 -21.271 -7.228 1.00 91.31 632 PRO A C 1
ATOM 4854 O O . PRO A 1 632 ? 34.853 -20.335 -6.427 1.00 91.31 632 PRO A O 1
ATOM 4857 N N . LEU A 1 633 ? 34.051 -22.337 -7.046 1.00 88.62 633 LEU A N 1
ATOM 4858 C CA . LEU A 1 633 ? 33.205 -22.493 -5.867 1.00 88.62 633 LEU A CA 1
ATOM 4859 C C . LEU A 1 633 ? 34.041 -22.997 -4.682 1.00 88.62 633 LEU A C 1
ATOM 4861 O O . LEU A 1 633 ? 34.041 -24.181 -4.358 1.00 88.62 633 LEU A O 1
ATOM 4865 N N . GLU A 1 634 ? 34.787 -22.094 -4.061 1.00 82.81 634 GLU A N 1
ATOM 4866 C CA . GLU A 1 634 ? 35.508 -22.348 -2.813 1.00 82.81 634 GLU A CA 1
ATOM 4867 C C . GLU A 1 634 ? 34.561 -22.268 -1.596 1.00 82.81 634 GLU A C 1
ATOM 4869 O O . GLU A 1 634 ? 33.518 -21.604 -1.650 1.00 82.81 634 GLU A O 1
ATOM 4874 N N . THR A 1 635 ? 34.930 -22.887 -0.468 1.00 72.88 635 THR A N 1
ATOM 4875 C CA . THR A 1 635 ? 34.080 -22.952 0.740 1.00 72.88 635 THR A CA 1
ATOM 4876 C C . THR A 1 635 ? 33.970 -21.630 1.503 1.00 72.88 635 THR A C 1
ATOM 4878 O O . THR A 1 635 ? 32.911 -21.362 2.067 1.00 72.88 635 THR A O 1
ATOM 4881 N N . ASP A 1 636 ? 35.003 -20.779 1.476 1.00 77.88 636 ASP A N 1
ATOM 4882 C CA . ASP A 1 636 ? 35.108 -19.631 2.392 1.00 77.88 636 ASP A CA 1
ATOM 4883 C C . ASP A 1 636 ? 34.909 -18.293 1.675 1.00 77.88 636 ASP A C 1
ATOM 4885 O O . ASP A 1 636 ? 35.683 -17.938 0.788 1.00 77.88 636 ASP A O 1
ATOM 4889 N N . LEU A 1 637 ? 33.889 -17.521 2.057 1.00 75.31 637 LEU A N 1
ATOM 4890 C CA . LEU A 1 637 ? 33.645 -16.198 1.475 1.00 75.31 637 LEU A CA 1
ATOM 4891 C C . LEU A 1 637 ? 34.836 -15.262 1.731 1.00 75.31 637 LEU A C 1
ATOM 4893 O O . LEU A 1 637 ? 35.165 -14.977 2.881 1.00 75.31 637 LEU A O 1
ATOM 4897 N N . GLU A 1 638 ? 35.440 -14.736 0.664 1.00 80.12 638 GLU A N 1
ATOM 4898 C CA . GLU A 1 638 ? 36.533 -13.769 0.774 1.00 80.12 638 GLU A CA 1
ATOM 4899 C C . GLU A 1 638 ? 36.055 -12.478 1.470 1.00 80.12 638 GLU A C 1
ATOM 4901 O O . GLU A 1 638 ? 35.142 -11.814 0.965 1.00 80.12 638 GLU A O 1
ATOM 4906 N N . PRO A 1 639 ? 36.667 -12.066 2.599 1.00 72.06 639 PRO A N 1
ATOM 4907 C CA . PRO A 1 639 ? 36.244 -10.873 3.338 1.00 72.06 639 PRO A CA 1
ATOM 4908 C C . PRO A 1 639 ? 36.346 -9.560 2.545 1.00 72.06 639 PRO A C 1
ATOM 4910 O O . PRO A 1 639 ? 35.647 -8.602 2.868 1.00 72.06 639 PRO A O 1
ATOM 4913 N N . GLY A 1 640 ? 37.196 -9.513 1.512 1.00 77.88 640 GLY A N 1
ATOM 4914 C CA . GLY A 1 640 ? 37.393 -8.347 0.642 1.00 77.88 640 GLY A CA 1
ATOM 4915 C C . GLY A 1 640 ? 36.536 -8.329 -0.628 1.00 77.88 640 GLY A C 1
ATOM 4916 O O . GLY A 1 640 ? 36.591 -7.351 -1.370 1.00 77.88 640 GLY A O 1
ATOM 4917 N N . ALA A 1 641 ? 35.758 -9.382 -0.898 1.00 83.69 641 ALA A N 1
ATOM 4918 C CA . ALA A 1 641 ? 34.910 -9.433 -2.084 1.00 83.69 641 ALA A CA 1
ATOM 4919 C C . ALA A 1 641 ? 33.760 -8.419 -1.997 1.00 83.69 641 ALA A C 1
ATOM 4921 O O . ALA A 1 641 ? 33.239 -8.120 -0.915 1.00 83.69 641 ALA A O 1
ATOM 4922 N N . SER A 1 642 ? 33.321 -7.927 -3.156 1.00 83.38 642 SER A N 1
ATOM 4923 C CA . SER A 1 642 ? 32.169 -7.032 -3.238 1.00 83.38 642 SER A CA 1
ATOM 4924 C C . SER A 1 642 ? 30.901 -7.696 -2.676 1.00 83.38 642 SER A C 1
ATOM 4926 O O . SER A 1 642 ? 30.766 -8.923 -2.622 1.00 83.38 642 SER A O 1
ATOM 4928 N N . ALA A 1 643 ? 29.916 -6.880 -2.299 1.00 80.81 643 ALA A N 1
ATOM 4929 C CA . ALA A 1 643 ? 28.623 -7.380 -1.836 1.00 80.81 643 ALA A CA 1
ATOM 4930 C C . ALA A 1 643 ? 27.941 -8.293 -2.870 1.00 80.81 643 ALA A C 1
ATOM 4932 O O . ALA A 1 643 ? 27.398 -9.333 -2.503 1.00 80.81 643 ALA A O 1
ATOM 4933 N N . LEU A 1 644 ? 28.004 -7.921 -4.153 1.00 84.56 644 LEU A N 1
ATOM 4934 C CA . LEU A 1 644 ? 27.433 -8.695 -5.253 1.00 84.56 644 LEU A CA 1
ATOM 4935 C C . LEU A 1 644 ? 28.150 -10.035 -5.416 1.00 84.56 644 LEU A C 1
ATOM 4937 O O . LEU A 1 644 ? 27.491 -11.073 -5.409 1.00 84.56 644 LEU A O 1
ATOM 4941 N N . SER A 1 645 ? 29.485 -10.025 -5.464 1.00 87.19 645 SER A N 1
ATOM 4942 C CA . SER A 1 645 ? 30.302 -11.239 -5.524 1.00 87.19 645 SER A CA 1
ATOM 4943 C C . SER A 1 645 ? 29.980 -12.198 -4.375 1.00 87.19 645 SER A C 1
ATOM 4945 O O . SER A 1 645 ? 29.792 -13.398 -4.589 1.00 87.19 645 SER A O 1
ATOM 4947 N N . ARG A 1 646 ? 29.821 -11.671 -3.153 1.00 87.69 646 ARG A N 1
ATOM 4948 C CA . ARG A 1 646 ? 29.430 -12.463 -1.978 1.00 87.69 646 ARG A CA 1
ATOM 4949 C C . ARG A 1 646 ? 28.029 -13.065 -2.110 1.00 87.69 646 ARG A C 1
ATOM 4951 O O . ARG A 1 646 ? 27.873 -14.241 -1.798 1.00 87.69 646 ARG A O 1
ATOM 4958 N N . VAL A 1 647 ? 27.031 -12.313 -2.590 1.00 88.31 647 VAL A N 1
ATOM 4959 C CA . VAL A 1 647 ? 25.667 -12.839 -2.826 1.00 88.31 647 VAL A CA 1
ATOM 4960 C C . VAL A 1 647 ? 25.673 -13.928 -3.895 1.00 88.31 647 VAL A C 1
ATOM 4962 O O . VAL A 1 647 ? 25.087 -14.990 -3.685 1.00 88.31 647 VAL A O 1
ATOM 4965 N N . VAL A 1 648 ? 26.347 -13.692 -5.024 1.00 91.19 648 VAL A N 1
ATOM 4966 C CA . VAL A 1 648 ? 26.434 -14.652 -6.133 1.00 91.19 648 VAL A CA 1
ATOM 4967 C C . VAL A 1 648 ? 27.065 -15.952 -5.654 1.00 91.19 648 VAL A C 1
ATOM 4969 O O . VAL A 1 648 ? 26.513 -17.036 -5.860 1.00 91.19 648 VAL A O 1
ATOM 4972 N N . ARG A 1 649 ? 28.190 -15.848 -4.945 1.00 91.38 649 ARG A N 1
ATOM 4973 C CA . ARG A 1 649 ? 28.891 -17.002 -4.392 1.00 91.38 649 ARG A CA 1
ATOM 4974 C C . ARG A 1 649 ? 28.061 -17.735 -3.340 1.00 91.38 649 ARG A C 1
ATOM 4976 O O . ARG A 1 649 ? 27.963 -18.957 -3.416 1.00 91.38 649 ARG A O 1
ATOM 4983 N N . ALA A 1 650 ? 27.414 -17.016 -2.423 1.00 91.88 650 ALA A N 1
ATOM 4984 C CA . ALA A 1 650 ? 26.496 -17.592 -1.440 1.00 91.88 650 ALA A CA 1
ATOM 4985 C C . ALA A 1 650 ? 25.353 -18.371 -2.109 1.00 91.88 650 ALA A C 1
ATOM 4987 O O . ALA A 1 650 ? 25.057 -19.496 -1.713 1.00 91.88 650 ALA A O 1
ATOM 4988 N N . CYS A 1 651 ? 24.754 -17.823 -3.171 1.00 93.69 651 CYS A N 1
ATOM 4989 C CA . CYS A 1 651 ? 23.695 -18.497 -3.920 1.00 93.69 651 CYS A CA 1
ATOM 4990 C C . CYS A 1 651 ? 24.189 -19.772 -4.610 1.00 93.69 651 CYS A C 1
ATOM 4992 O O . CYS A 1 651 ? 23.524 -20.804 -4.511 1.00 93.69 651 CYS A O 1
ATOM 4994 N N . ARG A 1 652 ? 25.356 -19.723 -5.269 1.00 94.44 652 ARG A N 1
ATOM 4995 C CA . ARG A 1 652 ? 25.962 -20.895 -5.926 1.00 94.44 652 ARG A CA 1
ATOM 4996 C C . ARG A 1 652 ? 26.336 -21.979 -4.912 1.00 94.44 652 ARG A C 1
ATOM 4998 O O . ARG A 1 652 ? 26.073 -23.157 -5.152 1.00 94.44 652 ARG A O 1
ATOM 5005 N N . LEU A 1 653 ? 26.896 -21.587 -3.765 1.00 94.50 653 LEU A N 1
ATOM 5006 C CA . LEU A 1 653 ? 27.265 -22.506 -2.687 1.00 94.50 653 LEU A CA 1
ATOM 5007 C C . LEU A 1 653 ? 26.024 -23.171 -2.092 1.00 94.50 653 LEU A C 1
ATOM 5009 O O . LEU A 1 653 ? 25.974 -24.397 -1.975 1.00 94.50 653 LEU A O 1
ATOM 5013 N N . ALA A 1 654 ? 24.990 -22.375 -1.821 1.00 94.88 654 ALA A N 1
ATOM 5014 C CA . ALA A 1 654 ? 23.717 -22.879 -1.348 1.00 94.88 654 ALA A CA 1
ATOM 5015 C C . ALA A 1 654 ? 23.065 -23.819 -2.365 1.00 94.88 654 ALA A C 1
ATOM 5017 O O . ALA A 1 654 ? 22.581 -24.871 -1.971 1.00 94.88 654 ALA A O 1
ATOM 5018 N N . ASP A 1 655 ? 23.078 -23.523 -3.667 1.00 95.00 655 ASP A N 1
ATOM 5019 C CA . ASP A 1 655 ? 22.536 -24.442 -4.675 1.00 95.00 655 ASP A CA 1
ATOM 5020 C C . ASP A 1 655 ? 23.268 -25.794 -4.677 1.00 95.00 655 ASP A C 1
ATOM 5022 O O . ASP A 1 655 ? 22.612 -26.841 -4.687 1.00 95.00 655 ASP A O 1
ATOM 5026 N N . ALA A 1 656 ? 24.602 -25.792 -4.575 1.00 94.88 656 ALA A N 1
ATOM 5027 C CA . ALA A 1 656 ? 25.399 -27.016 -4.481 1.00 94.88 656 ALA A CA 1
ATOM 5028 C C . ALA A 1 656 ? 25.126 -27.812 -3.188 1.00 94.88 656 ALA A C 1
ATOM 5030 O O . ALA A 1 656 ? 25.134 -29.045 -3.192 1.00 94.88 656 ALA A O 1
ATOM 5031 N N . GLN A 1 657 ? 24.878 -27.130 -2.070 1.00 96.00 657 GLN A N 1
ATOM 5032 C CA . GLN A 1 657 ? 24.540 -27.751 -0.784 1.00 96.00 657 GLN A CA 1
ATOM 5033 C C . GLN A 1 657 ? 23.099 -28.281 -0.768 1.00 96.00 657 GLN A C 1
ATOM 5035 O O . GLN A 1 657 ? 22.867 -29.422 -0.373 1.00 96.00 657 GLN A O 1
ATOM 5040 N N . LEU A 1 658 ? 22.135 -27.512 -1.285 1.00 94.62 658 LEU A N 1
ATOM 5041 C CA . LEU A 1 658 ? 20.741 -27.932 -1.448 1.00 94.62 658 LEU A CA 1
ATOM 5042 C C . LEU A 1 658 ? 20.637 -29.171 -2.352 1.00 94.62 658 LEU A C 1
ATOM 5044 O O . LEU A 1 658 ? 19.844 -30.064 -2.066 1.00 94.62 658 LEU A O 1
ATOM 5048 N N . ALA A 1 659 ? 21.451 -29.261 -3.410 1.00 95.06 659 ALA A N 1
ATOM 5049 C CA . ALA A 1 659 ? 21.504 -30.438 -4.283 1.00 95.06 659 ALA A CA 1
ATOM 5050 C C . ALA A 1 659 ? 22.019 -31.702 -3.566 1.00 95.06 659 ALA A C 1
ATOM 5052 O O . ALA A 1 659 ? 21.597 -32.808 -3.899 1.00 95.06 659 ALA A O 1
ATOM 5053 N N . ARG A 1 660 ? 22.890 -31.545 -2.560 1.00 97.06 660 ARG A N 1
ATOM 5054 C CA . ARG A 1 660 ? 23.418 -32.636 -1.716 1.00 97.06 660 ARG A CA 1
ATOM 5055 C C . ARG A 1 660 ? 22.565 -32.926 -0.474 1.00 97.06 660 ARG A C 1
ATOM 5057 O O . ARG A 1 660 ? 22.859 -33.864 0.257 1.00 97.06 660 ARG A O 1
ATOM 5064 N N . GLY A 1 661 ? 21.516 -32.139 -0.228 1.00 96.81 661 GLY A N 1
ATOM 5065 C CA . GLY A 1 661 ? 20.692 -32.233 0.980 1.00 96.81 661 GLY A CA 1
ATOM 5066 C C . GLY A 1 661 ? 21.331 -31.638 2.241 1.00 96.81 661 GLY A C 1
ATOM 5067 O O . GLY A 1 661 ? 20.886 -31.915 3.352 1.00 96.81 661 GLY A O 1
ATOM 5068 N N . GLU A 1 662 ? 22.361 -30.805 2.092 1.00 97.44 662 GLU A N 1
ATOM 5069 C CA . GLU A 1 662 ? 23.077 -30.130 3.182 1.00 97.44 662 GLU A CA 1
ATOM 5070 C C . GLU A 1 662 ? 22.362 -28.824 3.579 1.00 97.44 662 GLU A C 1
ATOM 5072 O O . GLU A 1 662 ? 22.884 -27.720 3.426 1.00 97.44 662 GLU A O 1
ATOM 5077 N N . TRP A 1 663 ? 21.124 -28.934 4.072 1.00 96.94 663 TRP A N 1
ATOM 5078 C CA . TRP A 1 663 ? 20.228 -27.786 4.288 1.00 96.94 663 TRP A CA 1
ATOM 5079 C C . TRP A 1 663 ? 20.772 -26.736 5.268 1.00 96.94 663 TRP A C 1
ATOM 5081 O O . TRP A 1 663 ? 20.593 -25.541 5.042 1.00 96.94 663 TRP A O 1
ATOM 5091 N N . ALA A 1 664 ? 21.437 -27.172 6.345 1.00 95.94 664 ALA A N 1
ATOM 5092 C CA . ALA A 1 664 ? 22.029 -26.278 7.345 1.00 95.94 664 ALA A CA 1
ATOM 5093 C C . ALA A 1 664 ? 23.170 -25.450 6.747 1.00 95.94 664 ALA A C 1
ATOM 5095 O O . ALA A 1 664 ? 23.169 -24.232 6.873 1.00 95.94 664 ALA A O 1
ATOM 5096 N N . ALA A 1 665 ? 24.066 -26.095 5.997 1.00 95.25 665 ALA A N 1
ATOM 5097 C CA . ALA A 1 665 ? 25.160 -25.409 5.325 1.00 95.25 665 ALA A CA 1
ATOM 5098 C C . ALA A 1 665 ? 24.641 -24.407 4.275 1.00 95.25 665 ALA A C 1
ATOM 5100 O O . ALA A 1 665 ? 25.157 -23.297 4.188 1.00 95.25 665 ALA A O 1
ATOM 5101 N N . ALA A 1 666 ? 23.570 -24.760 3.547 1.00 95.62 666 ALA A N 1
ATOM 5102 C CA . ALA A 1 666 ? 22.909 -23.855 2.602 1.00 95.62 666 ALA A CA 1
ATOM 5103 C C . ALA A 1 666 ? 22.297 -22.624 3.279 1.00 95.62 666 ALA A C 1
ATOM 5105 O O . ALA A 1 666 ? 22.391 -21.521 2.741 1.00 95.62 666 ALA A O 1
ATOM 5106 N N . ARG A 1 667 ? 21.672 -22.799 4.451 1.00 94.62 667 ARG A N 1
ATOM 5107 C CA . ARG A 1 667 ? 21.195 -21.682 5.274 1.00 94.62 667 ARG A CA 1
ATOM 5108 C C . ARG A 1 667 ? 22.370 -20.800 5.690 1.00 94.62 667 ARG A C 1
ATOM 5110 O O . ARG A 1 667 ? 22.319 -19.603 5.447 1.00 94.62 667 ARG A O 1
ATOM 5117 N N . ASP A 1 668 ? 23.419 -21.384 6.261 1.00 91.81 668 ASP A N 1
ATOM 5118 C CA . ASP A 1 668 ? 24.559 -20.637 6.805 1.00 91.81 668 ASP A CA 1
ATOM 5119 C C . ASP A 1 668 ? 25.303 -19.853 5.710 1.00 91.81 668 ASP A C 1
ATOM 5121 O O . ASP A 1 668 ? 25.689 -18.707 5.919 1.00 91.81 668 ASP A O 1
ATOM 5125 N N . ALA A 1 669 ? 25.416 -20.416 4.501 1.00 92.31 669 ALA A N 1
ATOM 5126 C CA . ALA A 1 669 ? 25.963 -19.716 3.338 1.00 92.31 669 ALA A CA 1
ATOM 5127 C C . ALA A 1 669 ? 25.136 -18.480 2.932 1.00 92.31 669 ALA A C 1
ATOM 5129 O O . ALA A 1 669 ? 25.696 -17.511 2.419 1.00 92.31 669 ALA A O 1
ATOM 5130 N N . LEU A 1 670 ? 23.814 -18.511 3.139 1.00 91.44 670 LEU A N 1
ATOM 5131 C CA . LEU A 1 670 ? 22.878 -17.445 2.763 1.00 91.44 670 LEU A CA 1
ATOM 5132 C C . LEU A 1 670 ? 22.574 -16.456 3.893 1.00 91.44 670 LEU A C 1
ATOM 5134 O O . LEU A 1 670 ? 22.120 -15.354 3.590 1.00 91.44 670 LEU A O 1
ATOM 5138 N N . GLU A 1 671 ? 22.818 -16.803 5.160 1.00 88.56 671 GLU A N 1
ATOM 5139 C CA . GLU A 1 671 ? 22.673 -15.912 6.327 1.00 88.56 671 GLU A CA 1
ATOM 5140 C C . GLU A 1 671 ? 23.825 -14.891 6.400 1.00 88.56 671 GLU A C 1
ATOM 5142 O O . GLU A 1 671 ? 24.499 -14.721 7.414 1.00 88.56 671 GLU A O 1
ATOM 5147 N N . ILE A 1 672 ? 24.048 -14.178 5.293 1.00 86.19 672 ILE A N 1
ATOM 5148 C CA . ILE A 1 672 ? 25.017 -13.092 5.187 1.00 86.19 672 ILE A CA 1
ATOM 5149 C C . ILE A 1 672 ? 24.304 -11.742 5.016 1.00 86.19 672 ILE A C 1
ATOM 5151 O O . ILE A 1 672 ? 23.270 -11.664 4.343 1.00 86.19 672 ILE A O 1
ATOM 5155 N N . PRO A 1 673 ? 24.871 -10.642 5.548 1.00 82.62 673 PRO A N 1
ATOM 5156 C CA . PRO A 1 673 ? 24.267 -9.310 5.478 1.00 82.62 673 PRO A CA 1
ATOM 5157 C C . PRO A 1 673 ? 23.771 -8.885 4.080 1.00 82.62 673 PRO A C 1
ATOM 5159 O O . PRO A 1 673 ? 22.629 -8.428 3.978 1.00 82.62 673 PRO A O 1
ATOM 5162 N N . PRO A 1 674 ? 24.540 -9.086 2.983 1.00 81.00 674 PRO A N 1
ATOM 5163 C CA . PRO A 1 674 ? 24.104 -8.674 1.646 1.00 81.00 674 PRO A CA 1
ATOM 5164 C C . PRO A 1 674 ? 22.823 -9.360 1.139 1.00 81.00 674 PRO A C 1
ATOM 5166 O O . PRO A 1 674 ? 22.017 -8.715 0.470 1.00 81.00 674 PRO A O 1
ATOM 5169 N N . VAL A 1 675 ? 22.596 -10.636 1.485 1.00 83.38 675 VAL A N 1
ATOM 5170 C CA . VAL A 1 675 ? 21.365 -11.372 1.123 1.00 83.38 675 VAL A CA 1
ATOM 5171 C C . VAL A 1 675 ? 20.161 -10.782 1.852 1.00 83.38 675 VAL A C 1
ATOM 5173 O O . VAL A 1 675 ? 19.066 -10.675 1.298 1.00 83.38 675 VAL A O 1
ATOM 5176 N N . HIS A 1 676 ? 20.357 -10.341 3.095 1.00 80.00 676 HIS A N 1
ATOM 5177 C CA . HIS A 1 676 ? 19.274 -9.761 3.870 1.00 80.00 676 HIS A CA 1
ATOM 5178 C C . HIS A 1 676 ? 18.881 -8.348 3.412 1.00 80.00 676 HIS A C 1
ATOM 5180 O O . HIS A 1 676 ? 17.717 -7.997 3.612 1.00 80.00 676 HIS A O 1
ATOM 5186 N N . PHE A 1 677 ? 19.799 -7.571 2.824 1.00 70.12 677 PHE A N 1
ATOM 5187 C CA . PHE A 1 677 ? 19.623 -6.145 2.507 1.00 70.12 677 PHE A CA 1
ATOM 5188 C C . PHE A 1 677 ? 18.795 -5.859 1.238 1.00 70.12 677 PHE A C 1
ATOM 5190 O O . PHE A 1 677 ? 17.933 -4.988 1.263 1.00 70.12 677 PHE A O 1
ATOM 5197 N N . ARG A 1 678 ? 19.015 -6.576 0.125 1.00 66.44 678 ARG A N 1
ATOM 5198 C CA . ARG A 1 678 ? 18.418 -6.231 -1.191 1.00 66.44 678 ARG A CA 1
ATOM 5199 C C . ARG A 1 678 ? 17.055 -6.862 -1.485 1.00 66.44 678 ARG A C 1
ATOM 5201 O O . ARG A 1 678 ? 16.475 -6.549 -2.520 1.00 66.44 678 ARG A O 1
ATOM 5208 N N . LEU A 1 679 ? 16.569 -7.752 -0.612 1.00 63.59 679 LEU A N 1
ATOM 5209 C CA . LEU A 1 679 ? 15.341 -8.536 -0.833 1.00 63.59 679 LEU A CA 1
ATOM 5210 C C . LEU A 1 679 ? 15.297 -9.187 -2.225 1.00 63.59 679 LEU A C 1
ATOM 5212 O O . LEU A 1 679 ? 14.241 -9.296 -2.844 1.00 63.59 679 LEU A O 1
ATOM 5216 N N . GLU A 1 680 ? 16.456 -9.611 -2.725 1.00 82.88 680 GLU A N 1
ATOM 5217 C CA . GLU A 1 680 ? 16.542 -10.233 -4.034 1.00 82.88 680 GLU A CA 1
ATOM 5218 C C . GLU A 1 680 ? 15.774 -11.566 -4.005 1.00 82.88 680 GLU A C 1
ATOM 5220 O O . GLU A 1 680 ? 15.971 -12.411 -3.125 1.00 82.88 680 GLU A O 1
ATOM 5225 N N . VAL A 1 681 ? 14.824 -11.721 -4.931 1.00 84.06 681 VAL A N 1
ATOM 5226 C CA . VAL A 1 681 ? 13.805 -12.777 -4.861 1.00 84.06 681 VAL A CA 1
ATOM 5227 C C . VAL A 1 681 ? 14.409 -14.184 -4.906 1.00 84.06 681 VAL A C 1
ATOM 5229 O O . VAL A 1 681 ? 13.916 -15.087 -4.227 1.00 84.06 681 VAL A O 1
ATOM 5232 N N . GLN A 1 682 ? 15.496 -14.386 -5.653 1.00 87.50 682 GLN A N 1
ATOM 5233 C CA . GLN A 1 682 ? 16.127 -15.687 -5.870 1.00 87.50 682 GLN A CA 1
ATOM 5234 C C . GLN A 1 682 ? 16.927 -16.161 -4.647 1.00 87.50 682 GLN A C 1
ATOM 5236 O O . GLN A 1 682 ? 16.888 -17.344 -4.292 1.00 87.50 682 GLN A O 1
ATOM 5241 N N . SER A 1 683 ? 17.646 -15.264 -3.986 1.00 90.31 683 SER A N 1
ATOM 5242 C CA . SER A 1 683 ? 18.391 -15.514 -2.752 1.00 90.31 683 SER A CA 1
ATOM 5243 C C . SER A 1 683 ? 17.437 -15.694 -1.570 1.00 90.31 683 SER A C 1
ATOM 5245 O O . SER A 1 683 ? 17.582 -16.661 -0.817 1.00 90.31 683 SER A O 1
ATOM 5247 N N . ALA A 1 684 ? 16.375 -14.882 -1.477 1.00 89.88 684 ALA A N 1
ATOM 5248 C CA . ALA A 1 684 ? 15.299 -15.081 -0.506 1.00 89.88 684 ALA A CA 1
ATOM 5249 C C . ALA A 1 684 ? 14.605 -16.443 -0.689 1.00 89.88 684 ALA A C 1
ATOM 5251 O O . ALA A 1 684 ? 14.375 -17.153 0.292 1.00 89.88 684 ALA A O 1
ATOM 5252 N N . ALA A 1 685 ? 14.339 -16.857 -1.934 1.00 93.25 685 ALA A N 1
ATOM 5253 C CA . ALA A 1 685 ? 13.767 -18.170 -2.235 1.00 93.25 685 ALA A CA 1
ATOM 5254 C C . ALA A 1 685 ? 14.687 -19.324 -1.808 1.00 93.25 685 ALA A C 1
ATOM 5256 O O . ALA A 1 685 ? 14.218 -20.346 -1.301 1.00 93.25 685 ALA A O 1
ATOM 5257 N N . ARG A 1 686 ? 16.005 -19.192 -2.012 1.00 94.81 686 ARG A N 1
ATOM 5258 C CA . ARG A 1 686 ? 16.994 -20.191 -1.572 1.00 94.81 686 ARG A CA 1
ATOM 5259 C C . ARG A 1 686 ? 17.034 -20.306 -0.053 1.00 94.81 686 ARG A C 1
ATOM 5261 O O . ARG A 1 686 ? 16.984 -21.424 0.459 1.00 94.81 686 ARG A O 1
ATOM 5268 N N . LEU A 1 687 ? 17.043 -19.172 0.645 1.00 94.56 687 LEU A N 1
ATOM 5269 C CA . LEU A 1 687 ? 17.055 -19.130 2.105 1.00 94.56 687 LEU A CA 1
ATOM 5270 C C . LEU A 1 687 ? 15.759 -19.729 2.674 1.00 94.56 687 LEU A C 1
ATOM 5272 O O . LEU A 1 687 ? 15.801 -20.587 3.556 1.00 94.56 687 LEU A O 1
ATOM 5276 N N . ALA A 1 688 ? 14.605 -19.372 2.100 1.00 95.81 688 ALA A N 1
ATOM 5277 C CA . ALA A 1 688 ? 13.315 -19.971 2.431 1.00 95.81 688 ALA A CA 1
ATOM 5278 C C . ALA A 1 688 ? 13.310 -21.492 2.204 1.00 95.81 688 ALA A C 1
ATOM 5280 O O . ALA A 1 688 ? 12.851 -22.244 3.064 1.00 95.81 688 ALA A O 1
ATOM 5281 N N . ALA A 1 689 ? 13.858 -21.969 1.082 1.00 96.81 689 ALA A N 1
ATOM 5282 C CA . ALA A 1 689 ? 13.955 -23.398 0.792 1.00 96.81 689 ALA A CA 1
ATOM 5283 C C . ALA A 1 689 ? 14.831 -24.149 1.811 1.00 96.81 689 ALA A C 1
ATOM 5285 O O . ALA A 1 689 ? 14.435 -25.230 2.252 1.00 96.81 689 ALA A O 1
ATOM 5286 N N . ALA A 1 690 ? 15.972 -23.576 2.211 1.00 97.12 690 ALA A N 1
ATOM 5287 C CA . ALA A 1 690 ? 16.841 -24.147 3.239 1.00 97.12 690 ALA A CA 1
ATOM 5288 C C . ALA A 1 690 ? 16.119 -24.232 4.596 1.00 97.12 690 ALA A C 1
ATOM 5290 O O . ALA A 1 690 ? 16.051 -25.303 5.198 1.00 97.12 690 ALA A O 1
ATOM 5291 N N . HIS A 1 691 ? 15.474 -23.146 5.038 1.00 96.94 691 HIS A N 1
ATOM 5292 C CA . HIS A 1 691 ? 14.703 -23.147 6.285 1.00 96.94 691 HIS A CA 1
ATOM 5293 C C . HIS A 1 691 ? 13.495 -24.092 6.258 1.00 96.94 691 HIS A C 1
ATOM 5295 O O . HIS A 1 691 ? 13.180 -24.703 7.278 1.00 96.94 691 HIS A O 1
ATOM 5301 N N . LEU A 1 692 ? 12.804 -24.245 5.123 1.00 97.88 692 LEU A N 1
ATOM 5302 C CA . LEU A 1 692 ? 11.694 -25.199 4.990 1.00 97.88 692 LEU A CA 1
ATOM 5303 C C . LEU A 1 692 ? 12.135 -26.650 5.210 1.00 97.88 692 LEU A C 1
ATOM 5305 O O . LEU A 1 692 ? 11.304 -27.457 5.619 1.00 97.88 692 LEU A O 1
ATOM 5309 N N . ALA A 1 693 ? 13.400 -26.978 4.938 1.00 97.44 693 ALA A N 1
ATOM 5310 C CA . ALA A 1 693 ? 13.957 -28.316 5.123 1.00 97.44 693 ALA A CA 1
ATOM 5311 C C . ALA A 1 693 ? 14.510 -28.570 6.540 1.00 97.44 693 ALA A C 1
ATOM 5313 O O . ALA A 1 693 ? 14.764 -29.719 6.894 1.00 97.44 693 ALA A O 1
ATOM 5314 N N . LEU A 1 694 ? 14.681 -27.522 7.351 1.00 96.94 694 LEU A N 1
ATOM 5315 C CA . LEU A 1 694 ? 15.212 -27.604 8.712 1.00 96.94 694 LEU A CA 1
ATOM 5316 C C . LEU A 1 694 ? 14.098 -27.465 9.751 1.00 96.94 694 LEU A C 1
ATOM 5318 O O . LEU A 1 694 ? 13.257 -26.568 9.655 1.00 96.94 694 LEU A O 1
ATOM 5322 N N . GLU A 1 695 ? 14.123 -28.295 10.790 1.00 96.25 695 GLU A N 1
ATOM 5323 C CA . GLU A 1 695 ? 13.330 -28.044 11.996 1.00 96.25 695 GLU A CA 1
ATOM 5324 C C . GLU A 1 695 ? 14.092 -27.084 12.923 1.00 96.25 695 GLU A C 1
ATOM 5326 O O . GLU A 1 695 ? 15.285 -27.287 13.158 1.00 96.25 695 GLU A O 1
ATOM 5331 N N . PRO A 1 696 ? 13.444 -26.023 13.438 1.00 94.50 696 PRO A N 1
ATOM 5332 C CA . PRO A 1 696 ? 14.102 -25.083 14.335 1.00 94.50 696 PRO A CA 1
ATOM 5333 C C . PRO A 1 696 ? 14.392 -25.752 15.685 1.00 94.50 696 PRO A C 1
ATOM 5335 O O . PRO A 1 696 ? 13.487 -26.309 16.306 1.00 94.50 696 PRO A O 1
ATOM 5338 N N . SER A 1 697 ? 15.642 -25.681 16.146 1.00 92.44 697 SER A N 1
ATOM 5339 C CA . SER A 1 697 ? 16.076 -26.252 17.430 1.00 92.44 697 SER A CA 1
ATOM 5340 C C . SER A 1 697 ? 16.025 -25.246 18.580 1.00 92.44 697 SER A C 1
ATOM 5342 O O . SER A 1 697 ? 15.894 -25.648 19.736 1.00 92.44 697 SER A O 1
ATOM 5344 N N . THR A 1 698 ? 16.087 -23.946 18.283 1.00 90.88 698 THR A N 1
ATOM 5345 C CA . THR A 1 698 ? 15.985 -22.866 19.272 1.00 90.88 698 THR A CA 1
ATOM 5346 C C . THR A 1 698 ? 14.851 -21.888 18.935 1.00 90.88 698 THR A C 1
ATOM 5348 O O . THR A 1 698 ? 14.417 -21.804 17.780 1.00 90.88 698 THR A O 1
ATOM 5351 N N . PRO A 1 699 ? 14.369 -21.085 19.905 1.00 90.19 699 PRO A N 1
ATOM 5352 C CA . PRO A 1 699 ? 13.427 -20.004 19.614 1.00 90.19 699 PRO A CA 1
ATOM 5353 C C . PRO A 1 699 ? 13.973 -18.978 18.610 1.00 90.19 699 PRO A C 1
ATOM 5355 O O . PRO A 1 699 ? 13.220 -18.458 17.787 1.00 90.19 699 PRO A O 1
ATOM 5358 N N . ARG A 1 700 ? 15.290 -18.730 18.632 1.00 90.06 700 ARG A N 1
ATOM 5359 C CA . ARG A 1 700 ? 15.969 -17.862 17.664 1.00 90.06 700 ARG A CA 1
ATOM 5360 C C . ARG A 1 700 ? 15.916 -18.454 16.252 1.00 90.06 700 ARG A C 1
ATOM 5362 O O . ARG A 1 700 ? 15.587 -17.730 15.316 1.00 90.06 700 ARG A O 1
ATOM 5369 N N . ASP A 1 701 ? 16.141 -19.761 16.096 1.00 91.44 701 ASP A N 1
ATOM 5370 C CA . ASP A 1 701 ? 16.004 -20.445 14.798 1.00 91.44 701 ASP A CA 1
ATOM 5371 C C . ASP A 1 701 ? 14.564 -20.414 14.280 1.00 91.44 701 ASP A C 1
ATOM 5373 O O . ASP A 1 701 ? 14.331 -20.203 13.088 1.00 91.44 701 ASP A O 1
ATOM 5377 N N . LEU A 1 702 ? 13.584 -20.604 15.171 1.00 93.25 702 LEU A N 1
ATOM 5378 C CA . LEU A 1 702 ? 12.164 -20.523 14.826 1.00 93.25 702 LEU A CA 1
ATOM 5379 C C . LEU A 1 702 ? 11.806 -19.128 14.307 1.00 93.25 702 LEU A C 1
ATOM 5381 O O . LEU A 1 702 ? 11.129 -19.005 13.285 1.00 93.25 702 LEU A O 1
ATOM 5385 N N . PHE A 1 703 ? 12.298 -18.091 14.982 1.00 93.31 703 PHE A N 1
ATOM 5386 C CA . PHE A 1 703 ? 12.125 -16.706 14.572 1.00 93.31 703 PHE A CA 1
ATOM 5387 C C . PHE A 1 703 ? 12.789 -16.418 13.220 1.00 93.31 703 PHE A C 1
ATOM 5389 O O . PHE A 1 703 ? 12.127 -15.889 12.329 1.00 93.31 703 PHE A O 1
ATOM 5396 N N . ARG A 1 704 ? 14.051 -16.827 13.014 1.00 92.50 704 ARG A N 1
ATOM 5397 C CA . ARG A 1 704 ? 14.756 -16.676 11.726 1.00 92.50 704 ARG A CA 1
ATOM 5398 C C . ARG A 1 704 ? 14.016 -17.367 10.584 1.00 92.50 704 ARG A C 1
ATOM 5400 O O . ARG A 1 704 ? 13.783 -16.752 9.544 1.00 92.50 704 ARG A O 1
ATOM 5407 N N . LYS A 1 705 ? 13.551 -18.601 10.811 1.00 95.38 705 LYS A N 1
ATOM 5408 C CA . LYS A 1 705 ? 12.707 -19.338 9.861 1.00 95.38 705 LYS A CA 1
ATOM 5409 C C . LYS A 1 705 ? 11.429 -18.563 9.540 1.00 95.38 705 LYS A C 1
ATOM 5411 O O . LYS A 1 705 ? 11.136 -18.355 8.367 1.00 95.38 705 LYS A O 1
ATOM 5416 N N . ALA A 1 706 ? 10.692 -18.092 10.546 1.00 95.38 706 ALA A N 1
ATOM 5417 C CA . ALA A 1 706 ? 9.466 -17.324 10.326 1.00 95.38 706 ALA A CA 1
ATOM 5418 C C . ALA A 1 706 ? 9.723 -16.034 9.527 1.00 95.38 706 ALA A C 1
ATOM 5420 O O . ALA A 1 706 ? 8.980 -15.745 8.591 1.00 95.38 706 ALA A O 1
ATOM 5421 N N . VAL A 1 707 ? 10.801 -15.307 9.834 1.00 93.12 707 VAL A N 1
ATOM 5422 C CA . VAL A 1 707 ? 11.215 -14.096 9.110 1.00 93.12 707 VAL A CA 1
ATOM 5423 C C . VAL A 1 707 ? 11.534 -14.411 7.650 1.00 93.12 707 VAL A C 1
ATOM 5425 O O . VAL A 1 707 ? 11.002 -13.746 6.765 1.00 93.12 707 VAL A O 1
ATOM 5428 N N . ALA A 1 708 ? 12.370 -15.419 7.383 1.00 93.25 708 ALA A N 1
ATOM 5429 C CA . ALA A 1 708 ? 12.770 -15.784 6.024 1.00 93.25 708 ALA A CA 1
ATOM 5430 C C . ALA A 1 708 ? 11.570 -16.215 5.166 1.00 93.25 708 ALA A C 1
ATOM 5432 O O . ALA A 1 708 ? 11.437 -15.791 4.017 1.00 93.25 708 ALA A O 1
ATOM 5433 N N . LEU A 1 709 ? 10.665 -17.015 5.739 1.00 95.62 709 LEU A N 1
ATOM 5434 C CA . LEU A 1 709 ? 9.466 -17.485 5.046 1.00 95.62 709 LEU A CA 1
ATOM 5435 C C . LEU A 1 709 ? 8.452 -16.366 4.822 1.00 95.62 709 LEU A C 1
ATOM 5437 O O . LEU A 1 709 ? 7.927 -16.256 3.718 1.00 95.62 709 LEU A O 1
ATOM 5441 N N . ALA A 1 710 ? 8.197 -15.521 5.826 1.00 93.81 710 ALA A N 1
ATOM 5442 C CA . ALA A 1 710 ? 7.278 -14.393 5.690 1.00 93.81 710 ALA A CA 1
ATOM 5443 C C . ALA A 1 710 ? 7.784 -13.391 4.652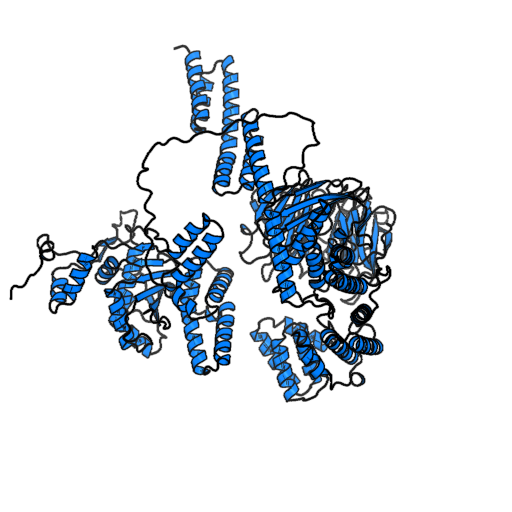 1.00 93.81 710 ALA A C 1
ATOM 5445 O O . ALA A 1 710 ? 7.014 -12.971 3.792 1.00 93.81 710 ALA A O 1
ATOM 5446 N N . ARG A 1 711 ? 9.086 -13.085 4.685 1.00 90.56 711 ARG A N 1
ATOM 5447 C CA . ARG A 1 711 ? 9.758 -12.226 3.709 1.00 90.56 711 ARG A CA 1
ATOM 5448 C C . ARG A 1 711 ? 9.575 -12.729 2.285 1.00 90.56 711 ARG A C 1
ATOM 5450 O O . ARG A 1 711 ? 9.191 -11.952 1.420 1.00 90.56 711 ARG A O 1
ATOM 5457 N N . TYR A 1 712 ? 9.825 -14.014 2.036 1.00 92.25 712 TYR A N 1
ATOM 5458 C CA . TYR A 1 712 ? 9.657 -14.570 0.696 1.00 92.25 712 TYR A CA 1
ATOM 5459 C C . TYR A 1 712 ? 8.181 -14.635 0.271 1.00 92.25 712 TYR A C 1
ATOM 5461 O O . TYR A 1 712 ? 7.844 -14.275 -0.853 1.00 92.25 712 TYR A O 1
ATOM 5469 N N . ALA A 1 713 ? 7.284 -15.023 1.181 1.00 93.19 713 ALA A N 1
ATOM 5470 C CA . ALA A 1 713 ? 5.847 -15.092 0.918 1.00 93.19 713 ALA A CA 1
ATOM 5471 C C . ALA A 1 713 ? 5.201 -13.722 0.639 1.00 93.19 713 ALA A C 1
ATOM 5473 O O . ALA A 1 713 ? 4.175 -13.659 -0.039 1.00 93.19 713 ALA A O 1
ATOM 5474 N N . SER A 1 714 ? 5.781 -12.628 1.147 1.00 88.44 714 SER A N 1
ATOM 5475 C CA . SER A 1 714 ? 5.287 -11.273 0.886 1.00 88.44 714 SER A CA 1
ATOM 5476 C C . SER A 1 714 ? 5.703 -10.699 -0.467 1.00 88.44 714 SER A C 1
ATOM 5478 O O . SER A 1 714 ? 5.115 -9.704 -0.874 1.00 88.44 714 SER A O 1
ATOM 5480 N N . VAL A 1 715 ? 6.676 -11.296 -1.165 1.00 84.94 715 VAL A N 1
ATOM 5481 C CA . VAL A 1 715 ? 7.078 -10.839 -2.505 1.00 84.94 715 VAL A CA 1
ATOM 5482 C C . VAL A 1 715 ? 5.960 -11.175 -3.488 1.00 84.94 715 VAL A C 1
ATOM 5484 O O . VAL A 1 715 ? 5.725 -12.348 -3.766 1.00 84.94 715 VAL A O 1
ATOM 5487 N N . ASP A 1 716 ? 5.235 -10.189 -4.009 1.00 77.31 716 ASP A N 1
ATOM 5488 C CA . ASP A 1 716 ? 4.234 -10.413 -5.056 1.00 77.31 716 ASP A CA 1
ATOM 5489 C C . ASP A 1 716 ? 4.945 -10.648 -6.409 1.00 77.31 716 ASP A C 1
ATOM 5491 O O . ASP A 1 716 ? 5.762 -9.821 -6.805 1.00 77.31 716 ASP A O 1
ATOM 5495 N N . PRO A 1 717 ? 4.708 -11.758 -7.141 1.00 68.44 717 PRO A N 1
ATOM 5496 C CA . PRO A 1 717 ? 5.389 -12.025 -8.403 1.00 68.44 717 PRO A CA 1
ATOM 5497 C C . PRO A 1 717 ? 4.798 -11.182 -9.545 1.00 68.44 717 PRO A C 1
ATOM 5499 O O . PRO A 1 717 ? 5.385 -11.141 -10.630 1.00 68.44 717 PRO A O 1
ATOM 5502 N N . ALA A 1 718 ? 3.611 -10.600 -9.319 1.00 64.94 718 ALA A N 1
ATOM 5503 C CA . ALA A 1 718 ? 2.848 -9.791 -10.255 1.00 64.94 718 ALA A CA 1
ATOM 5504 C C . ALA A 1 718 ? 3.073 -8.289 -10.044 1.00 64.94 718 ALA A C 1
ATOM 5506 O O . ALA A 1 718 ? 2.893 -7.527 -10.996 1.00 64.94 718 ALA A O 1
ATOM 5507 N N . GLU A 1 719 ? 3.496 -7.851 -8.851 1.00 65.12 719 GLU A N 1
ATOM 5508 C CA . GLU A 1 719 ? 4.008 -6.491 -8.683 1.00 65.12 719 GLU A CA 1
ATOM 5509 C C . GLU A 1 719 ? 5.270 -6.358 -9.542 1.00 65.12 719 GLU A C 1
ATOM 5511 O O . GLU A 1 719 ? 6.315 -6.938 -9.251 1.00 65.12 719 GLU A O 1
ATOM 5516 N N . ARG A 1 720 ? 5.152 -5.602 -10.643 1.00 46.09 720 ARG A N 1
ATOM 5517 C CA . ARG A 1 720 ? 6.244 -5.226 -11.553 1.00 46.09 720 ARG A CA 1
ATOM 5518 C C . ARG A 1 720 ? 7.218 -4.252 -10.879 1.00 46.09 720 ARG A C 1
ATOM 5520 O O . ARG A 1 720 ? 7.614 -3.258 -11.479 1.00 46.09 720 ARG A O 1
ATOM 5527 N N . ILE A 1 721 ? 7.624 -4.509 -9.638 1.00 54.44 721 ILE A N 1
ATOM 5528 C CA . ILE A 1 721 ? 8.924 -4.005 -9.209 1.00 54.44 721 ILE A CA 1
ATOM 5529 C C . ILE A 1 721 ? 9.913 -4.680 -10.171 1.00 54.44 721 ILE A C 1
ATOM 5531 O O . ILE A 1 721 ? 9.843 -5.909 -10.294 1.00 54.44 721 ILE A O 1
ATOM 5535 N N . PRO A 1 722 ? 10.748 -3.927 -10.916 1.00 53.78 722 PRO A N 1
ATOM 5536 C CA . PRO A 1 722 ? 11.721 -4.489 -11.847 1.00 53.78 722 PRO A CA 1
ATOM 5537 C C . PRO A 1 722 ? 12.445 -5.621 -11.131 1.00 53.78 722 PRO A C 1
ATOM 5539 O O . PRO A 1 722 ? 13.109 -5.383 -10.120 1.00 53.78 722 PRO A O 1
ATOM 5542 N N . ARG A 1 723 ? 12.189 -6.863 -11.561 1.00 57.44 723 ARG A N 1
ATOM 5543 C CA . ARG A 1 723 ? 12.592 -8.050 -10.808 1.00 57.44 723 ARG A CA 1
ATOM 5544 C C . ARG A 1 723 ? 14.084 -7.947 -10.563 1.00 57.44 723 ARG A C 1
ATOM 5546 O O . ARG A 1 723 ? 14.854 -8.047 -11.506 1.00 57.44 723 ARG A O 1
ATOM 5553 N N . SER A 1 724 ? 14.505 -7.788 -9.316 1.00 65.25 724 SER A N 1
ATOM 5554 C CA . SER A 1 724 ? 15.919 -7.672 -8.951 1.00 65.25 724 SER A CA 1
ATOM 5555 C C . SER A 1 724 ? 16.702 -8.977 -9.141 1.00 65.25 724 SER A C 1
ATOM 5557 O O . SER A 1 724 ? 17.754 -9.149 -8.540 1.00 65.25 724 SER A O 1
ATOM 5559 N N . GLU A 1 725 ? 16.211 -9.893 -9.980 1.00 77.81 725 GLU A N 1
ATOM 5560 C CA . GLU A 1 725 ? 16.853 -11.155 -10.305 1.00 77.81 725 GLU A CA 1
ATOM 5561 C C . GLU A 1 725 ? 18.263 -10.906 -10.828 1.00 77.81 725 GLU A C 1
ATOM 5563 O O . GLU A 1 725 ? 18.468 -10.166 -11.792 1.00 77.81 725 GLU A O 1
ATOM 5568 N N . ILE A 1 726 ? 19.230 -11.564 -10.196 1.00 85.19 726 ILE A N 1
ATOM 5569 C CA . ILE A 1 726 ? 20.614 -11.573 -10.654 1.00 85.19 726 ILE A CA 1
ATOM 5570 C C . ILE A 1 726 ? 20.701 -12.528 -11.861 1.00 85.19 726 ILE A C 1
ATOM 5572 O O . ILE A 1 726 ? 20.457 -13.732 -11.694 1.00 85.19 726 ILE A O 1
ATOM 5576 N N . PRO A 1 727 ? 21.042 -12.038 -13.070 1.00 83.25 727 PRO A N 1
ATOM 5577 C CA . PRO A 1 727 ? 21.210 -12.879 -14.250 1.00 83.25 727 PRO A CA 1
ATOM 5578 C C . PRO A 1 727 ? 22.198 -14.023 -13.993 1.00 83.25 727 PRO A C 1
ATOM 5580 O O . PRO A 1 727 ? 23.169 -13.871 -13.254 1.00 83.25 727 PRO A O 1
ATOM 5583 N N . GLY A 1 728 ? 21.930 -15.193 -14.574 1.00 83.81 728 GLY A N 1
ATOM 5584 C CA . GLY A 1 728 ? 22.734 -16.402 -14.360 1.00 83.81 728 GLY A CA 1
ATOM 5585 C C . GLY A 1 728 ? 22.449 -17.165 -13.056 1.00 83.81 728 GLY A C 1
ATOM 5586 O O . GLY A 1 728 ? 22.940 -18.278 -12.895 1.00 83.81 728 GLY A O 1
ATOM 5587 N N . LEU A 1 729 ? 21.626 -16.628 -12.141 1.00 86.00 729 LEU A N 1
ATOM 5588 C CA . LEU A 1 729 ? 21.211 -17.306 -10.895 1.00 86.00 729 LEU A CA 1
ATOM 5589 C C . LEU A 1 729 ? 19.710 -17.634 -10.833 1.00 86.00 729 LEU A C 1
ATOM 5591 O O . LEU A 1 729 ? 19.212 -18.090 -9.794 1.00 86.00 729 LEU A O 1
ATOM 5595 N N . GLY A 1 730 ? 18.978 -17.404 -11.923 1.00 81.81 730 GLY A N 1
ATOM 5596 C CA . GLY A 1 730 ? 17.532 -17.595 -11.986 1.00 81.81 730 GLY A CA 1
ATOM 5597 C C . GLY A 1 730 ? 17.107 -19.044 -11.731 1.00 81.81 730 GLY A C 1
ATOM 5598 O O . GLY A 1 730 ? 17.586 -19.972 -12.380 1.00 81.81 730 GLY A O 1
ATOM 5599 N N . ARG A 1 731 ? 16.185 -19.251 -10.787 1.00 80.75 731 ARG A N 1
ATOM 5600 C CA . ARG A 1 731 ? 15.376 -20.475 -10.709 1.00 80.75 731 ARG A CA 1
ATOM 5601 C C . ARG A 1 731 ? 14.139 -20.326 -11.577 1.00 80.75 731 ARG A C 1
ATOM 5603 O O . ARG A 1 731 ? 13.615 -19.224 -11.728 1.00 80.75 731 ARG A O 1
ATOM 5610 N N . ASP A 1 732 ? 13.645 -21.451 -12.081 1.00 85.81 732 ASP A N 1
ATOM 5611 C CA . ASP A 1 732 ? 12.400 -21.489 -12.833 1.00 85.81 732 ASP A CA 1
ATOM 5612 C C . ASP A 1 732 ? 11.222 -20.962 -11.992 1.00 85.81 732 ASP A C 1
ATOM 5614 O O . ASP A 1 732 ? 11.132 -21.186 -10.778 1.00 85.81 732 ASP A O 1
ATOM 5618 N N . ALA A 1 733 ? 10.299 -20.253 -12.645 1.00 85.62 733 ALA A N 1
ATOM 5619 C CA . ALA A 1 733 ? 9.162 -19.620 -11.979 1.00 85.62 733 ALA A CA 1
ATOM 5620 C C . ALA A 1 733 ? 8.265 -20.631 -11.237 1.00 85.62 733 ALA A C 1
ATOM 5622 O O . ALA A 1 733 ? 7.712 -20.308 -10.184 1.00 85.62 733 ALA A O 1
ATOM 5623 N N . GLY A 1 734 ? 8.158 -21.866 -11.744 1.00 90.62 734 GLY A N 1
ATOM 5624 C CA . GLY A 1 734 ? 7.396 -22.942 -11.107 1.00 90.62 734 GLY A CA 1
ATOM 5625 C C . GLY A 1 734 ? 7.975 -23.337 -9.749 1.00 90.62 734 GLY A C 1
ATOM 5626 O O . GLY A 1 734 ? 7.244 -23.453 -8.764 1.00 90.62 734 GLY A O 1
ATOM 5627 N N . ARG A 1 735 ? 9.300 -23.470 -9.654 1.00 91.81 735 ARG A N 1
ATOM 5628 C CA . ARG A 1 735 ? 10.011 -23.748 -8.404 1.00 91.81 735 ARG A CA 1
ATOM 5629 C C . ARG A 1 735 ? 9.895 -22.604 -7.409 1.00 91.81 735 ARG A C 1
ATOM 5631 O O . ARG A 1 735 ? 9.715 -22.874 -6.222 1.00 91.81 735 ARG A O 1
ATOM 5638 N N . LEU A 1 736 ? 9.978 -21.353 -7.863 1.00 91.38 736 LEU A N 1
ATOM 5639 C CA . LEU A 1 736 ? 9.744 -20.187 -7.005 1.00 91.38 736 LEU A CA 1
ATOM 5640 C C . LEU A 1 736 ? 8.326 -20.218 -6.414 1.00 91.38 736 LEU A C 1
ATOM 5642 O O . LEU A 1 736 ? 8.157 -20.188 -5.194 1.00 91.38 736 LEU A O 1
ATOM 5646 N N . ALA A 1 737 ? 7.310 -20.401 -7.261 1.00 91.44 737 ALA A N 1
ATOM 5647 C CA . ALA A 1 737 ? 5.923 -20.527 -6.823 1.00 91.44 737 ALA A CA 1
ATOM 5648 C C . ALA A 1 737 ? 5.727 -21.688 -5.827 1.00 91.44 737 ALA A C 1
ATOM 5650 O O . ALA A 1 737 ? 5.076 -21.514 -4.798 1.00 91.44 737 ALA A O 1
ATOM 5651 N N . ALA A 1 738 ? 6.356 -22.843 -6.066 1.00 94.44 738 ALA A N 1
ATOM 5652 C CA . ALA A 1 738 ? 6.276 -23.996 -5.170 1.00 94.44 738 ALA A CA 1
ATOM 5653 C C . ALA A 1 738 ? 6.943 -23.751 -3.803 1.00 94.44 738 ALA A C 1
ATOM 5655 O O . ALA A 1 738 ? 6.424 -24.180 -2.769 1.00 94.44 738 ALA A O 1
ATOM 5656 N N . ILE A 1 739 ? 8.094 -23.066 -3.762 1.00 95.50 739 ILE A N 1
ATOM 5657 C CA . ILE A 1 739 ? 8.734 -22.671 -2.495 1.00 95.50 739 ILE A CA 1
ATOM 5658 C C . ILE A 1 739 ? 7.822 -21.702 -1.742 1.00 95.50 739 ILE A C 1
ATOM 5660 O O . ILE A 1 739 ? 7.657 -21.843 -0.530 1.00 95.50 739 ILE A O 1
ATOM 5664 N N . ARG A 1 740 ? 7.198 -20.760 -2.454 1.00 94.62 740 ARG A N 1
ATOM 5665 C CA . ARG A 1 740 ? 6.306 -19.767 -1.859 1.00 94.62 740 ARG A CA 1
ATOM 5666 C C . ARG A 1 740 ? 5.081 -20.425 -1.246 1.00 94.62 740 ARG A C 1
ATOM 5668 O O . ARG A 1 740 ? 4.800 -20.184 -0.079 1.00 94.62 740 ARG A O 1
ATOM 5675 N N . GLU A 1 741 ? 4.405 -21.298 -1.987 1.00 95.75 741 GLU A N 1
ATOM 5676 C CA . GLU A 1 741 ? 3.229 -22.017 -1.490 1.00 95.75 741 GLU A CA 1
ATOM 5677 C C . GLU A 1 741 ? 3.567 -22.817 -0.220 1.00 95.75 741 GLU A C 1
ATOM 5679 O O . GLU A 1 741 ? 2.814 -22.833 0.756 1.00 95.75 741 GLU A O 1
ATOM 5684 N N . ARG A 1 742 ? 4.744 -23.459 -0.191 1.00 97.56 742 ARG A N 1
ATOM 5685 C CA . ARG A 1 742 ? 5.232 -24.165 1.002 1.00 97.56 742 ARG A CA 1
ATOM 5686 C C . ARG A 1 742 ? 5.525 -23.215 2.162 1.00 97.56 742 ARG A C 1
ATOM 5688 O O . ARG A 1 742 ? 5.222 -23.569 3.300 1.00 97.56 742 ARG A O 1
ATOM 5695 N N . ALA A 1 743 ? 6.104 -22.045 1.897 1.00 96.69 743 ALA A N 1
ATOM 5696 C CA . ALA A 1 743 ? 6.361 -21.019 2.904 1.00 96.69 743 ALA A CA 1
ATOM 5697 C C . ALA A 1 743 ? 5.051 -20.486 3.504 1.00 96.69 743 ALA A C 1
ATOM 5699 O O . ALA A 1 743 ? 4.910 -20.454 4.724 1.00 96.69 743 ALA A O 1
ATOM 5700 N N . GLU A 1 744 ? 4.066 -20.157 2.667 1.00 95.75 744 GLU A N 1
ATOM 5701 C CA . GLU A 1 744 ? 2.731 -19.714 3.084 1.00 95.75 744 GLU A CA 1
ATOM 5702 C C . GLU A 1 744 ? 2.029 -20.776 3.929 1.00 95.75 744 GLU A C 1
ATOM 5704 O O . GLU A 1 744 ? 1.570 -20.486 5.033 1.00 95.75 744 GLU A O 1
ATOM 5709 N N . ARG A 1 745 ? 2.031 -22.034 3.474 1.00 96.56 745 ARG A N 1
ATOM 5710 C CA . ARG A 1 745 ? 1.462 -23.154 4.232 1.00 96.56 745 ARG A CA 1
ATOM 5711 C C . ARG A 1 745 ? 2.145 -23.339 5.585 1.00 96.56 745 ARG A C 1
ATOM 5713 O O . ARG A 1 745 ? 1.463 -23.567 6.582 1.00 96.56 745 ARG A O 1
ATOM 5720 N N . TRP A 1 746 ? 3.474 -23.230 5.633 1.00 97.00 746 TRP A N 1
ATOM 5721 C CA . TRP A 1 746 ? 4.209 -23.310 6.893 1.00 97.00 746 TRP A CA 1
ATOM 5722 C C . TRP A 1 746 ? 3.832 -22.158 7.828 1.00 97.00 746 TRP A C 1
ATOM 5724 O O . TRP A 1 746 ? 3.617 -22.400 9.010 1.00 97.00 746 TRP A O 1
ATOM 5734 N N . LEU A 1 747 ? 3.680 -20.929 7.323 1.00 95.75 747 LEU A N 1
ATOM 5735 C CA . LEU A 1 747 ? 3.232 -19.784 8.125 1.00 95.75 747 LEU A CA 1
ATOM 5736 C C . LEU A 1 747 ? 1.797 -19.984 8.642 1.00 95.75 747 LEU A C 1
ATOM 5738 O O . LEU A 1 747 ? 1.535 -19.724 9.812 1.00 95.75 747 LEU A O 1
ATOM 5742 N N . GLU A 1 748 ? 0.892 -20.547 7.836 1.00 92.00 748 GLU A N 1
ATOM 5743 C CA . GLU A 1 748 ? -0.465 -20.933 8.265 1.00 92.00 748 GLU A CA 1
ATOM 5744 C C . GLU A 1 748 ? -0.490 -22.059 9.317 1.00 92.00 748 GLU A C 1
ATOM 5746 O O . GLU A 1 748 ? -1.452 -22.218 10.078 1.00 92.00 748 GLU A O 1
ATOM 5751 N N . GLU A 1 749 ? 0.526 -22.917 9.343 1.00 93.06 749 GLU A N 1
ATOM 5752 C CA . GLU A 1 749 ? 0.704 -23.943 10.375 1.00 93.06 749 GLU A CA 1
ATOM 5753 C C . GLU A 1 749 ? 1.365 -23.381 11.628 1.00 93.06 749 GLU A C 1
ATOM 5755 O O . GLU A 1 749 ? 0.936 -23.699 12.737 1.00 93.06 749 GLU A O 1
ATOM 5760 N N . PHE A 1 750 ? 2.349 -22.502 11.461 1.00 89.38 750 PHE A N 1
ATOM 5761 C CA . PHE A 1 750 ? 2.958 -21.723 12.529 1.00 89.38 750 PHE A CA 1
ATOM 5762 C C . PHE A 1 750 ? 1.896 -20.899 13.269 1.00 89.38 750 PHE A C 1
ATOM 5764 O O . PHE A 1 750 ? 1.889 -20.869 14.494 1.00 89.38 750 PHE A O 1
ATOM 5771 N N . GLU A 1 751 ? 0.901 -20.372 12.551 1.00 78.38 751 GLU A N 1
ATOM 5772 C CA . GLU A 1 751 ? -0.302 -19.756 13.125 1.00 78.38 751 GLU A CA 1
ATOM 5773 C C . GLU A 1 751 ? -1.181 -20.710 13.935 1.00 78.38 751 GLU A C 1
ATOM 5775 O O . GLU A 1 751 ? -1.981 -20.259 14.748 1.00 78.38 751 GLU A O 1
ATOM 5780 N N . ARG A 1 752 ? -1.142 -22.015 13.679 1.00 80.12 752 ARG A N 1
ATOM 5781 C CA . ARG A 1 752 ? -1.994 -22.993 14.372 1.00 80.12 752 ARG A CA 1
ATOM 5782 C C . ARG A 1 752 ? -1.302 -23.648 15.556 1.00 80.12 752 ARG A C 1
ATOM 5784 O O . ARG A 1 752 ? -1.998 -24.250 16.369 1.00 80.12 752 ARG A O 1
ATOM 5791 N N . ARG A 1 753 ? 0.025 -23.545 15.666 1.00 80.12 753 ARG A N 1
ATOM 5792 C CA . ARG A 1 753 ? 0.754 -24.032 16.837 1.00 80.12 753 ARG A CA 1
ATOM 5793 C C . ARG A 1 753 ? 0.346 -23.185 18.039 1.00 80.12 753 ARG A C 1
ATOM 5795 O O . ARG A 1 753 ? 0.620 -21.989 18.086 1.00 80.12 753 ARG A O 1
ATOM 5802 N N . GLU A 1 754 ? -0.302 -23.812 19.015 1.00 65.62 754 GLU A N 1
ATOM 5803 C CA . GLU A 1 754 ? -0.311 -23.264 20.364 1.00 65.62 754 GLU A CA 1
ATOM 5804 C C . GLU A 1 754 ? 1.148 -23.244 20.815 1.00 65.62 754 GLU A C 1
ATOM 5806 O O . GLU A 1 754 ? 1.754 -24.290 21.055 1.00 65.62 754 GLU A O 1
ATOM 5811 N N . LEU A 1 755 ? 1.746 -22.053 20.861 1.00 59.28 755 LEU A N 1
ATOM 5812 C CA . LEU A 1 755 ? 2.933 -21.837 21.669 1.00 59.28 755 LEU A CA 1
ATOM 5813 C C . LEU A 1 755 ? 2.447 -22.043 23.098 1.00 59.28 755 LEU A C 1
ATOM 5815 O O . LEU A 1 755 ? 1.909 -21.124 23.715 1.00 59.28 755 LEU A O 1
ATOM 5819 N N . GLY A 1 756 ? 2.509 -23.290 23.570 1.00 48.78 756 GLY A N 1
ATOM 5820 C CA . GLY A 1 756 ? 2.225 -23.589 24.962 1.00 48.78 756 GLY A CA 1
ATOM 5821 C C . GLY A 1 756 ? 3.025 -22.610 25.824 1.00 48.78 756 GLY A C 1
ATOM 5822 O O . GLY A 1 756 ? 4.137 -22.239 25.427 1.00 48.78 756 GLY A O 1
ATOM 5823 N N . PRO A 1 757 ? 2.479 -22.144 26.960 1.00 43.25 757 PRO A N 1
ATOM 5824 C CA . PRO A 1 757 ? 3.258 -21.318 27.872 1.00 43.25 757 PRO A CA 1
ATOM 5825 C C . PRO A 1 757 ? 4.606 -22.014 28.117 1.00 43.25 757 PRO A C 1
ATOM 5827 O O . PRO A 1 757 ? 4.617 -23.248 28.229 1.00 43.25 757 PRO A O 1
ATOM 5830 N N . PRO A 1 758 ? 5.736 -21.277 28.152 1.00 37.22 758 PRO A N 1
ATOM 5831 C CA . PRO A 1 758 ? 7.023 -21.885 28.461 1.00 37.22 758 PRO A CA 1
ATOM 5832 C C . PRO A 1 758 ? 6.845 -22.739 29.721 1.00 37.22 758 PRO A C 1
ATOM 5834 O O . PRO A 1 758 ? 6.192 -22.277 30.666 1.00 37.22 758 PRO A O 1
ATOM 5837 N N . PRO A 1 759 ? 7.320 -23.999 29.723 1.00 31.00 759 PRO A N 1
ATOM 5838 C CA . PRO A 1 759 ? 7.100 -24.886 30.851 1.00 31.00 759 PRO A CA 1
ATOM 5839 C C . PRO A 1 759 ? 7.591 -24.168 32.113 1.00 31.00 759 PRO A C 1
ATOM 5841 O O . PRO A 1 759 ? 8.718 -23.663 32.115 1.00 31.00 759 PRO A O 1
ATOM 5844 N N . PRO A 1 760 ? 6.764 -24.055 33.168 1.00 33.06 760 PRO A N 1
ATOM 5845 C CA . PRO A 1 760 ? 7.206 -23.426 34.401 1.00 33.06 760 PRO A CA 1
ATOM 5846 C C . PRO A 1 760 ? 8.469 -24.150 34.891 1.00 33.06 760 PRO A C 1
ATOM 5848 O O . PRO A 1 760 ? 8.545 -25.376 34.744 1.00 33.06 760 PRO A O 1
ATOM 5851 N N . PRO A 1 761 ? 9.462 -23.439 35.463 1.00 34.44 761 PRO A N 1
ATOM 5852 C CA . PRO A 1 761 ? 10.656 -24.078 36.007 1.00 34.44 761 PRO A CA 1
ATOM 5853 C C . PRO A 1 761 ? 10.220 -25.209 36.936 1.00 34.44 761 PRO A C 1
ATOM 5855 O O . PRO A 1 761 ? 9.404 -24.994 37.837 1.00 34.44 761 PRO A O 1
ATOM 5858 N N . SER A 1 762 ? 10.693 -26.426 36.644 1.00 29.39 762 SER A N 1
ATOM 5859 C CA . SER A 1 762 ? 10.147 -27.661 37.197 1.00 29.39 762 SER A CA 1
ATOM 5860 C C . SER A 1 762 ? 10.111 -27.604 38.724 1.00 29.39 762 SER A C 1
ATOM 5862 O O . SER A 1 762 ? 11.136 -27.753 39.393 1.00 29.39 762 SER A O 1
ATOM 5864 N N . ARG A 1 763 ? 8.920 -27.418 39.293 1.00 34.62 763 ARG A N 1
ATOM 5865 C CA . ARG A 1 763 ? 8.674 -27.770 40.687 1.00 34.62 763 ARG A CA 1
ATOM 5866 C C . ARG A 1 763 ? 8.350 -29.251 40.723 1.00 34.62 763 ARG A C 1
ATOM 5868 O O . ARG A 1 763 ? 7.371 -29.706 40.139 1.00 34.62 763 ARG A O 1
ATOM 5875 N N . ALA A 1 764 ? 9.246 -29.983 41.371 1.00 36.22 764 ALA A N 1
ATOM 5876 C CA . ALA A 1 764 ? 9.126 -31.401 41.621 1.00 36.22 764 ALA A CA 1
ATOM 5877 C C . ALA A 1 764 ? 7.775 -31.741 42.270 1.00 36.22 764 ALA A C 1
ATOM 5879 O O . ALA A 1 764 ? 7.402 -31.146 43.276 1.00 36.22 764 ALA A O 1
ATOM 5880 N N . GLY A 1 765 ? 7.112 -32.735 41.676 1.00 39.81 765 GLY A N 1
ATOM 5881 C CA . GLY A 1 765 ? 6.258 -33.722 42.328 1.00 39.81 765 GLY A CA 1
ATOM 5882 C C . GLY A 1 765 ? 5.005 -33.222 43.040 1.00 39.81 765 GLY A C 1
ATOM 5883 O O . GLY A 1 765 ? 5.082 -32.801 44.181 1.00 39.81 765 GLY A O 1
ATOM 5884 N N . HIS A 1 766 ? 3.838 -33.487 42.449 1.00 33.06 766 HIS A N 1
ATOM 5885 C CA . HIS A 1 766 ? 2.773 -34.207 43.152 1.00 33.06 766 HIS A CA 1
ATOM 5886 C C . HIS A 1 766 ? 1.848 -34.905 42.152 1.00 33.06 766 HIS A C 1
ATOM 5888 O O . HIS A 1 766 ? 1.301 -34.291 41.241 1.00 33.06 766 HIS A O 1
ATOM 5894 N N . ALA A 1 767 ? 1.731 -36.220 42.326 1.00 35.66 767 ALA A N 1
ATOM 5895 C CA . ALA A 1 767 ? 0.841 -37.092 41.583 1.00 35.66 767 ALA A CA 1
ATOM 5896 C C . ALA A 1 767 ? -0.621 -36.814 41.964 1.00 35.66 767 ALA A C 1
ATOM 5898 O O . ALA A 1 767 ? -0.934 -36.686 43.149 1.00 35.66 767 ALA A O 1
ATOM 5899 N N . GLN A 1 768 ? -1.510 -36.778 40.971 1.00 30.48 768 GLN A N 1
ATOM 5900 C CA . GLN A 1 768 ? -2.951 -36.917 41.177 1.00 30.48 768 GLN A CA 1
ATOM 5901 C C . GLN A 1 768 ? -3.453 -38.224 40.547 1.00 30.48 768 GLN A C 1
ATOM 5903 O O . GLN A 1 768 ? -2.922 -38.632 39.512 1.00 30.48 768 GLN A O 1
ATOM 5908 N N . PRO A 1 769 ? -4.437 -38.892 41.179 1.00 34.34 769 PRO A N 1
ATOM 5909 C CA . PRO A 1 769 ? -4.870 -40.226 40.803 1.00 34.34 769 PRO A CA 1
ATOM 5910 C C . PRO A 1 769 ? -6.011 -40.217 39.780 1.00 34.34 769 PRO A C 1
ATOM 5912 O O . PRO A 1 769 ? -6.819 -39.292 39.700 1.00 34.34 769 PRO A O 1
ATOM 5915 N N . GLU A 1 770 ? -6.061 -41.314 39.033 1.00 37.59 770 GLU A N 1
ATOM 5916 C CA . GLU A 1 770 ? -7.088 -41.701 38.072 1.00 37.59 770 GLU A CA 1
ATOM 5917 C C . GLU A 1 770 ? -8.462 -41.930 38.730 1.00 37.59 770 GLU A C 1
ATOM 5919 O O . GLU A 1 770 ? -8.563 -42.533 39.799 1.00 37.59 770 GLU A O 1
ATOM 5924 N N . ALA A 1 771 ? -9.532 -41.526 38.041 1.00 31.53 771 ALA A N 1
ATOM 5925 C CA . ALA A 1 771 ? -10.902 -42.001 38.260 1.00 31.53 771 ALA A CA 1
ATOM 5926 C C . ALA A 1 771 ? -11.641 -41.958 36.907 1.00 31.53 771 ALA A C 1
ATOM 5928 O O . ALA A 1 771 ? -11.845 -40.889 36.337 1.00 31.53 771 ALA A O 1
ATOM 5929 N N . THR A 1 772 ? -11.685 -43.086 36.197 1.00 31.03 772 THR A N 1
ATOM 5930 C CA . THR A 1 772 ? -12.780 -44.079 36.132 1.00 31.03 772 THR A CA 1
ATOM 5931 C C . THR A 1 772 ? -13.999 -43.657 35.306 1.00 31.03 772 THR A C 1
ATOM 5933 O O . THR A 1 772 ? -14.697 -42.681 35.557 1.00 31.03 772 THR A O 1
ATOM 5936 N N . SER A 1 773 ? -14.232 -44.473 34.284 1.00 35.59 773 SER A N 1
ATOM 5937 C CA . SER A 1 773 ? -15.303 -44.441 33.299 1.00 35.59 773 SER A CA 1
ATOM 5938 C C . SER A 1 773 ? -16.519 -45.264 33.744 1.00 35.59 773 SER A C 1
ATOM 5940 O O . SER A 1 773 ? -16.383 -46.313 34.370 1.00 35.59 773 SER A O 1
ATOM 5942 N N . GLY A 1 774 ? -17.715 -44.825 33.337 1.00 29.73 774 GLY A N 1
ATOM 5943 C CA . GLY A 1 774 ? -18.955 -45.616 33.342 1.00 29.73 774 GLY A CA 1
ATOM 5944 C C . GLY A 1 774 ? -20.218 -44.759 33.533 1.00 29.73 774 GLY A C 1
ATOM 5945 O O . GLY A 1 774 ? -20.120 -43.637 34.017 1.00 29.73 774 GLY A O 1
ATOM 5946 N N . PRO A 1 775 ? -21.424 -45.285 33.257 1.00 34.47 775 PRO A N 1
ATOM 5947 C CA . PRO A 1 775 ? -21.921 -45.708 31.947 1.00 34.47 775 PRO A CA 1
ATOM 5948 C C . PRO A 1 775 ? -23.178 -44.917 31.504 1.00 34.47 775 PRO A C 1
ATOM 5950 O O . PRO A 1 775 ? -23.876 -44.301 32.305 1.00 34.47 775 PRO A O 1
ATOM 5953 N N . GLN A 1 776 ? -23.480 -44.967 30.202 1.00 38.00 776 GLN A N 1
ATOM 5954 C CA . GLN A 1 776 ? -24.693 -44.415 29.581 1.00 38.00 776 GLN A CA 1
ATOM 5955 C C . GLN A 1 776 ? -25.977 -45.139 30.025 1.00 38.00 776 GLN A C 1
ATOM 5957 O O . GLN A 1 776 ? -26.009 -46.368 30.072 1.00 38.00 776 GLN A O 1
ATOM 5962 N N . ALA A 1 777 ? -27.067 -44.383 30.197 1.00 30.55 777 ALA A N 1
ATOM 5963 C CA . ALA A 1 777 ? -28.442 -44.878 30.095 1.00 30.55 777 ALA A CA 1
ATOM 5964 C C . ALA A 1 777 ? -29.396 -43.775 29.564 1.00 30.55 777 ALA A C 1
ATOM 5966 O O . ALA A 1 777 ? -29.082 -42.590 29.686 1.00 30.55 777 ALA A O 1
ATOM 5967 N N . PRO A 1 778 ? -30.526 -44.146 28.925 1.00 44.34 778 PRO A N 1
ATOM 5968 C CA . PRO A 1 778 ? -31.181 -43.351 27.887 1.00 44.34 778 PRO A CA 1
ATOM 5969 C C . PRO A 1 778 ? -32.411 -42.575 28.389 1.00 44.34 778 PRO A C 1
ATOM 5971 O O . PRO A 1 778 ? -33.176 -43.062 29.217 1.00 44.34 778 PRO A O 1
ATOM 5974 N N . GLY A 1 779 ? -32.656 -41.390 27.821 1.00 29.97 779 GLY A N 1
ATOM 5975 C CA . GLY A 1 779 ? -33.816 -40.558 28.149 1.00 29.97 779 GLY A CA 1
ATOM 5976 C C . GLY A 1 779 ? -34.212 -39.652 26.987 1.00 29.97 779 GLY A C 1
ATOM 5977 O O . GLY A 1 779 ? -33.463 -38.778 26.572 1.00 29.97 779 GLY A O 1
ATOM 5978 N N . ARG A 1 780 ? -35.392 -39.922 26.440 1.00 32.53 780 ARG A N 1
ATOM 5979 C CA . ARG A 1 780 ? -36.006 -39.352 25.237 1.00 32.53 780 ARG A CA 1
ATOM 5980 C C . ARG A 1 780 ? -36.625 -37.980 25.540 1.00 32.53 780 ARG A C 1
ATOM 5982 O O . ARG A 1 780 ? -37.443 -37.887 26.447 1.00 32.53 780 ARG A O 1
ATOM 5989 N N . ALA A 1 781 ? -36.343 -36.967 24.722 1.00 28.75 781 ALA A N 1
ATOM 5990 C CA . ALA A 1 781 ? -37.215 -35.805 24.545 1.00 28.75 781 ALA A CA 1
ATOM 5991 C C . ALA A 1 781 ? -37.092 -35.308 23.098 1.00 28.75 781 ALA A C 1
ATOM 5993 O O . ALA A 1 781 ? -36.009 -34.968 22.631 1.00 28.75 781 ALA A O 1
ATOM 5994 N N . VAL A 1 782 ? -38.209 -35.341 22.374 1.00 37.88 782 VAL A N 1
ATOM 5995 C CA . VAL A 1 782 ? -38.358 -34.770 21.031 1.00 37.88 782 VAL A CA 1
ATOM 5996 C C . VAL A 1 782 ? -38.358 -33.243 21.175 1.00 37.88 782 VAL A C 1
ATOM 5998 O O . VAL A 1 782 ? -39.217 -32.743 21.905 1.00 37.88 782 VAL A O 1
ATOM 6001 N N . PRO A 1 783 ? -37.457 -32.484 20.523 1.00 33.19 783 PRO A N 1
ATOM 6002 C CA . PRO A 1 783 ? -37.586 -31.038 20.467 1.00 33.19 783 PRO A CA 1
ATOM 6003 C C . PRO A 1 783 ? -38.589 -30.646 19.382 1.00 33.19 783 PRO A C 1
ATOM 6005 O O . PRO A 1 783 ? -38.616 -31.222 18.294 1.00 33.19 783 PRO A O 1
ATOM 6008 N N . ALA A 1 784 ? -39.395 -29.648 19.728 1.00 32.34 784 ALA A N 1
ATOM 6009 C CA . ALA A 1 784 ? -40.306 -28.924 18.864 1.00 32.34 784 ALA A CA 1
ATOM 6010 C C . ALA A 1 784 ? -39.636 -28.429 17.571 1.00 32.34 784 ALA A C 1
ATOM 6012 O O . ALA A 1 784 ? -38.426 -28.194 17.538 1.00 32.34 784 ALA A O 1
ATOM 6013 N N . ASP A 1 785 ? -40.466 -28.271 16.536 1.00 36.88 785 ASP A N 1
ATOM 6014 C CA . ASP A 1 785 ? -40.144 -27.730 15.216 1.00 36.88 785 ASP A CA 1
ATOM 6015 C C . ASP A 1 785 ? -39.008 -26.698 15.245 1.00 36.88 785 ASP A C 1
ATOM 6017 O O . ASP A 1 785 ? -39.125 -25.607 15.809 1.00 36.88 785 ASP A O 1
ATOM 6021 N N . ALA A 1 786 ? -37.907 -27.053 14.583 1.00 30.06 786 ALA A N 1
ATOM 6022 C CA . ALA A 1 786 ? -36.870 -26.109 14.206 1.00 30.06 786 ALA A CA 1
ATOM 6023 C C . ALA A 1 786 ? -37.503 -24.938 13.427 1.00 30.06 786 ALA A C 1
ATOM 6025 O O . ALA A 1 786 ? -38.448 -25.161 12.659 1.00 30.06 786 ALA A O 1
ATOM 6026 N N . PRO A 1 787 ? -36.990 -23.700 13.552 1.00 35.31 787 PRO A N 1
ATOM 6027 C CA . PRO A 1 787 ? -37.446 -22.608 12.706 1.00 35.31 787 PRO A CA 1
ATOM 6028 C C . PRO A 1 787 ? -37.206 -23.014 11.249 1.00 35.31 787 PRO A C 1
ATOM 6030 O O . PRO A 1 787 ? -36.060 -23.199 10.832 1.00 35.31 787 PRO A O 1
ATOM 6033 N N . LYS A 1 788 ? -38.292 -23.217 10.489 1.00 38.72 788 LYS A N 1
ATOM 6034 C CA . LYS A 1 788 ? -38.232 -23.480 9.048 1.00 38.72 788 LYS A CA 1
ATOM 6035 C C . LYS A 1 788 ? -37.346 -22.401 8.433 1.00 38.72 788 LYS A C 1
ATOM 6037 O O . LYS A 1 788 ? -37.638 -21.216 8.580 1.00 38.72 788 LYS A O 1
ATOM 6042 N N . THR A 1 789 ? -36.253 -22.816 7.797 1.00 43.59 789 THR A N 1
ATOM 6043 C CA . THR A 1 789 ? -35.361 -21.932 7.045 1.00 43.59 789 THR A CA 1
ATOM 6044 C C . THR A 1 789 ? -36.224 -21.032 6.155 1.00 43.59 789 THR A C 1
ATOM 6046 O O . THR A 1 789 ? -37.135 -21.560 5.507 1.00 43.59 789 THR A O 1
ATOM 6049 N N . PRO A 1 790 ? -36.016 -19.701 6.143 1.00 49.69 790 PRO A N 1
ATOM 6050 C CA . PRO A 1 790 ? -36.809 -18.821 5.297 1.00 49.69 790 PRO A CA 1
ATOM 6051 C C . PRO A 1 790 ? -36.724 -19.321 3.846 1.00 49.69 790 PRO A C 1
ATOM 6053 O O . PRO A 1 790 ? -35.627 -19.667 3.396 1.00 49.69 790 PRO A O 1
ATOM 6056 N N . PRO A 1 791 ? -37.858 -19.437 3.133 1.00 68.56 791 PRO A N 1
ATOM 6057 C CA . PRO A 1 791 ? -37.867 -19.964 1.775 1.00 68.56 791 PRO A CA 1
ATOM 6058 C C . PRO A 1 791 ? -36.961 -19.103 0.888 1.00 68.56 791 PRO A C 1
ATOM 6060 O O . PRO A 1 791 ? -37.050 -17.880 0.912 1.00 68.56 791 PRO A O 1
ATOM 6063 N N . THR A 1 792 ? -36.066 -19.736 0.133 1.00 84.06 792 THR A N 1
ATOM 6064 C CA . THR A 1 792 ? -35.247 -19.068 -0.888 1.00 84.06 792 THR A CA 1
ATOM 6065 C C . THR A 1 792 ? -36.056 -18.904 -2.174 1.00 84.06 792 THR A C 1
ATOM 6067 O O . THR A 1 792 ? -36.981 -19.676 -2.440 1.00 84.06 792 THR A O 1
ATOM 6070 N N . HIS A 1 793 ? -35.721 -17.909 -3.000 1.00 90.00 793 HIS A N 1
ATOM 6071 C CA . HIS A 1 793 ? -36.343 -17.774 -4.321 1.00 90.00 793 HIS A CA 1
ATOM 6072 C C . HIS A 1 793 ? -35.705 -18.737 -5.337 1.00 90.00 793 HIS A C 1
ATOM 6074 O O . HIS A 1 793 ? -34.587 -19.225 -5.163 1.00 90.00 793 HIS A O 1
ATOM 6080 N N . ALA A 1 794 ? -36.418 -18.991 -6.435 1.00 89.44 794 ALA A N 1
ATOM 6081 C CA . ALA A 1 794 ? -35.993 -19.891 -7.508 1.00 89.44 794 ALA A CA 1
ATOM 6082 C C . ALA A 1 794 ? -35.699 -19.148 -8.825 1.00 89.44 794 ALA A C 1
ATOM 6084 O O . ALA A 1 794 ? -35.836 -19.725 -9.901 1.00 89.44 794 ALA A O 1
ATOM 6085 N N . LEU A 1 795 ? -35.314 -17.871 -8.758 1.00 94.25 795 LEU A N 1
ATOM 6086 C CA . LEU A 1 795 ? -35.068 -17.078 -9.966 1.00 94.25 795 LEU A CA 1
ATOM 6087 C C . LEU A 1 795 ? -33.905 -17.660 -10.789 1.00 94.25 795 LEU A C 1
ATOM 6089 O O . LEU A 1 795 ? -32.880 -18.021 -10.195 1.00 94.25 795 LEU A O 1
ATOM 6093 N N . PRO A 1 796 ? -34.043 -17.741 -12.125 1.00 94.06 796 PRO A N 1
ATOM 6094 C CA . PRO A 1 796 ? -32.908 -17.933 -13.026 1.00 94.06 796 PRO A CA 1
ATOM 6095 C C . PRO A 1 796 ? -31.861 -16.812 -12.874 1.00 94.06 796 PRO A C 1
ATOM 6097 O O . PRO A 1 796 ? -32.165 -15.801 -12.235 1.00 94.06 796 PRO A O 1
ATOM 6100 N N . PRO A 1 797 ? -30.642 -16.967 -13.430 1.00 94.88 797 PRO A N 1
ATOM 6101 C CA . PRO A 1 797 ? -29.661 -15.883 -13.492 1.00 94.88 797 PRO A CA 1
ATOM 6102 C C . PRO A 1 797 ? -30.273 -14.609 -14.086 1.00 94.88 797 PRO A C 1
ATOM 6104 O O . PRO A 1 797 ? -31.023 -14.671 -15.059 1.00 94.88 797 PRO A O 1
ATOM 6107 N N . LEU A 1 798 ? -29.984 -13.463 -13.473 1.00 96.94 798 LEU A N 1
ATOM 6108 C CA . LEU A 1 798 ? -30.486 -12.164 -13.926 1.00 96.94 798 LEU A CA 1
ATOM 6109 C C . LEU A 1 798 ? -29.677 -11.656 -15.122 1.00 96.94 798 LEU A C 1
ATOM 6111 O O . LEU A 1 798 ? -28.558 -12.106 -15.352 1.00 96.94 798 LEU A O 1
ATOM 6115 N N . GLY A 1 799 ? -30.187 -10.653 -15.842 1.00 95.56 799 GLY A N 1
ATOM 6116 C CA . GLY A 1 799 ? -29.548 -10.168 -17.076 1.00 95.56 799 GLY A CA 1
ATOM 6117 C C . GLY A 1 799 ? -28.058 -9.786 -16.953 1.00 95.56 799 GLY A C 1
ATOM 6118 O O . GLY A 1 799 ? -27.284 -10.037 -17.870 1.00 95.56 799 GLY A O 1
ATOM 6119 N N . HIS A 1 800 ? -27.621 -9.228 -15.816 1.00 96.25 800 HIS A N 1
ATOM 6120 C CA . HIS A 1 800 ? -26.212 -8.891 -15.566 1.00 96.25 800 HIS A CA 1
ATOM 6121 C C . HIS A 1 800 ? -25.365 -10.125 -15.220 1.00 96.25 800 HIS A C 1
ATOM 6123 O O . HIS A 1 800 ? -24.163 -10.121 -15.453 1.00 96.25 800 HIS A O 1
ATOM 6129 N N . GLU A 1 801 ? -25.965 -11.177 -14.660 1.00 95.12 801 GLU A N 1
ATOM 6130 C CA . GLU A 1 801 ? -25.295 -12.456 -14.394 1.00 95.12 801 GLU A CA 1
ATOM 6131 C C . GLU A 1 801 ? -25.169 -13.273 -15.685 1.00 95.12 801 GLU A C 1
ATOM 6133 O O . GLU A 1 801 ? -24.126 -13.877 -15.919 1.00 95.12 801 GLU A O 1
ATOM 6138 N N . ALA A 1 802 ? -26.200 -13.240 -16.538 1.00 94.38 802 ALA A N 1
ATOM 6139 C CA . ALA A 1 802 ? -26.219 -13.904 -17.837 1.00 94.38 802 ALA A CA 1
ATOM 6140 C C . ALA A 1 802 ? -25.130 -13.348 -18.766 1.00 94.38 802 ALA A C 1
ATOM 6142 O O . ALA A 1 802 ? -24.276 -14.105 -19.215 1.00 94.38 802 ALA A O 1
ATOM 6143 N N . ILE A 1 803 ? -25.073 -12.026 -18.979 1.00 95.19 803 ILE A N 1
ATOM 6144 C CA . ILE A 1 803 ? -24.061 -11.423 -19.866 1.00 95.19 803 ILE A CA 1
ATOM 6145 C C . ILE A 1 803 ? -22.622 -11.636 -19.360 1.00 95.19 803 ILE A C 1
ATOM 6147 O O . ILE A 1 803 ? -21.710 -11.864 -20.152 1.00 95.19 803 ILE A O 1
ATOM 6151 N N . ARG A 1 804 ? -22.409 -11.664 -18.034 1.00 92.62 804 ARG A N 1
ATOM 6152 C CA . ARG A 1 804 ? -21.098 -11.963 -17.421 1.00 92.62 804 ARG A CA 1
ATOM 6153 C C . ARG A 1 804 ? -20.600 -13.376 -17.736 1.00 92.62 804 ARG A C 1
ATOM 6155 O O . ARG A 1 804 ? -19.400 -13.612 -17.640 1.00 92.62 804 ARG A O 1
ATOM 6162 N N . ALA A 1 805 ? -21.489 -14.308 -18.079 1.00 90.00 805 ALA A N 1
ATOM 6163 C CA . ALA A 1 805 ? -21.096 -15.649 -18.500 1.00 90.00 805 ALA A CA 1
ATOM 6164 C C . ALA A 1 805 ? -20.556 -15.681 -19.941 1.00 90.00 805 ALA A C 1
ATOM 6166 O O . ALA A 1 805 ? -19.771 -16.572 -20.259 1.00 90.00 805 ALA A O 1
ATOM 6167 N N . PHE A 1 806 ? -20.952 -14.720 -20.783 1.00 91.31 806 PHE A N 1
ATOM 6168 C CA . PHE A 1 806 ? -20.551 -14.638 -22.191 1.00 91.31 806 PHE A CA 1
ATOM 6169 C C . PHE A 1 806 ? -19.361 -13.714 -22.434 1.00 91.31 806 PHE A C 1
ATOM 6171 O O . PHE A 1 806 ? -18.582 -13.975 -23.344 1.00 91.31 806 PHE A O 1
ATOM 6178 N N . VAL A 1 807 ? -19.205 -12.664 -21.623 1.00 93.75 807 VAL A N 1
ATOM 6179 C CA . VAL A 1 807 ? -18.164 -11.647 -21.813 1.00 93.75 807 VAL A CA 1
ATOM 6180 C C . VAL A 1 807 ? -17.088 -11.793 -20.732 1.00 93.75 807 VAL A C 1
ATOM 6182 O O . VAL A 1 807 ? -17.301 -11.374 -19.584 1.00 93.75 807 VAL A O 1
ATOM 6185 N N . PRO A 1 808 ? -15.918 -12.380 -21.055 1.00 88.12 808 PRO A N 1
ATOM 6186 C CA . PRO A 1 808 ? -14.810 -12.486 -20.118 1.00 88.12 808 PRO A CA 1
ATOM 6187 C C . PRO A 1 808 ? -14.426 -11.115 -19.564 1.00 88.12 808 PRO A C 1
ATOM 6189 O O . PRO A 1 808 ? -14.503 -10.102 -20.248 1.00 88.12 808 PRO A O 1
ATOM 6192 N N . ARG A 1 809 ? -13.993 -11.076 -18.300 1.00 92.25 809 ARG A N 1
ATOM 6193 C CA . ARG A 1 809 ? -13.509 -9.860 -17.613 1.00 92.25 809 ARG A CA 1
ATOM 6194 C C . ARG A 1 809 ? -14.537 -8.732 -17.426 1.00 92.25 809 ARG A C 1
ATOM 6196 O O . ARG A 1 809 ? -14.220 -7.795 -16.695 1.00 92.25 809 ARG A O 1
ATOM 6203 N N . LEU A 1 810 ? -15.771 -8.852 -17.927 1.00 94.25 810 LEU A N 1
ATOM 6204 C CA . LEU A 1 810 ? -16.833 -7.852 -17.733 1.00 94.25 810 LEU A CA 1
ATOM 6205 C C . LEU A 1 810 ? -17.052 -7.512 -16.251 1.00 94.25 810 LEU A C 1
ATOM 6207 O O . LEU A 1 810 ? -17.191 -6.357 -15.871 1.00 94.25 810 LEU A O 1
ATOM 6211 N N . ASP A 1 811 ? -17.030 -8.522 -15.384 1.00 92.56 811 ASP A N 1
ATOM 6212 C CA . ASP A 1 811 ? -17.198 -8.363 -13.936 1.00 92.56 811 ASP A CA 1
ATOM 6213 C C . ASP A 1 811 ? -16.043 -7.583 -13.272 1.00 92.56 811 ASP A C 1
ATOM 6215 O O . ASP A 1 811 ? -16.252 -6.876 -12.284 1.00 92.56 811 ASP A O 1
ATOM 6219 N N . ALA A 1 812 ? -14.826 -7.694 -13.814 1.00 93.25 812 ALA A N 1
ATOM 6220 C CA . ALA A 1 812 ? -13.685 -6.900 -13.371 1.00 93.25 812 ALA A CA 1
ATOM 6221 C C . ALA A 1 812 ? -13.824 -5.447 -13.842 1.00 93.25 812 ALA A C 1
ATOM 6223 O O . ALA A 1 812 ? -13.718 -4.550 -13.009 1.00 93.25 812 ALA A O 1
ATOM 6224 N N . ALA A 1 813 ? -14.166 -5.241 -15.119 1.00 95.38 813 ALA A N 1
ATOM 6225 C CA . ALA A 1 813 ? -14.400 -3.918 -15.692 1.00 95.38 813 ALA A CA 1
ATOM 6226 C C . ALA A 1 813 ? -15.510 -3.168 -14.944 1.00 95.38 813 ALA A C 1
ATOM 6228 O O . ALA A 1 813 ? -15.298 -2.057 -14.484 1.00 95.38 813 ALA A O 1
ATOM 6229 N N . VAL A 1 814 ? -16.656 -3.810 -14.689 1.00 97.00 814 VAL A N 1
ATOM 6230 C CA . VAL A 1 814 ? -17.765 -3.213 -13.925 1.00 97.00 814 VAL A CA 1
ATOM 6231 C C . VAL A 1 814 ? -17.319 -2.754 -12.534 1.00 97.00 814 VAL A C 1
ATOM 6233 O O . VAL A 1 814 ? -17.629 -1.635 -12.128 1.00 97.00 814 VAL A O 1
ATOM 6236 N N . ARG A 1 815 ? -16.578 -3.587 -11.789 1.00 95.81 815 ARG A N 1
ATOM 6237 C CA . ARG A 1 815 ? -16.067 -3.201 -10.462 1.00 95.81 815 ARG A CA 1
ATOM 6238 C C . ARG A 1 815 ? -15.085 -2.043 -10.534 1.00 95.81 815 ARG A C 1
ATOM 6240 O O . ARG A 1 815 ? -15.111 -1.178 -9.662 1.00 95.81 815 ARG A O 1
ATOM 6247 N N . GLU A 1 816 ? -14.215 -2.058 -11.534 1.00 95.50 816 GLU A N 1
ATOM 6248 C CA . GLU A 1 816 ? -13.215 -1.023 -11.737 1.00 95.50 816 GLU A CA 1
ATOM 6249 C C . GLU A 1 816 ? -13.863 0.309 -12.111 1.00 95.50 816 GLU A C 1
ATOM 6251 O O . GLU A 1 816 ? -13.546 1.321 -11.493 1.00 95.50 816 GLU A O 1
ATOM 6256 N N . THR A 1 817 ? -14.840 0.300 -13.017 1.00 95.56 817 THR A N 1
ATOM 6257 C CA . THR A 1 817 ? -15.612 1.485 -13.395 1.00 95.56 817 THR A CA 1
ATOM 6258 C C . THR A 1 817 ? -16.426 2.030 -12.228 1.00 95.56 817 THR A C 1
ATOM 6260 O O . THR A 1 817 ? -16.443 3.234 -12.018 1.00 95.56 817 THR A O 1
ATOM 6263 N N . VAL A 1 818 ? -17.073 1.179 -11.421 1.00 96.00 818 VAL A N 1
ATOM 6264 C CA . VAL A 1 818 ? -17.795 1.636 -10.216 1.00 96.00 818 VAL A CA 1
ATOM 6265 C C . VAL A 1 818 ? -16.860 2.277 -9.205 1.00 96.00 818 VAL A C 1
ATOM 6267 O O . VAL A 1 818 ? -17.222 3.264 -8.568 1.00 96.00 818 VAL A O 1
ATOM 6270 N N . ARG A 1 819 ? -15.675 1.693 -9.027 1.00 93.25 819 ARG A N 1
ATOM 6271 C CA . ARG A 1 819 ? -14.641 2.258 -8.169 1.00 93.25 819 ARG A CA 1
ATOM 6272 C C . ARG A 1 819 ? -14.221 3.636 -8.699 1.00 93.25 819 ARG A C 1
ATOM 6274 O O . ARG A 1 819 ? -14.372 4.607 -7.971 1.00 93.25 819 ARG A O 1
ATOM 6281 N N . TYR A 1 820 ? -13.865 3.713 -9.980 1.00 91.44 820 TYR A N 1
ATOM 6282 C CA . TYR A 1 820 ? -13.482 4.948 -10.667 1.00 91.44 820 TYR A CA 1
ATOM 6283 C C . TYR A 1 820 ? -14.567 6.033 -10.581 1.00 91.44 820 TYR A C 1
ATOM 6285 O O . TYR A 1 820 ? -14.282 7.181 -10.268 1.00 91.44 820 TYR A O 1
ATOM 6293 N N . ALA A 1 821 ? -15.836 5.670 -10.774 1.00 89.81 821 ALA A N 1
ATOM 6294 C CA . ALA A 1 821 ? -16.970 6.584 -10.673 1.00 89.81 821 ALA A CA 1
ATOM 6295 C C . ALA A 1 821 ? -17.132 7.195 -9.275 1.00 89.81 821 ALA A C 1
ATOM 6297 O O . ALA A 1 821 ? -17.399 8.383 -9.150 1.00 89.81 821 ALA A O 1
ATOM 6298 N N . ARG A 1 822 ? -16.961 6.391 -8.216 1.00 90.88 822 ARG A N 1
ATOM 6299 C CA . ARG A 1 822 ? -17.059 6.862 -6.822 1.00 90.88 822 ARG A CA 1
ATOM 6300 C C . ARG A 1 822 ? -15.884 7.739 -6.398 1.00 90.88 822 ARG A C 1
ATOM 6302 O O . ARG A 1 822 ? -15.974 8.402 -5.369 1.00 90.88 822 ARG A O 1
ATOM 6309 N N . GLU A 1 823 ? -14.792 7.691 -7.150 1.00 85.88 823 GLU A N 1
ATOM 6310 C CA . GLU A 1 823 ? -13.576 8.473 -6.925 1.00 85.88 823 GLU A CA 1
ATOM 6311 C C . GLU A 1 823 ? -13.623 9.836 -7.641 1.00 85.88 823 GLU A C 1
ATOM 6313 O O . GLU A 1 823 ? -12.834 10.716 -7.300 1.00 85.88 823 GLU A O 1
ATOM 6318 N N . GLN A 1 824 ? -14.555 10.040 -8.586 1.00 83.88 824 GLN A N 1
ATOM 6319 C CA . GLN A 1 824 ? -14.735 11.312 -9.297 1.00 83.88 824 GLN A CA 1
ATOM 6320 C C . GLN A 1 824 ? -15.186 12.432 -8.334 1.00 83.88 824 GLN A C 1
ATOM 6322 O O . GLN A 1 824 ? -16.155 12.249 -7.583 1.00 83.88 824 GLN A O 1
ATOM 6327 N N . PRO A 1 825 ? -14.537 13.614 -8.351 1.00 81.62 825 PRO A N 1
ATOM 6328 C CA . PRO A 1 825 ? -14.961 14.765 -7.561 1.00 81.62 825 PRO A CA 1
ATOM 6329 C C . PRO A 1 825 ? -16.416 15.150 -7.849 1.00 81.62 825 PRO A C 1
ATOM 6331 O O . PRO A 1 825 ? -16.824 15.290 -8.998 1.00 81.62 825 PRO A O 1
ATOM 6334 N N . GLY A 1 826 ? -17.208 15.345 -6.794 1.00 81.50 826 GLY A N 1
ATOM 6335 C CA . GLY A 1 826 ? -18.620 15.717 -6.920 1.00 81.50 826 GLY A CA 1
ATOM 6336 C C . GLY A 1 826 ? -19.588 14.546 -7.113 1.00 81.50 826 GLY A C 1
ATOM 6337 O O . GLY A 1 826 ? -20.791 14.798 -7.190 1.00 81.50 826 GLY A O 1
ATOM 6338 N N . TRP A 1 827 ? -19.113 13.293 -7.130 1.00 86.44 827 TRP A N 1
ATOM 6339 C CA . TRP A 1 827 ? -19.994 12.124 -7.109 1.00 86.44 827 TRP A CA 1
ATOM 6340 C C . TRP A 1 827 ? -20.789 12.027 -5.795 1.00 86.44 827 TRP A C 1
ATOM 6342 O O . TRP A 1 827 ? -20.245 12.209 -4.702 1.00 86.44 827 TRP A O 1
ATOM 6352 N N . ASP A 1 828 ? -22.074 11.678 -5.888 1.00 86.69 828 ASP A N 1
ATOM 6353 C CA . ASP A 1 828 ? -22.928 11.375 -4.736 1.00 86.69 828 ASP A CA 1
ATOM 6354 C C . ASP A 1 828 ? -23.797 10.127 -4.976 1.00 86.69 828 ASP A C 1
ATOM 6356 O O . ASP A 1 828 ? -24.031 9.711 -6.111 1.00 86.69 828 ASP A O 1
ATOM 6360 N N . GLU A 1 829 ? -24.311 9.516 -3.900 1.00 84.94 829 GLU A N 1
ATOM 6361 C CA . GLU A 1 829 ? -25.068 8.255 -3.989 1.00 84.94 829 GLU A CA 1
ATOM 6362 C C . GLU A 1 829 ? -26.383 8.358 -4.782 1.00 84.94 829 GLU A C 1
ATOM 6364 O O . GLU A 1 829 ? -26.999 7.326 -5.061 1.00 84.94 829 GLU A O 1
ATOM 6369 N N . THR A 1 830 ? -26.831 9.568 -5.128 1.00 84.00 830 THR A N 1
ATOM 6370 C CA . THR A 1 830 ? -28.034 9.846 -5.921 1.00 84.00 830 THR A CA 1
ATOM 6371 C C . THR A 1 830 ? -27.757 10.009 -7.417 1.00 84.00 830 THR A C 1
ATOM 6373 O O . THR A 1 830 ? -28.711 9.975 -8.202 1.00 84.00 830 THR A O 1
ATOM 6376 N N . GLN A 1 831 ? -26.486 10.145 -7.807 1.00 86.00 831 GLN A N 1
ATOM 6377 C CA . GLN A 1 831 ? -26.047 10.285 -9.193 1.00 86.00 831 GLN A CA 1
ATOM 6378 C C . GLN A 1 831 ? -25.890 8.934 -9.886 1.00 86.00 831 GLN A C 1
ATOM 6380 O O . GLN A 1 831 ? -25.385 7.970 -9.317 1.00 86.00 831 GLN A O 1
ATOM 6385 N N . THR A 1 832 ? -26.282 8.901 -11.153 1.00 89.50 832 THR A N 1
ATOM 6386 C CA . THR A 1 832 ? -26.160 7.762 -12.066 1.00 89.50 832 THR A CA 1
ATOM 6387 C C . THR A 1 832 ? -25.303 8.175 -13.258 1.00 89.50 832 THR A C 1
ATOM 6389 O O . THR A 1 832 ? -25.454 9.298 -13.739 1.00 89.50 832 THR A O 1
ATOM 6392 N N . LEU A 1 833 ? -24.470 7.273 -13.771 1.00 89.19 833 LEU A N 1
ATOM 6393 C CA . LEU A 1 833 ? -23.593 7.531 -14.921 1.00 89.19 833 LEU A CA 1
ATOM 6394 C C . LEU A 1 833 ? -24.396 7.505 -16.224 1.00 89.19 833 LEU A C 1
ATOM 6396 O O . LEU A 1 833 ? -25.346 6.716 -16.324 1.00 89.19 833 LEU A O 1
ATOM 6400 N N . ARG A 1 834 ? -24.053 8.357 -17.197 1.00 75.44 834 ARG A N 1
ATOM 6401 C CA . ARG A 1 834 ? -24.835 8.542 -18.428 1.00 75.44 834 ARG A CA 1
ATOM 6402 C C . ARG A 1 834 ? -23.945 8.401 -19.674 1.00 75.44 834 ARG A C 1
ATOM 6404 O O . ARG A 1 834 ? -23.228 7.413 -19.784 1.00 75.44 834 ARG A O 1
ATOM 6411 N N . ASP A 1 835 ? -24.054 9.341 -20.617 1.00 69.19 835 ASP A N 1
ATOM 6412 C CA . ASP A 1 835 ? -23.445 9.311 -21.956 1.00 69.19 835 ASP A CA 1
ATOM 6413 C C . ASP A 1 835 ? -21.907 9.396 -21.896 1.00 69.19 835 ASP A C 1
ATOM 6415 O O . ASP A 1 835 ? -21.241 9.131 -22.887 1.00 69.19 835 ASP A O 1
ATOM 6419 N N . ASP A 1 836 ? -21.362 9.729 -20.726 1.00 77.94 836 ASP A N 1
ATOM 6420 C CA . ASP A 1 836 ? -19.940 9.801 -20.400 1.00 77.94 836 ASP A CA 1
ATOM 6421 C C . ASP A 1 836 ? -19.338 8.446 -20.009 1.00 77.94 836 ASP A C 1
ATOM 6423 O O . ASP A 1 836 ? -18.122 8.312 -19.916 1.00 77.94 836 ASP A O 1
ATOM 6427 N N . LEU A 1 837 ? -20.156 7.410 -19.785 1.00 86.25 837 LEU A N 1
ATOM 6428 C CA . LEU A 1 837 ? -19.653 6.096 -19.387 1.00 86.25 837 LEU A CA 1
ATOM 6429 C C . LEU A 1 837 ? -18.595 5.517 -20.353 1.00 86.25 837 LEU A C 1
ATOM 6431 O O . LEU A 1 837 ? -17.620 4.950 -19.854 1.00 86.25 837 LEU A O 1
ATOM 6435 N N . PRO A 1 838 ? -18.719 5.641 -21.692 1.00 85.62 838 PRO A N 1
ATOM 6436 C CA . PRO A 1 838 ? -17.670 5.216 -22.623 1.00 85.62 838 PRO A CA 1
ATOM 6437 C C . PRO A 1 838 ? -16.346 5.976 -22.459 1.00 85.62 838 PRO A C 1
ATOM 6439 O O . PRO A 1 838 ? -15.289 5.414 -22.748 1.00 85.62 838 PRO A O 1
ATOM 6442 N N . ASP A 1 839 ? -16.387 7.209 -21.949 1.00 85.00 839 ASP A N 1
ATOM 6443 C CA . ASP A 1 839 ? -15.206 8.055 -21.740 1.00 85.00 839 ASP A CA 1
ATOM 6444 C C . ASP A 1 839 ? -14.425 7.654 -20.480 1.00 85.00 839 ASP A C 1
ATOM 6446 O O . ASP A 1 839 ? -13.272 8.048 -20.285 1.00 85.00 839 ASP A O 1
ATOM 6450 N N . PHE A 1 840 ? -15.022 6.834 -19.609 1.00 91.81 840 PHE A N 1
ATOM 6451 C CA . PHE A 1 840 ? -14.363 6.386 -18.391 1.00 91.81 840 PHE A CA 1
ATOM 6452 C C . PHE A 1 840 ? -13.213 5.455 -18.761 1.00 91.81 840 PHE A C 1
ATOM 6454 O O . PHE A 1 840 ? -13.416 4.413 -19.388 1.00 91.81 840 PHE A O 1
ATOM 6461 N N . ARG A 1 841 ? -12.000 5.784 -18.297 1.00 90.75 841 ARG A N 1
ATOM 6462 C CA . ARG A 1 841 ? -10.781 5.026 -18.621 1.00 90.75 841 ARG A CA 1
ATOM 6463 C C . ARG A 1 841 ? -10.949 3.502 -18.472 1.00 90.75 841 ARG A C 1
ATOM 6465 O O . ARG A 1 841 ? -10.602 2.806 -19.423 1.00 90.75 841 ARG A O 1
ATOM 6472 N N . PRO A 1 842 ? -11.513 2.952 -17.373 1.00 92.69 842 PRO A N 1
ATOM 6473 C CA . PRO A 1 842 ? -11.697 1.503 -17.253 1.00 92.69 842 PRO A CA 1
ATOM 6474 C C . PRO A 1 842 ? -12.626 0.897 -18.313 1.00 92.69 842 PRO A C 1
ATOM 6476 O O . PRO A 1 842 ? -12.390 -0.221 -18.768 1.00 92.69 842 PRO A O 1
ATOM 6479 N N . VAL A 1 843 ? -13.667 1.629 -18.726 1.00 93.31 843 VAL A N 1
ATOM 6480 C CA . VAL A 1 843 ? -14.602 1.202 -19.779 1.00 93.31 843 VAL A CA 1
ATOM 6481 C C . VAL A 1 843 ? -13.898 1.213 -21.125 1.00 93.31 843 VAL A C 1
ATOM 6483 O O . VAL A 1 843 ? -13.910 0.199 -21.818 1.00 93.31 843 VAL A O 1
ATOM 6486 N N . ARG A 1 844 ? -13.213 2.313 -21.454 1.00 93.56 844 ARG A N 1
ATOM 6487 C CA . ARG A 1 844 ? -12.444 2.456 -22.692 1.00 93.56 844 ARG A CA 1
ATOM 6488 C C . ARG A 1 844 ? -11.385 1.363 -22.830 1.00 93.56 844 ARG A C 1
ATOM 6490 O O . ARG A 1 844 ? -11.358 0.660 -23.835 1.00 93.56 844 ARG A O 1
ATOM 6497 N N . THR A 1 845 ? -10.561 1.156 -21.801 1.00 92.38 845 THR A N 1
ATOM 6498 C CA . THR A 1 845 ? -9.538 0.098 -21.789 1.00 92.38 845 THR A CA 1
ATOM 6499 C C . THR A 1 845 ? -10.151 -1.289 -21.964 1.00 92.38 845 THR A C 1
ATOM 6501 O O . THR A 1 845 ? -9.614 -2.109 -22.706 1.00 92.38 845 THR A O 1
ATOM 6504 N N . PHE A 1 846 ? -11.277 -1.565 -21.306 1.00 96.69 846 PHE A N 1
ATOM 6505 C CA . PHE A 1 846 ? -11.950 -2.852 -21.438 1.00 96.69 846 PHE A CA 1
ATOM 6506 C C . PHE A 1 846 ? -12.533 -3.073 -22.840 1.00 96.69 846 PHE A C 1
ATOM 6508 O O . PHE A 1 846 ? -12.330 -4.146 -23.400 1.00 96.69 846 PHE A O 1
ATOM 6515 N N . LEU A 1 847 ? -13.222 -2.082 -23.413 1.00 95.25 847 LEU A N 1
ATOM 6516 C CA . LEU A 1 847 ? -13.831 -2.199 -24.740 1.00 95.25 847 LEU A CA 1
ATOM 6517 C C . LEU A 1 847 ? -12.778 -2.325 -25.847 1.00 95.25 847 LEU A C 1
ATOM 6519 O O . LEU A 1 847 ? -12.955 -3.151 -26.738 1.00 95.25 847 LEU A O 1
ATOM 6523 N N . HIS A 1 848 ? -11.665 -1.587 -25.762 1.00 93.06 848 HIS A N 1
ATOM 6524 C CA . HIS A 1 848 ? -10.543 -1.766 -26.689 1.00 93.06 848 HIS A CA 1
ATOM 6525 C C . HIS A 1 848 ? -9.909 -3.147 -26.548 1.00 93.06 848 HIS A C 1
ATOM 6527 O O . HIS A 1 848 ? -9.785 -3.853 -27.539 1.00 93.06 848 HIS A O 1
ATOM 6533 N N . GLY A 1 849 ? -9.611 -3.585 -25.320 1.00 93.75 849 GLY A N 1
ATOM 6534 C CA . GLY A 1 849 ? -9.057 -4.921 -25.104 1.00 93.75 849 GLY A CA 1
ATOM 6535 C C . GLY A 1 849 ? -9.988 -6.043 -25.580 1.00 93.75 849 GLY A C 1
ATOM 6536 O O . GLY A 1 849 ? -9.514 -7.049 -26.095 1.00 93.75 849 GLY A O 1
ATOM 6537 N N . TYR A 1 850 ? -11.308 -5.870 -25.442 1.00 93.94 850 TYR A N 1
ATOM 6538 C CA . TYR A 1 850 ? -12.296 -6.806 -25.982 1.00 93.94 850 TYR A CA 1
ATOM 6539 C C . TYR A 1 850 ? -12.300 -6.805 -27.517 1.00 93.94 850 TYR A C 1
ATOM 6541 O O . TYR A 1 850 ? -12.315 -7.874 -28.123 1.00 93.94 850 TYR A O 1
ATOM 6549 N N . LEU A 1 851 ? -12.266 -5.625 -28.145 1.00 93.62 851 LEU A N 1
ATOM 6550 C CA . LEU A 1 851 ? -12.189 -5.486 -29.600 1.00 93.62 851 LEU A CA 1
ATOM 6551 C C . LEU A 1 851 ? -10.932 -6.169 -30.156 1.00 93.62 851 LEU A C 1
ATOM 6553 O O . LEU A 1 851 ? -11.037 -6.960 -31.092 1.00 93.62 851 LEU A O 1
ATOM 6557 N N . ASP A 1 852 ? -9.773 -5.906 -29.555 1.00 91.62 852 ASP A N 1
ATOM 6558 C CA . ASP A 1 852 ? -8.495 -6.490 -29.965 1.00 91.62 852 ASP A CA 1
ATOM 6559 C C . ASP A 1 852 ? -8.526 -8.021 -29.844 1.00 91.62 852 ASP A C 1
ATOM 6561 O O . ASP A 1 852 ? -8.165 -8.720 -30.787 1.00 91.62 852 ASP A O 1
ATOM 6565 N N . GLU A 1 853 ? -9.070 -8.559 -28.746 1.00 91.94 853 GLU A N 1
ATOM 6566 C CA . GLU A 1 853 ? -9.227 -10.007 -28.546 1.00 91.94 853 GLU A CA 1
ATOM 6567 C C . GLU A 1 853 ? -10.125 -10.655 -29.620 1.00 91.94 853 GLU A C 1
ATOM 6569 O O . GLU A 1 853 ? -9.863 -11.780 -30.056 1.00 91.94 853 GLU A O 1
ATOM 6574 N N . GLN A 1 854 ? -11.178 -9.967 -30.078 1.00 92.19 854 GLN A N 1
ATOM 6575 C CA . GLN A 1 854 ? -12.026 -10.469 -31.165 1.00 92.19 854 GLN A CA 1
ATOM 6576 C C . GLN A 1 854 ? -11.310 -10.427 -32.519 1.00 92.19 854 GLN A C 1
ATOM 6578 O O . GLN A 1 854 ? -11.385 -11.390 -33.287 1.00 92.19 854 GLN A O 1
ATOM 6583 N N . LEU A 1 855 ? -10.570 -9.353 -32.800 1.00 91.31 855 LEU A N 1
ATOM 6584 C CA . LEU A 1 855 ? -9.764 -9.238 -34.017 1.00 91.31 855 LEU A CA 1
ATOM 6585 C C . LEU A 1 855 ? -8.664 -10.310 -34.066 1.00 91.31 855 LEU A C 1
ATOM 6587 O O . LEU A 1 855 ? -8.473 -10.947 -35.101 1.00 91.31 855 LEU A O 1
ATOM 6591 N N . GLU A 1 856 ? -8.000 -10.588 -32.941 1.00 91.75 856 GLU A N 1
ATOM 6592 C CA . GLU A 1 856 ? -7.009 -11.666 -32.810 1.00 91.75 856 GLU A CA 1
ATOM 6593 C C . GLU A 1 856 ? -7.614 -13.059 -33.039 1.00 91.75 856 GLU A C 1
ATOM 6595 O O . GLU A 1 856 ? -6.959 -13.951 -33.583 1.00 91.75 856 GLU A O 1
ATOM 6600 N N . ARG A 1 857 ? -8.889 -13.251 -32.679 1.00 90.25 857 ARG A N 1
ATOM 6601 C CA . ARG A 1 857 ? -9.656 -14.475 -32.973 1.00 90.25 857 ARG A CA 1
ATOM 6602 C C . ARG A 1 857 ? -10.120 -14.575 -34.427 1.00 90.25 857 ARG A C 1
ATOM 6604 O O . ARG A 1 857 ? -10.757 -15.565 -34.789 1.00 90.25 857 ARG A O 1
ATOM 6611 N N . GLY A 1 858 ? -9.783 -13.591 -35.258 1.00 91.25 858 GLY A N 1
ATOM 6612 C CA . GLY A 1 858 ? -10.122 -13.552 -36.675 1.00 91.25 858 GLY A CA 1
ATOM 6613 C C . GLY A 1 858 ? -11.544 -13.073 -36.958 1.00 91.25 858 GLY A C 1
ATOM 6614 O O . GLY A 1 858 ? -12.063 -13.362 -38.037 1.00 91.25 858 GLY A O 1
ATOM 6615 N N . ALA A 1 859 ? -12.190 -12.377 -36.014 1.00 89.56 859 ALA A N 1
ATOM 6616 C CA . ALA A 1 859 ? -13.466 -11.728 -36.281 1.00 89.56 859 ALA A CA 1
ATOM 6617 C C . ALA A 1 859 ? -13.293 -10.621 -37.333 1.00 89.56 859 ALA A C 1
ATOM 6619 O O . ALA A 1 859 ? -12.270 -9.934 -37.385 1.00 89.56 859 ALA A O 1
ATOM 6620 N N . ASP A 1 860 ? -14.314 -10.437 -38.168 1.00 94.75 860 ASP A N 1
ATOM 6621 C CA . ASP A 1 860 ? -14.366 -9.298 -39.077 1.00 94.75 860 ASP A CA 1
ATOM 6622 C C . ASP A 1 860 ? -14.405 -7.984 -38.281 1.00 94.75 860 ASP A C 1
ATOM 6624 O O . ASP A 1 860 ? -15.049 -7.904 -37.236 1.00 94.75 860 ASP A O 1
ATOM 6628 N N . LYS A 1 861 ? -13.722 -6.943 -38.770 1.00 90.50 861 LYS A N 1
ATOM 6629 C CA . LYS A 1 861 ? -13.587 -5.678 -38.039 1.00 90.50 861 LYS A CA 1
ATOM 6630 C C . LYS A 1 861 ? -14.923 -4.974 -37.814 1.00 90.50 861 LYS A C 1
ATOM 6632 O O . LYS A 1 861 ? -15.117 -4.392 -36.750 1.00 90.50 861 LYS A O 1
ATOM 6637 N N . GLU A 1 862 ? -15.818 -4.997 -38.796 1.00 90.25 862 GLU A N 1
ATOM 6638 C CA . GLU A 1 862 ? -17.136 -4.371 -38.679 1.00 90.25 862 GLU A CA 1
ATOM 6639 C C . GLU A 1 862 ? -17.990 -5.127 -37.656 1.00 90.25 862 GLU A C 1
ATOM 6641 O O . GLU A 1 862 ? -18.607 -4.513 -36.786 1.00 90.25 862 GLU A O 1
ATOM 6646 N N . LEU A 1 863 ? -17.930 -6.462 -37.686 1.00 88.19 863 LEU A N 1
ATOM 6647 C CA . LEU A 1 863 ? -18.608 -7.314 -36.712 1.00 88.19 863 LEU A CA 1
ATOM 6648 C C . LEU A 1 863 ? -18.047 -7.144 -35.290 1.00 88.19 863 LEU A C 1
ATOM 6650 O O . LEU A 1 863 ? -18.818 -7.001 -34.345 1.00 88.19 863 LEU A O 1
ATOM 6654 N N . ALA A 1 864 ? -16.723 -7.117 -35.129 1.00 90.50 864 ALA A N 1
ATOM 6655 C CA . ALA A 1 864 ? -16.066 -6.963 -33.831 1.00 90.50 864 ALA A CA 1
ATOM 6656 C C . ALA A 1 864 ? -16.358 -5.591 -33.199 1.00 90.50 864 ALA A C 1
ATOM 6658 O O . ALA A 1 864 ? -16.580 -5.498 -31.992 1.00 90.50 864 ALA A O 1
ATOM 6659 N N . LEU A 1 865 ? -16.419 -4.532 -34.016 1.00 89.44 865 LEU A N 1
ATOM 6660 C CA . LEU A 1 865 ? -16.854 -3.205 -33.577 1.00 89.44 865 LEU A CA 1
ATOM 6661 C C . LEU A 1 865 ? -18.322 -3.211 -33.135 1.00 89.44 865 LEU A C 1
ATOM 6663 O O . LEU A 1 865 ? -18.624 -2.697 -32.060 1.00 89.44 865 LEU A O 1
ATOM 6667 N N . ALA A 1 866 ? -19.214 -3.828 -33.916 1.00 87.62 866 ALA A N 1
ATOM 6668 C CA . ALA A 1 866 ? -20.629 -3.937 -33.567 1.00 87.62 866 ALA A CA 1
ATOM 6669 C C . ALA A 1 866 ? -20.849 -4.735 -32.266 1.00 87.62 866 ALA A C 1
ATOM 6671 O O . ALA A 1 866 ? -21.665 -4.352 -31.426 1.00 87.62 866 ALA A O 1
ATOM 6672 N N . GLU A 1 867 ? -20.093 -5.817 -32.052 1.00 91.19 867 GLU A N 1
ATOM 6673 C CA . GLU A 1 867 ? -20.120 -6.568 -30.794 1.00 91.19 867 GLU A CA 1
ATOM 6674 C C . GLU A 1 867 ? -19.579 -5.754 -29.614 1.00 91.19 867 GLU A C 1
ATOM 6676 O O . GLU A 1 867 ? -20.182 -5.766 -28.540 1.00 91.19 867 GLU A O 1
ATOM 6681 N N . ALA A 1 868 ? -18.469 -5.028 -29.785 1.00 91.94 868 ALA A N 1
ATOM 6682 C CA . ALA A 1 868 ? -17.922 -4.166 -28.737 1.00 91.94 868 ALA A CA 1
ATOM 6683 C C . ALA A 1 868 ? -18.912 -3.053 -28.347 1.00 91.94 868 ALA A C 1
ATOM 6685 O O . ALA A 1 868 ? -19.081 -2.758 -27.162 1.00 91.94 868 ALA A O 1
ATOM 6686 N N . GLU A 1 869 ? -19.626 -2.484 -29.321 1.00 89.81 869 GLU A N 1
ATOM 6687 C CA . GLU A 1 869 ? -20.685 -1.501 -29.083 1.00 89.81 869 GLU A CA 1
ATOM 6688 C C . GLU A 1 869 ? -21.856 -2.113 -28.294 1.00 89.81 869 GLU A C 1
ATOM 6690 O O . GLU A 1 869 ? -22.324 -1.522 -27.316 1.00 89.81 869 GLU A O 1
ATOM 6695 N N . LEU A 1 870 ? -22.270 -3.340 -28.632 1.00 90.06 870 LEU A N 1
ATOM 6696 C CA . LEU A 1 870 ? -23.285 -4.083 -27.877 1.00 90.06 870 LEU A CA 1
ATOM 6697 C C . LEU A 1 870 ? -22.837 -4.358 -26.430 1.00 90.06 870 LEU A C 1
ATOM 6699 O O . LEU A 1 870 ? -23.609 -4.165 -25.488 1.00 90.06 870 LEU A O 1
ATOM 6703 N N . VAL A 1 871 ? -21.578 -4.755 -26.222 1.00 94.25 871 VAL A N 1
ATOM 6704 C CA . VAL A 1 871 ? -20.993 -4.922 -24.879 1.00 94.25 871 VAL A CA 1
ATOM 6705 C C . VAL A 1 871 ? -21.004 -3.597 -24.108 1.00 94.25 871 VAL A C 1
ATOM 6707 O O . VAL A 1 871 ? -21.335 -3.587 -22.919 1.00 94.25 871 VAL A O 1
ATOM 6710 N N . GLY A 1 872 ? -20.718 -2.478 -24.778 1.00 92.12 872 GLY A N 1
ATOM 6711 C CA . GLY A 1 872 ? -20.838 -1.128 -24.223 1.00 92.12 872 GLY A CA 1
ATOM 6712 C C . GLY A 1 872 ? -22.245 -0.821 -23.700 1.00 92.12 872 GLY A C 1
ATOM 6713 O O . GLY A 1 872 ? -22.401 -0.318 -22.588 1.00 92.12 872 GLY A O 1
ATOM 6714 N N . GLN A 1 873 ? -23.286 -1.214 -24.436 1.00 90.19 873 GLN A N 1
ATOM 6715 C CA . GLN A 1 873 ? -24.675 -1.048 -23.989 1.00 90.19 873 GLN A CA 1
ATOM 6716 C C . GLN A 1 873 ? -24.990 -1.899 -22.747 1.00 90.19 873 GLN A C 1
ATOM 6718 O O . GLN A 1 873 ? -25.671 -1.441 -21.827 1.00 90.19 873 GLN A O 1
ATOM 6723 N N . HIS A 1 874 ? -24.456 -3.123 -22.666 1.00 94.19 874 HIS A N 1
ATOM 6724 C CA . HIS A 1 874 ? -24.610 -3.962 -21.474 1.00 94.19 874 HIS A CA 1
ATOM 6725 C C . HIS A 1 874 ? -23.852 -3.427 -20.249 1.00 94.19 874 HIS A C 1
ATOM 6727 O O . HIS A 1 874 ? -24.278 -3.653 -19.108 1.00 94.19 874 HIS A O 1
ATOM 6733 N N . LEU A 1 875 ? -22.743 -2.711 -20.458 1.00 94.56 875 LEU A N 1
ATOM 6734 C CA . LEU A 1 875 ? -21.998 -2.068 -19.379 1.00 94.56 875 LEU A CA 1
ATOM 6735 C C . LEU A 1 875 ? -22.819 -0.990 -18.670 1.00 94.56 875 LEU A C 1
ATOM 6737 O O . LEU A 1 875 ? -22.717 -0.910 -17.446 1.00 94.56 875 LEU A O 1
ATOM 6741 N N . ASP A 1 876 ? -23.662 -0.228 -19.376 1.00 92.88 876 ASP A N 1
ATOM 6742 C CA . ASP A 1 876 ? -24.420 0.880 -18.772 1.00 92.88 876 ASP A CA 1
ATOM 6743 C C . ASP A 1 876 ? -25.251 0.441 -17.566 1.00 92.88 876 ASP A C 1
ATOM 6745 O O . ASP A 1 876 ? -25.082 0.951 -16.448 1.00 92.88 876 ASP A O 1
ATOM 6749 N N . TYR A 1 877 ? -26.105 -0.564 -17.758 1.00 94.62 877 TYR A N 1
ATOM 6750 C CA . TYR A 1 877 ? -26.924 -1.055 -16.660 1.00 94.62 877 TYR A CA 1
ATOM 6751 C C . TYR A 1 877 ? -26.097 -1.855 -15.650 1.00 94.62 877 TYR A C 1
ATOM 6753 O O . TYR A 1 877 ? -26.393 -1.801 -14.459 1.00 94.62 877 TYR A O 1
ATOM 6761 N N . CYS A 1 878 ? -25.053 -2.579 -16.075 1.00 97.19 878 CYS A N 1
ATOM 6762 C CA . CYS A 1 878 ? -24.223 -3.362 -15.157 1.00 97.19 878 CYS A CA 1
ATOM 6763 C C . CYS A 1 878 ? -23.466 -2.469 -14.169 1.00 97.19 878 CYS A C 1
ATOM 6765 O O . CYS A 1 878 ? -23.446 -2.766 -12.972 1.00 97.19 878 CYS A O 1
ATOM 6767 N N . VAL A 1 879 ? -22.865 -1.382 -14.660 1.00 97.19 879 VAL A N 1
ATOM 6768 C CA . VAL A 1 879 ? -22.112 -0.419 -13.853 1.00 97.19 879 VAL A CA 1
ATOM 6769 C C . VAL A 1 879 ? -23.050 0.320 -12.915 1.00 97.19 879 VAL A C 1
ATOM 6771 O O . VAL A 1 879 ? -22.815 0.310 -11.711 1.00 97.19 879 VAL A O 1
ATOM 6774 N N . ASN A 1 880 ? -24.149 0.891 -13.412 1.00 96.06 880 ASN A N 1
ATOM 6775 C CA . ASN A 1 880 ? -25.083 1.630 -12.560 1.00 96.06 880 ASN A CA 1
ATOM 6776 C C . ASN A 1 880 ? -25.757 0.730 -11.507 1.00 96.06 880 ASN A C 1
ATOM 6778 O O . ASN A 1 880 ? -25.902 1.111 -10.343 1.00 96.06 880 ASN A O 1
ATOM 6782 N N . PHE A 1 881 ? -26.103 -0.507 -11.862 1.00 97.12 881 PHE A N 1
ATOM 6783 C CA . PHE A 1 881 ? -26.670 -1.464 -10.914 1.00 97.12 881 PHE A CA 1
ATOM 6784 C C . PHE A 1 881 ? -25.680 -1.847 -9.801 1.00 97.12 881 PHE A C 1
ATOM 6786 O O . PHE A 1 881 ? -26.049 -1.939 -8.625 1.00 97.12 881 PHE A O 1
ATOM 6793 N N . GLU A 1 882 ? -24.405 -2.032 -10.150 1.00 97.31 882 GLU A N 1
ATOM 6794 C CA . GLU A 1 882 ? -23.321 -2.266 -9.195 1.00 97.31 882 GLU A CA 1
ATOM 6795 C C . GLU A 1 882 ? -23.054 -1.023 -8.323 1.00 97.31 882 GLU A C 1
ATOM 6797 O O . GLU A 1 882 ? -22.948 -1.126 -7.093 1.00 97.31 882 GLU A O 1
ATOM 6802 N N . LEU A 1 883 ? -23.030 0.161 -8.942 1.00 95.56 883 LEU A N 1
ATOM 6803 C CA . LEU A 1 883 ? -22.826 1.463 -8.306 1.00 95.56 883 LEU A CA 1
ATOM 6804 C C . LEU A 1 883 ? -23.859 1.714 -7.203 1.00 95.56 883 LEU A C 1
ATOM 6806 O O . LEU A 1 883 ? -23.498 2.167 -6.114 1.00 95.56 883 LEU A O 1
ATOM 6810 N N . HIS A 1 884 ? -25.112 1.306 -7.420 1.00 94.75 884 HIS A N 1
ATOM 6811 C CA . HIS A 1 884 ? -26.208 1.447 -6.455 1.00 94.75 884 HIS A CA 1
ATOM 6812 C C . HIS A 1 884 ? -26.523 0.165 -5.664 1.00 94.75 884 HIS A C 1
ATOM 6814 O O . HIS A 1 884 ? -27.618 -0.007 -5.123 1.00 94.75 884 HIS A O 1
ATOM 6820 N N . ARG A 1 885 ? -25.525 -0.715 -5.491 1.00 95.12 885 ARG A N 1
ATOM 6821 C CA . ARG A 1 885 ? -25.557 -1.847 -4.543 1.00 95.12 885 ARG A CA 1
ATOM 6822 C C . ARG A 1 885 ? -26.646 -2.892 -4.850 1.00 95.12 885 ARG A C 1
ATOM 6824 O O . ARG A 1 885 ? -27.243 -3.444 -3.918 1.00 95.12 885 ARG A O 1
ATOM 6831 N N . ARG A 1 886 ? -26.875 -3.163 -6.139 1.00 96.44 886 ARG A N 1
ATOM 6832 C CA . ARG A 1 886 ? -27.612 -4.318 -6.682 1.00 96.44 886 ARG A CA 1
ATOM 6833 C C . ARG A 1 886 ? -29.000 -4.564 -6.071 1.00 96.44 886 ARG A C 1
ATOM 6835 O O . ARG A 1 886 ? -29.290 -5.641 -5.554 1.00 96.44 886 ARG A O 1
ATOM 6842 N N . LYS A 1 887 ? -29.876 -3.559 -6.082 1.00 96.94 887 LYS A N 1
ATOM 6843 C CA . LYS A 1 887 ? -31.239 -3.687 -5.532 1.00 96.94 887 LYS A CA 1
ATOM 6844 C C . LYS A 1 887 ? -32.156 -4.410 -6.516 1.00 96.94 887 LYS A C 1
ATOM 6846 O O . LYS A 1 887 ? -32.405 -3.887 -7.594 1.00 96.94 887 LYS A O 1
ATOM 6851 N N . VAL A 1 888 ? -32.678 -5.580 -6.146 1.00 98.06 888 VAL A N 1
ATOM 6852 C CA . VAL A 1 888 ? -33.554 -6.388 -7.014 1.00 98.06 888 VAL A CA 1
ATOM 6853 C C . VAL A 1 888 ? -34.949 -6.494 -6.416 1.00 98.06 888 VAL A C 1
ATOM 6855 O O . VAL A 1 888 ? -35.102 -6.977 -5.298 1.00 98.06 888 VAL A O 1
ATOM 6858 N N . PHE A 1 889 ? -35.967 -6.094 -7.169 1.00 97.38 889 PHE A N 1
ATOM 6859 C CA . PHE A 1 889 ? -37.371 -6.319 -6.852 1.00 97.38 889 PHE A CA 1
ATOM 6860 C C . PHE A 1 889 ? -37.907 -7.470 -7.694 1.00 97.38 889 PHE A C 1
ATOM 6862 O O . PHE A 1 889 ? -37.872 -7.422 -8.921 1.00 97.38 889 PHE A O 1
ATOM 6869 N N . PHE A 1 890 ? -38.421 -8.506 -7.041 1.00 96.94 890 PHE A N 1
ATOM 6870 C CA . PHE A 1 890 ? -39.051 -9.627 -7.728 1.00 96.94 890 PHE A CA 1
ATOM 6871 C C . PHE A 1 890 ? -40.571 -9.489 -7.647 1.00 96.94 890 PHE A C 1
ATOM 6873 O O . PHE A 1 890 ? -41.138 -9.604 -6.560 1.00 96.94 890 PHE A O 1
ATOM 6880 N N . ALA A 1 891 ? -41.214 -9.241 -8.791 1.00 95.06 891 ALA A N 1
ATOM 6881 C CA . ALA A 1 891 ? -42.666 -9.187 -8.894 1.00 95.06 891 ALA A CA 1
ATOM 6882 C C . ALA A 1 891 ? -43.241 -10.605 -8.982 1.00 95.06 891 ALA A C 1
ATOM 6884 O O . ALA A 1 891 ? -42.963 -11.335 -9.935 1.00 95.06 891 ALA A O 1
ATOM 6885 N N . ASP A 1 892 ? -44.051 -10.993 -7.993 1.00 91.12 892 ASP A N 1
ATOM 6886 C CA . ASP A 1 892 ? -44.783 -12.257 -8.049 1.00 91.12 892 ASP A CA 1
ATOM 6887 C C . ASP A 1 892 ? -45.690 -12.321 -9.289 1.00 91.12 892 ASP A C 1
ATOM 6889 O O . ASP A 1 892 ? -46.223 -11.306 -9.742 1.00 91.12 892 ASP A O 1
ATOM 6893 N N . ALA A 1 893 ? -45.925 -13.528 -9.807 1.00 90.12 893 ALA A N 1
ATOM 6894 C CA . ALA A 1 893 ? -46.715 -13.719 -11.019 1.00 90.12 893 ALA A CA 1
ATOM 6895 C C . ALA A 1 893 ? -48.144 -13.174 -10.899 1.00 90.12 893 ALA A C 1
ATOM 6897 O O . ALA A 1 893 ? -48.670 -12.591 -11.848 1.00 90.12 893 ALA A O 1
ATOM 6898 N N . SER A 1 894 ? -48.765 -13.315 -9.724 1.00 89.12 894 SER A N 1
ATOM 6899 C CA . SER A 1 894 ? -50.102 -12.769 -9.500 1.00 89.12 894 SER A CA 1
ATOM 6900 C C . SER A 1 894 ? -50.098 -11.245 -9.411 1.00 89.12 894 SER A C 1
ATOM 6902 O O . SER A 1 894 ? -51.031 -10.602 -9.892 1.00 89.12 894 SER A O 1
ATOM 6904 N N . LEU A 1 895 ? -49.027 -10.655 -8.869 1.00 92.12 895 LEU A N 1
ATOM 6905 C CA . LEU A 1 895 ? -48.844 -9.209 -8.850 1.00 92.12 895 LEU A CA 1
ATOM 6906 C C . LEU A 1 895 ? -48.647 -8.663 -10.264 1.00 92.12 895 LEU A C 1
ATOM 6908 O O . LEU A 1 895 ? -49.381 -7.764 -10.660 1.00 92.12 895 LEU A O 1
ATOM 6912 N N . ALA A 1 896 ? -47.713 -9.220 -11.034 1.00 93.69 896 ALA A N 1
ATOM 6913 C CA . ALA A 1 896 ? -47.409 -8.765 -12.389 1.00 93.69 896 ALA A CA 1
ATOM 6914 C C . ALA A 1 896 ? -48.659 -8.744 -13.287 1.00 93.69 896 ALA A C 1
ATOM 6916 O O . ALA A 1 896 ? -48.940 -7.735 -13.938 1.00 93.69 896 ALA A O 1
ATOM 6917 N N . TRP A 1 897 ? -49.481 -9.799 -13.229 1.00 91.31 897 TRP A N 1
ATOM 6918 C CA . TRP A 1 897 ? -50.755 -9.847 -13.950 1.00 91.31 897 TRP A CA 1
ATOM 6919 C C . TRP A 1 897 ? -51.727 -8.739 -13.510 1.00 91.31 897 TRP A C 1
ATOM 6921 O O . TRP A 1 897 ? -52.294 -8.040 -14.352 1.00 91.31 897 TRP A O 1
ATOM 6931 N N . MET A 1 898 ? -51.895 -8.521 -12.198 1.00 91.19 898 MET A N 1
ATOM 6932 C CA . MET A 1 898 ? -52.765 -7.457 -11.676 1.00 91.19 898 MET A CA 1
ATOM 6933 C C . MET A 1 898 ? -52.264 -6.053 -12.037 1.00 91.19 898 MET A C 1
ATOM 6935 O O . MET A 1 898 ? -53.067 -5.169 -12.348 1.00 91.19 898 MET A O 1
ATOM 6939 N N . LEU A 1 899 ? -50.948 -5.838 -12.030 1.00 93.19 899 LEU A N 1
ATOM 6940 C CA . LEU A 1 899 ? -50.321 -4.583 -12.446 1.00 93.19 899 LEU A CA 1
ATOM 6941 C C . LEU A 1 899 ? -50.540 -4.325 -13.943 1.00 93.19 899 LEU A C 1
ATOM 6943 O O . LEU A 1 899 ? -50.847 -3.198 -14.327 1.00 93.19 899 LEU A O 1
ATOM 6947 N N . GLY A 1 900 ? -50.524 -5.361 -14.784 1.00 90.94 900 GLY A N 1
ATOM 6948 C CA . GLY A 1 900 ? -50.940 -5.253 -16.188 1.00 90.94 900 GLY A CA 1
ATOM 6949 C C . GLY A 1 900 ? -52.411 -4.859 -16.378 1.00 90.94 900 GLY A C 1
ATOM 6950 O O . GLY A 1 900 ? -52.795 -4.372 -17.440 1.00 90.94 900 GLY A O 1
ATOM 6951 N N . ARG A 1 901 ? -53.250 -5.025 -15.346 1.00 89.88 901 ARG A N 1
ATOM 6952 C CA . ARG A 1 901 ? -54.675 -4.645 -15.325 1.00 89.88 901 ARG A CA 1
ATOM 6953 C C . ARG A 1 901 ? -54.976 -3.461 -14.406 1.00 89.88 901 ARG A C 1
ATOM 6955 O O . ARG A 1 901 ? -56.132 -3.246 -14.042 1.00 89.88 901 ARG A O 1
ATOM 6962 N N . THR A 1 902 ? -53.953 -2.701 -14.035 1.00 90.81 902 THR A N 1
ATOM 6963 C CA . THR A 1 902 ? -54.078 -1.495 -13.216 1.00 90.81 902 THR A CA 1
ATOM 6964 C C . THR A 1 902 ? -53.985 -0.263 -14.106 1.00 90.81 902 THR A C 1
ATOM 6966 O O . THR A 1 902 ? -53.028 -0.126 -14.863 1.00 90.81 902 THR A O 1
ATOM 6969 N N . ASN A 1 903 ? -54.972 0.627 -14.025 1.00 87.38 903 ASN A N 1
ATOM 6970 C CA . ASN A 1 903 ? -54.948 1.915 -14.707 1.00 87.38 903 ASN A CA 1
ATOM 6971 C C . ASN A 1 903 ? -53.886 2.832 -14.093 1.00 87.38 903 ASN A C 1
ATOM 6973 O O . ASN A 1 903 ? -53.677 2.842 -12.878 1.00 87.38 903 ASN A O 1
ATOM 6977 N N . LEU A 1 904 ? -53.267 3.639 -14.946 1.00 80.88 904 LEU A N 1
ATOM 6978 C CA . LEU A 1 904 ? -52.204 4.571 -14.592 1.00 80.88 904 LEU A CA 1
ATOM 6979 C C . LEU A 1 904 ? -52.703 6.024 -14.639 1.00 80.88 904 LEU A C 1
ATOM 6981 O O . LEU A 1 904 ? -52.065 6.900 -15.209 1.00 80.88 904 LEU A O 1
ATOM 6985 N N . ASP A 1 905 ? -53.850 6.274 -14.004 1.00 81.75 905 ASP A N 1
ATOM 6986 C CA . ASP A 1 905 ? -54.487 7.597 -13.933 1.00 81.75 905 ASP A CA 1
ATOM 6987 C C . ASP A 1 905 ? -53.831 8.460 -12.831 1.00 81.75 905 ASP A C 1
ATOM 6989 O O . ASP A 1 905 ? -54.462 8.833 -11.837 1.00 81.75 905 ASP A O 1
ATOM 6993 N N . ILE A 1 906 ? -52.523 8.710 -12.953 1.00 83.25 906 ILE A N 1
ATOM 6994 C CA . ILE A 1 906 ? -51.730 9.518 -12.016 1.00 83.25 906 ILE A CA 1
ATOM 6995 C C . ILE A 1 906 ? -50.828 10.512 -12.752 1.00 83.25 906 ILE A C 1
ATOM 6997 O O . ILE A 1 906 ? -50.363 10.249 -13.855 1.00 83.25 906 ILE A O 1
ATOM 7001 N N . GLU A 1 907 ? -50.548 11.632 -12.089 1.00 85.00 907 GLU A N 1
ATOM 7002 C CA . GLU A 1 907 ? -49.517 12.590 -12.501 1.00 85.00 907 GLU A CA 1
ATOM 7003 C C . GLU A 1 907 ? -48.113 12.021 -12.255 1.00 85.00 907 GLU A C 1
ATOM 7005 O O . GLU A 1 907 ? -47.857 11.342 -11.248 1.00 85.00 907 GLU A O 1
ATOM 7010 N N . ALA A 1 908 ? -47.184 12.380 -13.132 1.00 83.44 908 ALA A N 1
ATOM 7011 C CA . ALA A 1 908 ? -45.788 11.977 -13.101 1.00 83.44 908 ALA A CA 1
ATOM 7012 C C . ALA A 1 908 ? -45.063 12.272 -11.778 1.00 83.44 908 ALA A C 1
ATOM 7014 O O . ALA A 1 908 ? -44.201 11.497 -11.365 1.00 83.44 908 ALA A O 1
ATOM 7015 N N . ARG A 1 909 ? -45.434 13.339 -11.052 1.00 84.25 909 ARG A N 1
ATOM 7016 C CA . ARG A 1 909 ? -44.876 13.672 -9.720 1.00 84.25 909 ARG A CA 1
ATOM 7017 C C . ARG A 1 909 ? -44.968 12.531 -8.699 1.00 84.25 909 ARG A C 1
ATOM 7019 O O . ARG A 1 909 ? -44.241 12.518 -7.698 1.00 84.25 909 ARG A O 1
ATOM 7026 N N . ALA A 1 910 ? -45.889 11.591 -8.910 1.00 84.00 910 ALA A N 1
ATOM 7027 C CA . ALA A 1 910 ? -46.054 10.422 -8.059 1.00 84.00 910 ALA A CA 1
ATOM 7028 C C . ALA A 1 910 ? -45.093 9.270 -8.411 1.00 84.00 910 ALA A C 1
ATOM 7030 O O . ALA A 1 910 ? -44.880 8.384 -7.581 1.00 84.00 910 ALA A O 1
ATOM 7031 N N . LEU A 1 911 ? -44.480 9.295 -9.597 1.00 85.88 911 LEU A N 1
ATOM 7032 C CA . LEU A 1 911 ? -43.523 8.304 -10.076 1.00 85.88 911 LEU A CA 1
ATOM 7033 C C . LEU A 1 911 ? -42.135 8.566 -9.476 1.00 85.88 911 LEU A C 1
ATOM 7035 O O . LEU A 1 911 ? -41.254 9.173 -10.080 1.00 85.88 911 LEU A O 1
ATOM 7039 N N . ARG A 1 912 ? -41.948 8.105 -8.237 1.00 85.81 912 ARG A N 1
ATOM 7040 C CA . ARG A 1 912 ? -40.670 8.176 -7.518 1.00 85.81 912 ARG A CA 1
ATOM 7041 C C . ARG A 1 912 ? -39.953 6.840 -7.601 1.00 85.81 912 ARG A C 1
ATOM 7043 O O . ARG A 1 912 ? -40.569 5.791 -7.439 1.00 85.81 912 ARG A O 1
ATOM 7050 N N . LEU A 1 913 ? -38.642 6.878 -7.808 1.00 90.75 913 LEU A N 1
ATOM 7051 C CA . LEU A 1 913 ? -37.825 5.671 -7.777 1.00 90.75 913 LEU A CA 1
ATOM 7052 C C . LEU A 1 913 ? -37.462 5.313 -6.323 1.00 90.75 913 LEU A C 1
ATOM 7054 O O . LEU A 1 913 ? -37.108 6.211 -5.555 1.00 90.75 913 LEU A O 1
ATOM 7058 N N . PRO A 1 914 ? -37.522 4.028 -5.922 1.00 90.12 914 PRO A N 1
ATOM 7059 C CA . PRO A 1 914 ? -37.091 3.593 -4.591 1.00 90.12 914 PRO A CA 1
ATOM 7060 C C . PRO A 1 914 ? -35.576 3.742 -4.387 1.00 90.12 914 PRO A C 1
ATOM 7062 O O . PRO A 1 914 ? -35.128 3.945 -3.261 1.00 90.12 914 PRO A O 1
ATOM 7065 N N . PHE A 1 915 ? -34.802 3.655 -5.472 1.00 93.50 915 PHE A N 1
ATOM 7066 C CA . PHE A 1 915 ? -33.353 3.846 -5.514 1.00 93.50 915 PHE A CA 1
ATOM 7067 C C . PHE A 1 915 ? -32.958 4.511 -6.844 1.00 93.50 915 PHE A C 1
ATOM 7069 O O . PHE A 1 915 ? -33.698 4.360 -7.818 1.00 93.50 915 PHE A O 1
ATOM 7076 N N . PRO A 1 916 ? -31.802 5.195 -6.927 1.00 93.31 916 PRO A N 1
ATOM 7077 C CA . PRO A 1 916 ? -31.330 5.806 -8.176 1.00 93.31 916 PRO A CA 1
ATOM 7078 C C . PRO A 1 916 ? -31.130 4.798 -9.315 1.00 93.31 916 PRO A C 1
ATOM 7080 O O . PRO A 1 916 ? -31.426 5.113 -10.465 1.00 93.31 916 PRO A O 1
ATOM 7083 N N . CYS A 1 917 ? -30.705 3.572 -8.989 1.00 95.94 917 CYS A N 1
ATOM 7084 C CA . CYS A 1 917 ? -30.740 2.434 -9.900 1.00 95.94 917 CYS A CA 1
ATOM 7085 C C . CYS A 1 917 ? -31.137 1.141 -9.170 1.00 95.94 917 CYS A C 1
ATOM 7087 O O . CYS A 1 917 ? -30.711 0.897 -8.038 1.00 95.94 917 CYS A O 1
ATOM 7089 N N . PHE A 1 918 ? -31.970 0.317 -9.806 1.00 97.62 918 PHE A N 1
ATOM 7090 C CA . PHE A 1 918 ? -32.416 -0.991 -9.313 1.00 97.62 918 PHE A CA 1
ATOM 7091 C C . PHE A 1 918 ? -32.906 -1.865 -10.476 1.00 97.62 918 PHE A C 1
ATOM 7093 O O . PHE A 1 918 ? -33.051 -1.389 -11.597 1.00 97.62 918 PHE A O 1
ATOM 7100 N N . ALA A 1 919 ? -33.180 -3.140 -10.209 1.00 98.31 919 ALA A N 1
ATOM 7101 C CA . ALA A 1 919 ? -33.762 -4.068 -11.173 1.00 98.31 919 ALA A CA 1
ATOM 7102 C C . ALA A 1 919 ? -35.161 -4.524 -10.736 1.00 98.31 919 ALA A C 1
ATOM 7104 O O . ALA A 1 919 ? -35.391 -4.758 -9.549 1.00 98.31 919 ALA A O 1
ATOM 7105 N N . VAL A 1 920 ? -36.070 -4.703 -11.694 1.00 98.19 920 VAL A N 1
ATOM 7106 C CA . VAL A 1 920 ? -37.362 -5.382 -11.521 1.00 98.19 920 VAL A CA 1
ATOM 7107 C C . VAL A 1 920 ? -37.357 -6.659 -12.351 1.00 98.19 920 VAL A C 1
ATOM 7109 O O . VAL A 1 920 ? -36.987 -6.641 -13.523 1.00 98.19 920 VAL A O 1
ATOM 7112 N N . VAL A 1 921 ? -37.748 -7.775 -11.742 1.00 98.12 921 VAL A N 1
ATOM 7113 C CA . VAL A 1 921 ? -37.673 -9.104 -12.357 1.00 98.12 921 VAL A CA 1
ATOM 7114 C C . VAL A 1 921 ? -39.066 -9.683 -12.553 1.00 98.12 921 VAL A C 1
ATOM 7116 O O . VAL A 1 921 ? -39.850 -9.742 -11.602 1.00 98.12 921 VAL A O 1
ATOM 7119 N N . PHE A 1 922 ? -39.321 -10.175 -13.766 1.00 97.62 922 PHE A N 1
ATOM 7120 C CA . PHE A 1 922 ? -40.547 -10.865 -14.154 1.00 97.62 922 PHE A CA 1
ATOM 7121 C C . PHE A 1 922 ? -40.225 -12.265 -14.684 1.00 97.62 922 PHE A C 1
ATOM 7123 O O . PHE A 1 922 ? -39.364 -12.443 -15.547 1.00 97.62 922 PHE A O 1
ATOM 7130 N N . THR A 1 923 ? -40.937 -13.263 -14.168 1.00 95.94 923 THR A N 1
ATOM 7131 C CA . THR A 1 923 ? -40.887 -14.663 -14.637 1.00 95.94 923 THR A CA 1
ATOM 7132 C C . THR A 1 923 ? -42.277 -15.195 -14.999 1.00 95.94 923 THR A C 1
ATOM 7134 O O . THR A 1 923 ? -42.452 -16.375 -15.308 1.00 95.94 923 THR A O 1
ATOM 7137 N N . ASP A 1 924 ? -43.291 -14.330 -14.948 1.00 93.75 924 ASP A N 1
ATOM 7138 C CA . ASP A 1 924 ? -44.677 -14.690 -15.194 1.00 93.75 924 ASP A CA 1
ATOM 7139 C C . ASP A 1 924 ? -44.982 -14.785 -16.691 1.00 93.75 924 ASP A C 1
ATOM 7141 O O . ASP A 1 924 ? -44.397 -14.100 -17.530 1.00 93.75 924 ASP A O 1
ATOM 7145 N N . ARG A 1 925 ? -45.933 -15.649 -17.047 1.00 91.19 925 ARG A N 1
ATOM 7146 C CA . ARG A 1 925 ? -46.233 -15.902 -18.456 1.00 91.19 925 ARG A CA 1
ATOM 7147 C C . ARG A 1 925 ? -46.916 -14.741 -19.161 1.00 91.19 925 ARG A C 1
ATOM 7149 O O . ARG A 1 925 ? -46.754 -14.645 -20.373 1.00 91.19 925 ARG A O 1
ATOM 7156 N N . ALA A 1 926 ? -47.668 -13.903 -18.452 1.00 90.25 926 ALA A N 1
ATOM 7157 C CA . ALA A 1 926 ? -48.381 -12.794 -19.067 1.00 90.25 926 ALA A CA 1
ATOM 7158 C C . ALA A 1 926 ? -47.392 -11.721 -19.543 1.00 90.25 926 ALA A C 1
ATOM 7160 O O . ALA A 1 926 ? -47.422 -11.349 -20.714 1.00 90.25 926 ALA A O 1
ATOM 7161 N N . THR A 1 927 ? -46.459 -11.306 -18.685 1.00 95.38 927 THR A N 1
ATOM 7162 C CA . THR A 1 927 ? -45.409 -10.339 -19.034 1.00 95.38 927 THR A CA 1
ATOM 7163 C C . THR A 1 927 ? -44.459 -10.906 -20.085 1.00 95.38 927 THR A C 1
ATOM 7165 O O . THR A 1 927 ? -44.180 -10.245 -21.086 1.00 95.38 927 THR A O 1
ATOM 7168 N N . LEU A 1 928 ? -44.009 -12.157 -19.917 1.00 96.12 928 LEU A N 1
ATOM 7169 C CA . LEU A 1 928 ? -43.092 -12.785 -20.872 1.00 96.12 928 LEU A CA 1
ATOM 7170 C C . LEU A 1 928 ? -43.727 -12.982 -22.255 1.00 96.12 928 LEU A C 1
ATOM 7172 O O . LEU A 1 928 ? -43.031 -12.818 -23.245 1.00 96.12 928 LEU A O 1
ATOM 7176 N N . ALA A 1 929 ? -45.031 -13.257 -22.361 1.00 93.56 929 ALA A N 1
ATOM 7177 C CA . ALA A 1 929 ? -45.703 -13.357 -23.661 1.00 93.56 929 ALA A CA 1
ATOM 7178 C C . ALA A 1 929 ? -45.777 -12.007 -24.398 1.00 93.56 929 ALA A C 1
ATOM 7180 O O . ALA A 1 929 ? -45.690 -11.972 -25.625 1.00 93.56 929 ALA A O 1
ATOM 7181 N N . ILE A 1 930 ? -45.911 -10.893 -23.666 1.00 94.00 930 ILE A N 1
ATOM 7182 C CA . ILE A 1 930 ? -45.846 -9.548 -24.259 1.00 94.00 930 ILE A CA 1
ATOM 7183 C C . ILE A 1 930 ? -44.429 -9.287 -24.786 1.00 94.00 930 ILE A C 1
ATOM 7185 O O . ILE A 1 930 ? -44.271 -8.801 -25.904 1.00 94.00 930 ILE A O 1
ATOM 7189 N N . ALA A 1 931 ? -43.405 -9.661 -24.014 1.00 94.44 931 ALA A N 1
ATOM 7190 C CA . ALA A 1 931 ? -42.010 -9.582 -24.437 1.00 94.44 931 ALA A CA 1
ATOM 7191 C C . ALA A 1 931 ? -41.708 -10.462 -25.661 1.00 94.44 931 ALA A C 1
ATOM 7193 O O . ALA A 1 931 ? -41.111 -9.991 -26.621 1.00 94.44 931 ALA A O 1
ATOM 7194 N N . GLU A 1 932 ? -42.177 -11.708 -25.682 1.00 94.62 932 GLU A N 1
ATOM 7195 C CA . GLU A 1 932 ? -42.026 -12.625 -26.820 1.00 94.62 932 GLU A CA 1
ATOM 7196 C C . GLU A 1 932 ? -42.679 -12.064 -28.094 1.00 94.62 932 GLU A C 1
ATOM 7198 O O . GLU A 1 932 ? -42.087 -12.126 -29.172 1.00 94.62 932 GLU A O 1
ATOM 7203 N N . ALA A 1 933 ? -43.875 -11.473 -27.979 1.00 92.25 933 ALA A N 1
ATOM 7204 C CA . ALA A 1 933 ? -44.555 -10.823 -29.099 1.00 92.25 933 ALA A CA 1
ATOM 7205 C C . ALA A 1 933 ? -43.787 -9.594 -29.610 1.00 92.25 933 ALA A C 1
ATOM 7207 O O . ALA A 1 933 ? -43.677 -9.408 -30.820 1.00 92.25 933 ALA A O 1
ATOM 7208 N N . LEU A 1 934 ? -43.212 -8.797 -28.703 1.00 91.00 934 LEU A N 1
ATOM 7209 C CA . LEU A 1 934 ? -42.367 -7.660 -29.062 1.00 91.00 934 LEU A CA 1
ATOM 7210 C C . LEU A 1 934 ? -41.124 -8.106 -29.850 1.00 91.00 934 LEU A C 1
ATOM 7212 O O . LEU A 1 934 ? -40.841 -7.533 -30.901 1.00 91.00 934 LEU A O 1
ATOM 7216 N N . LEU A 1 935 ? -40.417 -9.135 -29.365 1.00 89.50 935 LEU A N 1
ATOM 7217 C CA . LEU A 1 935 ? -39.175 -9.634 -29.970 1.00 89.50 935 LEU A CA 1
ATOM 7218 C C . LEU A 1 935 ? -39.400 -10.347 -31.305 1.00 89.50 935 LEU A C 1
ATOM 7220 O O . LEU A 1 935 ? -38.564 -10.247 -32.200 1.00 89.50 935 LEU A O 1
ATOM 7224 N N . LYS A 1 936 ? -40.529 -11.051 -31.465 1.00 88.25 936 LYS A N 1
ATOM 7225 C CA . LYS A 1 936 ? -40.875 -11.739 -32.719 1.00 88.25 936 LYS A CA 1
ATOM 7226 C C . LYS A 1 936 ? -40.869 -10.787 -33.918 1.00 88.25 936 LYS A C 1
ATOM 7228 O O . LYS A 1 936 ? -40.411 -11.162 -34.989 1.00 88.25 936 LYS A O 1
ATOM 7233 N N . GLU A 1 937 ? -41.373 -9.576 -33.722 1.00 79.25 937 GLU A N 1
ATOM 7234 C CA . GLU A 1 937 ? -41.474 -8.555 -34.767 1.00 79.25 937 GLU A CA 1
ATOM 7235 C C . GLU A 1 937 ? -40.192 -7.704 -34.882 1.00 79.25 937 GLU A C 1
ATOM 7237 O O . GLU A 1 937 ? -40.034 -6.944 -35.832 1.00 79.25 937 GLU A O 1
ATOM 7242 N N . ASP A 1 938 ? -39.298 -7.737 -33.886 1.00 76.94 938 ASP A N 1
ATOM 7243 C CA . ASP A 1 938 ? -38.039 -6.964 -33.860 1.00 76.94 938 ASP A CA 1
ATOM 7244 C C . ASP A 1 938 ? -36.904 -7.670 -34.624 1.00 76.94 938 ASP A C 1
ATOM 7246 O O . ASP A 1 938 ? -35.942 -7.033 -35.034 1.00 76.94 938 ASP A O 1
ATOM 7250 N N . GLY A 1 939 ? -37.031 -8.982 -34.864 1.00 72.44 939 GLY A N 1
ATOM 7251 C CA . GLY A 1 939 ? -36.086 -9.757 -35.679 1.00 72.44 939 GLY A CA 1
ATOM 7252 C C . GLY A 1 939 ? -34.748 -10.077 -34.998 1.00 72.44 939 GLY A C 1
ATOM 7253 O O . GLY A 1 939 ? -33.839 -10.564 -35.664 1.00 72.44 939 GLY A O 1
ATOM 7254 N N . GLY A 1 940 ? -34.622 -9.823 -33.691 1.00 76.88 940 GLY A N 1
ATOM 7255 C CA . GLY A 1 940 ? -33.424 -10.130 -32.904 1.00 76.88 940 GLY A CA 1
ATOM 7256 C C . GLY A 1 940 ? -33.184 -11.631 -32.681 1.00 76.88 940 GLY A C 1
ATOM 7257 O O . GLY A 1 940 ? -34.010 -12.475 -33.026 1.00 76.88 940 GLY A O 1
ATOM 7258 N N . ILE A 1 941 ? -32.067 -11.980 -32.032 1.00 81.75 941 ILE A N 1
ATOM 7259 C CA . ILE A 1 941 ? -31.585 -13.375 -31.886 1.00 81.75 941 ILE A CA 1
ATOM 7260 C C . ILE A 1 941 ? -32.575 -14.292 -31.140 1.00 81.75 941 ILE A C 1
ATOM 7262 O O . ILE A 1 941 ? -32.583 -15.510 -31.314 1.00 81.75 941 ILE A O 1
ATOM 7266 N N . LEU A 1 942 ? -33.430 -13.693 -30.307 1.00 86.38 942 LEU A N 1
ATOM 7267 C CA . LEU A 1 942 ? -34.454 -14.384 -29.525 1.00 86.38 942 LEU A CA 1
ATOM 7268 C C . LEU A 1 942 ? -35.835 -14.388 -30.204 1.00 86.38 942 LEU A C 1
ATOM 7270 O O . LEU A 1 942 ? -36.815 -14.820 -29.592 1.00 86.38 942 LEU A O 1
ATOM 7274 N N . ALA A 1 943 ? -35.955 -13.921 -31.450 1.00 87.25 943 ALA A N 1
ATOM 7275 C CA . ALA A 1 943 ? -37.223 -13.907 -32.171 1.00 87.25 943 ALA A CA 1
ATOM 7276 C C . ALA A 1 943 ? -37.811 -15.326 -32.282 1.00 87.25 943 ALA A C 1
ATOM 7278 O O . ALA A 1 943 ? -37.169 -16.267 -32.746 1.00 87.25 943 ALA A O 1
ATOM 7279 N N . GLY A 1 944 ? -39.055 -15.491 -31.822 1.00 86.38 944 GLY A N 1
ATOM 7280 C CA . GLY A 1 944 ? -39.741 -16.788 -31.799 1.00 86.38 944 GLY A CA 1
ATOM 7281 C C . GLY A 1 944 ? -39.295 -17.744 -30.685 1.00 86.38 944 GLY A C 1
ATOM 7282 O O . GLY A 1 944 ? -39.874 -18.826 -30.564 1.00 86.38 944 GLY A O 1
ATOM 7283 N N . GLN A 1 945 ? -38.323 -17.364 -29.851 1.00 90.25 945 GLN A N 1
ATOM 7284 C CA . GLN A 1 945 ? -37.931 -18.148 -28.684 1.00 90.25 945 GLN A CA 1
ATOM 7285 C C . GLN A 1 945 ? -38.869 -17.906 -27.499 1.00 90.25 945 GLN A C 1
ATOM 7287 O O . GLN A 1 945 ? -39.507 -16.863 -27.366 1.00 90.25 945 GLN A O 1
ATOM 7292 N N . ARG A 1 946 ? -38.931 -18.895 -26.608 1.00 94.38 946 ARG A N 1
ATOM 7293 C CA . ARG A 1 946 ? -39.697 -18.824 -25.366 1.00 94.38 946 ARG A CA 1
ATOM 7294 C C . ARG A 1 946 ? -38.805 -18.274 -24.248 1.00 94.38 946 ARG A C 1
ATOM 7296 O O . ARG A 1 946 ? -37.829 -18.919 -23.887 1.00 94.38 946 ARG A O 1
ATOM 7303 N N . LEU A 1 947 ? -39.158 -17.126 -23.676 1.00 96.06 947 LEU A N 1
ATOM 7304 C CA . LEU A 1 947 ? -38.385 -16.465 -22.620 1.00 96.06 947 LEU A CA 1
ATOM 7305 C C . LEU A 1 947 ? -38.593 -17.138 -21.255 1.00 96.06 947 LEU A C 1
ATOM 7307 O O . LEU A 1 947 ? -39.707 -17.559 -20.924 1.00 96.06 947 LEU A O 1
ATOM 7311 N N . GLU A 1 948 ? -37.542 -17.215 -20.437 1.00 95.88 948 GLU A N 1
ATOM 7312 C CA . GLU A 1 948 ? -37.626 -17.669 -19.039 1.00 95.88 948 GLU A CA 1
ATOM 7313 C C . GLU A 1 948 ? -37.663 -16.500 -18.051 1.00 95.88 948 GLU A C 1
ATOM 7315 O O . GLU A 1 948 ? -38.266 -16.617 -16.980 1.00 95.88 948 GLU A O 1
ATOM 7320 N N . ILE A 1 949 ? -37.029 -15.378 -18.397 1.00 96.94 949 ILE A N 1
ATOM 7321 C CA . ILE A 1 949 ? -36.896 -14.227 -17.509 1.00 96.94 949 ILE A CA 1
ATOM 7322 C C . ILE A 1 949 ? -36.815 -12.916 -18.297 1.00 96.94 949 ILE A C 1
ATOM 7324 O O . ILE A 1 949 ? -36.216 -12.839 -19.370 1.00 96.94 949 ILE A O 1
ATOM 7328 N N . LEU A 1 950 ? -37.410 -11.874 -17.721 1.00 98.12 950 LEU A N 1
ATOM 7329 C CA . LEU A 1 950 ? -37.212 -10.481 -18.100 1.00 98.12 950 LEU A CA 1
ATOM 7330 C C . LEU A 1 950 ? -36.649 -9.740 -16.885 1.00 98.12 950 LEU A C 1
ATOM 7332 O O . LEU A 1 950 ? -37.289 -9.688 -15.832 1.00 98.12 950 LEU A O 1
ATOM 7336 N N . THR A 1 951 ? -35.454 -9.167 -17.033 1.00 98.50 951 THR A N 1
ATOM 7337 C CA . THR A 1 951 ? -34.858 -8.272 -16.033 1.00 98.50 951 THR A CA 1
ATOM 7338 C C . THR A 1 951 ? -34.879 -6.847 -16.562 1.00 98.50 951 THR A C 1
ATOM 7340 O O . THR A 1 951 ? -34.271 -6.570 -17.588 1.00 98.50 951 THR A O 1
ATOM 7343 N N . VAL A 1 952 ? -35.548 -5.937 -15.861 1.00 98.31 952 VAL A N 1
ATOM 7344 C CA . VAL A 1 952 ? -35.618 -4.523 -16.243 1.00 98.31 952 VAL A CA 1
ATOM 7345 C C . VAL A 1 952 ? -34.796 -3.701 -15.266 1.00 98.31 952 VAL A C 1
ATOM 7347 O O . VAL A 1 952 ? -35.176 -3.575 -14.103 1.00 98.31 952 VAL A O 1
ATOM 7350 N N . TYR A 1 953 ? -33.680 -3.143 -15.723 1.00 98.19 953 TYR A N 1
ATOM 7351 C CA . TYR A 1 953 ? -32.902 -2.189 -14.939 1.00 98.19 953 TYR A CA 1
ATOM 7352 C C . TYR A 1 953 ? -33.480 -0.799 -15.137 1.00 98.19 953 TYR A C 1
ATOM 7354 O O . TYR A 1 953 ? -33.652 -0.342 -16.265 1.00 98.19 953 TYR A O 1
ATOM 7362 N N . VAL A 1 954 ? -33.789 -0.147 -14.026 1.00 96.75 954 VAL A N 1
ATOM 7363 C CA . VAL A 1 954 ? -34.335 1.202 -13.985 1.00 96.75 954 VAL A CA 1
ATOM 7364 C C . VAL A 1 954 ? -33.246 2.108 -13.444 1.00 96.75 954 VAL A C 1
ATOM 7366 O O . VAL A 1 954 ? -32.714 1.847 -12.364 1.00 96.75 954 VAL A O 1
ATOM 7369 N N . LYS A 1 955 ? -32.915 3.161 -14.186 1.00 93.25 955 LYS A N 1
ATOM 7370 C CA . LYS A 1 955 ? -31.917 4.168 -13.813 1.00 93.25 955 LYS A CA 1
ATOM 7371 C C . LYS A 1 955 ? -32.560 5.546 -13.862 1.00 93.25 955 LYS A C 1
ATOM 7373 O O . LYS A 1 955 ? -33.252 5.860 -14.826 1.00 93.25 955 LYS A O 1
ATOM 7378 N N . ARG A 1 956 ? -32.353 6.379 -12.845 1.00 90.69 956 ARG A N 1
ATOM 7379 C CA . ARG A 1 956 ? -32.734 7.797 -12.897 1.00 90.69 956 ARG A CA 1
ATOM 7380 C C . ARG A 1 956 ? -31.934 8.496 -14.000 1.00 90.69 956 ARG A C 1
ATOM 7382 O O . ARG A 1 956 ? -30.763 8.205 -14.164 1.00 90.69 956 ARG A O 1
ATOM 7389 N N . THR A 1 957 ? -32.523 9.438 -14.724 1.00 84.19 957 THR A N 1
ATOM 7390 C CA . THR A 1 957 ? -31.774 10.286 -15.663 1.00 84.19 957 THR A CA 1
ATOM 7391 C C . THR A 1 957 ? -32.106 11.755 -15.400 1.00 84.19 957 THR A C 1
ATOM 7393 O O . THR A 1 957 ? -33.289 12.112 -15.431 1.00 84.19 957 THR A O 1
ATOM 7396 N N . PRO A 1 958 ? -31.116 12.623 -15.125 1.00 65.75 958 PRO A N 1
ATOM 7397 C CA . PRO A 1 958 ? -31.352 14.061 -15.079 1.00 65.75 958 PRO A CA 1
ATOM 7398 C C . PRO A 1 958 ? -31.666 14.566 -16.495 1.00 65.75 958 PRO A C 1
ATOM 7400 O O . PRO A 1 958 ? -30.921 14.275 -17.434 1.00 65.75 958 PRO A O 1
ATOM 7403 N N . ALA A 1 959 ? -32.781 15.283 -16.667 1.00 61.34 959 ALA A N 1
ATOM 7404 C CA . ALA A 1 959 ? -33.097 15.924 -17.940 1.00 61.34 959 ALA A CA 1
ATOM 7405 C C . ALA A 1 959 ? -32.533 17.362 -17.964 1.00 61.34 959 ALA A C 1
ATOM 7407 O O . ALA A 1 959 ? -32.577 18.031 -16.928 1.00 61.34 959 ALA A O 1
ATOM 7408 N N . PRO A 1 960 ? -32.045 17.861 -19.118 1.00 51.16 960 PRO A N 1
ATOM 7409 C CA . PRO A 1 960 ? -31.400 19.178 -19.233 1.00 51.16 960 PRO A CA 1
ATOM 7410 C C . PRO A 1 960 ? -32.263 20.379 -18.806 1.00 51.16 960 PRO A C 1
ATOM 7412 O O . PRO A 1 960 ? -31.719 21.410 -18.428 1.00 51.16 960 PRO A O 1
ATOM 7415 N N . ASP A 1 961 ? -33.591 20.234 -18.797 1.00 57.72 961 ASP A N 1
ATOM 7416 C CA . ASP A 1 961 ? -34.534 21.354 -18.656 1.00 57.72 961 ASP A CA 1
ATOM 7417 C C . ASP A 1 961 ? -35.369 21.297 -17.355 1.00 57.72 961 ASP A C 1
ATOM 7419 O O . ASP A 1 961 ? -36.488 21.799 -17.294 1.00 57.72 961 ASP A O 1
ATOM 7423 N N . GLY A 1 962 ? -34.871 20.634 -16.303 1.00 56.19 962 GLY A N 1
ATOM 7424 C CA . GLY A 1 962 ? -35.585 20.501 -15.019 1.00 56.19 962 GLY A CA 1
ATOM 7425 C C . GLY A 1 962 ? -36.685 19.428 -14.994 1.00 56.19 962 GLY A C 1
ATOM 7426 O O . GLY A 1 962 ? -37.338 19.238 -13.967 1.00 56.19 962 GLY A O 1
ATOM 7427 N N . HIS A 1 963 ? -36.866 18.684 -16.089 1.00 64.69 963 HIS A N 1
ATOM 7428 C CA . HIS A 1 963 ? -37.713 17.490 -16.132 1.00 64.69 963 HIS A CA 1
ATOM 7429 C C . HIS A 1 963 ? -37.058 16.301 -15.403 1.00 64.69 963 HIS A C 1
ATOM 7431 O O . HIS A 1 963 ? -35.833 16.201 -15.285 1.00 64.69 963 HIS A O 1
ATOM 7437 N N . SER A 1 964 ? -37.879 15.368 -14.918 1.00 73.38 964 SER A N 1
ATOM 7438 C CA . SER A 1 964 ? -37.394 14.083 -14.407 1.00 73.38 964 SER A CA 1
ATOM 7439 C C . SER A 1 964 ? -37.421 13.048 -15.525 1.00 73.38 964 SER A C 1
ATOM 7441 O O . SER A 1 964 ? -38.327 13.038 -16.357 1.00 73.38 964 SER A O 1
ATOM 7443 N N . GLY A 1 965 ? -36.426 12.167 -15.555 1.00 84.31 965 GLY A N 1
ATOM 7444 C CA . GLY A 1 965 ? -36.417 11.047 -16.483 1.00 84.31 965 GLY A CA 1
ATOM 7445 C C . GLY A 1 965 ? -35.980 9.749 -15.824 1.00 84.31 965 GLY A C 1
ATOM 7446 O O . GLY A 1 965 ? -35.407 9.734 -14.725 1.00 84.31 965 GLY A O 1
ATOM 7447 N N . MET A 1 966 ? -36.259 8.650 -16.513 1.00 88.81 966 MET A N 1
ATOM 7448 C CA . MET A 1 966 ? -35.679 7.353 -16.207 1.00 88.81 966 MET A CA 1
ATOM 7449 C C . MET A 1 966 ? -35.362 6.583 -17.483 1.00 88.81 966 MET A C 1
ATOM 7451 O O . MET A 1 966 ? -36.105 6.655 -18.458 1.00 88.81 966 MET A O 1
ATOM 7455 N N . SER A 1 967 ? -34.296 5.797 -17.432 1.00 90.38 967 SER A N 1
ATOM 7456 C CA . SER A 1 967 ? -33.930 4.840 -18.467 1.00 90.38 967 SER A CA 1
ATOM 7457 C C . SER A 1 967 ? -34.311 3.429 -18.034 1.00 90.38 967 SER A C 1
ATOM 7459 O O . SER A 1 967 ? -34.093 3.044 -16.879 1.00 90.38 967 SER A O 1
ATOM 7461 N N . LEU A 1 968 ? -34.899 2.669 -18.955 1.00 93.69 968 LEU A N 1
ATOM 7462 C CA . LEU A 1 968 ? -35.276 1.271 -18.792 1.00 93.69 968 LEU A CA 1
ATOM 7463 C C . LEU A 1 968 ? -34.406 0.410 -19.709 1.00 93.69 968 LEU A C 1
ATOM 7465 O O . LEU A 1 968 ? -34.592 0.414 -20.922 1.00 93.69 968 LEU A O 1
ATOM 7469 N N . SER A 1 969 ? -33.496 -0.370 -19.136 1.00 95.31 969 SER A N 1
ATOM 7470 C CA . SER A 1 969 ? -32.760 -1.411 -19.862 1.00 95.31 969 SER A CA 1
ATOM 7471 C C . SER A 1 969 ? -33.451 -2.755 -19.653 1.00 95.31 969 SER A C 1
ATOM 7473 O O . SER A 1 969 ? -33.361 -3.349 -18.575 1.00 95.31 969 SER A O 1
ATOM 7475 N N . MET A 1 970 ? -34.188 -3.217 -20.662 1.00 96.69 970 MET A N 1
ATOM 7476 C CA . MET A 1 970 ? -34.939 -4.472 -20.640 1.00 96.69 970 MET A CA 1
ATOM 7477 C C . MET A 1 970 ? -34.078 -5.600 -21.201 1.00 96.69 970 MET A C 1
ATOM 7479 O O . MET A 1 970 ? -33.745 -5.601 -22.382 1.00 96.69 970 MET A O 1
ATOM 7483 N N . VAL A 1 971 ? -33.724 -6.556 -20.346 1.00 97.31 971 VAL A N 1
ATOM 7484 C CA . VAL A 1 971 ? -32.867 -7.690 -20.691 1.00 97.31 971 VAL A CA 1
ATOM 7485 C C . VAL A 1 971 ? -33.700 -8.968 -20.713 1.00 97.31 971 VAL A C 1
ATOM 7487 O O . VAL A 1 971 ? -34.214 -9.403 -19.675 1.00 97.31 971 VAL A O 1
ATOM 7490 N N . PHE A 1 972 ? -33.840 -9.550 -21.901 1.00 96.50 972 PHE A N 1
ATOM 7491 C CA . PHE A 1 972 ? -34.630 -10.746 -22.181 1.00 96.50 972 PHE A CA 1
ATOM 7492 C C . PHE A 1 972 ? -33.718 -11.964 -22.301 1.00 96.50 972 PHE A C 1
ATOM 7494 O O . PHE A 1 972 ? -32.706 -11.911 -22.996 1.00 96.50 972 PHE A O 1
ATOM 7501 N N . ASP A 1 973 ? -34.090 -13.071 -21.662 1.00 95.25 973 ASP A N 1
ATOM 7502 C CA . ASP A 1 973 ? -33.291 -14.295 -21.708 1.00 95.25 973 ASP A CA 1
ATOM 7503 C C . ASP A 1 973 ? -34.192 -15.542 -21.802 1.00 95.25 973 ASP A C 1
ATOM 7505 O O . ASP A 1 973 ? -35.117 -15.745 -21.002 1.00 95.25 973 ASP A O 1
ATOM 7509 N N . SER A 1 974 ? -33.940 -16.369 -22.823 1.00 93.69 974 SER A N 1
ATOM 7510 C CA . SER A 1 974 ? -34.578 -17.677 -23.047 1.00 93.69 974 SER A CA 1
ATOM 7511 C C . SER A 1 974 ? -33.837 -18.826 -22.367 1.00 93.69 974 SER A C 1
ATOM 7513 O O . SER A 1 974 ? -34.368 -19.930 -22.263 1.00 93.69 974 SER A O 1
ATOM 7515 N N . ARG A 1 975 ? -32.603 -18.576 -21.920 1.00 89.75 975 ARG A N 1
ATOM 7516 C CA . ARG A 1 975 ? -31.653 -19.541 -21.363 1.00 89.75 975 ARG A CA 1
ATOM 7517 C C . ARG A 1 975 ? -31.305 -20.687 -22.307 1.00 89.75 975 ARG A C 1
ATOM 7519 O O . ARG A 1 975 ? -30.843 -21.739 -21.868 1.00 89.75 975 ARG A O 1
ATOM 7526 N N . ALA A 1 976 ? -31.451 -20.451 -23.610 1.00 86.94 976 ALA A N 1
ATOM 7527 C CA . ALA A 1 976 ? -31.070 -21.383 -24.667 1.00 86.94 976 ALA A CA 1
ATOM 7528 C C . ALA A 1 976 ? -29.552 -21.423 -24.946 1.00 86.94 976 ALA A C 1
ATOM 7530 O O . ALA A 1 976 ? -29.126 -22.134 -25.849 1.00 86.94 976 ALA A O 1
ATOM 7531 N N . GLY A 1 977 ? -28.734 -20.695 -24.172 1.00 81.12 977 GLY A N 1
ATOM 7532 C CA . GLY A 1 977 ? -27.288 -20.569 -24.402 1.00 81.12 977 GLY A CA 1
ATOM 7533 C C . GLY A 1 977 ? -26.907 -19.437 -25.360 1.00 81.12 977 GLY A C 1
ATOM 7534 O O . GLY A 1 977 ? -25.738 -19.313 -25.702 1.00 81.12 977 GLY A O 1
ATOM 7535 N N . GLU A 1 978 ? -27.881 -18.615 -25.747 1.00 87.50 978 GLU A N 1
ATOM 7536 C CA . GLU A 1 978 ? -27.702 -17.398 -26.538 1.00 87.50 978 GLU A CA 1
ATOM 7537 C C . GLU A 1 978 ? -27.448 -16.180 -25.638 1.00 87.50 978 GLU A C 1
ATOM 7539 O O . GLU A 1 978 ? -27.759 -16.203 -24.442 1.00 87.50 978 GLU A O 1
ATOM 7544 N N . TRP A 1 979 ? -26.914 -15.099 -26.216 1.00 88.69 979 TRP A N 1
ATOM 7545 C CA . TRP A 1 979 ? -26.744 -13.837 -25.495 1.00 88.69 979 TRP A CA 1
ATOM 7546 C C . TRP A 1 979 ? -28.097 -13.284 -25.024 1.00 88.69 979 TRP A C 1
ATOM 7548 O O . TRP A 1 979 ? -29.095 -13.362 -25.749 1.00 88.69 979 TRP A O 1
ATOM 7558 N N . PRO A 1 980 ? -28.161 -12.683 -23.825 1.00 92.62 980 PRO A N 1
ATOM 7559 C CA . PRO A 1 980 ? -29.374 -12.006 -23.408 1.00 92.62 980 PRO A CA 1
ATOM 7560 C C . PRO A 1 980 ? -29.631 -10.799 -24.321 1.00 92.62 980 PRO A C 1
ATOM 7562 O O . PRO A 1 980 ? -28.746 -9.972 -24.531 1.00 92.62 980 PRO A O 1
ATOM 7565 N N . TYR A 1 981 ? -30.847 -10.677 -24.849 1.00 93.00 981 TYR A N 1
ATOM 7566 C CA . TYR A 1 981 ? -31.214 -9.570 -25.733 1.00 93.00 981 TYR A CA 1
ATOM 7567 C C . TYR A 1 981 ? -31.494 -8.312 -24.909 1.00 93.00 981 TYR A C 1
ATOM 7569 O O . TYR A 1 981 ? -32.233 -8.380 -23.925 1.00 93.00 981 TYR A O 1
ATOM 7577 N N . LEU A 1 982 ? -30.928 -7.169 -25.299 1.00 92.88 982 LEU A N 1
ATOM 7578 C CA . LEU A 1 982 ? -31.095 -5.887 -24.614 1.00 92.88 982 LEU A CA 1
ATOM 7579 C C . LEU A 1 982 ? -31.945 -4.933 -25.456 1.00 92.88 982 LEU A C 1
ATOM 7581 O O . LEU A 1 982 ? -31.682 -4.725 -26.634 1.00 92.88 982 LEU A O 1
ATOM 7585 N N . LEU A 1 983 ? -32.933 -4.304 -24.821 1.00 90.38 983 LEU A N 1
ATOM 7586 C CA . LEU A 1 983 ? -33.707 -3.212 -25.401 1.00 90.38 983 LEU A CA 1
ATOM 7587 C C . LEU A 1 983 ? -33.779 -2.044 -24.414 1.00 90.38 983 LEU A C 1
ATOM 7589 O O . LEU A 1 983 ? -34.293 -2.189 -23.303 1.00 90.38 983 LEU A O 1
ATOM 7593 N N . GLY A 1 984 ? -33.262 -0.886 -24.820 1.00 88.12 984 GLY A N 1
ATOM 7594 C CA . GLY A 1 984 ? -33.310 0.351 -24.040 1.00 88.12 984 GLY A CA 1
ATOM 7595 C C . GLY A 1 984 ? -34.572 1.171 -24.322 1.00 88.12 984 GLY A C 1
ATOM 7596 O O . GLY A 1 984 ? -35.025 1.254 -25.463 1.00 88.12 984 GLY A O 1
ATOM 7597 N N . ARG A 1 985 ? -35.142 1.803 -23.292 1.00 85.62 985 ARG A N 1
ATOM 7598 C CA . ARG A 1 985 ? -36.254 2.755 -23.413 1.00 85.62 985 ARG A CA 1
ATOM 7599 C C . ARG A 1 985 ? -36.117 3.870 -22.383 1.00 85.62 985 ARG A C 1
ATOM 7601 O O . ARG A 1 985 ? -36.272 3.627 -21.191 1.00 85.62 985 ARG A O 1
ATOM 7608 N N . ASP A 1 986 ? -35.930 5.095 -22.856 1.00 85.12 986 ASP A N 1
ATOM 7609 C CA . ASP A 1 986 ? -35.936 6.280 -21.998 1.00 85.12 986 ASP A CA 1
ATOM 7610 C C . ASP A 1 986 ? -37.334 6.889 -21.899 1.00 85.12 986 ASP A C 1
ATOM 7612 O O . ASP A 1 986 ? -38.081 6.940 -22.881 1.00 85.12 986 ASP A O 1
ATOM 7616 N N . LEU A 1 987 ? -37.669 7.352 -20.698 1.00 85.62 987 LEU A N 1
ATOM 7617 C CA . LEU A 1 987 ? -38.898 8.059 -20.366 1.00 85.62 987 LEU A CA 1
ATOM 7618 C C . LEU A 1 987 ? -38.532 9.438 -19.817 1.00 85.62 987 LEU A C 1
ATOM 7620 O O . LEU A 1 987 ? -37.751 9.543 -18.869 1.00 85.62 987 LEU A O 1
ATOM 7624 N N . CYS A 1 988 ? -39.127 10.487 -20.375 1.00 80.94 988 CYS A N 1
ATOM 7625 C CA . CYS A 1 988 ? -38.949 11.864 -19.916 1.00 80.94 988 CYS A CA 1
ATOM 7626 C C . CYS A 1 988 ? -40.309 12.465 -19.591 1.00 80.94 988 CYS A C 1
ATOM 7628 O O . CYS A 1 988 ? -41.247 12.299 -20.368 1.00 80.94 988 CYS A O 1
ATOM 7630 N N . PHE A 1 989 ? -40.413 13.155 -18.458 1.00 82.56 989 PHE A N 1
ATOM 7631 C CA . PHE A 1 989 ? -41.692 13.686 -18.006 1.00 82.56 989 PHE A CA 1
ATOM 7632 C C . PHE A 1 989 ? -41.559 14.929 -17.115 1.00 82.56 989 PHE A C 1
ATOM 7634 O O . PHE A 1 989 ? -40.653 15.049 -16.284 1.00 82.56 989 PHE A O 1
ATOM 7641 N N . ALA A 1 990 ? -42.477 15.876 -17.296 1.00 81.75 990 ALA A N 1
ATOM 7642 C CA . ALA A 1 990 ? -42.758 16.971 -16.371 1.00 81.75 990 ALA A CA 1
ATOM 7643 C C . ALA A 1 990 ? -43.585 16.474 -15.183 1.00 81.75 990 ALA A C 1
ATOM 7645 O O . ALA A 1 990 ? -44.283 15.476 -15.301 1.00 81.75 990 ALA A O 1
ATOM 7646 N N . GLU A 1 991 ? -43.556 17.176 -14.046 1.00 82.06 991 GLU A N 1
ATOM 7647 C CA . GLU A 1 991 ? -44.306 16.767 -12.845 1.00 82.06 991 GLU A CA 1
ATOM 7648 C C . GLU A 1 991 ? -45.817 16.594 -13.073 1.00 82.06 991 GLU A C 1
ATOM 7650 O O . GLU A 1 991 ? -46.432 15.742 -12.424 1.00 82.06 991 GLU A O 1
ATOM 7655 N N . ASP A 1 992 ? -46.385 17.390 -13.980 1.00 83.00 992 ASP A N 1
ATOM 7656 C CA . ASP A 1 992 ? -47.814 17.431 -14.304 1.00 83.00 992 ASP A CA 1
ATOM 7657 C C . ASP A 1 992 ? -48.199 16.558 -15.506 1.00 83.00 992 ASP A C 1
ATOM 7659 O O . ASP A 1 992 ? -49.380 16.495 -15.850 1.00 83.00 992 ASP A O 1
ATOM 7663 N N . ASP A 1 993 ? -47.237 15.873 -16.132 1.00 84.44 993 ASP A N 1
ATOM 7664 C CA . ASP A 1 993 ? -47.539 14.977 -17.245 1.00 84.44 993 ASP A CA 1
ATOM 7665 C C . ASP A 1 993 ? -48.420 13.823 -16.755 1.00 84.44 993 ASP A C 1
ATOM 7667 O O . ASP A 1 993 ? -48.164 13.201 -15.713 1.00 84.44 993 ASP A O 1
ATOM 7671 N N . ASP A 1 994 ? -49.466 13.517 -17.520 1.00 80.75 994 ASP A N 1
ATOM 7672 C CA . ASP A 1 994 ? -50.195 12.267 -17.353 1.00 80.75 994 ASP A CA 1
ATOM 7673 C C . ASP A 1 994 ? -49.365 11.098 -17.893 1.00 80.75 994 ASP A C 1
ATOM 7675 O O . ASP A 1 994 ? -48.474 11.261 -18.731 1.00 80.75 994 ASP A O 1
ATOM 7679 N N . LEU A 1 995 ? -49.628 9.883 -17.406 1.00 69.38 995 LEU A N 1
ATOM 7680 C CA . LEU A 1 995 ? -48.801 8.749 -17.806 1.00 69.38 995 LEU A CA 1
ATOM 7681 C C . LEU A 1 995 ? -48.920 8.410 -19.300 1.00 69.38 995 LEU A C 1
ATOM 7683 O O . LEU A 1 995 ? -47.994 7.846 -19.869 1.00 69.38 995 LEU A O 1
ATOM 7687 N N . GLU A 1 996 ? -50.017 8.772 -19.958 1.00 70.38 996 GLU A N 1
ATOM 7688 C CA . GLU A 1 996 ? -50.146 8.641 -21.411 1.00 70.38 996 GLU A CA 1
ATOM 7689 C C . GLU A 1 996 ? -49.057 9.441 -22.130 1.00 70.38 996 GLU A C 1
ATOM 7691 O O . GLU A 1 996 ? -48.348 8.902 -22.981 1.00 70.38 996 GLU A O 1
ATOM 7696 N N . THR A 1 997 ? -48.831 10.673 -21.678 1.00 78.56 997 THR A N 1
ATOM 7697 C CA . THR A 1 997 ? -47.739 11.538 -22.124 1.00 78.56 997 THR A CA 1
ATOM 7698 C C . THR A 1 997 ? -46.369 10.949 -21.775 1.00 78.56 997 THR A C 1
ATOM 7700 O O . THR A 1 997 ? -45.465 10.980 -22.610 1.00 78.56 997 THR A O 1
ATOM 7703 N N . ILE A 1 998 ? -46.203 10.333 -20.595 1.00 75.62 998 ILE A N 1
ATOM 7704 C CA . ILE A 1 998 ? -44.936 9.676 -20.209 1.00 75.62 998 ILE A CA 1
ATOM 7705 C C . ILE A 1 998 ? -44.633 8.460 -21.092 1.00 75.62 998 ILE A C 1
ATOM 7707 O O . ILE A 1 998 ? -43.505 8.295 -21.559 1.00 75.62 998 ILE A O 1
ATOM 7711 N N . LEU A 1 999 ? -45.626 7.600 -21.328 1.00 72.25 999 LEU A N 1
ATOM 7712 C CA . LEU A 1 999 ? -45.498 6.405 -22.166 1.00 72.25 999 LEU A CA 1
ATOM 7713 C C . LEU A 1 999 ? -45.196 6.785 -23.622 1.00 72.25 999 LEU A C 1
ATOM 7715 O O . LEU A 1 999 ? -44.400 6.104 -24.282 1.00 72.25 999 LEU A O 1
ATOM 7719 N N . ASP A 1 1000 ? -45.768 7.900 -24.082 1.00 71.25 1000 ASP A N 1
ATOM 7720 C CA . ASP A 1 1000 ? -45.574 8.447 -25.423 1.00 71.25 1000 ASP A CA 1
ATOM 7721 C C . ASP A 1 1000 ? -44.348 9.373 -25.541 1.00 71.25 1000 ASP A C 1
ATOM 7723 O O . ASP A 1 1000 ? -43.996 9.765 -26.661 1.00 71.25 1000 ASP A O 1
ATOM 7727 N N . SER A 1 1001 ? -43.658 9.684 -24.434 1.00 65.94 1001 SER A N 1
ATOM 7728 C CA . SER A 1 1001 ? -42.460 10.530 -24.431 1.00 65.94 1001 SER A CA 1
ATOM 7729 C C . SER A 1 1001 ? -41.374 9.939 -25.347 1.00 65.94 1001 SER A C 1
ATOM 7731 O O . SER A 1 1001 ? -41.136 8.725 -25.406 1.00 65.94 1001 SER A O 1
ATOM 7733 N N . ARG A 1 1002 ? -40.770 10.798 -26.179 1.00 59.00 1002 ARG A N 1
ATOM 7734 C CA . ARG A 1 1002 ? -39.779 10.429 -27.205 1.00 59.00 1002 ARG A CA 1
ATOM 7735 C C . ARG A 1 1002 ? -38.503 11.224 -26.985 1.00 59.00 1002 ARG A C 1
ATOM 7737 O O . ARG A 1 1002 ? -38.580 12.442 -26.855 1.00 59.00 1002 ARG A O 1
ATOM 7744 N N . PHE A 1 1003 ? -37.342 10.581 -27.088 1.00 52.84 1003 PHE A N 1
ATOM 7745 C CA . PHE A 1 1003 ? -36.109 11.321 -27.360 1.00 52.84 1003 PHE A CA 1
ATOM 7746 C C . PHE A 1 1003 ? -36.096 11.827 -28.812 1.00 52.84 1003 PHE A C 1
ATOM 7748 O O . PHE A 1 1003 ? -36.566 11.142 -29.729 1.00 52.84 1003 PHE A O 1
ATOM 7755 N N . ARG A 1 1004 ? -35.561 13.038 -29.018 1.00 44.25 1004 ARG A N 1
ATOM 7756 C CA . ARG A 1 1004 ? -35.469 13.714 -30.326 1.00 44.25 1004 ARG A CA 1
ATOM 7757 C C . ARG A 1 1004 ? -34.463 13.065 -31.292 1.00 44.25 1004 ARG A C 1
ATOM 7759 O O . ARG A 1 1004 ? -34.621 13.250 -32.498 1.00 44.25 1004 ARG A O 1
ATOM 7766 N N . ASP A 1 1005 ? -33.573 12.193 -30.810 1.00 49.03 1005 ASP A N 1
ATOM 7767 C CA . ASP A 1 1005 ? -32.364 11.785 -31.553 1.00 49.03 1005 ASP A CA 1
ATOM 7768 C C . ASP A 1 1005 ? -32.244 10.277 -31.854 1.00 49.03 1005 ASP A C 1
ATOM 7770 O O . ASP A 1 1005 ? -31.208 9.802 -32.302 1.00 49.03 1005 ASP A O 1
ATOM 7774 N N . VAL A 1 1006 ? -33.316 9.496 -31.676 1.00 51.94 1006 VAL A N 1
ATOM 7775 C CA . VAL A 1 1006 ? -33.295 8.050 -31.982 1.00 51.94 1006 VAL A CA 1
ATOM 7776 C C . VAL A 1 1006 ? -33.395 7.794 -33.494 1.00 51.94 1006 VAL A C 1
ATOM 7778 O O . VAL A 1 1006 ? -34.238 8.409 -34.158 1.00 51.94 1006 VAL A O 1
ATOM 7781 N N . ALA A 1 1007 ? -32.610 6.848 -34.024 1.00 51.19 1007 ALA A N 1
ATOM 7782 C CA . ALA A 1 1007 ? -32.666 6.401 -35.419 1.00 51.19 1007 ALA A CA 1
ATOM 7783 C C . ALA A 1 1007 ? -34.092 5.967 -35.853 1.00 51.19 1007 ALA A C 1
ATOM 7785 O O . ALA A 1 1007 ? -34.849 5.425 -35.041 1.00 51.19 1007 ALA A O 1
ATOM 7786 N N . PRO A 1 1008 ? -34.495 6.168 -37.126 1.00 50.91 1008 PRO A N 1
ATOM 7787 C CA . PRO A 1 1008 ? -35.864 5.919 -37.588 1.00 50.91 1008 PRO A CA 1
ATOM 7788 C C . PRO A 1 1008 ? -36.422 4.516 -37.305 1.00 50.91 1008 PRO A C 1
ATOM 7790 O O . PRO A 1 1008 ? -37.603 4.414 -36.982 1.00 50.91 1008 PRO A O 1
ATOM 7793 N N . HIS A 1 1009 ? -35.603 3.459 -37.369 1.00 55.38 1009 HIS A N 1
ATOM 7794 C CA . HIS A 1 1009 ? -36.066 2.081 -37.141 1.00 55.38 1009 HIS A CA 1
ATOM 7795 C C . HIS A 1 1009 ? -36.400 1.809 -35.660 1.00 55.38 1009 HIS A C 1
ATOM 7797 O O . HIS A 1 1009 ? -37.429 1.213 -35.356 1.00 55.38 1009 HIS A O 1
ATOM 7803 N N . ALA A 1 1010 ? -35.600 2.314 -34.713 1.00 56.94 1010 ALA A N 1
ATOM 7804 C CA . ALA A 1 1010 ? -35.860 2.137 -33.282 1.00 56.94 1010 ALA A CA 1
ATOM 7805 C C . ALA A 1 1010 ? -37.117 2.910 -32.834 1.00 56.94 1010 ALA A C 1
ATOM 7807 O O . ALA A 1 1010 ? -37.834 2.487 -31.926 1.00 56.94 1010 ALA A O 1
ATOM 7808 N N . ARG A 1 1011 ? -37.478 3.992 -33.545 1.00 59.72 1011 ARG A N 1
ATOM 7809 C CA . ARG A 1 1011 ? -38.766 4.686 -33.353 1.00 59.72 1011 ARG A CA 1
ATOM 7810 C C . ARG A 1 1011 ? -39.974 3.808 -33.689 1.00 59.72 1011 ARG A C 1
ATOM 7812 O O . ARG A 1 1011 ? -41.049 4.069 -33.151 1.00 59.72 1011 ARG A O 1
ATOM 7819 N N . GLU A 1 1012 ? -39.833 2.822 -34.572 1.00 65.44 1012 GLU A N 1
ATOM 7820 C CA . GLU A 1 1012 ? -40.921 1.922 -34.961 1.00 65.44 1012 GLU A CA 1
ATOM 7821 C C . GLU A 1 1012 ? -41.180 0.864 -33.884 1.00 65.44 1012 GLU A C 1
ATOM 7823 O O . GLU A 1 1012 ? -42.320 0.737 -33.433 1.00 65.44 1012 GLU A O 1
ATOM 7828 N N . THR A 1 1013 ? -40.130 0.215 -33.364 1.00 70.00 1013 THR A N 1
ATOM 7829 C CA . THR A 1 1013 ? -40.221 -0.718 -32.222 1.00 70.00 1013 THR A CA 1
ATOM 7830 C C . THR A 1 1013 ? -40.829 -0.043 -30.988 1.00 70.00 1013 THR A C 1
ATOM 7832 O O . THR A 1 1013 ? -41.679 -0.624 -30.309 1.00 70.00 1013 THR A O 1
ATOM 7835 N N . PHE A 1 1014 ? -40.493 1.225 -30.734 1.00 71.69 1014 PHE A N 1
ATOM 7836 C CA . PHE A 1 1014 ? -41.030 1.984 -29.597 1.00 71.69 1014 PHE A CA 1
ATOM 7837 C C . PHE A 1 1014 ? -42.502 2.387 -29.715 1.00 71.69 1014 PHE A C 1
ATOM 7839 O O . PHE A 1 1014 ? -43.127 2.678 -28.698 1.00 71.69 1014 PHE A O 1
ATOM 7846 N N . ARG A 1 1015 ? -43.079 2.394 -30.921 1.00 73.94 1015 ARG A N 1
ATOM 7847 C CA . ARG A 1 1015 ? -44.510 2.679 -31.131 1.00 73.94 1015 ARG A CA 1
ATOM 7848 C C . ARG A 1 1015 ? -45.386 1.432 -31.050 1.00 73.94 1015 ARG A C 1
ATOM 7850 O O . ARG A 1 1015 ? -46.605 1.540 -31.179 1.00 73.94 1015 ARG A O 1
ATOM 7857 N N . ARG A 1 1016 ? -44.790 0.252 -30.862 1.00 83.50 1016 ARG A N 1
ATOM 7858 C CA . ARG A 1 1016 ? -45.537 -1.004 -30.829 1.00 83.50 1016 ARG A CA 1
ATOM 7859 C C . ARG A 1 1016 ? -46.410 -1.094 -29.570 1.00 83.50 1016 ARG A C 1
ATOM 7861 O O . ARG A 1 1016 ? -45.944 -0.747 -28.478 1.00 83.50 1016 ARG A O 1
ATOM 7868 N N . PRO A 1 1017 ? -47.652 -1.600 -29.682 1.00 87.38 1017 PRO A N 1
ATOM 7869 C CA . PRO A 1 1017 ? -48.534 -1.796 -28.532 1.00 87.38 1017 PRO A CA 1
ATOM 7870 C C . PRO A 1 1017 ? -47.907 -2.648 -27.419 1.00 87.38 1017 PRO A C 1
ATOM 7872 O O . PRO A 1 1017 ? -48.188 -2.437 -26.242 1.00 87.38 1017 PRO A O 1
ATOM 7875 N N . GLU A 1 1018 ? -47.056 -3.607 -27.775 1.00 91.38 1018 GLU A N 1
ATOM 7876 C CA . GLU A 1 1018 ? -46.390 -4.536 -26.861 1.00 91.38 1018 GLU A CA 1
ATOM 7877 C C . GLU A 1 1018 ? -45.355 -3.821 -25.988 1.00 91.38 1018 GLU A C 1
ATOM 7879 O O . GLU A 1 1018 ? -45.366 -3.998 -24.770 1.00 91.38 1018 GLU A O 1
ATOM 7884 N N . MET A 1 1019 ? -44.527 -2.951 -26.581 1.00 89.75 1019 MET A N 1
ATOM 7885 C CA . MET A 1 1019 ? -43.579 -2.111 -25.837 1.00 89.75 1019 MET A CA 1
ATOM 7886 C C . MET A 1 1019 ? -44.325 -1.265 -24.805 1.00 89.75 1019 MET A C 1
ATOM 7888 O O . MET A 1 1019 ? -43.984 -1.252 -23.623 1.00 89.75 1019 MET A O 1
ATOM 7892 N N . ARG A 1 1020 ? -45.413 -0.622 -25.231 1.00 88.06 1020 ARG A N 1
ATOM 7893 C CA . ARG A 1 1020 ? -46.235 0.197 -24.342 1.00 88.06 1020 ARG A CA 1
ATOM 7894 C C . ARG A 1 1020 ? -46.829 -0.607 -23.182 1.00 88.06 1020 ARG A C 1
ATOM 7896 O O . ARG A 1 1020 ? -46.791 -0.147 -22.044 1.00 88.06 1020 ARG A O 1
ATOM 7903 N N . LYS A 1 1021 ? -47.318 -1.826 -23.436 1.00 90.56 1021 LYS A N 1
ATOM 7904 C CA . LYS A 1 1021 ? -47.806 -2.739 -22.386 1.00 90.56 1021 LYS A CA 1
ATOM 7905 C C . LYS A 1 1021 ? -46.696 -3.165 -21.414 1.00 90.56 1021 LYS A C 1
ATOM 7907 O O . LYS A 1 1021 ? -46.964 -3.265 -20.220 1.00 90.56 1021 LYS A O 1
ATOM 7912 N N . LEU A 1 1022 ? -45.468 -3.401 -21.884 1.00 93.31 1022 LEU A N 1
ATOM 7913 C CA . LEU A 1 1022 ? -44.340 -3.730 -21.001 1.00 93.31 1022 LEU A CA 1
ATOM 7914 C C . LEU A 1 1022 ? -43.970 -2.557 -20.100 1.00 93.31 1022 LEU A C 1
ATOM 7916 O O . LEU A 1 1022 ? -43.890 -2.726 -18.884 1.00 93.31 1022 LEU A O 1
ATOM 7920 N N . VAL A 1 1023 ? -43.802 -1.362 -20.674 1.00 92.00 1023 VAL A N 1
ATOM 7921 C CA . VAL A 1 1023 ? -43.508 -0.151 -19.896 1.00 92.00 1023 VAL A CA 1
ATOM 7922 C C . VAL A 1 1023 ? -44.617 0.105 -18.873 1.00 92.00 1023 VAL A C 1
ATOM 7924 O O . VAL A 1 1023 ? -44.320 0.394 -17.718 1.00 92.00 1023 VAL A O 1
ATOM 7927 N N . HIS A 1 1024 ? -45.885 -0.092 -19.248 1.00 91.00 1024 HIS A N 1
ATOM 7928 C CA . HIS A 1 1024 ? -47.033 0.003 -18.339 1.00 91.00 1024 HIS A CA 1
ATOM 7929 C C . HIS A 1 1024 ? -46.879 -0.906 -17.112 1.00 91.00 1024 HIS A C 1
ATOM 7931 O O . HIS A 1 1024 ? -47.046 -0.452 -15.979 1.00 91.00 1024 HIS A O 1
ATOM 7937 N N . VAL A 1 1025 ? -46.548 -2.187 -17.308 1.00 94.69 1025 VAL A N 1
ATOM 7938 C CA . VAL A 1 1025 ? -46.348 -3.143 -16.201 1.00 94.69 1025 VAL A CA 1
ATOM 7939 C C . VAL A 1 1025 ? -45.160 -2.733 -15.327 1.00 94.69 1025 VAL A C 1
ATOM 7941 O O . VAL A 1 1025 ? -45.274 -2.748 -14.100 1.00 94.69 1025 VAL A O 1
ATOM 7944 N N . VAL A 1 1026 ? -44.048 -2.316 -15.940 1.00 95.25 1026 VAL A N 1
ATOM 7945 C CA . VAL A 1 1026 ? -42.844 -1.861 -15.228 1.00 95.25 1026 VAL A CA 1
ATOM 7946 C C . VAL A 1 1026 ? -43.148 -0.636 -14.367 1.00 95.25 1026 VAL A C 1
ATOM 7948 O O . VAL A 1 1026 ? -42.855 -0.647 -13.174 1.00 95.25 1026 VAL A O 1
ATOM 7951 N N . VAL A 1 1027 ? -43.796 0.390 -14.922 1.00 93.00 1027 VAL A N 1
ATOM 7952 C CA . VAL A 1 1027 ? -44.170 1.609 -14.187 1.00 93.00 1027 VAL A CA 1
ATOM 7953 C C . VAL A 1 1027 ? -45.101 1.280 -13.020 1.00 93.00 1027 VAL A C 1
ATOM 7955 O O . VAL A 1 1027 ? -44.868 1.732 -11.899 1.00 93.00 1027 VAL A O 1
ATOM 7958 N N . ASN A 1 1028 ? -46.104 0.424 -13.233 1.00 93.31 1028 ASN A N 1
ATOM 7959 C CA . ASN A 1 1028 ? -46.968 -0.048 -12.151 1.00 93.31 1028 ASN A CA 1
ATOM 7960 C C . ASN A 1 1028 ? -46.189 -0.796 -11.054 1.00 93.31 1028 ASN A C 1
ATOM 7962 O O . ASN A 1 1028 ? -46.504 -0.640 -9.874 1.00 93.31 1028 ASN A O 1
ATOM 7966 N N . ALA A 1 1029 ? -45.152 -1.561 -11.403 1.00 95.00 1029 ALA A N 1
ATOM 7967 C CA . ALA A 1 1029 ? -44.299 -2.230 -10.420 1.00 95.00 1029 ALA A CA 1
ATOM 7968 C C . ALA A 1 1029 ? -43.458 -1.235 -9.601 1.00 95.00 1029 ALA A C 1
ATOM 7970 O O . ALA A 1 1029 ? -43.319 -1.409 -8.390 1.00 95.00 1029 ALA A O 1
ATOM 7971 N N . ILE A 1 1030 ? -42.958 -0.160 -10.222 1.00 94.44 1030 ILE A N 1
ATOM 7972 C CA . ILE A 1 1030 ? -42.234 0.927 -9.536 1.00 94.44 1030 ILE A CA 1
ATOM 7973 C C . ILE A 1 1030 ? -43.153 1.645 -8.535 1.00 94.44 1030 ILE A C 1
ATOM 7975 O O . ILE A 1 1030 ? -42.781 1.871 -7.379 1.00 94.44 1030 ILE A O 1
ATOM 7979 N N . LEU A 1 1031 ? -44.375 1.970 -8.958 1.00 92.25 1031 LEU A N 1
ATOM 7980 C CA . LEU A 1 1031 ? -45.386 2.597 -8.102 1.00 92.25 1031 LEU A CA 1
ATOM 7981 C C . LEU A 1 1031 ? -45.802 1.677 -6.953 1.00 92.25 1031 LEU A C 1
ATOM 7983 O O . LEU A 1 1031 ? -45.965 2.127 -5.820 1.00 92.25 1031 LEU A O 1
ATOM 7987 N N . TYR A 1 1032 ? -45.921 0.374 -7.217 1.00 93.06 1032 TYR A N 1
ATOM 7988 C CA . TYR A 1 1032 ? -46.223 -0.614 -6.186 1.00 93.06 1032 TYR A CA 1
ATOM 7989 C C . TYR A 1 1032 ? -45.106 -0.699 -5.157 1.00 93.06 1032 TYR A C 1
ATOM 7991 O O . TYR A 1 1032 ? -45.382 -0.618 -3.957 1.00 93.06 1032 TYR A O 1
ATOM 7999 N N . ALA A 1 1033 ? -43.853 -0.776 -5.615 1.00 91.94 1033 ALA A N 1
ATOM 8000 C CA . ALA A 1 1033 ? -42.694 -0.772 -4.739 1.00 91.94 1033 ALA A CA 1
ATOM 8001 C C . ALA A 1 1033 ? -42.716 0.461 -3.825 1.00 91.94 1033 ALA A C 1
ATOM 8003 O O . ALA A 1 1033 ? -42.540 0.312 -2.626 1.00 91.94 1033 ALA A O 1
ATOM 8004 N N . THR A 1 1034 ? -43.035 1.652 -4.334 1.00 90.81 1034 THR A N 1
ATOM 8005 C CA . THR A 1 1034 ? -43.032 2.904 -3.550 1.00 90.81 1034 THR A CA 1
ATOM 8006 C C . THR A 1 1034 ? -44.336 3.236 -2.810 1.00 90.81 1034 THR A C 1
ATOM 8008 O O . THR A 1 1034 ? -44.432 4.287 -2.163 1.00 90.81 1034 THR A O 1
ATOM 8011 N N . SER A 1 1035 ? -45.330 2.347 -2.847 1.00 88.81 1035 SER A N 1
ATOM 8012 C CA . SER A 1 1035 ? -46.639 2.565 -2.221 1.00 88.81 1035 SER A CA 1
ATOM 8013 C C . SER A 1 1035 ? -46.613 2.479 -0.684 1.00 88.81 1035 SER A C 1
ATOM 8015 O O . SER A 1 1035 ? -45.697 1.931 -0.072 1.00 88.81 1035 SER A O 1
ATOM 8017 N N . ALA A 1 1036 ? -47.616 3.071 -0.028 1.00 77.25 1036 ALA A N 1
ATOM 8018 C CA . ALA A 1 1036 ? -47.642 3.243 1.431 1.00 77.25 1036 ALA A CA 1
ATOM 8019 C C . ALA A 1 1036 ? -47.727 1.933 2.240 1.00 77.25 1036 ALA A C 1
ATOM 8021 O O . ALA A 1 1036 ? -47.216 1.885 3.357 1.00 77.25 1036 ALA A O 1
ATOM 8022 N N . ASP A 1 1037 ? -48.395 0.910 1.699 1.00 78.25 1037 ASP A N 1
ATOM 8023 C CA . ASP A 1 1037 ? -48.833 -0.284 2.441 1.00 78.25 1037 ASP A CA 1
ATOM 8024 C C . ASP A 1 1037 ? -48.054 -1.557 2.058 1.00 78.25 1037 ASP A C 1
ATOM 8026 O O . ASP A 1 1037 ? -48.475 -2.670 2.381 1.00 78.25 1037 ASP A O 1
ATOM 8030 N N . VAL A 1 1038 ? -46.935 -1.416 1.344 1.00 80.38 1038 VAL A N 1
ATOM 8031 C CA . VAL A 1 1038 ? -46.147 -2.550 0.847 1.00 80.38 1038 VAL A CA 1
ATOM 8032 C C . VAL A 1 1038 ? -44.866 -2.692 1.660 1.00 80.38 1038 VAL A C 1
ATOM 8034 O O . VAL A 1 1038 ? -44.006 -1.814 1.669 1.00 80.38 1038 VAL A O 1
ATOM 8037 N N . ALA A 1 1039 ? -44.734 -3.832 2.335 1.00 79.31 1039 ALA A N 1
ATOM 8038 C CA . ALA A 1 1039 ? -43.476 -4.269 2.922 1.00 79.31 1039 ALA A CA 1
ATOM 8039 C C . ALA A 1 1039 ? -42.677 -5.076 1.892 1.00 79.31 1039 ALA A C 1
ATOM 8041 O O . ALA A 1 1039 ? -43.251 -5.842 1.120 1.00 79.31 1039 ALA A O 1
ATOM 8042 N N . TRP A 1 1040 ? -41.352 -4.939 1.919 1.00 83.69 1040 TRP A N 1
ATOM 8043 C CA . TRP A 1 1040 ? -40.443 -5.666 1.033 1.00 83.69 1040 TRP A CA 1
ATOM 8044 C C . TRP A 1 1040 ? -39.666 -6.734 1.819 1.00 83.69 1040 TRP A C 1
ATOM 8046 O O . TRP A 1 1040 ? -38.541 -6.472 2.257 1.00 83.69 1040 TRP A O 1
ATOM 8056 N N . PRO A 1 1041 ? -40.227 -7.932 2.061 1.00 89.25 1041 PRO A N 1
ATOM 8057 C CA . PRO A 1 1041 ? -39.458 -9.000 2.682 1.00 89.25 1041 PRO A CA 1
ATOM 8058 C C . PRO A 1 1041 ? -38.260 -9.365 1.796 1.00 89.25 1041 PRO A C 1
ATOM 8060 O O . PRO A 1 1041 ? -38.404 -9.638 0.601 1.00 89.25 1041 PRO A O 1
ATOM 8063 N N . LEU A 1 1042 ? -37.067 -9.368 2.393 1.00 91.38 1042 LEU A N 1
ATOM 8064 C CA . LEU A 1 1042 ? -35.850 -9.801 1.717 1.00 91.38 1042 LEU A CA 1
ATOM 8065 C C . LEU A 1 1042 ? -35.835 -11.330 1.652 1.00 91.38 1042 LEU A C 1
ATOM 8067 O O . LEU A 1 1042 ? -35.815 -12.005 2.682 1.00 91.38 1042 LEU A O 1
ATOM 8071 N N . THR A 1 1043 ? -35.835 -11.869 0.440 1.00 91.88 1043 THR A N 1
ATOM 8072 C CA . THR A 1 1043 ? -35.769 -13.304 0.173 1.00 91.88 1043 THR A CA 1
ATOM 8073 C C . THR A 1 1043 ? -34.352 -13.655 -0.272 1.00 91.88 1043 THR A C 1
ATOM 8075 O O . THR A 1 1043 ? -33.905 -13.146 -1.303 1.00 91.88 1043 THR A O 1
ATOM 8078 N N . PRO A 1 1044 ? -33.623 -14.496 0.481 1.00 90.19 1044 PRO A N 1
ATOM 8079 C CA . PRO A 1 1044 ? -32.229 -14.775 0.181 1.00 90.19 1044 PRO A CA 1
ATOM 8080 C C . PRO A 1 1044 ? -32.062 -15.674 -1.048 1.00 90.19 1044 PRO A C 1
ATOM 8082 O O . PRO A 1 1044 ? -32.884 -16.562 -1.314 1.00 90.19 1044 PRO A O 1
ATOM 8085 N N . SER A 1 1045 ? -30.941 -15.496 -1.745 1.00 92.75 1045 SER A N 1
ATOM 8086 C CA . SER A 1 1045 ? -30.516 -16.366 -2.837 1.00 92.75 1045 SER A CA 1
ATOM 8087 C C . SER A 1 1045 ? -30.198 -17.772 -2.330 1.00 92.75 1045 SER A C 1
ATOM 8089 O O . SER A 1 1045 ? -29.520 -17.928 -1.305 1.00 92.75 1045 SER A O 1
ATOM 8091 N N . PRO A 1 1046 ? -30.580 -18.827 -3.073 1.00 89.38 1046 PRO A N 1
ATOM 8092 C CA . PRO A 1 1046 ? -30.207 -20.193 -2.731 1.00 89.38 1046 PRO A CA 1
ATOM 8093 C C . PRO A 1 1046 ? -28.683 -20.408 -2.793 1.00 89.38 1046 PRO A C 1
ATOM 8095 O O . PRO A 1 1046 ? -28.151 -21.229 -2.046 1.00 89.38 1046 PRO A O 1
ATOM 8098 N N . VAL A 1 1047 ? -27.951 -19.630 -3.603 1.00 88.88 1047 VAL A N 1
ATOM 8099 C CA . VAL A 1 1047 ? -26.479 -19.651 -3.660 1.00 88.88 1047 VAL A CA 1
ATOM 8100 C C . VAL A 1 1047 ? -25.879 -19.051 -2.387 1.00 88.88 1047 VAL A C 1
ATOM 8102 O O . VAL A 1 1047 ? -24.957 -19.627 -1.800 1.00 88.88 1047 VAL A O 1
ATOM 8105 N N . ARG A 1 1048 ? -26.395 -17.901 -1.931 1.00 87.06 1048 ARG A N 1
ATOM 8106 C CA . ARG A 1 1048 ? -25.920 -17.246 -0.701 1.00 87.06 1048 ARG A CA 1
ATOM 8107 C C . ARG A 1 1048 ? -26.286 -18.046 0.543 1.00 87.06 1048 ARG A C 1
ATOM 8109 O O . ARG A 1 1048 ? -25.419 -18.234 1.394 1.00 87.06 1048 ARG A O 1
ATOM 8116 N N . ALA A 1 1049 ? -27.504 -18.582 0.612 1.00 86.75 1049 ALA A N 1
ATOM 8117 C CA . ALA A 1 1049 ? -27.941 -19.465 1.691 1.00 86.75 1049 ALA A CA 1
ATOM 8118 C C . ALA A 1 1049 ? -27.028 -20.698 1.806 1.00 86.75 1049 ALA A C 1
ATOM 8120 O O . ALA A 1 1049 ? -26.483 -20.975 2.876 1.00 86.75 1049 ALA A O 1
ATOM 8121 N N . LEU A 1 1050 ? -26.744 -21.361 0.678 1.00 87.19 1050 LEU A N 1
ATOM 8122 C CA . LEU A 1 1050 ? -25.845 -22.514 0.632 1.00 87.19 1050 LEU A CA 1
ATOM 8123 C C . LEU A 1 1050 ? -24.419 -22.162 1.101 1.00 87.19 1050 LEU A C 1
ATOM 8125 O O . LEU A 1 1050 ? -23.783 -22.939 1.816 1.00 87.19 1050 LEU A O 1
ATOM 8129 N N . ARG A 1 1051 ? -23.908 -20.977 0.748 1.00 84.69 1051 ARG A N 1
ATOM 8130 C CA . ARG A 1 1051 ? -22.598 -20.496 1.221 1.00 84.69 1051 ARG A CA 1
ATOM 8131 C C . ARG A 1 1051 ? -22.596 -20.132 2.698 1.00 84.69 1051 ARG A C 1
ATOM 8133 O O . ARG A 1 1051 ? -21.609 -20.415 3.376 1.00 84.69 1051 ARG A O 1
ATOM 8140 N N . ALA A 1 1052 ? -23.668 -19.542 3.213 1.00 84.00 1052 ALA A N 1
ATOM 8141 C CA . ALA A 1 1052 ? -23.791 -19.221 4.630 1.00 84.00 1052 ALA A CA 1
ATOM 8142 C C . ALA A 1 1052 ? -23.735 -20.494 5.492 1.00 84.00 1052 ALA A C 1
ATOM 8144 O O . ALA A 1 1052 ? -22.990 -20.535 6.470 1.00 84.00 1052 ALA A O 1
ATOM 8145 N N . GLU A 1 1053 ? -24.397 -21.572 5.059 1.00 79.56 1053 GLU A N 1
ATOM 8146 C CA . GLU A 1 1053 ? -24.323 -22.888 5.710 1.00 79.56 1053 GLU A CA 1
ATOM 8147 C C . GLU A 1 1053 ? -22.914 -23.509 5.714 1.00 79.56 1053 GLU A C 1
ATOM 8149 O O . GLU A 1 1053 ? -22.618 -24.377 6.535 1.00 79.56 1053 GLU A O 1
ATOM 8154 N N . SER A 1 1054 ? -22.032 -23.105 4.793 1.00 79.75 1054 SER A N 1
ATOM 8155 C CA . SER A 1 1054 ? -20.666 -23.641 4.705 1.00 79.75 1054 SER A CA 1
ATOM 8156 C C . SER A 1 1054 ? -19.746 -23.131 5.816 1.00 79.75 1054 SER A C 1
ATOM 8158 O O . SER A 1 1054 ? -18.818 -23.840 6.213 1.00 79.75 1054 SER A O 1
ATOM 8160 N N . ARG A 1 1055 ? -20.025 -21.937 6.364 1.00 75.50 1055 ARG A N 1
ATOM 8161 C CA . ARG A 1 1055 ? -19.172 -21.270 7.363 1.00 75.50 1055 ARG A CA 1
ATOM 8162 C C . ARG A 1 1055 ? -19.062 -22.050 8.675 1.00 75.50 1055 ARG A C 1
ATOM 8164 O O . ARG A 1 1055 ? -18.082 -21.890 9.390 1.00 75.50 1055 ARG A O 1
ATOM 8171 N N . THR A 1 1056 ? -20.018 -22.932 8.959 1.00 71.88 1056 THR A N 1
ATOM 8172 C CA . THR A 1 1056 ? -20.057 -23.773 10.167 1.00 71.88 1056 THR A CA 1
ATOM 8173 C C . THR A 1 1056 ? -19.556 -25.205 9.936 1.00 71.88 1056 THR A C 1
ATOM 8175 O O . THR A 1 1056 ? -19.570 -26.021 10.856 1.00 71.88 1056 THR A O 1
ATOM 8178 N N . ARG A 1 1057 ? -19.116 -25.554 8.716 1.00 78.31 1057 ARG A N 1
ATOM 8179 C CA . ARG A 1 1057 ? -18.694 -26.919 8.345 1.00 78.31 1057 ARG A CA 1
ATOM 8180 C C . ARG A 1 1057 ? -17.172 -27.016 8.173 1.00 78.31 1057 ARG A C 1
ATOM 8182 O O . ARG A 1 1057 ? -16.517 -26.045 7.826 1.00 78.31 1057 ARG A O 1
ATOM 8189 N N . GLY A 1 1058 ? -16.606 -28.211 8.372 1.00 79.62 1058 GLY A N 1
ATOM 8190 C CA . GLY A 1 1058 ? -15.165 -28.464 8.198 1.00 79.62 1058 GLY A CA 1
ATOM 8191 C C . GLY A 1 1058 ? -14.662 -28.308 6.750 1.00 79.62 1058 GLY A C 1
ATOM 8192 O O . GLY A 1 1058 ? -15.436 -28.450 5.801 1.00 79.62 1058 GLY A O 1
ATOM 8193 N N . LYS A 1 1059 ? -13.350 -28.076 6.574 1.00 72.94 1059 LYS A N 1
ATOM 8194 C CA . LYS A 1 1059 ? -12.690 -27.704 5.298 1.00 72.94 1059 LYS A CA 1
ATOM 8195 C C . LYS A 1 1059 ? -13.065 -28.580 4.086 1.00 72.94 1059 LYS A C 1
ATOM 8197 O O . LYS A 1 1059 ? -13.423 -28.058 3.034 1.00 72.94 1059 LYS A O 1
ATOM 8202 N N . ALA A 1 1060 ? -13.083 -29.908 4.230 1.00 74.06 1060 ALA A N 1
ATOM 8203 C CA . ALA A 1 1060 ? -13.461 -30.815 3.133 1.00 74.06 1060 ALA A CA 1
ATOM 8204 C C . ALA A 1 1060 ? -14.935 -30.662 2.697 1.00 74.06 1060 ALA A C 1
ATOM 8206 O O . ALA A 1 1060 ? -15.273 -30.825 1.525 1.00 74.06 1060 ALA A O 1
ATOM 8207 N N . LYS A 1 1061 ? -15.829 -30.318 3.634 1.00 77.88 1061 LYS A N 1
ATOM 8208 C CA . LYS A 1 1061 ? -17.236 -30.020 3.331 1.00 77.88 1061 LYS A CA 1
ATOM 8209 C C . LYS A 1 1061 ? -17.389 -28.623 2.724 1.00 77.88 1061 LYS A C 1
ATOM 8211 O O . LYS A 1 1061 ? -18.255 -28.456 1.874 1.00 77.88 1061 LYS A O 1
ATOM 8216 N N . GLN A 1 1062 ? -16.545 -27.658 3.094 1.00 81.75 1062 GLN A N 1
ATOM 8217 C CA . GLN A 1 1062 ? -16.543 -26.317 2.495 1.00 81.75 1062 GLN A CA 1
ATOM 8218 C C . GLN A 1 1062 ? -16.200 -26.354 1.003 1.00 81.75 1062 GLN A C 1
ATOM 8220 O O . GLN A 1 1062 ? -16.933 -25.763 0.218 1.00 81.75 1062 GLN A O 1
ATOM 8225 N N . ALA A 1 1063 ? -15.182 -27.118 0.591 1.00 80.94 1063 ALA A N 1
ATOM 8226 C CA . ALA A 1 1063 ? -14.840 -27.278 -0.827 1.00 80.94 1063 ALA A CA 1
ATOM 8227 C C . ALA A 1 1063 ? -15.999 -27.881 -1.648 1.00 80.94 1063 ALA A C 1
ATOM 8229 O O . ALA A 1 1063 ? -16.344 -27.378 -2.716 1.00 80.94 1063 ALA A O 1
ATOM 8230 N N . ARG A 1 1064 ? -16.679 -28.907 -1.109 1.00 85.31 1064 ARG A N 1
ATOM 8231 C CA . ARG A 1 1064 ? -17.879 -29.495 -1.738 1.00 85.31 1064 ARG A CA 1
ATOM 8232 C C . ARG A 1 1064 ? -19.031 -28.496 -1.848 1.00 85.31 1064 ARG A C 1
ATOM 8234 O O . ARG A 1 1064 ? -19.739 -28.481 -2.850 1.00 85.31 1064 ARG A O 1
ATOM 8241 N N . VAL A 1 1065 ? -19.231 -27.668 -0.823 1.00 85.75 1065 VAL A N 1
ATOM 8242 C CA . VAL A 1 1065 ? -20.270 -26.632 -0.837 1.00 85.75 1065 VAL A CA 1
ATOM 8243 C C . VAL A 1 1065 ? -19.918 -25.504 -1.810 1.00 85.75 1065 VAL A C 1
ATOM 8245 O O . VAL A 1 1065 ? -20.809 -25.028 -2.505 1.00 85.75 1065 VAL A O 1
ATOM 8248 N N . ALA A 1 1066 ? -18.646 -25.120 -1.925 1.00 84.31 1066 ALA A N 1
ATOM 8249 C CA . ALA A 1 1066 ? -18.185 -24.142 -2.907 1.00 84.31 1066 ALA A CA 1
ATOM 8250 C C . ALA A 1 1066 ? -18.437 -24.626 -4.344 1.00 84.31 1066 ALA A C 1
ATOM 8252 O O . ALA A 1 1066 ? -19.037 -23.891 -5.123 1.00 84.31 1066 ALA A O 1
ATOM 8253 N N . HIS A 1 1067 ? -18.090 -25.882 -4.653 1.00 86.56 1067 HIS A N 1
ATOM 8254 C CA . HIS A 1 1067 ? -18.396 -26.503 -5.946 1.00 86.56 1067 HIS A CA 1
ATOM 8255 C C . HIS A 1 1067 ? -19.903 -26.507 -6.231 1.00 86.56 1067 HIS A C 1
ATOM 8257 O O . HIS A 1 1067 ? -20.343 -26.072 -7.290 1.00 86.56 1067 HIS A O 1
ATOM 8263 N N . ARG A 1 1068 ? -20.718 -26.938 -5.260 1.00 88.00 1068 ARG A N 1
ATOM 8264 C CA . ARG A 1 1068 ? -22.180 -26.961 -5.407 1.00 88.00 1068 ARG A CA 1
ATOM 8265 C C . ARG A 1 1068 ? -22.777 -25.560 -5.571 1.00 88.00 1068 ARG A C 1
ATOM 8267 O O . ARG A 1 1068 ? -23.751 -25.397 -6.295 1.00 88.00 1068 ARG A O 1
ATOM 8274 N N . ALA A 1 1069 ? -22.220 -24.551 -4.903 1.00 87.31 1069 ALA A N 1
ATOM 8275 C CA . ALA A 1 1069 ? -22.646 -23.165 -5.071 1.00 87.31 1069 ALA A CA 1
ATOM 8276 C C . ALA A 1 1069 ? -22.315 -22.638 -6.473 1.00 87.31 1069 ALA A C 1
ATOM 8278 O O . ALA A 1 1069 ? -23.094 -21.863 -7.019 1.00 87.31 1069 ALA A O 1
ATOM 8279 N N . GLU A 1 1070 ? -21.196 -23.066 -7.057 1.00 85.56 1070 GLU A N 1
ATOM 8280 C CA . GLU A 1 1070 ? -20.817 -22.704 -8.424 1.00 85.56 1070 GLU A CA 1
ATOM 8281 C C . GLU A 1 1070 ? -21.688 -23.401 -9.474 1.00 85.56 1070 GLU A C 1
ATOM 8283 O O . GLU A 1 1070 ? -22.174 -22.767 -10.404 1.00 85.56 1070 GLU A O 1
ATOM 8288 N N . GLU A 1 1071 ? -21.995 -24.681 -9.270 1.00 87.75 1071 GLU A N 1
ATOM 8289 C CA . GLU A 1 1071 ? -22.963 -25.408 -10.096 1.00 87.75 1071 GLU A CA 1
ATOM 8290 C C . GLU A 1 1071 ? -24.354 -24.754 -10.042 1.00 87.75 1071 GLU A C 1
ATOM 8292 O O . GLU A 1 1071 ? -25.014 -24.570 -11.065 1.00 87.75 1071 GLU A O 1
ATOM 8297 N N . LEU A 1 1072 ? -24.779 -24.324 -8.850 1.00 89.50 1072 LEU A N 1
ATOM 8298 C CA . LEU A 1 1072 ? -26.071 -23.676 -8.655 1.00 89.50 1072 LEU A CA 1
ATOM 8299 C C . LEU A 1 1072 ? -26.153 -22.304 -9.340 1.00 89.50 1072 LEU A C 1
ATOM 8301 O O . LEU A 1 1072 ? -27.203 -21.976 -9.885 1.00 89.50 1072 LEU A O 1
ATOM 8305 N N . ARG A 1 1073 ? -25.057 -21.536 -9.384 1.00 87.50 1073 ARG A N 1
ATOM 8306 C CA . ARG A 1 1073 ? -24.990 -20.233 -10.076 1.00 87.50 1073 ARG A CA 1
ATOM 8307 C C . ARG A 1 1073 ? -25.270 -20.313 -11.572 1.00 87.50 1073 ARG A C 1
ATOM 8309 O O . ARG A 1 1073 ? -25.780 -19.359 -12.141 1.00 87.50 1073 ARG A O 1
ATOM 8316 N N . ARG A 1 1074 ? -25.007 -21.459 -12.205 1.00 86.25 1074 ARG A N 1
ATOM 8317 C CA . ARG A 1 1074 ? -25.333 -21.674 -13.628 1.00 86.25 1074 ARG A CA 1
ATOM 8318 C C . ARG A 1 1074 ? -26.839 -21.720 -13.892 1.00 86.25 1074 ARG A C 1
ATOM 8320 O O . ARG A 1 1074 ? -27.282 -21.545 -15.024 1.00 86.25 1074 ARG A O 1
ATOM 8327 N N . THR A 1 1075 ? -27.634 -22.008 -12.862 1.00 90.00 1075 THR A N 1
ATOM 8328 C CA . THR A 1 1075 ? -29.080 -22.237 -12.998 1.00 90.00 1075 THR A CA 1
ATOM 8329 C C . THR A 1 1075 ? -29.942 -21.324 -12.139 1.00 90.00 1075 THR A C 1
ATOM 8331 O O . THR A 1 1075 ? -31.146 -21.245 -12.377 1.00 90.00 1075 THR A O 1
ATOM 8334 N N . ARG A 1 1076 ? -29.357 -20.628 -11.160 1.00 93.81 1076 ARG A N 1
ATOM 8335 C CA . ARG A 1 1076 ? -30.055 -19.756 -10.213 1.00 93.81 1076 ARG A CA 1
ATOM 8336 C C . ARG A 1 1076 ? -29.278 -18.470 -9.982 1.00 93.81 1076 ARG A C 1
ATOM 8338 O O . ARG A 1 1076 ? -28.052 -18.505 -9.895 1.00 93.81 1076 ARG A O 1
ATOM 8345 N N . SER A 1 1077 ? -30.006 -17.377 -9.777 1.00 94.25 1077 SER A N 1
ATOM 8346 C CA . SER A 1 1077 ? -29.400 -16.094 -9.422 1.00 94.25 1077 SER A CA 1
ATOM 8347 C C . SER A 1 1077 ? -28.698 -16.127 -8.059 1.00 94.25 1077 SER A C 1
ATOM 8349 O O . SER A 1 1077 ? -29.173 -16.735 -7.088 1.00 94.25 1077 SER A O 1
ATOM 8351 N N . GLY A 1 1078 ? -27.557 -15.443 -7.981 1.00 93.12 1078 GLY A N 1
ATOM 8352 C CA . GLY A 1 1078 ? -26.797 -15.188 -6.763 1.00 93.12 1078 GLY A CA 1
ATOM 8353 C C . GLY A 1 1078 ? -27.274 -13.977 -5.954 1.00 93.12 1078 GLY A C 1
ATOM 8354 O O . GLY A 1 1078 ? -26.691 -13.711 -4.894 1.00 93.12 1078 GLY A O 1
ATOM 8355 N N . GLU A 1 1079 ? -28.288 -13.251 -6.428 1.00 95.00 1079 GLU A N 1
ATOM 8356 C CA . GLU A 1 1079 ? -28.774 -12.016 -5.809 1.00 95.00 1079 GLU A CA 1
ATOM 8357 C C . GLU A 1 1079 ? -29.924 -12.249 -4.831 1.00 95.00 1079 GLU A C 1
ATOM 8359 O O . GLU A 1 1079 ? -30.822 -13.038 -5.098 1.00 95.00 1079 GLU A O 1
ATOM 8364 N N . ASP A 1 1080 ? -29.896 -11.546 -3.697 1.00 94.69 1080 ASP A N 1
ATOM 8365 C CA . ASP A 1 1080 ? -31.039 -11.500 -2.780 1.00 94.69 1080 ASP A CA 1
ATOM 8366 C C . ASP A 1 1080 ? -32.092 -10.538 -3.341 1.00 94.69 1080 ASP A C 1
ATOM 8368 O O . ASP A 1 1080 ? -31.746 -9.507 -3.925 1.00 94.69 1080 ASP A O 1
ATOM 8372 N N . VAL A 1 1081 ? -33.375 -10.841 -3.136 1.00 95.44 1081 VAL A N 1
ATOM 8373 C CA . VAL A 1 1081 ? -34.463 -10.066 -3.749 1.00 95.44 1081 VAL A CA 1
ATOM 8374 C C . VAL A 1 1081 ? -35.440 -9.508 -2.727 1.00 95.44 1081 VAL A C 1
ATOM 8376 O O . VAL A 1 1081 ? -35.833 -10.178 -1.774 1.00 95.44 1081 VAL A O 1
ATOM 8379 N N . TYR A 1 1082 ? -35.882 -8.279 -2.959 1.00 95.06 1082 TYR A N 1
ATOM 8380 C CA . TYR A 1 1082 ? -37.062 -7.702 -2.334 1.00 95.06 1082 TYR A CA 1
ATOM 8381 C C . TYR A 1 1082 ? -38.295 -8.305 -3.007 1.00 95.06 1082 TYR A C 1
ATOM 8383 O O . TYR A 1 1082 ? -38.602 -7.998 -4.161 1.00 95.06 1082 TYR A O 1
ATOM 8391 N N . TYR A 1 1083 ? -38.972 -9.214 -2.312 1.00 92.94 1083 TYR A N 1
ATOM 8392 C CA . TYR A 1 1083 ? -40.131 -9.903 -2.868 1.00 92.94 1083 TYR A CA 1
ATOM 8393 C C . TYR A 1 1083 ? -41.367 -9.002 -2.819 1.00 92.94 1083 TYR A C 1
ATOM 8395 O O . TYR A 1 1083 ? -41.716 -8.486 -1.757 1.00 92.94 1083 TYR A O 1
ATOM 8403 N N . LEU A 1 1084 ? -42.025 -8.820 -3.965 1.00 91.69 1084 LEU A N 1
ATOM 8404 C CA . LEU A 1 1084 ? -43.262 -8.058 -4.103 1.00 91.69 1084 LEU A CA 1
ATOM 8405 C C . LEU A 1 1084 ? -44.437 -9.041 -4.259 1.00 91.69 1084 LEU A C 1
ATOM 8407 O O . LEU A 1 1084 ? -44.647 -9.574 -5.353 1.00 91.69 1084 LEU A O 1
ATOM 8411 N N . PRO A 1 1085 ? -45.184 -9.325 -3.176 1.00 85.94 1085 PRO A N 1
ATOM 8412 C CA . PRO A 1 1085 ? -46.219 -10.349 -3.187 1.00 85.94 1085 PRO A CA 1
ATOM 8413 C C . PRO A 1 1085 ? -47.482 -9.871 -3.908 1.00 85.94 1085 PRO A C 1
ATOM 8415 O O . PRO A 1 1085 ? -47.954 -8.755 -3.689 1.00 85.94 1085 PRO A O 1
ATOM 8418 N N . GLY A 1 1086 ? -48.098 -10.747 -4.699 1.00 81.06 1086 GLY A N 1
ATOM 8419 C CA . GLY A 1 1086 ? -49.485 -10.564 -5.112 1.00 81.06 1086 GLY A CA 1
ATOM 8420 C C . GLY A 1 1086 ? -50.454 -11.238 -4.139 1.00 81.06 1086 GLY A C 1
ATOM 8421 O O . GLY A 1 1086 ? -50.065 -12.027 -3.275 1.00 81.06 1086 GLY A O 1
ATOM 8422 N N . ARG A 1 1087 ? -51.734 -10.877 -4.240 1.00 76.81 1087 ARG A N 1
ATOM 8423 C CA . ARG A 1 1087 ? -52.798 -11.325 -3.326 1.00 76.81 1087 ARG A CA 1
ATOM 8424 C C . ARG A 1 1087 ? -53.736 -12.365 -3.939 1.00 76.81 1087 ARG A C 1
ATOM 8426 O O . ARG A 1 1087 ? -54.566 -12.916 -3.222 1.00 76.81 1087 ARG A O 1
ATOM 8433 N N . ILE A 1 1088 ? -53.590 -12.668 -5.233 1.00 71.75 1088 ILE A N 1
ATOM 8434 C CA . ILE A 1 1088 ? -54.394 -13.687 -5.917 1.00 71.75 1088 ILE A CA 1
ATOM 8435 C C . ILE A 1 1088 ? -53.663 -15.037 -5.835 1.00 71.75 1088 ILE A C 1
ATOM 8437 O O . ILE A 1 1088 ? -52.538 -15.151 -6.324 1.00 71.75 1088 ILE A O 1
ATOM 8441 N N . PRO A 1 1089 ? -54.285 -16.092 -5.278 1.00 71.56 1089 PRO A N 1
ATOM 8442 C CA . PRO A 1 1089 ? -53.741 -17.444 -5.337 1.00 71.56 1089 PRO A CA 1
ATOM 8443 C C . PRO A 1 1089 ? -53.415 -17.877 -6.776 1.00 71.56 1089 PRO A C 1
ATOM 8445 O O . PRO A 1 1089 ? -54.217 -17.698 -7.691 1.00 71.56 1089 PRO A O 1
ATOM 8448 N N . ILE A 1 1090 ? -52.268 -18.533 -6.981 1.00 64.69 1090 ILE A N 1
ATOM 8449 C CA . ILE A 1 1090 ? -51.780 -18.946 -8.315 1.00 64.69 1090 ILE A CA 1
ATOM 8450 C C . ILE A 1 1090 ? -52.798 -19.819 -9.077 1.00 64.69 1090 ILE A C 1
ATOM 8452 O O . ILE A 1 1090 ? -52.895 -19.743 -10.301 1.00 64.69 1090 ILE A O 1
ATOM 8456 N N . SER A 1 1091 ? -53.574 -20.649 -8.375 1.00 64.75 1091 SER A N 1
ATOM 8457 C CA . SER A 1 1091 ? -54.640 -21.460 -8.980 1.00 64.75 1091 SER A CA 1
ATOM 8458 C C . SER A 1 1091 ? -55.748 -20.602 -9.597 1.00 64.75 1091 SER A C 1
ATOM 8460 O O . SER A 1 1091 ? -56.193 -20.892 -10.706 1.00 64.75 1091 SER A O 1
ATOM 8462 N N . GLN A 1 1092 ? -56.146 -19.525 -8.916 1.00 71.88 1092 GLN A N 1
ATOM 8463 C CA . GLN A 1 1092 ? -57.133 -18.568 -9.413 1.00 71.88 1092 GLN A CA 1
ATOM 8464 C C . GLN A 1 1092 ? -56.559 -17.749 -10.571 1.00 71.88 1092 GLN A C 1
ATOM 8466 O O . GLN A 1 1092 ? -57.228 -17.592 -11.586 1.00 71.88 1092 GLN A O 1
ATOM 8471 N N . LEU A 1 1093 ? -55.292 -17.327 -10.485 1.00 73.56 1093 LEU A N 1
ATOM 8472 C CA . LEU A 1 1093 ? -54.606 -16.641 -11.583 1.00 73.56 1093 LEU A CA 1
ATOM 8473 C C . LEU A 1 1093 ? -54.637 -17.461 -12.884 1.00 73.56 1093 LEU A C 1
ATOM 8475 O O . LEU A 1 1093 ? -55.002 -16.941 -13.933 1.00 73.56 1093 LEU A O 1
ATOM 8479 N N . ARG A 1 1094 ? -54.328 -18.763 -12.819 1.00 73.62 1094 ARG A N 1
ATOM 8480 C CA . ARG A 1 1094 ? -54.371 -19.647 -13.998 1.00 73.62 1094 ARG A CA 1
ATOM 8481 C C . ARG A 1 1094 ? -55.770 -19.763 -14.600 1.00 73.62 1094 ARG A C 1
ATOM 8483 O O . ARG A 1 1094 ? -55.893 -19.830 -15.820 1.00 73.62 1094 ARG A O 1
ATOM 8490 N N . ALA A 1 1095 ? -56.811 -19.790 -13.769 1.00 75.38 1095 ALA A N 1
ATOM 8491 C CA . ALA A 1 1095 ? -58.191 -19.792 -14.246 1.00 75.38 1095 ALA A CA 1
ATOM 8492 C C . ALA A 1 1095 ? -58.531 -18.474 -14.964 1.00 75.38 1095 ALA A C 1
ATOM 8494 O O . ALA A 1 1095 ? -59.133 -18.497 -16.034 1.00 75.38 1095 ALA A O 1
ATOM 8495 N N . LEU A 1 1096 ? -58.076 -17.334 -14.435 1.00 76.56 1096 LEU A N 1
ATOM 8496 C CA . LEU A 1 1096 ? -58.257 -16.019 -15.061 1.00 76.56 1096 LEU A CA 1
ATOM 8497 C C . LEU A 1 1096 ? -57.534 -15.909 -16.408 1.00 76.56 1096 LEU A C 1
ATOM 8499 O O . LEU A 1 1096 ? -58.126 -15.453 -17.385 1.00 76.56 1096 LEU A O 1
ATOM 8503 N N . GLU A 1 1097 ? -56.293 -16.390 -16.490 1.00 76.69 1097 GLU A N 1
ATOM 8504 C CA . GLU A 1 1097 ? -55.548 -16.466 -17.752 1.00 76.69 1097 GLU A CA 1
ATOM 8505 C C . GLU A 1 1097 ? -56.237 -17.379 -18.779 1.00 76.69 1097 GLU A C 1
ATOM 8507 O O . GLU A 1 1097 ? -56.216 -17.099 -19.977 1.00 76.69 1097 GLU A O 1
ATOM 8512 N N . GLN A 1 1098 ? -56.846 -18.485 -18.338 1.00 77.62 1098 GLN A N 1
ATOM 8513 C CA . GLN A 1 1098 ? -57.610 -19.368 -19.222 1.00 77.62 1098 GLN A CA 1
ATOM 8514 C C . GLN A 1 1098 ? -58.878 -18.695 -19.743 1.00 77.62 1098 GLN A C 1
ATOM 8516 O O . GLN A 1 1098 ? -59.160 -18.812 -20.933 1.00 77.62 1098 GLN A O 1
ATOM 8521 N N . VAL A 1 1099 ? -59.610 -17.980 -18.882 1.00 79.94 1099 VAL A N 1
ATOM 8522 C CA . VAL A 1 1099 ? -60.783 -17.198 -19.291 1.00 79.94 1099 VAL A CA 1
ATOM 8523 C C . VAL A 1 1099 ? -60.375 -16.164 -20.331 1.00 79.94 1099 VAL A C 1
ATOM 8525 O O . VAL A 1 1099 ? -61.008 -16.099 -21.374 1.00 79.94 1099 VAL A O 1
ATOM 8528 N N . GLU A 1 1100 ? -59.287 -15.422 -20.114 1.00 78.06 1100 GLU A N 1
ATOM 8529 C CA . GLU A 1 1100 ? -58.791 -14.415 -21.062 1.00 78.06 1100 GLU A CA 1
ATOM 8530 C C . GLU A 1 1100 ? -58.493 -14.979 -22.461 1.00 78.06 1100 GLU A C 1
ATOM 8532 O O . GLU A 1 1100 ? -58.741 -14.302 -23.456 1.00 78.06 1100 GLU A O 1
ATOM 8537 N N . ARG A 1 1101 ? -57.997 -16.220 -22.549 1.00 76.56 1101 ARG A N 1
ATOM 8538 C CA . ARG A 1 1101 ? -57.684 -16.886 -23.827 1.00 76.56 1101 ARG A CA 1
ATOM 8539 C C . ARG A 1 1101 ? -58.923 -17.345 -24.605 1.00 76.56 1101 ARG A C 1
ATOM 8541 O O . ARG A 1 1101 ? -58.788 -17.723 -25.767 1.00 76.56 1101 ARG A O 1
ATOM 8548 N N . GLN A 1 1102 ? -60.110 -17.354 -23.997 1.00 79.12 1102 GLN A N 1
ATOM 8549 C CA . GLN A 1 1102 ? -61.347 -17.722 -24.691 1.00 79.12 1102 GLN A CA 1
ATOM 8550 C C . GLN A 1 1102 ? -61.822 -16.581 -25.611 1.00 79.12 1102 GLN A C 1
ATOM 8552 O O . GLN A 1 1102 ? -61.649 -15.414 -25.260 1.00 79.12 1102 GLN A O 1
ATOM 8557 N N . PRO A 1 1103 ? -62.498 -16.876 -26.742 1.00 72.94 1103 PRO A N 1
ATOM 8558 C CA . PRO A 1 1103 ? -62.943 -15.855 -27.701 1.00 72.94 1103 PRO A CA 1
ATOM 8559 C C . PRO A 1 1103 ? -63.794 -14.725 -27.094 1.00 72.94 1103 PRO A C 1
ATOM 8561 O O . PRO A 1 1103 ? -63.678 -13.579 -27.511 1.00 72.94 1103 PRO A O 1
ATOM 8564 N N . THR A 1 1104 ? -64.611 -15.026 -26.078 1.00 75.94 1104 THR A N 1
ATOM 8565 C CA . THR A 1 1104 ? -65.456 -14.056 -25.346 1.00 75.94 1104 THR A CA 1
ATOM 8566 C C . THR A 1 1104 ? -64.855 -13.617 -24.004 1.00 75.94 1104 THR A C 1
ATOM 8568 O O . THR A 1 1104 ? -65.461 -12.851 -23.255 1.00 75.94 1104 THR A O 1
ATOM 8571 N N . GLY A 1 1105 ? -63.668 -14.117 -23.662 1.00 74.69 1105 GLY A N 1
ATOM 8572 C CA . GLY A 1 1105 ? -63.011 -13.904 -22.375 1.00 74.69 1105 GLY A CA 1
ATOM 8573 C C . GLY A 1 1105 ? -62.652 -12.452 -22.098 1.00 74.69 1105 GLY A C 1
ATOM 8574 O O . GLY A 1 1105 ? -62.862 -11.946 -20.995 1.00 74.69 1105 GLY A O 1
ATOM 8575 N N . HIS A 1 1106 ? -62.156 -11.758 -23.123 1.00 76.00 1106 HIS A N 1
ATOM 8576 C CA . HIS A 1 1106 ? -61.796 -10.346 -23.025 1.00 76.00 1106 HIS A CA 1
ATOM 8577 C C . HIS A 1 1106 ? -63.019 -9.459 -22.733 1.00 76.00 1106 HIS A C 1
ATOM 8579 O O . HIS A 1 11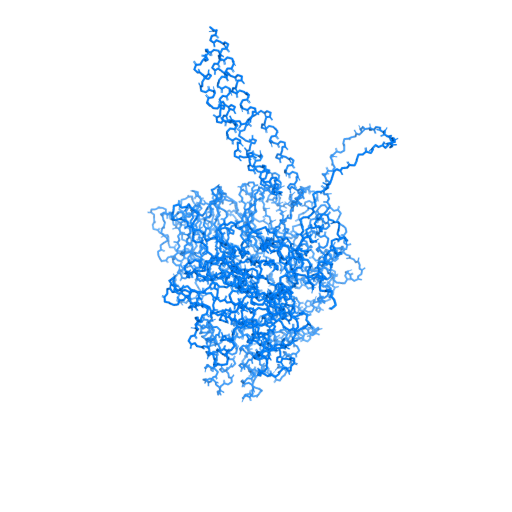06 ? -62.957 -8.580 -21.870 1.00 76.00 1106 HIS A O 1
ATOM 8585 N N . GLU A 1 1107 ? -64.156 -9.737 -23.379 1.00 77.69 1107 GLU A N 1
ATOM 8586 C CA . GLU A 1 1107 ? -65.421 -9.035 -23.132 1.00 77.69 1107 GLU A CA 1
ATOM 8587 C C . GLU A 1 1107 ? -65.921 -9.271 -21.703 1.00 77.69 1107 GLU A C 1
ATOM 8589 O O . GLU A 1 1107 ? -66.273 -8.315 -21.009 1.00 77.69 1107 GLU A O 1
ATOM 8594 N N . LEU A 1 1108 ? -65.875 -10.519 -21.221 1.00 77.56 1108 LEU A N 1
ATOM 8595 C CA . LEU A 1 1108 ? -66.260 -10.869 -19.850 1.00 77.56 1108 LEU A CA 1
ATOM 8596 C C . LEU A 1 1108 ? -65.406 -10.135 -18.810 1.00 77.56 1108 LEU A C 1
ATOM 8598 O O . LEU A 1 1108 ? -65.950 -9.524 -17.886 1.00 77.56 1108 LEU A O 1
ATOM 8602 N N . LEU A 1 1109 ? -64.083 -10.132 -18.986 1.00 80.31 1109 LEU A N 1
ATOM 8603 C CA . LEU A 1 1109 ? -63.172 -9.410 -18.099 1.00 80.31 1109 LEU A CA 1
ATOM 8604 C C . LEU A 1 1109 ? -63.438 -7.900 -18.138 1.00 80.31 1109 LEU A C 1
ATOM 8606 O O . LEU A 1 1109 ? -63.538 -7.279 -17.085 1.00 80.31 1109 LEU A O 1
ATOM 8610 N N . SER A 1 1110 ? -63.619 -7.308 -19.321 1.00 77.56 1110 SER A N 1
ATOM 8611 C CA . SER A 1 1110 ? -63.898 -5.869 -19.455 1.00 77.56 1110 SER A CA 1
ATOM 8612 C C . SER A 1 1110 ? -65.222 -5.445 -18.801 1.00 77.56 1110 SER A C 1
ATOM 8614 O O . SER A 1 1110 ? -65.328 -4.356 -18.232 1.00 77.56 1110 SER A O 1
ATOM 8616 N N . ARG A 1 1111 ? -66.235 -6.319 -18.841 1.00 78.94 1111 ARG A N 1
ATOM 8617 C CA . ARG A 1 1111 ? -67.573 -6.038 -18.318 1.00 78.94 1111 ARG A CA 1
ATOM 8618 C C . ARG A 1 1111 ? -67.618 -6.133 -16.795 1.00 78.94 1111 ARG A C 1
ATOM 8620 O O . ARG A 1 1111 ? -68.193 -5.250 -16.144 1.00 78.94 1111 ARG A O 1
ATOM 8627 N N . PHE A 1 1112 ? -67.016 -7.182 -16.236 1.00 80.44 1112 PHE A N 1
ATOM 8628 C CA . PHE A 1 1112 ? -67.227 -7.584 -14.845 1.00 80.44 1112 PHE A CA 1
ATOM 8629 C C . PHE A 1 1112 ? -66.041 -7.329 -13.911 1.00 80.44 1112 PHE A C 1
ATOM 8631 O O . PHE A 1 1112 ? -66.262 -7.223 -12.705 1.00 80.44 1112 PHE A O 1
ATOM 8638 N N . MET A 1 1113 ? -64.818 -7.172 -14.421 1.00 83.12 1113 MET A N 1
ATOM 8639 C CA . MET A 1 1113 ? -63.661 -6.811 -13.603 1.00 83.12 1113 MET A CA 1
ATOM 8640 C C . MET A 1 1113 ? -63.462 -5.293 -13.618 1.00 83.12 1113 MET A C 1
ATOM 8642 O O . MET A 1 1113 ? -63.312 -4.669 -14.669 1.00 83.12 1113 MET A O 1
ATOM 8646 N N . VAL A 1 1114 ? -63.451 -4.685 -12.436 1.00 85.12 1114 VAL A N 1
ATOM 8647 C CA . VAL A 1 1114 ? -62.941 -3.330 -12.243 1.00 85.12 1114 VAL A CA 1
ATOM 8648 C C . VAL A 1 1114 ? -61.420 -3.405 -12.259 1.00 85.12 1114 VAL A C 1
ATOM 8650 O O . VAL A 1 1114 ? -60.818 -4.168 -11.503 1.00 85.12 1114 VAL A O 1
ATOM 8653 N N . ARG A 1 1115 ? -60.801 -2.620 -13.143 1.00 88.12 1115 ARG A N 1
ATOM 8654 C CA . ARG A 1 1115 ? -59.344 -2.499 -13.210 1.00 88.12 1115 ARG A CA 1
ATOM 8655 C C . ARG A 1 1115 ? -58.795 -1.938 -11.899 1.00 88.12 1115 ARG A C 1
ATOM 8657 O O . ARG A 1 1115 ? -59.453 -1.138 -11.228 1.00 88.12 1115 ARG A O 1
ATOM 8664 N N . GLY A 1 1116 ? -57.581 -2.353 -11.555 1.00 89.94 1116 GLY A N 1
ATOM 8665 C CA . GLY A 1 1116 ? -56.861 -1.751 -10.437 1.00 89.94 1116 GLY A CA 1
ATOM 8666 C C . GLY A 1 1116 ? -56.646 -0.261 -10.699 1.00 89.94 1116 GLY A C 1
ATOM 8667 O O . GLY A 1 1116 ? -56.656 0.173 -11.852 1.00 89.94 1116 GLY A O 1
ATOM 8668 N N . HIS A 1 1117 ? -56.463 0.534 -9.655 1.00 90.81 1117 HIS A N 1
ATOM 8669 C CA . HIS A 1 1117 ? -56.181 1.962 -9.802 1.00 90.81 1117 HIS A CA 1
ATOM 8670 C C . HIS A 1 1117 ? -55.374 2.492 -8.619 1.00 90.81 1117 HIS A C 1
ATOM 8672 O O . HIS A 1 1117 ? -55.353 1.911 -7.532 1.00 90.81 1117 HIS A O 1
ATOM 8678 N N . TRP A 1 1118 ? -54.706 3.618 -8.836 1.00 90.44 1118 TRP A N 1
ATOM 8679 C CA . TRP A 1 1118 ? -53.932 4.307 -7.812 1.00 90.44 1118 TRP A CA 1
ATOM 8680 C C . TRP A 1 1118 ? -54.785 5.353 -7.110 1.00 90.44 1118 TRP A C 1
ATOM 8682 O O . TRP A 1 1118 ? -55.471 6.151 -7.745 1.00 90.44 1118 TRP A O 1
ATOM 8692 N N . ARG A 1 1119 ? -54.725 5.375 -5.779 1.00 87.69 1119 ARG A N 1
ATOM 8693 C CA . ARG A 1 1119 ? -55.443 6.349 -4.958 1.00 87.69 1119 ARG A CA 1
ATOM 8694 C C . ARG A 1 1119 ? -54.460 7.266 -4.239 1.00 87.69 1119 ARG A C 1
ATOM 8696 O O . ARG A 1 1119 ? -53.567 6.795 -3.530 1.00 87.69 1119 ARG A O 1
ATOM 8703 N N . ARG A 1 1120 ? -54.658 8.581 -4.385 1.00 84.44 1120 ARG A N 1
ATOM 8704 C CA . ARG A 1 1120 ? -53.946 9.601 -3.598 1.00 84.44 1120 ARG A CA 1
ATOM 8705 C C . ARG A 1 1120 ? -54.356 9.523 -2.130 1.00 84.44 1120 ARG A C 1
ATOM 8707 O O . ARG A 1 1120 ? -55.519 9.261 -1.810 1.00 84.44 1120 ARG A O 1
ATOM 8714 N N . ALA A 1 1121 ? -53.394 9.751 -1.241 1.00 79.50 1121 ALA A N 1
ATOM 8715 C CA . ALA A 1 1121 ? -53.680 9.916 0.174 1.00 79.50 1121 ALA A CA 1
ATOM 8716 C C . ALA A 1 1121 ? -54.587 11.136 0.389 1.00 79.50 1121 ALA A C 1
ATOM 8718 O O . ALA A 1 1121 ? -54.569 12.095 -0.383 1.00 79.50 1121 ALA A O 1
ATOM 8719 N N . ASN A 1 1122 ? -55.396 11.103 1.446 1.00 78.62 1122 ASN A N 1
ATOM 8720 C CA . ASN A 1 1122 ? -56.120 12.298 1.862 1.00 78.62 1122 ASN A CA 1
ATOM 8721 C C . ASN A 1 1122 ? -55.091 13.368 2.299 1.00 78.62 1122 ASN A C 1
ATOM 8723 O O . ASN A 1 1122 ? -54.158 13.008 3.022 1.00 78.62 1122 ASN A O 1
ATOM 8727 N N . PRO A 1 1123 ? -55.238 14.656 1.925 1.00 78.38 1123 PRO A N 1
ATOM 8728 C CA . PRO A 1 1123 ? -54.310 15.718 2.330 1.00 78.38 1123 PRO A CA 1
ATOM 8729 C C . PRO A 1 1123 ? -54.043 15.796 3.842 1.00 78.38 1123 PRO A C 1
ATOM 8731 O O . PRO A 1 1123 ? -52.965 16.208 4.252 1.00 78.38 1123 PRO A O 1
ATOM 8734 N N . GLY A 1 1124 ? -54.990 15.356 4.680 1.00 76.25 1124 GLY A N 1
ATOM 8735 C CA . GLY A 1 1124 ? -54.825 15.305 6.138 1.00 76.25 1124 GLY A CA 1
ATOM 8736 C C . GLY A 1 1124 ? -54.026 14.109 6.682 1.00 76.25 1124 GLY A C 1
ATOM 8737 O O . GLY A 1 1124 ? -53.871 13.993 7.895 1.00 76.25 1124 GLY A O 1
ATOM 8738 N N . TRP A 1 1125 ? -53.561 13.177 5.844 1.00 78.56 1125 TRP A N 1
ATOM 8739 C CA . TRP A 1 1125 ? -52.788 12.009 6.290 1.00 78.56 1125 TRP A CA 1
ATOM 8740 C C . TRP A 1 1125 ? -51.292 12.326 6.392 1.00 78.56 1125 TRP A C 1
ATOM 8742 O O . TRP A 1 1125 ? -50.718 12.943 5.503 1.00 78.56 1125 TRP A O 1
ATOM 8752 N N . LEU A 1 1126 ? -50.621 11.840 7.442 1.00 74.81 1126 LEU A N 1
ATOM 8753 C CA . LEU A 1 1126 ? -49.168 12.026 7.604 1.00 74.81 1126 LEU A CA 1
ATOM 8754 C C . LEU A 1 1126 ? -48.357 11.340 6.493 1.00 74.81 1126 LEU A C 1
ATOM 8756 O O . LEU A 1 1126 ? -47.289 11.811 6.113 1.00 74.81 1126 LEU A O 1
ATOM 8760 N N . ASN A 1 1127 ? -48.868 10.230 5.956 1.00 78.12 1127 ASN A N 1
ATOM 8761 C CA . ASN A 1 1127 ? -48.251 9.521 4.843 1.00 78.12 1127 ASN A CA 1
ATOM 8762 C C . ASN A 1 1127 ? -48.969 9.873 3.534 1.00 78.12 1127 ASN A C 1
ATOM 8764 O O . ASN A 1 1127 ? -50.089 9.420 3.298 1.00 78.12 1127 ASN A O 1
ATOM 8768 N N . GLN A 1 1128 ? -48.294 10.657 2.693 1.00 82.25 1128 GLN A N 1
ATOM 8769 C CA . GLN A 1 1128 ? -48.797 11.124 1.398 1.00 82.25 1128 GLN A CA 1
ATOM 8770 C C . GLN A 1 1128 ? -48.468 10.184 0.220 1.00 82.25 1128 GLN A C 1
ATOM 8772 O O . GLN A 1 1128 ? -48.704 10.534 -0.935 1.00 82.25 1128 GLN A O 1
ATOM 8777 N N . ARG A 1 1129 ? -47.913 8.989 0.472 1.00 83.81 1129 ARG A N 1
ATOM 8778 C CA . ARG A 1 1129 ? -47.615 8.011 -0.590 1.00 83.81 1129 ARG A CA 1
ATOM 8779 C C . ARG A 1 1129 ? -48.895 7.450 -1.214 1.00 83.81 1129 ARG A C 1
ATOM 8781 O O . ARG A 1 1129 ? -49.926 7.324 -0.549 1.00 83.81 1129 ARG A O 1
ATOM 8788 N N . LEU A 1 1130 ? -48.802 7.069 -2.489 1.00 88.44 1130 LEU A N 1
ATOM 8789 C CA . LEU A 1 1130 ? -49.891 6.409 -3.203 1.00 88.44 1130 LEU A CA 1
ATOM 8790 C C . LEU A 1 1130 ? -50.256 5.071 -2.559 1.00 88.44 1130 LEU A C 1
ATOM 8792 O O . LEU A 1 1130 ? -49.412 4.365 -1.997 1.00 88.44 1130 LEU A O 1
ATOM 8796 N N . ARG A 1 1131 ? -51.532 4.710 -2.692 1.00 89.12 1131 ARG A N 1
ATOM 8797 C CA . ARG A 1 1131 ? -52.050 3.391 -2.331 1.00 89.12 1131 ARG A CA 1
ATOM 8798 C C . ARG A 1 1131 ? -52.580 2.707 -3.575 1.00 89.12 1131 ARG A C 1
ATOM 8800 O O . ARG A 1 1131 ? -53.341 3.306 -4.336 1.00 89.12 1131 ARG A O 1
ATOM 8807 N N . TRP A 1 1132 ? -52.173 1.462 -3.770 1.00 91.69 1132 TRP A N 1
ATOM 8808 C CA . TRP A 1 1132 ? -52.686 0.637 -4.849 1.00 91.69 1132 TRP A CA 1
ATOM 8809 C C . TRP A 1 1132 ? -54.009 0.003 -4.438 1.00 91.69 1132 TRP A C 1
ATOM 8811 O O . TRP A 1 1132 ? -54.098 -0.621 -3.378 1.00 91.69 1132 TRP A O 1
ATOM 8821 N N . ILE A 1 1133 ? -55.024 0.150 -5.281 1.00 88.06 1133 ILE A N 1
ATOM 8822 C CA . ILE A 1 1133 ? -56.262 -0.613 -5.187 1.00 88.06 1133 ILE A CA 1
ATOM 8823 C C . ILE A 1 1133 ? -56.188 -1.704 -6.248 1.00 88.06 1133 ILE A C 1
ATOM 8825 O O . ILE A 1 1133 ? -56.158 -1.414 -7.445 1.00 88.06 1133 ILE A O 1
ATOM 8829 N N . GLU A 1 1134 ? -56.123 -2.952 -5.798 1.00 86.75 1134 GLU A N 1
ATOM 8830 C CA . GLU A 1 1134 ? -56.029 -4.114 -6.679 1.00 86.75 1134 GLU A CA 1
ATOM 8831 C C . GLU A 1 1134 ? -57.298 -4.292 -7.537 1.00 86.75 1134 GLU A C 1
ATOM 8833 O O . GLU A 1 1134 ? -58.378 -3.844 -7.134 1.00 86.75 1134 GLU A O 1
ATOM 8838 N N . PRO A 1 1135 ? -57.200 -4.921 -8.726 1.00 87.12 1135 PRO A N 1
ATOM 8839 C CA . PRO A 1 1135 ? -58.370 -5.250 -9.536 1.00 87.12 1135 PRO A CA 1
ATOM 8840 C C . PRO A 1 1135 ? -59.381 -6.103 -8.756 1.00 87.12 1135 PRO A C 1
ATOM 8842 O O . PRO A 1 1135 ? -59.001 -7.028 -8.041 1.00 87.12 1135 PRO A O 1
ATOM 8845 N N . TYR A 1 1136 ? -60.677 -5.830 -8.920 1.00 83.19 1136 TYR A N 1
ATOM 8846 C CA . TYR A 1 1136 ? -61.744 -6.543 -8.207 1.00 83.19 1136 TYR A CA 1
ATOM 8847 C C . TYR A 1 1136 ? -62.991 -6.737 -9.075 1.00 83.19 1136 TYR A C 1
ATOM 8849 O O . TYR A 1 1136 ? -63.191 -6.048 -10.072 1.00 83.19 1136 TYR A O 1
ATOM 8857 N N . TRP A 1 1137 ? -63.859 -7.677 -8.708 1.00 79.06 1137 TRP A N 1
ATOM 8858 C CA . TRP A 1 1137 ? -65.074 -7.995 -9.468 1.00 79.06 1137 TRP A CA 1
ATOM 8859 C C . TRP A 1 1137 ? -66.271 -7.128 -9.058 1.00 79.06 1137 TRP A C 1
ATOM 8861 O O . TRP A 1 1137 ? -66.470 -6.832 -7.880 1.00 79.06 1137 TRP A O 1
ATOM 8871 N N . LYS A 1 1138 ? -67.107 -6.739 -10.028 1.00 76.62 1138 LYS A N 1
ATOM 8872 C CA . LYS A 1 1138 ? -68.361 -6.012 -9.779 1.00 76.62 1138 LYS A CA 1
ATOM 8873 C C . LYS A 1 1138 ? -69.421 -6.953 -9.183 1.00 76.62 1138 LYS A C 1
ATOM 8875 O O . LYS A 1 1138 ? -69.932 -7.819 -9.887 1.00 76.62 1138 LYS A O 1
ATOM 8880 N N . GLY A 1 1139 ? -69.810 -6.710 -7.927 1.00 60.44 1139 GLY A N 1
ATOM 8881 C CA . GLY A 1 1139 ? -70.962 -7.332 -7.252 1.00 60.44 1139 GLY A CA 1
ATOM 8882 C C . GLY A 1 1139 ? -70.638 -8.611 -6.444 1.00 60.44 1139 GLY A C 1
ATOM 8883 O O . GLY A 1 1139 ? -69.860 -9.436 -6.920 1.00 60.44 1139 GLY A O 1
ATOM 8884 N N . PRO A 1 1140 ? -71.250 -8.832 -5.256 1.00 51.19 1140 PRO A N 1
ATOM 8885 C CA . PRO A 1 1140 ? -71.005 -10.022 -4.420 1.00 51.19 1140 PRO A CA 1
ATOM 8886 C C . PRO A 1 1140 ? -71.412 -11.350 -5.081 1.00 51.19 1140 PRO A C 1
ATOM 8888 O O . PRO A 1 1140 ? -70.807 -12.385 -4.824 1.00 51.19 1140 PRO A O 1
ATOM 8891 N N . GLU A 1 1141 ? -72.425 -11.324 -5.950 1.00 51.16 1141 GLU A N 1
ATOM 8892 C CA . GLU A 1 1141 ? -73.015 -12.527 -6.558 1.00 51.16 1141 GLU A CA 1
ATOM 8893 C C . GLU A 1 1141 ? -72.206 -13.073 -7.751 1.00 51.16 1141 GLU A C 1
ATOM 8895 O O . GLU A 1 1141 ? -72.297 -14.257 -8.065 1.00 51.16 1141 GLU A O 1
ATOM 8900 N N . LEU A 1 1142 ? -71.366 -12.247 -8.392 1.00 48.88 1142 LEU A N 1
ATOM 8901 C CA . LEU A 1 1142 ? -70.535 -12.641 -9.542 1.00 48.88 1142 LEU A CA 1
ATOM 8902 C C . LEU A 1 1142 ? -69.150 -13.169 -9.143 1.00 48.88 1142 LEU A C 1
ATOM 8904 O O . LEU A 1 1142 ? -68.583 -13.978 -9.877 1.00 48.88 1142 LEU A O 1
ATOM 8908 N N . ALA A 1 1143 ? -68.644 -12.803 -7.960 1.00 47.69 1143 ALA A N 1
ATOM 8909 C CA . ALA A 1 1143 ? -67.434 -13.402 -7.388 1.00 47.69 1143 ALA A CA 1
ATOM 8910 C C . ALA A 1 1143 ? -67.589 -14.925 -7.177 1.00 47.69 1143 ALA A C 1
ATOM 8912 O O . ALA A 1 1143 ? -66.647 -15.678 -7.400 1.00 47.69 1143 ALA A O 1
ATOM 8913 N N . ALA A 1 1144 ? -68.805 -15.389 -6.858 1.00 45.06 1144 ALA A N 1
ATOM 8914 C CA . ALA A 1 1144 ? -69.130 -16.808 -6.694 1.00 45.06 1144 ALA A CA 1
ATOM 8915 C C . ALA A 1 1144 ? -69.301 -17.579 -8.025 1.00 45.06 1144 ALA A C 1
ATOM 8917 O O . ALA A 1 1144 ? -69.318 -18.810 -8.026 1.00 45.06 1144 ALA A O 1
ATOM 8918 N N . ILE A 1 1145 ? -69.441 -16.887 -9.165 1.00 47.00 1145 ILE A N 1
ATOM 8919 C CA . ILE A 1 1145 ? -69.698 -17.515 -10.476 1.00 47.00 1145 ILE A CA 1
ATOM 8920 C C . ILE A 1 1145 ? -68.400 -17.993 -11.146 1.00 47.00 1145 ILE A C 1
ATOM 8922 O O . ILE A 1 1145 ? -68.430 -18.978 -11.877 1.00 47.00 1145 ILE A O 1
ATOM 8926 N N . VAL A 1 1146 ? -67.247 -17.383 -10.845 1.00 47.03 1146 VAL A N 1
ATOM 8927 C CA . VAL A 1 1146 ? -65.930 -17.878 -11.304 1.00 47.03 1146 VAL A CA 1
ATOM 8928 C C . VAL A 1 1146 ? -65.454 -19.084 -10.470 1.00 47.03 1146 VAL A C 1
ATOM 8930 O O . VAL A 1 1146 ? -64.653 -19.883 -10.946 1.00 47.03 1146 VAL A O 1
ATOM 8933 N N . GLU A 1 1147 ? -65.999 -19.285 -9.263 1.00 43.41 1147 GLU A N 1
ATOM 8934 C CA . GLU A 1 1147 ? -65.698 -20.446 -8.406 1.00 43.41 1147 GLU A CA 1
ATOM 8935 C C . GLU A 1 1147 ? -66.477 -21.727 -8.765 1.00 43.41 1147 GLU A C 1
ATOM 8937 O O . GLU A 1 1147 ? -66.153 -22.799 -8.250 1.00 43.41 1147 GLU A O 1
ATOM 8942 N N . LYS A 1 1148 ? -67.472 -21.679 -9.665 1.00 38.56 1148 LYS A N 1
ATOM 8943 C CA . LYS A 1 1148 ? -68.192 -22.883 -10.114 1.00 38.56 1148 LYS A CA 1
ATOM 8944 C C . LYS A 1 1148 ? -67.752 -23.315 -11.511 1.00 38.56 1148 LYS A C 1
ATOM 8946 O O . LYS A 1 1148 ? -68.035 -22.648 -12.500 1.00 38.56 1148 LYS A O 1
ATOM 8951 N N . GLU A 1 1149 ? -67.097 -24.478 -11.565 1.00 36.06 1149 GLU A N 1
ATOM 8952 C CA . GLU A 1 1149 ? -66.783 -25.252 -12.772 1.00 36.06 1149 GLU A CA 1
ATOM 8953 C C . GLU A 1 1149 ? -67.912 -25.191 -13.820 1.00 36.06 1149 GLU A C 1
ATOM 8955 O O . GLU A 1 1149 ? -68.992 -25.755 -13.623 1.00 36.06 1149 GLU A O 1
ATOM 8960 N N . TYR A 1 1150 ? -67.647 -24.598 -14.987 1.00 33.44 1150 TYR A N 1
ATOM 8961 C CA . TYR A 1 1150 ? -68.454 -24.866 -16.176 1.00 33.44 1150 TYR A CA 1
ATOM 8962 C C . TYR A 1 1150 ? -68.095 -26.259 -16.714 1.00 33.44 1150 TYR A C 1
ATOM 8964 O O . TYR A 1 1150 ? -67.189 -26.419 -17.528 1.00 33.44 1150 TYR A O 1
ATOM 8972 N N . ARG A 1 1151 ? -68.827 -27.288 -16.271 1.00 31.20 1151 ARG A N 1
ATOM 8973 C CA . ARG A 1 1151 ? -68.971 -28.541 -17.028 1.00 31.20 1151 ARG A CA 1
ATOM 8974 C C . ARG A 1 1151 ? -70.067 -28.344 -18.071 1.00 31.20 1151 ARG A C 1
ATOM 8976 O O . ARG A 1 1151 ? -71.249 -28.413 -17.741 1.00 31.20 1151 ARG A O 1
ATOM 8983 N N . LEU A 1 1152 ? -69.686 -28.133 -19.327 1.00 29.41 1152 LEU A N 1
ATOM 8984 C CA . LEU A 1 1152 ? -70.606 -28.333 -20.447 1.00 29.41 1152 LEU A CA 1
ATOM 8985 C C . LEU A 1 1152 ? -70.862 -29.842 -20.594 1.00 29.41 1152 LEU A C 1
ATOM 8987 O O . LEU A 1 1152 ? -69.931 -30.622 -20.798 1.00 29.41 1152 LEU A O 1
ATOM 8991 N N . LYS A 1 1153 ? -72.121 -30.264 -20.430 1.00 28.77 1153 LYS A N 1
ATOM 8992 C CA . LYS A 1 1153 ? -72.591 -31.596 -20.829 1.00 28.77 1153 LYS A CA 1
ATOM 8993 C C . LYS A 1 1153 ? -72.977 -31.537 -22.312 1.00 28.77 1153 LYS A C 1
ATOM 8995 O O . LYS A 1 1153 ? -73.992 -30.920 -22.607 1.00 28.77 1153 LYS A O 1
ATOM 9000 N N . ILE A 1 1154 ? -72.160 -32.230 -23.116 1.00 34.31 1154 ILE A N 1
ATOM 9001 C CA . ILE A 1 1154 ? -72.279 -32.655 -24.531 1.00 34.31 1154 ILE A CA 1
ATOM 9002 C C . ILE A 1 1154 ? -72.623 -31.553 -25.531 1.00 34.31 1154 ILE A C 1
ATOM 9004 O O . ILE A 1 1154 ? -73.793 -31.121 -25.574 1.00 34.31 1154 ILE A O 1
#

Foldseek 3Di:
DDLVVVLVVLLVVLVVCLVVLVLVVSVVSLVVSVVSDDPVCVVVSVVSVLSSQLSVQLPVLVVQLVVCVVVVNLLSNLLSLQSNLVSDDDPSSVVSVVSSVVSQVVQCLQFVKDKDFDDPVRQPLQQLLQLQLQAPFQQHAFWAAAQVNQWIWRWDFFFQKIKIWIAGLVPGTTGMIIMTGHPGTQGRWHWYHAHQWIWTQGQQQWIWIFGNVVTGTNDIDGCPVVAPNPWTFSDWDQANVNQWIWTFICDPPQIKIWIAGPVVRGTLDIDRQFHDKDWAAQDVVTKMWTHHPVQLQDIFIAGNSRHTDPDHRPSPWSFPGWYQQLQRFFIKTWTFQPDDPDPWAGFIFIWGGGPPDDIDHTPTPAQFTPPWDKDWAHANQQSKIWIFGDGVNFTKIWIWHQDPVGIDTLDMDGAALSWGWYARSNRNWIWIWHQDFSGIDIGTDHSDDTPHDHQQRQVQRDSPLAQLLQAQPQCPPDVLLVVLLVVLVVQPPPVSNLVVLVVQCVVCLVPLVSLLSNLVSCVNVVVLVSSVVSLVSSCVSVPPDQSSLCSVLNSCSSVVNLVSNCVSLVSPDLVVDQLLSSLSSLQSQLSSCLQVLNLPSSLVSLVVSVVSDPPSRVSVLSNLLSCLLVDDLDLDDDSNRHLNSLLSSLLVNLVVCVVVVVLVSNLVSLSGSSNSNNLQQLSLLSNLVSLLSDDQPDPVSVSSNLVSLSSNLSDDPPPPSVRSHRRNSDDDPVSSVVSNVSSVVVVVVSSVDDPDDDPPPDDDDDDDDDDDDDDDDDDDDDDPDDPDDFDFDQAFAAQLLQQCVVQDCLVVLLVVLLSQQSVDPPDDQLDADDPCSCVRPSNVVSLVVQLVVCVVVVHDNVVSNVVSVVSVVSSRLSNRCVNNPAAEAEEDQQRLVQLLLEDQQDFPLQQDFPGQKYKYKDQHPVLQVLVQVLQLVVVDPCNPARWRMKIWMKHWDDDPPRWTKIKIWIWTHNLPSDRTDTDIDMFTDDRGDGVVCRLVDDDPDDDPVSVVSSPDPSVSSNVSSVSSVRLLVQADPWDFDWRAWPLVVLQVVLVPDDPVVNVVSVVVSVVVSNTTYRDIHRYGDDDDPPVLVVLLVVLCPDPCSVVVCVVWKDRKYWDADDPPDPDGRIDIGTIDTPDPVVVVVSVDDPDDDD